Protein AF-0000000076994015 (afdb_homodimer)

Sequence (950 aa):
MAVFDRLADIFANQHTIPTTAERFLSSLGTPSVSIAVLDKGEIESRCFSTVGNNEETLFQAASISKPIAATAVMRLVSQAKLSLDDKVLKHLPDELFKNLGPPEILHQITLRHLLSHTAGFRTMGYTGYARNMPTALDTLLDRNGGHNLAEKLCAFPGQEHVYCGGNFAMTQLILEKLFDKPFTQLVTELVFEPLGMSNSNYNMPDHDDEGNYARSWWTGNEPHDTPWHHHPEFASGGVWTTPTDLLKLIRATQTSLRADTPEEERFLPREVAKEMLTEVKKGIAISWFVSRNKGNVFGHFGGNNPSFRCFVVGFANTTGNVDENELEEDCGVAVMTNGWEGTDVCCKVVHAVAHAKGWPYMGTLEQFRDVAIPIRDPTRSVDDGWEAWVGEWPSGWKIGKDESGAPVASFDDLAALKLDPVAMPAERGERGPSIDLLVGDLQLMLRLHTVEGNRQVELWNGLTWKTQALTAKQAMAVFDRLADIFANQHTIPTTAERFLSSLGTPSVSIAVLDKGEIESRCFSTVGNNEETLFQAASISKPIAATAVMRLVSQAKLSLDDKVLKHLPDELFKNLGPPEILHQITLRHLLSHTAGFRTMGYTGYARNMPTALDTLLDRNGGHNLAEKLCAFPGQEHVYCGGNFAMTQLILEKLFDKPFTQLVTELVFEPLGMSNSNYNMPDHDDEGNYARSWWTGNEPHDTPWHHHPEFASGGVWTTPTDLLKLIRATQTSLRADTPEEERFLPREVAKEMLTEVKKGIAISWFVSRNKGNVFGHFGGNNPSFRCFVVGFANTTGNVDENELEEDCGVAVMTNGWEGTDVCCKVVHAVAHAKGWPYMGTLEQFRDVAIPIRDPTRSVDDGWEAWVGEWPSGWKIGKDESGAPVASFDDLAALKLDPVAMPAERGERGPSIDLLVGDLQLMLRLHTVEGNRQVELWNGLTWKTQALTAKQA

Foldseek 3Di:
DVLVVLQQVQQQPQDPHGDTNQVSLLQLFFQKKKKWKWAPRDIDIFIRHPPDATQLFWEWQFQLLQVLLLLLVLLCVLVVNDDQQDQQLVLAPPVLSVAADDNVQSSRDGNQLLQQQQQQKDAQDAQFALDDDDALQCLLPVHPDHPDHHMYRHDGRLPDRDHHLNSQSSVQSRVCRSVVDHSQVSSCVLPCVVLVQVSKGQDDDHPPPPDRYAFAAAGSVGGDPRRDGADNSSSRTRMIGGFRSVLSRVLLLLLQCDPPRDPVSHSGHNVSSLQQLARSPDQTGRSWGAADPQQFKIWDWRFHPPTKTKIKMATDNNPVDHDPLQYHRRIIMIMITRGRSVNLVNQQVRQLSCLSVVHHFPADRVVVFRHHQHGFRPPDDFDPVCVVVAADWPQQKGWAADPVGFIWMDGHPDDIFGWGFGSGHFHADDVGTWGWTDGHPARKIWTWDDDPNFTWTWIQHNVVSDIDITGDDDD/DVLVVLQQVQLQPQDPHGDTNQVSLLQLFFQKKKKWKWAPRDIDIFIRHPPDATQLFWEWQFQLLQVLLLLLVLLCVLVVNDDQQDQQLVLAPPVLSVAADDPVQSSRDGNQLLQQQQQQKDAQDAQFALDDDDALQCLLPVHPDHPDHHMYRHDGRLPDRDHHLNSQSSVQSRVCRSVVDHSQVSSCVLPCVVLVQVSKGQDDDHPPPPDRYAFAAAGSVGGDPRRDGADNSSSRTRMIGGFRSVLSVVLLLLLQCDPPRDPVSHSGHNVSSLQQLARSPDQTGRSWGAADPQQFKIWDWRFHPPTKTKIKMATDNNPVDHDPLQYHRRIIMIMITRGNSVNLVNQQVRQLSCLSVVHHFPADRVVVFRHHQHGFRPVDDFDPVCVVVAADWPQAKGWDADPVRAIWMDGHPDDIFGWGFGSGHFHAADVGTWGWTDGHPARKIWTWDDDPNFTWTWIQHNVVSDIDITGDDDD

Organism: Colletotrichum orbiculare (strain 104-T / ATCC 96160 / CBS 514.97 / LARS 414 / MAFF 240422) (NCBI:txid1213857)

Nearest PDB structures (foldseek):
  4gdn-assembly4_D  TM=7.805E-01  e=4.263E-17  Staphylococcus aureus subsp. aureus N315
  7mdc-assembly1_A  TM=7.020E-01  e=4.119E-18  Escherichia coli
  7mde-assembly1_A-2  TM=7.328E-01  e=3.183E-17  Escherichia coli CFT073
  7mdf-assembly1_A-2  TM=7.054E-01  e=3.183E-17  Escherichia coli CFT073
  4gdn-assembly3_C  TM=7.738E-01  e=8.388E-16  Staphylococcus aureus subsp. aureus N315

Secondary structure (DSSP, 8-state):
-HHHHHHHHHHHTSSSS---HHHHHHHTT-SEEEEEEEETTEEEEEEEESSS--TT-BEE-GGGHHHHHHHHHHHHHHTTS--TT-B-GGGS-HHHHHHHS-HHHHTT-BHHHHHTT-S-BS------BSSSPPPHHHHHTT-SS-SSPPP-B-S-TTT-----HHHHHHHHHHHHHHHTS-HHHHHIIIIITTTT-TT-B-----SS--SSBPPPBSSSS-B-SS---B-S-HHHH--EE-HHHHHHHHHHHHHHH-TTS-GGG-SS-HHHHHHHTS--BTTB-SS-EE-SSS--EEEEEEEETTTEEEEEEEE--SSS---GGG--TTEEEEEEE-BTTHHHHHHHHHHHHHHHHTPPP----TTT-S--PPPB-TTPPPPGGGGGG-EEEGGGEEEEE-TTS-EEEEETTSPPEEEEEBSSPPPP-TTS--EEEEETTSSEEEEEEEETTEEEEEEEETTTTEEEEEE----/-HHHHHHHHHHHTSSSS---HHHHHHHTT-SEEEEEEEETTEEEEEEEESSS--TT-BEE-GGGHHHHHHHHHHHHHHTTS--TT-B-GGGS-HHHHHHHS-HHHHTT-BHHHHHTT-S-BS------BSSSPPPHHHHHTT-SS-SSPPP-B-S-TTS-----HHHHHHHHHHHHHHHTS-HHHHHIIIIITTTT-TT-B-----SS--SSBPPPBSSSS-B-SS---B-S-HHHH--EE-HHHHHHHHHHHHHHH-TTS-GGG-SS-HHHHHHHTS--BTTB-SS-EE-SSS--EEEEEEE-SS--EEEEEEE--SSS---GGG--TTEEEEEEE-BTTHHHHHHHHHHHHHHHHTPPP----TTT-S--PPPB-TTPPPPGGGGGG-EEEGGGEEEEE-TTS-EEEEETTSPPEEEEEBSSPPPP-TTS--EEEEETTSSEEEEEEEETTEEEEEEEETTTTEEEEEE----

pLDDT: mean 96.0, std 5.26, range [32.94, 98.94]

Structure (mmCIF, N/CA/C/O backbone):
data_AF-0000000076994015-model_v1
#
loop_
_entity.id
_entity.type
_entity.pdbx_description
1 polymer 'Beta-lactamase-related domain-containing protein'
#
loop_
_atom_site.group_PDB
_atom_site.id
_atom_site.type_symbol
_atom_site.label_atom_id
_atom_site.label_alt_id
_atom_site.label_comp_id
_atom_site.label_asym_id
_atom_site.label_entity_id
_atom_site.label_seq_id
_atom_site.pdbx_PDB_ins_code
_atom_site.Cartn_x
_atom_site.Cartn_y
_atom_site.Cartn_z
_atom_site.occupancy
_atom_site.B_iso_or_equiv
_atom_site.auth_seq_id
_atom_site.auth_comp_id
_atom_site.auth_asym_id
_atom_site.auth_atom_id
_atom_site.pdbx_PDB_model_num
ATOM 1 N N . MET A 1 1 ? 17.016 -31.297 -11.805 1 71.69 1 MET A N 1
ATOM 2 C CA . MET A 1 1 ? 18.172 -31.031 -10.953 1 71.69 1 MET A CA 1
ATOM 3 C C . MET A 1 1 ? 19.125 -30.031 -11.609 1 71.69 1 MET A C 1
ATOM 5 O O . MET A 1 1 ? 19.656 -29.156 -10.945 1 71.69 1 MET A O 1
ATOM 9 N N . ALA A 1 2 ? 18.984 -29.953 -12.898 1 88.25 2 ALA A N 1
ATOM 10 C CA . ALA A 1 2 ? 19.906 -29.094 -13.641 1 88.25 2 ALA A CA 1
ATOM 11 C C . ALA A 1 2 ? 19.531 -27.625 -13.477 1 88.25 2 ALA A C 1
ATOM 13 O O . ALA A 1 2 ? 20.406 -26.766 -13.305 1 88.25 2 ALA A O 1
ATOM 14 N N . VAL A 1 3 ? 18.266 -27.391 -13.305 1 94.56 3 VAL A N 1
ATOM 15 C CA . VAL A 1 3 ? 17.828 -26 -13.219 1 94.56 3 VAL A CA 1
ATOM 16 C C . VAL A 1 3 ? 18.25 -25.406 -11.867 1 94.56 3 VAL A C 1
ATOM 18 O O . VAL A 1 3 ? 18.672 -24.25 -11.797 1 94.56 3 VAL A O 1
ATOM 21 N N . PHE A 1 4 ? 18.219 -26.203 -10.805 1 97.44 4 PHE A N 1
ATOM 22 C CA . PHE A 1 4 ? 18.516 -25.688 -9.469 1 97.44 4 PHE A CA 1
ATOM 23 C C . PHE A 1 4 ? 20.016 -25.469 -9.305 1 97.44 4 PHE A C 1
ATOM 25 O O . PHE A 1 4 ? 20.438 -24.562 -8.586 1 97.44 4 PHE A O 1
ATOM 32 N N . ASP A 1 5 ? 20.797 -26.297 -10.008 1 96.38 5 ASP A N 1
ATOM 33 C CA . ASP A 1 5 ? 22.234 -26.047 -10.016 1 96.38 5 ASP A CA 1
ATOM 34 C C . ASP A 1 5 ? 22.562 -24.734 -10.711 1 96.38 5 ASP A C 1
ATOM 36 O O . ASP A 1 5 ? 23.406 -23.969 -10.227 1 96.38 5 ASP A O 1
ATOM 40 N N . ARG A 1 6 ? 21.938 -24.531 -11.805 1 96.19 6 ARG A N 1
ATOM 41 C CA . ARG A 1 6 ? 22.125 -23.281 -12.523 1 96.19 6 ARG A CA 1
ATOM 42 C C . ARG A 1 6 ? 21.688 -22.094 -11.68 1 96.19 6 ARG A C 1
ATOM 44 O O . ARG A 1 6 ? 22.375 -21.062 -11.617 1 96.19 6 ARG A O 1
ATOM 51 N N . LEU A 1 7 ? 20.547 -22.172 -11.031 1 97.75 7 LEU A N 1
ATOM 52 C CA . LEU A 1 7 ? 20.062 -21.109 -10.156 1 97.75 7 LEU A CA 1
ATOM 53 C C . LEU A 1 7 ? 21.047 -20.844 -9.016 1 97.75 7 LEU A C 1
ATOM 55 O O . LEU A 1 7 ? 21.344 -19.688 -8.703 1 97.75 7 LEU A O 1
ATOM 59 N N . ALA A 1 8 ? 21.484 -21.938 -8.414 1 97.38 8 ALA A N 1
ATOM 60 C CA . ALA A 1 8 ? 22.453 -21.797 -7.324 1 97.38 8 ALA A CA 1
ATOM 61 C C . ALA A 1 8 ? 23.688 -21.031 -7.777 1 97.38 8 ALA A C 1
ATOM 63 O O . ALA A 1 8 ? 24.219 -20.188 -7.039 1 97.38 8 ALA A O 1
ATOM 64 N N . ASP A 1 9 ? 24.141 -21.344 -8.969 1 96.06 9 ASP A N 1
ATOM 65 C CA . ASP A 1 9 ? 25.312 -20.672 -9.523 1 96.06 9 ASP A CA 1
ATOM 66 C C . ASP A 1 9 ? 25.031 -19.172 -9.727 1 96.06 9 ASP A C 1
ATOM 68 O O . ASP A 1 9 ? 25.859 -18.328 -9.391 1 96.06 9 ASP A O 1
ATOM 72 N N . ILE A 1 10 ? 23.875 -18.844 -10.258 1 96.94 10 ILE A N 1
ATOM 73 C CA . ILE A 1 10 ? 23.484 -17.469 -10.484 1 96.94 10 ILE A CA 1
ATOM 74 C C . ILE A 1 10 ? 23.406 -16.719 -9.148 1 96.94 10 ILE A C 1
ATOM 76 O O . ILE A 1 10 ? 23.969 -15.633 -9.008 1 96.94 10 ILE A O 1
ATOM 80 N N . PHE A 1 11 ? 22.781 -17.344 -8.133 1 97.5 11 PHE A N 1
ATOM 81 C CA . PHE A 1 11 ? 22.609 -16.719 -6.824 1 97.5 11 PHE A CA 1
ATOM 82 C C . PHE A 1 11 ? 23.953 -16.516 -6.141 1 97.5 11 PHE A C 1
ATOM 84 O O . PHE A 1 11 ? 24.203 -15.453 -5.555 1 97.5 11 PHE A O 1
ATOM 91 N N . ALA A 1 12 ? 24.828 -17.438 -6.273 1 96.62 12 ALA A N 1
ATOM 92 C CA . ALA A 1 12 ? 26.094 -17.406 -5.551 1 96.62 12 ALA A CA 1
ATOM 93 C C . ALA A 1 12 ? 27.047 -16.375 -6.141 1 96.62 12 ALA A C 1
ATOM 95 O O . ALA A 1 12 ? 27.969 -15.914 -5.469 1 96.62 12 ALA A O 1
ATOM 96 N N . ASN A 1 13 ? 26.812 -15.945 -7.375 1 95.69 13 ASN A N 1
ATOM 97 C CA . ASN A 1 13 ? 27.781 -15.117 -8.086 1 95.69 13 ASN A CA 1
ATOM 98 C C . ASN A 1 13 ? 27.234 -13.711 -8.352 1 95.69 13 ASN A C 1
ATOM 100 O O . ASN A 1 13 ? 27.516 -13.117 -9.391 1 95.69 13 ASN A O 1
ATOM 104 N N . GLN A 1 14 ? 26.422 -13.219 -7.48 1 94.75 14 GLN A N 1
ATOM 105 C CA . GLN A 1 14 ? 25.828 -11.891 -7.621 1 94.75 14 GLN A CA 1
ATOM 106 C C . GLN A 1 14 ? 26.828 -10.797 -7.242 1 94.75 14 GLN A C 1
ATOM 108 O O . GLN A 1 14 ? 26.672 -9.641 -7.641 1 94.75 14 GLN A O 1
ATOM 113 N N . HIS A 1 15 ? 27.781 -11.148 -6.445 1 87.75 15 HIS A N 1
ATOM 114 C CA . HIS A 1 15 ? 28.812 -10.211 -6.02 1 87.75 15 HIS A CA 1
ATOM 115 C C . HIS A 1 15 ? 30.188 -10.633 -6.523 1 87.75 15 HIS A C 1
ATOM 117 O O . HIS A 1 15 ? 30.359 -11.766 -6.984 1 87.75 15 HIS A O 1
ATOM 123 N N . THR A 1 16 ? 31.109 -9.648 -6.441 1 82.75 16 THR A N 1
ATOM 124 C CA . THR A 1 16 ? 32.469 -9.914 -6.902 1 82.75 16 THR A CA 1
ATOM 125 C C . THR A 1 16 ? 33.062 -11.109 -6.156 1 82.75 16 THR A C 1
ATOM 127 O O . THR A 1 16 ? 33.719 -11.969 -6.758 1 82.75 16 THR A O 1
ATOM 130 N N . ILE A 1 17 ? 32.812 -11.109 -4.859 1 86.44 17 ILE A N 1
ATOM 131 C CA . ILE A 1 17 ? 33.219 -12.273 -4.066 1 86.44 17 ILE A CA 1
ATOM 132 C C . ILE A 1 17 ? 32.031 -13.211 -3.893 1 86.44 17 ILE A C 1
ATOM 134 O O . ILE A 1 17 ? 31.062 -12.867 -3.213 1 86.44 17 ILE A O 1
ATOM 138 N N . PRO A 1 18 ? 32.219 -14.25 -4.566 1 86.62 18 PRO A N 1
ATOM 139 C CA . PRO A 1 18 ? 31.078 -15.18 -4.496 1 86.62 18 PRO A CA 1
ATOM 140 C C . PRO A 1 18 ? 30.766 -15.625 -3.068 1 86.62 18 PRO A C 1
ATOM 142 O O . PRO A 1 18 ? 31.656 -15.641 -2.215 1 86.62 18 PRO A O 1
ATOM 145 N N . THR A 1 19 ? 29.531 -15.875 -2.842 1 92.94 19 THR A N 1
ATOM 146 C CA . THR A 1 19 ? 29.031 -16.5 -1.613 1 92.94 19 THR A CA 1
ATOM 147 C C . THR A 1 19 ? 28.25 -17.766 -1.922 1 92.94 19 THR A C 1
ATOM 149 O O . THR A 1 19 ? 28.438 -18.375 -2.975 1 92.94 19 THR A O 1
ATOM 152 N N . THR A 1 20 ? 27.531 -18.234 -1.01 1 96.38 20 THR A N 1
ATOM 153 C CA . THR A 1 20 ? 26.609 -19.328 -1.309 1 96.38 20 THR A CA 1
ATOM 154 C C . THR A 1 20 ? 25.25 -18.797 -1.754 1 96.38 20 THR A C 1
ATOM 156 O O . THR A 1 20 ? 24.922 -17.641 -1.504 1 96.38 20 THR A O 1
ATOM 159 N N . ALA A 1 21 ? 24.516 -19.609 -2.463 1 97.69 21 ALA A N 1
ATOM 160 C CA . ALA A 1 21 ? 23.172 -19.25 -2.873 1 97.69 21 ALA A CA 1
ATOM 161 C C . ALA A 1 21 ? 22.312 -18.859 -1.668 1 97.69 21 ALA A C 1
ATOM 163 O O . ALA A 1 21 ? 21.594 -17.859 -1.7 1 97.69 21 ALA A O 1
ATOM 164 N N . GLU A 1 22 ? 22.422 -19.656 -0.572 1 98.12 22 GLU A N 1
ATOM 165 C CA . GLU A 1 22 ? 21.641 -19.438 0.645 1 98.12 22 GLU A CA 1
ATOM 166 C C . GLU A 1 22 ? 22 -18.094 1.285 1 98.12 22 GLU A C 1
ATOM 168 O O . GLU A 1 22 ? 21.109 -17.359 1.73 1 98.12 22 GLU A O 1
ATOM 173 N N . ARG A 1 23 ? 23.188 -17.734 1.313 1 97.31 23 ARG A N 1
ATOM 174 C CA . ARG A 1 23 ? 23.625 -16.5 1.938 1 97.31 23 ARG A CA 1
ATOM 175 C C . ARG A 1 23 ? 23.188 -15.289 1.113 1 97.31 23 ARG A C 1
ATOM 177 O O . ARG A 1 23 ? 22.797 -14.258 1.669 1 97.31 23 ARG A O 1
ATOM 184 N N . PHE A 1 24 ? 23.312 -15.438 -0.194 1 97.12 24 PHE A N 1
ATOM 185 C CA . PHE A 1 24 ? 22.828 -14.359 -1.054 1 97.12 24 PHE A CA 1
ATOM 186 C C . PHE A 1 24 ? 21.344 -14.094 -0.827 1 97.12 24 PHE A C 1
ATOM 188 O O . PHE A 1 24 ? 20.938 -12.953 -0.612 1 97.12 24 PHE A O 1
ATOM 195 N N . LEU A 1 25 ? 20.531 -15.133 -0.874 1 98.06 25 LEU A N 1
ATOM 196 C CA . LEU A 1 25 ? 19.094 -14.992 -0.694 1 98.06 25 LEU A CA 1
ATOM 197 C C . LEU A 1 25 ? 18.766 -14.453 0.693 1 98.06 25 LEU A C 1
ATOM 199 O O . LEU A 1 25 ? 17.875 -13.625 0.845 1 98.06 25 LEU A O 1
ATOM 203 N N . SER A 1 26 ? 19.484 -14.914 1.684 1 97.81 26 SER A N 1
ATOM 204 C CA . SER A 1 26 ? 19.312 -14.391 3.035 1 97.81 26 SER A CA 1
ATOM 205 C C . SER A 1 26 ? 19.609 -12.891 3.092 1 97.81 26 SER A C 1
ATOM 207 O O . SER A 1 26 ? 18.969 -12.148 3.834 1 97.81 26 SER A O 1
ATOM 209 N N . SER A 1 27 ? 20.609 -12.438 2.32 1 96.31 27 SER A N 1
ATOM 210 C CA . SER A 1 27 ? 20.969 -11.031 2.289 1 96.31 27 SER A CA 1
ATOM 211 C C . SER A 1 27 ? 19.859 -10.18 1.671 1 96.31 27 SER A C 1
ATOM 213 O O . SER A 1 27 ? 19.828 -8.961 1.846 1 96.31 27 SER A O 1
ATOM 215 N N . LEU A 1 28 ? 18.969 -10.859 0.982 1 96.88 28 LEU A N 1
ATOM 216 C CA . LEU A 1 28 ? 17.797 -10.172 0.431 1 96.88 28 LEU A CA 1
ATOM 217 C C . LEU A 1 28 ? 16.656 -10.148 1.437 1 96.88 28 LEU A C 1
ATOM 219 O O . LEU A 1 28 ? 15.539 -9.75 1.104 1 96.88 28 LEU A O 1
ATOM 223 N N . GLY A 1 29 ? 16.891 -10.625 2.609 1 97.06 29 GLY A N 1
ATOM 224 C CA . GLY A 1 29 ? 15.93 -10.508 3.693 1 97.06 29 GLY A CA 1
ATOM 225 C C . GLY A 1 29 ? 15.102 -11.766 3.898 1 97.06 29 GLY A C 1
ATOM 226 O O . GLY A 1 29 ? 14.109 -11.758 4.629 1 97.06 29 GLY A O 1
ATOM 227 N N . THR A 1 30 ? 15.43 -12.82 3.266 1 97.44 30 THR A N 1
ATOM 228 C CA . THR A 1 30 ? 14.664 -14.055 3.352 1 97.44 30 THR A CA 1
ATOM 229 C C . THR A 1 30 ? 15.578 -15.242 3.645 1 97.44 30 THR A C 1
ATOM 231 O O . THR A 1 30 ? 16.172 -15.812 2.729 1 97.44 30 THR A O 1
ATOM 234 N N . PRO A 1 31 ? 15.602 -15.734 4.863 1 98.19 31 PRO A N 1
ATOM 235 C CA . PRO A 1 31 ? 16.547 -16.797 5.203 1 98.19 31 PRO A CA 1
ATOM 236 C C . PRO A 1 31 ? 16.172 -18.141 4.586 1 98.19 31 PRO A C 1
ATOM 238 O O . PRO A 1 31 ? 17 -19.078 4.562 1 98.19 31 PRO A O 1
ATOM 241 N N . SER A 1 32 ? 14.875 -18.281 4.172 1 98.75 32 SER A N 1
ATOM 242 C CA . SER A 1 32 ? 14.477 -19.469 3.43 1 98.75 32 SER A CA 1
ATOM 243 C C . SER A 1 32 ? 13.695 -19.109 2.17 1 98.75 32 SER A C 1
ATOM 245 O O . SER A 1 32 ? 12.766 -18.297 2.223 1 98.75 32 SER A O 1
ATOM 247 N N . VAL A 1 33 ? 14.102 -19.688 1.076 1 98.88 33 VAL A N 1
ATOM 248 C CA . VAL A 1 33 ? 13.414 -19.594 -0.209 1 98.88 33 VAL A CA 1
ATOM 249 C C . VAL A 1 33 ? 13.172 -20.984 -0.762 1 98.88 33 VAL A C 1
ATOM 251 O O . VAL A 1 33 ? 14.102 -21.656 -1.212 1 98.88 33 VAL A O 1
ATOM 254 N N . SER A 1 34 ? 11.961 -21.453 -0.677 1 98.94 34 SER A N 1
ATOM 255 C CA . SER A 1 34 ? 11.562 -22.75 -1.211 1 98.94 34 SER A CA 1
ATOM 256 C C . SER A 1 34 ? 10.961 -22.609 -2.607 1 98.94 34 SER A C 1
ATOM 258 O O . SER A 1 34 ? 10.047 -21.812 -2.822 1 98.94 34 SER A O 1
ATOM 260 N N . ILE A 1 35 ? 11.547 -23.344 -3.545 1 98.94 35 ILE A N 1
ATOM 261 C CA . ILE A 1 35 ? 11.188 -23.203 -4.953 1 98.94 35 ILE A CA 1
ATOM 262 C C . ILE A 1 35 ? 10.742 -24.547 -5.516 1 98.94 35 ILE A C 1
ATOM 264 O O . ILE A 1 35 ? 11.359 -25.578 -5.23 1 98.94 35 ILE A O 1
ATOM 268 N N . ALA A 1 36 ? 9.703 -24.562 -6.207 1 98.94 36 ALA A N 1
ATOM 269 C CA . ALA A 1 36 ? 9.359 -25.688 -7.07 1 98.94 36 ALA A CA 1
ATOM 270 C C . ALA A 1 36 ? 9.172 -25.234 -8.516 1 98.94 36 ALA A C 1
ATOM 272 O O . ALA A 1 36 ? 8.703 -24.125 -8.773 1 98.94 36 ALA A O 1
ATOM 273 N N . VAL A 1 37 ? 9.555 -26.094 -9.43 1 98.81 37 VAL A N 1
ATOM 274 C CA . VAL A 1 37 ? 9.453 -25.828 -10.859 1 98.81 37 VAL A CA 1
ATOM 275 C C . VAL A 1 37 ? 8.68 -26.953 -11.539 1 98.81 37 VAL A C 1
ATOM 277 O O . VAL A 1 37 ? 9.008 -28.141 -11.375 1 98.81 37 VAL A O 1
ATOM 280 N N . LEU A 1 38 ? 7.602 -26.578 -12.148 1 98.81 38 LEU A N 1
ATOM 281 C CA . LEU A 1 38 ? 6.859 -27.469 -13.047 1 98.81 38 LEU A CA 1
ATOM 282 C C . LEU A 1 38 ? 7.336 -27.312 -14.484 1 98.81 38 LEU A C 1
ATOM 284 O O . LEU A 1 38 ? 7.219 -26.234 -15.07 1 98.81 38 LEU A O 1
ATOM 288 N N . ASP A 1 39 ? 7.906 -28.297 -15.039 1 98.06 39 ASP A N 1
ATOM 289 C CA . ASP A 1 39 ? 8.43 -28.281 -16.406 1 98.06 39 ASP A CA 1
ATOM 290 C C . ASP A 1 39 ? 7.93 -29.469 -17.203 1 98.06 39 ASP A C 1
ATOM 292 O O . ASP A 1 39 ? 8.375 -30.594 -17 1 98.06 39 ASP A O 1
ATOM 296 N N . LYS A 1 40 ? 7.062 -29.219 -18.172 1 96.06 40 LYS A N 1
ATOM 297 C CA . LYS A 1 40 ? 6.477 -30.234 -19.047 1 96.06 40 LYS A CA 1
ATOM 298 C C . LYS A 1 40 ? 5.875 -31.375 -18.219 1 96.06 40 LYS A C 1
ATOM 300 O O . LYS A 1 40 ? 6.148 -32.531 -18.484 1 96.06 40 LYS A O 1
ATOM 305 N N . GLY A 1 41 ? 5.273 -30.969 -17.156 1 95.94 41 GLY A N 1
ATOM 306 C CA . GLY A 1 41 ? 4.465 -31.906 -16.391 1 95.94 41 GLY A CA 1
ATOM 307 C C . GLY A 1 41 ? 5.199 -32.5 -15.195 1 95.94 41 GLY A C 1
ATOM 308 O O . GLY A 1 41 ? 4.59 -33.125 -14.328 1 95.94 41 GLY A O 1
ATOM 309 N N . GLU A 1 42 ? 6.453 -32.281 -15.125 1 97.5 42 GLU A N 1
ATOM 310 C CA . GLU A 1 42 ? 7.238 -32.812 -14.008 1 97.5 42 GLU A CA 1
ATOM 311 C C . GLU A 1 42 ? 7.57 -31.719 -13.008 1 97.5 42 GLU A C 1
ATOM 313 O O . GLU A 1 42 ? 7.875 -30.578 -13.391 1 97.5 42 GLU A O 1
ATOM 318 N N . ILE A 1 43 ? 7.5 -32.062 -11.672 1 98.38 43 ILE A N 1
ATOM 319 C CA . ILE A 1 43 ? 7.758 -31.062 -10.633 1 98.38 43 ILE A CA 1
ATOM 320 C C . ILE A 1 43 ? 9.047 -31.422 -9.891 1 98.38 43 ILE A C 1
ATOM 322 O O . ILE A 1 43 ? 9.227 -32.562 -9.453 1 98.38 43 ILE A O 1
ATOM 326 N N . GLU A 1 44 ? 9.945 -30.531 -9.812 1 98.31 44 GLU A N 1
ATOM 327 C CA . GLU A 1 44 ? 11.133 -30.609 -8.969 1 98.31 44 GLU A CA 1
ATOM 328 C C . GLU A 1 44 ? 11.188 -29.438 -7.992 1 98.31 44 GLU A C 1
ATOM 330 O O . GLU A 1 44 ? 10.617 -28.375 -8.258 1 98.31 44 GLU A O 1
ATOM 335 N N . SER A 1 45 ? 11.812 -29.656 -6.832 1 98.56 45 SER A N 1
ATOM 336 C CA . SER A 1 45 ? 11.844 -28.578 -5.844 1 98.56 45 SER A CA 1
ATOM 337 C C . SER A 1 45 ? 13.203 -28.516 -5.141 1 98.56 45 SER A C 1
ATOM 339 O O . SER A 1 45 ? 13.953 -29.5 -5.145 1 98.56 45 SER A O 1
ATOM 341 N N . ARG A 1 46 ? 13.531 -27.422 -4.637 1 98.69 46 ARG A N 1
ATOM 342 C CA . ARG A 1 46 ? 14.711 -27.156 -3.818 1 98.69 46 ARG A CA 1
ATOM 343 C C . ARG A 1 46 ? 14.453 -26.016 -2.848 1 98.69 46 ARG A C 1
ATOM 345 O O . ARG A 1 46 ? 13.82 -25.016 -3.211 1 98.69 46 ARG A O 1
ATOM 352 N N . CYS A 1 47 ? 14.867 -26.203 -1.621 1 98.75 47 CYS A N 1
ATOM 353 C CA . CYS A 1 47 ? 14.797 -25.141 -0.626 1 98.75 47 CYS A CA 1
ATOM 354 C C . CYS A 1 47 ? 16.188 -24.609 -0.281 1 98.75 47 CYS A C 1
ATOM 356 O O . CYS A 1 47 ? 17.031 -25.359 0.196 1 98.75 47 CYS A O 1
ATOM 358 N N . PHE A 1 48 ? 16.453 -23.359 -0.627 1 98.75 48 PHE A N 1
ATOM 359 C CA . PHE A 1 48 ? 17.672 -22.688 -0.175 1 98.75 48 PHE A CA 1
ATOM 360 C C . PHE A 1 48 ? 17.453 -22.031 1.183 1 98.75 48 PHE A C 1
ATOM 362 O O . PHE A 1 48 ? 16.594 -21.141 1.319 1 98.75 48 PHE A O 1
ATOM 369 N N . SER A 1 49 ? 18.203 -22.453 2.199 1 98.62 49 SER A N 1
ATOM 370 C CA . SER A 1 49 ? 17.906 -21.969 3.545 1 98.62 49 SER A CA 1
ATOM 371 C C . SER A 1 49 ? 19.188 -21.844 4.375 1 98.62 49 SER A C 1
ATOM 373 O O . SER A 1 49 ? 20.062 -22.703 4.293 1 98.62 49 SER A O 1
ATOM 375 N N . THR A 1 50 ? 19.297 -20.766 5.145 1 98.38 50 THR A N 1
ATOM 376 C CA . THR A 1 50 ? 20.375 -20.609 6.125 1 98.38 50 THR A CA 1
ATOM 377 C C . THR A 1 50 ? 19.906 -21.047 7.508 1 98.38 50 THR A C 1
ATOM 379 O O . THR A 1 50 ? 20.688 -21.047 8.461 1 98.38 50 THR A O 1
ATOM 382 N N . VAL A 1 51 ? 18.641 -21.484 7.648 1 97.38 51 VAL A N 1
ATOM 383 C CA . VAL A 1 51 ? 18.109 -21.75 8.984 1 97.38 51 VAL A CA 1
ATOM 384 C C . VAL A 1 51 ? 17.547 -23.172 9.039 1 97.38 51 VAL A C 1
ATOM 386 O O . VAL A 1 51 ? 16.703 -23.484 9.891 1 97.38 51 VAL A O 1
ATOM 389 N N . GLY A 1 52 ? 17.812 -23.969 8.094 1 97 52 GLY A N 1
ATOM 390 C CA . GLY A 1 52 ? 17.609 -25.406 8.211 1 97 52 GLY A CA 1
ATOM 391 C C . GLY A 1 52 ? 16.312 -25.875 7.574 1 97 52 GLY A C 1
ATOM 392 O O . GLY A 1 52 ? 15.992 -27.062 7.629 1 97 52 GLY A O 1
ATOM 393 N N . ASN A 1 53 ? 15.516 -25.062 6.902 1 98.25 53 ASN A N 1
ATOM 394 C CA . ASN A 1 53 ? 14.312 -25.5 6.199 1 98.25 53 ASN A CA 1
ATOM 395 C C . ASN A 1 53 ? 14.656 -26.344 4.973 1 98.25 53 ASN A C 1
ATOM 397 O O . ASN A 1 53 ? 15.742 -26.203 4.41 1 98.25 53 ASN A O 1
ATOM 401 N N . ASN A 1 54 ? 13.766 -27.156 4.602 1 98.56 54 ASN A N 1
ATOM 402 C CA . ASN A 1 54 ? 13.961 -28.047 3.459 1 98.56 54 ASN A CA 1
ATOM 403 C C . ASN A 1 54 ? 12.727 -28.062 2.555 1 98.56 54 ASN A C 1
ATOM 405 O O . ASN A 1 54 ? 11.797 -27.281 2.744 1 98.56 54 ASN A O 1
ATOM 409 N N . GLU A 1 55 ? 12.711 -28.938 1.544 1 98.44 55 GLU A N 1
ATOM 410 C CA . GLU A 1 55 ? 11.672 -28.953 0.523 1 98.44 55 GLU A CA 1
ATOM 411 C C . GLU A 1 55 ? 10.328 -29.375 1.112 1 98.44 55 GLU A C 1
ATOM 413 O O . GLU A 1 55 ? 9.273 -29.109 0.536 1 98.44 55 GLU A O 1
ATOM 418 N N . GLU A 1 56 ? 10.32 -30.016 2.252 1 98.25 56 GLU A N 1
ATOM 419 C CA . GLU A 1 56 ? 9.102 -30.516 2.873 1 98.25 56 GLU A CA 1
ATOM 420 C C . GLU A 1 56 ? 8.609 -29.562 3.963 1 98.25 56 GLU A C 1
ATOM 422 O O . GLU A 1 56 ? 7.531 -29.766 4.527 1 98.25 56 GLU A O 1
ATOM 427 N N . THR A 1 57 ? 9.43 -28.562 4.281 1 98.69 57 THR A N 1
ATOM 428 C CA . THR A 1 57 ? 9 -27.578 5.27 1 98.69 57 THR A CA 1
ATOM 429 C C . THR A 1 57 ? 7.734 -26.859 4.805 1 98.69 57 THR A C 1
ATOM 431 O O . THR A 1 57 ? 7.633 -26.469 3.643 1 98.69 57 THR A O 1
ATOM 434 N N . LEU A 1 58 ? 6.754 -26.75 5.727 1 98.75 58 LEU A N 1
ATOM 435 C CA . LEU A 1 58 ? 5.508 -26.062 5.398 1 98.75 58 LEU A CA 1
ATOM 436 C C . LEU A 1 58 ? 5.629 -24.562 5.641 1 98.75 58 LEU A C 1
ATOM 438 O O . LEU A 1 58 ? 6.18 -24.141 6.66 1 98.75 58 LEU A O 1
ATOM 442 N N . PHE A 1 59 ? 5.234 -23.797 4.703 1 98.75 59 PHE A N 1
ATOM 443 C CA . PHE A 1 59 ? 5.086 -22.359 4.781 1 98.75 59 PHE A CA 1
ATOM 444 C C . PHE A 1 59 ? 3.617 -21.953 4.73 1 98.75 59 PHE A C 1
ATOM 446 O O . PHE A 1 59 ? 2.781 -22.703 4.223 1 98.75 59 PHE A O 1
ATOM 453 N N . GLN A 1 60 ? 3.283 -20.781 5.254 1 98.56 60 GLN A N 1
ATOM 454 C CA . GLN A 1 60 ? 1.931 -20.266 5.07 1 98.56 60 GLN A CA 1
ATOM 455 C C . GLN A 1 60 ? 1.762 -19.641 3.688 1 98.56 60 GLN A C 1
ATOM 457 O O . GLN A 1 60 ? 2.551 -18.781 3.287 1 98.56 60 GLN A O 1
ATOM 462 N N . ALA A 1 61 ? 0.736 -20.031 3.039 1 98.69 61 ALA A N 1
ATOM 463 C CA . ALA A 1 61 ? 0.504 -19.594 1.667 1 98.69 61 ALA A CA 1
ATOM 464 C C . ALA A 1 61 ? -0.197 -18.234 1.64 1 98.69 61 ALA A C 1
ATOM 466 O O . ALA A 1 61 ? -0.285 -17.594 0.589 1 98.69 61 ALA A O 1
ATOM 467 N N . ALA A 1 62 ? -0.68 -17.812 2.814 1 98.25 62 ALA A N 1
ATOM 468 C CA . ALA A 1 62 ? -1.402 -16.547 2.895 1 98.25 62 ALA A CA 1
ATOM 469 C C . ALA A 1 62 ? -2.508 -16.484 1.845 1 98.25 62 ALA A C 1
ATOM 471 O O . ALA A 1 62 ? -3.346 -17.375 1.756 1 98.25 62 ALA A O 1
ATOM 472 N N . SER A 1 63 ? -2.568 -15.531 1.006 1 98.19 63 SER A N 1
ATOM 473 C CA . SER A 1 63 ? -3.693 -15.266 0.114 1 98.19 63 SER A CA 1
ATOM 474 C C . SER A 1 63 ? -3.787 -16.312 -0.986 1 98.19 63 SER A C 1
ATOM 476 O O . SER A 1 63 ? -4.801 -16.406 -1.684 1 98.19 63 SER A O 1
ATOM 478 N N . ILE A 1 64 ? -2.842 -17.109 -1.173 1 98.75 64 ILE A N 1
ATOM 479 C CA . ILE A 1 64 ? -2.994 -18.188 -2.143 1 98.75 64 ILE A CA 1
ATOM 480 C C . ILE A 1 64 ? -4.043 -19.172 -1.648 1 98.75 64 ILE A C 1
ATOM 482 O O . ILE A 1 64 ? -4.547 -20 -2.422 1 98.75 64 ILE A O 1
ATOM 486 N N . SER A 1 65 ? -4.406 -19.078 -0.409 1 98.81 65 SER A N 1
ATOM 487 C CA . SER A 1 65 ? -5.547 -19.828 0.128 1 98.81 65 SER A CA 1
ATOM 488 C C . SER A 1 65 ? -6.82 -19.516 -0.645 1 98.81 65 SER A C 1
ATOM 490 O O . SER A 1 65 ? -7.707 -20.359 -0.76 1 98.81 65 SER A O 1
ATOM 492 N N . LYS A 1 66 ? -6.926 -18.375 -1.191 1 98.75 66 LYS A N 1
ATOM 493 C CA . LYS A 1 66 ? -8.141 -17.906 -1.854 1 98.75 66 LYS A CA 1
ATOM 494 C C . LYS A 1 66 ? -8.383 -18.672 -3.152 1 98.75 66 LYS A C 1
ATOM 496 O O . LYS A 1 66 ? -9.445 -19.266 -3.338 1 98.75 66 LYS A O 1
ATOM 501 N N . PRO A 1 67 ? -7.391 -18.766 -4.035 1 98.75 67 PRO A N 1
ATOM 502 C CA . PRO A 1 67 ? -7.66 -19.578 -5.219 1 98.75 67 PRO A CA 1
ATOM 503 C C . PRO A 1 67 ? -7.828 -21.062 -4.879 1 98.75 67 PRO A C 1
ATOM 505 O O . PRO A 1 67 ? -8.508 -21.797 -5.605 1 98.75 67 PRO A O 1
ATOM 508 N N . ILE A 1 68 ? -7.219 -21.516 -3.803 1 98.94 68 ILE A N 1
ATOM 509 C CA . ILE A 1 68 ? -7.461 -22.891 -3.361 1 98.94 68 ILE A CA 1
ATOM 510 C C . ILE A 1 68 ? -8.93 -23.047 -2.957 1 98.94 68 ILE A C 1
ATOM 512 O O . ILE A 1 68 ? -9.594 -23.984 -3.379 1 98.94 68 ILE A O 1
ATOM 516 N N . ALA A 1 69 ? -9.438 -22.141 -2.178 1 98.94 69 ALA A N 1
ATOM 517 C CA . ALA A 1 69 ? -10.852 -22.141 -1.812 1 98.94 69 ALA A CA 1
ATOM 518 C C . ALA A 1 69 ? -11.734 -22.031 -3.051 1 98.94 69 ALA A C 1
ATOM 520 O O . ALA A 1 69 ? -12.734 -22.734 -3.168 1 98.94 69 ALA A O 1
ATOM 521 N N . ALA A 1 70 ? -11.391 -21.156 -3.941 1 98.88 70 ALA A N 1
ATOM 522 C CA . ALA A 1 70 ? -12.148 -20.984 -5.176 1 98.88 70 ALA A CA 1
ATOM 523 C C . ALA A 1 70 ? -12.164 -22.266 -6 1 98.88 70 ALA A C 1
ATOM 525 O O . ALA A 1 70 ? -13.164 -22.594 -6.641 1 98.88 70 ALA A O 1
ATOM 526 N N . THR A 1 71 ? -11.039 -22.938 -6 1 98.88 71 THR A N 1
ATOM 527 C CA . THR A 1 71 ? -10.977 -24.219 -6.703 1 98.88 71 THR A CA 1
ATOM 528 C C . THR A 1 71 ? -11.961 -25.219 -6.105 1 98.88 71 THR A C 1
ATOM 530 O O . THR A 1 71 ? -12.609 -25.969 -6.836 1 98.88 71 THR A O 1
ATOM 533 N N . ALA A 1 72 ? -12.031 -25.25 -4.805 1 98.88 72 ALA A N 1
ATOM 534 C CA . ALA A 1 72 ? -13.031 -26.109 -4.168 1 98.88 72 ALA A CA 1
ATOM 535 C C . ALA A 1 72 ? -14.438 -25.75 -4.652 1 98.88 72 ALA A C 1
ATOM 537 O O . ALA A 1 72 ? -15.234 -26.641 -4.961 1 98.88 72 ALA A O 1
ATOM 538 N N . VAL A 1 73 ? -14.742 -24.484 -4.742 1 98.88 73 VAL A N 1
ATOM 539 C CA . VAL A 1 73 ? -16.047 -24.047 -5.238 1 98.88 73 VAL A CA 1
ATOM 540 C C . VAL A 1 73 ? -16.234 -24.516 -6.68 1 98.88 73 VAL A C 1
ATOM 542 O O . VAL A 1 73 ? -17.297 -25.016 -7.043 1 98.88 73 VAL A O 1
ATOM 545 N N . MET A 1 74 ? -15.219 -24.406 -7.5 1 98.88 74 MET A N 1
ATOM 546 C CA . MET A 1 74 ? -15.32 -24.797 -8.906 1 98.88 74 MET A CA 1
ATOM 547 C C . MET A 1 74 ? -15.531 -26.297 -9.039 1 98.88 74 MET A C 1
ATOM 549 O O . MET A 1 74 ? -16.219 -26.75 -9.961 1 98.88 74 MET A O 1
ATOM 553 N N . ARG A 1 75 ? -14.906 -27.094 -8.102 1 98.75 75 ARG A N 1
ATOM 554 C CA . ARG A 1 75 ? -15.203 -28.531 -8.047 1 98.75 75 ARG A CA 1
ATOM 555 C C . ARG A 1 75 ? -16.688 -28.766 -7.809 1 98.75 75 ARG A C 1
ATOM 557 O O . ARG A 1 75 ? -17.297 -29.625 -8.453 1 98.75 75 ARG A O 1
ATOM 564 N N . LEU A 1 76 ? -17.266 -28.031 -6.922 1 98.75 76 LEU A N 1
ATOM 565 C CA . LEU A 1 76 ? -18.688 -28.141 -6.621 1 98.75 76 LEU A CA 1
ATOM 566 C C . LEU A 1 76 ? -19.531 -27.688 -7.801 1 98.75 76 LEU A C 1
ATOM 568 O O . LEU A 1 76 ? -20.594 -28.266 -8.078 1 98.75 76 LEU A O 1
ATOM 572 N N . VAL A 1 77 ? -19.109 -26.656 -8.516 1 98.62 77 VAL A N 1
ATOM 573 C CA . VAL A 1 77 ? -19.781 -26.203 -9.727 1 98.62 77 VAL A CA 1
ATOM 574 C C . VAL A 1 77 ? -19.75 -27.312 -10.773 1 98.62 77 VAL A C 1
ATOM 576 O O . VAL A 1 77 ? -20.766 -27.594 -11.414 1 98.62 77 VAL A O 1
ATOM 579 N N . SER A 1 78 ? -18.578 -27.953 -10.914 1 97.88 78 SER A N 1
ATOM 580 C CA . SER A 1 78 ? -18.438 -29.031 -11.891 1 97.88 78 SER A CA 1
ATOM 581 C C . SER A 1 78 ? -19.375 -30.188 -11.57 1 97.88 78 SER A C 1
ATOM 583 O O . SER A 1 78 ? -19.766 -30.953 -12.461 1 97.88 78 SER A O 1
ATOM 585 N N . GLN A 1 79 ? -19.734 -30.344 -10.367 1 97.5 79 GLN A N 1
ATOM 586 C CA . GLN A 1 79 ? -20.641 -31.391 -9.906 1 97.5 79 GLN A CA 1
ATOM 587 C C . GLN A 1 79 ? -22.094 -30.922 -9.898 1 97.5 79 GLN A C 1
ATOM 589 O O . GLN A 1 79 ? -22.969 -31.625 -9.422 1 97.5 79 GLN A O 1
ATOM 594 N N . ALA A 1 80 ? -22.328 -29.719 -10.336 1 97.81 80 ALA A N 1
ATOM 595 C CA . ALA A 1 80 ? -23.641 -29.094 -10.43 1 97.81 80 ALA A CA 1
ATOM 596 C C . ALA A 1 80 ? -24.266 -28.922 -9.039 1 97.81 80 ALA A C 1
ATOM 598 O O . ALA A 1 80 ? -25.484 -28.938 -8.898 1 97.81 80 ALA A O 1
ATOM 599 N N . LYS A 1 81 ? -23.469 -28.844 -8.047 1 98.19 81 LYS A N 1
ATOM 600 C CA . LYS A 1 81 ? -23.938 -28.594 -6.688 1 98.19 81 LYS A CA 1
ATOM 601 C C . LYS A 1 81 ? -24.031 -27.109 -6.395 1 98.19 81 LYS A C 1
ATOM 603 O O . LYS A 1 81 ? -24.766 -26.688 -5.5 1 98.19 81 LYS A O 1
ATOM 608 N N . LEU A 1 82 ? -23.25 -26.312 -7.078 1 98.44 82 LEU A N 1
ATOM 609 C CA . LEU A 1 82 ? -23.266 -24.859 -7.012 1 98.44 82 LEU A CA 1
ATOM 610 C C . LEU A 1 82 ? -23.188 -24.25 -8.406 1 98.44 82 LEU A C 1
ATOM 612 O O . LEU A 1 82 ? -22.875 -24.938 -9.375 1 98.44 82 LEU A O 1
ATOM 616 N N . SER A 1 83 ? -23.594 -23.047 -8.469 1 98.31 83 SER A N 1
ATOM 617 C CA . SER A 1 83 ? -23.359 -22.188 -9.625 1 98.31 83 SER A CA 1
ATOM 618 C C . SER A 1 83 ? -22.688 -20.891 -9.211 1 98.31 83 SER A C 1
ATOM 620 O O . SER A 1 83 ? -22.984 -20.328 -8.148 1 98.31 83 SER A O 1
ATOM 622 N N . LEU A 1 84 ? -21.797 -20.375 -10.07 1 98.38 84 LEU A N 1
ATOM 623 C CA . LEU A 1 84 ? -21.141 -19.109 -9.773 1 98.38 84 LEU A CA 1
ATOM 624 C C . LEU A 1 84 ? -22.156 -17.984 -9.688 1 98.38 84 LEU A C 1
ATOM 626 O O . LEU A 1 84 ? -21.891 -16.938 -9.078 1 98.38 84 LEU A O 1
ATOM 630 N N . ASP A 1 85 ? -23.312 -18.156 -10.25 1 97.94 85 ASP A N 1
ATOM 631 C CA . ASP A 1 85 ? -24.312 -17.109 -10.297 1 97.94 85 ASP A CA 1
ATOM 632 C C . ASP A 1 85 ? -25.359 -17.297 -9.203 1 97.94 85 ASP A C 1
ATOM 634 O O . ASP A 1 85 ? -26.344 -16.562 -9.148 1 97.94 85 ASP A O 1
ATOM 638 N N . ASP A 1 86 ? -25.109 -18.266 -8.352 1 98.12 86 ASP A N 1
ATOM 639 C CA . ASP A 1 86 ? -25.984 -18.453 -7.195 1 98.12 86 ASP A CA 1
ATOM 640 C C . ASP A 1 86 ? -25.938 -17.234 -6.273 1 98.12 86 ASP A C 1
ATOM 642 O O . ASP A 1 86 ? -24.859 -16.688 -6.012 1 98.12 86 ASP A O 1
ATOM 646 N N . LYS A 1 87 ? -27.062 -16.75 -5.82 1 97.5 87 LYS A N 1
ATOM 647 C CA . LYS A 1 87 ? -27.172 -15.742 -4.773 1 97.5 87 LYS A CA 1
ATOM 648 C C . LYS A 1 87 ? -27.016 -16.359 -3.389 1 97.5 87 LYS A C 1
ATOM 650 O O . LYS A 1 87 ? -27.969 -16.938 -2.85 1 97.5 87 LYS A O 1
ATOM 655 N N . VAL A 1 88 ? -25.922 -16.141 -2.721 1 93.88 88 VAL A N 1
ATOM 656 C CA . VAL A 1 88 ? -25.531 -17.094 -1.691 1 93.88 88 VAL A CA 1
ATOM 657 C C . VAL A 1 88 ? -25.547 -16.422 -0.323 1 93.88 88 VAL A C 1
ATOM 659 O O . VAL A 1 88 ? -25.469 -17.094 0.709 1 93.88 88 VAL A O 1
ATOM 662 N N . LEU A 1 89 ? -25.781 -15.117 -0.23 1 98 89 LEU A N 1
ATOM 663 C CA . LEU A 1 89 ? -25.609 -14.445 1.053 1 98 89 LEU A CA 1
ATOM 664 C C . LEU A 1 89 ? -26.734 -14.82 2.014 1 98 89 LEU A C 1
ATOM 666 O O . LEU A 1 89 ? -26.625 -14.594 3.221 1 98 89 LEU A O 1
ATOM 670 N N . LYS A 1 90 ? -27.828 -15.352 1.475 1 95.31 90 LYS A N 1
ATOM 671 C CA . LYS A 1 90 ? -28.938 -15.805 2.309 1 95.31 90 LYS A CA 1
ATOM 672 C C . LYS A 1 90 ? -28.5 -16.938 3.229 1 95.31 90 LYS A C 1
ATOM 674 O O . LYS A 1 90 ? -29.188 -17.25 4.211 1 95.31 90 LYS A O 1
ATOM 679 N N . HIS A 1 91 ? -27.422 -17.625 2.916 1 97.38 91 HIS A N 1
ATOM 680 C CA . HIS A 1 91 ? -26.953 -18.75 3.705 1 97.38 91 HIS A CA 1
ATOM 681 C C . HIS A 1 91 ? -26.078 -18.297 4.863 1 97.38 91 HIS A C 1
ATOM 683 O O . HIS A 1 91 ? -25.672 -19.094 5.707 1 97.38 91 HIS A O 1
ATOM 689 N N . LEU A 1 92 ? -25.734 -17.031 4.973 1 98.56 92 LEU A N 1
ATOM 690 C CA . LEU A 1 92 ? -24.969 -16.5 6.098 1 98.56 92 LEU A CA 1
ATOM 691 C C . LEU A 1 92 ? -25.812 -16.484 7.371 1 98.56 92 LEU A C 1
ATOM 693 O O . LEU A 1 92 ? -27.047 -16.406 7.305 1 98.56 92 LEU A O 1
ATOM 697 N N . PRO A 1 93 ? -25.094 -16.578 8.547 1 98.06 93 PRO A N 1
ATOM 698 C CA . PRO A 1 93 ? -25.859 -16.344 9.781 1 98.06 93 PRO A CA 1
ATOM 699 C C . PRO A 1 93 ? -26.625 -15.031 9.758 1 98.06 93 PRO A C 1
ATOM 701 O O . PRO A 1 93 ? -26.125 -14.023 9.242 1 98.06 93 PRO A O 1
ATOM 704 N N . ASP A 1 94 ? -27.766 -15.023 10.344 1 97.75 94 ASP A N 1
ATOM 705 C CA . ASP A 1 94 ? -28.688 -13.883 10.289 1 97.75 94 ASP A CA 1
ATOM 706 C C . ASP A 1 94 ? -28.031 -12.625 10.852 1 97.75 94 ASP A C 1
ATOM 708 O O . ASP A 1 94 ? -28.188 -11.539 10.289 1 97.75 94 ASP A O 1
ATOM 712 N N . GLU A 1 95 ? -27.422 -12.805 11.93 1 97.44 95 GLU A N 1
ATOM 713 C CA . GLU A 1 95 ? -26.797 -11.648 12.578 1 97.44 95 GLU A CA 1
ATOM 714 C C . GLU A 1 95 ? -25.781 -10.977 11.656 1 97.44 95 GLU A C 1
ATOM 716 O O . GLU A 1 95 ? -25.688 -9.75 11.617 1 97.44 95 GLU A O 1
ATOM 721 N N . LEU A 1 96 ? -24.969 -11.766 10.969 1 98.25 96 LEU A N 1
ATOM 722 C CA . LEU A 1 96 ? -23.984 -11.219 10.039 1 98.25 96 LEU A CA 1
ATOM 723 C C . LEU A 1 96 ? -24.672 -10.57 8.844 1 98.25 96 LEU A C 1
ATOM 725 O O . LEU A 1 96 ? -24.344 -9.438 8.477 1 98.25 96 LEU A O 1
ATOM 729 N N . PHE A 1 97 ? -25.609 -11.258 8.234 1 98.25 97 PHE A N 1
ATOM 730 C CA . PHE A 1 97 ? -26.344 -10.742 7.074 1 98.25 97 PHE A CA 1
ATOM 731 C C . PHE A 1 97 ? -26.938 -9.375 7.375 1 98.25 97 PHE A C 1
ATOM 733 O O . PHE A 1 97 ? -26.797 -8.445 6.574 1 98.25 97 PHE A O 1
ATOM 740 N N . LYS A 1 98 ? -27.516 -9.234 8.531 1 96.69 98 LYS A N 1
ATOM 741 C CA . LYS A 1 98 ? -28.172 -7.992 8.93 1 96.69 98 LYS A CA 1
ATOM 742 C C . LYS A 1 98 ? -27.156 -6.863 9.102 1 96.69 98 LYS A C 1
ATOM 744 O O . LYS A 1 98 ? -27.5 -5.691 8.906 1 96.69 98 LYS A O 1
ATOM 749 N N . ASN A 1 99 ? -26 -7.215 9.406 1 96.12 99 ASN A N 1
ATOM 750 C CA . ASN A 1 99 ? -24.969 -6.223 9.68 1 96.12 99 ASN A CA 1
ATOM 751 C C . ASN A 1 99 ? -24.297 -5.738 8.391 1 96.12 99 ASN A C 1
ATOM 753 O O . ASN A 1 99 ? -23.672 -4.676 8.375 1 96.12 99 ASN A O 1
ATOM 757 N N . LEU A 1 100 ? -24.406 -6.406 7.289 1 98.12 100 LEU A N 1
ATOM 758 C CA . LEU A 1 100 ? -23.594 -6.191 6.094 1 98.12 100 LEU A CA 1
ATOM 759 C C . LEU A 1 100 ? -24.078 -4.973 5.32 1 98.12 100 LEU A C 1
ATOM 761 O O . LEU A 1 100 ? -23.281 -4.27 4.691 1 98.12 100 LEU A O 1
ATOM 765 N N . GLY A 1 101 ? -25.391 -4.762 5.238 1 96.69 101 GLY A N 1
ATOM 766 C CA . GLY A 1 101 ? -25.906 -3.658 4.441 1 96.69 101 GLY A CA 1
ATOM 767 C C . GLY A 1 101 ? -27.344 -3.836 4.035 1 96.69 101 GLY A C 1
ATOM 768 O O . GLY A 1 101 ? -28.078 -4.605 4.656 1 96.69 101 GLY A O 1
ATOM 769 N N . PRO A 1 102 ? -27.812 -3.094 3.018 1 96.25 102 PRO A N 1
ATOM 770 C CA . PRO A 1 102 ? -29.203 -3.18 2.58 1 96.25 102 PRO A CA 1
ATOM 771 C C . PRO A 1 102 ? -29.547 -4.539 1.973 1 96.25 102 PRO A C 1
ATOM 773 O O . PRO A 1 102 ? -28.938 -4.949 0.984 1 96.25 102 PRO A O 1
ATOM 776 N N . PRO A 1 103 ? -30.562 -5.145 2.484 1 97.19 103 PRO A N 1
ATOM 777 C CA . PRO A 1 103 ? -30.891 -6.504 2.043 1 97.19 103 PRO A CA 1
ATOM 778 C C . PRO A 1 103 ? -31.188 -6.582 0.546 1 97.19 103 PRO A C 1
ATOM 780 O O . PRO A 1 103 ? -30.859 -7.582 -0.1 1 97.19 103 PRO A O 1
ATOM 783 N N . GLU A 1 104 ? -31.812 -5.578 -0.019 1 96.62 104 GLU A N 1
ATOM 784 C CA . GLU A 1 104 ? -32.188 -5.594 -1.428 1 96.62 104 GLU A CA 1
ATOM 785 C C . GLU A 1 104 ? -30.969 -5.699 -2.332 1 96.62 104 GLU A C 1
ATOM 787 O O . GLU A 1 104 ? -31.047 -6.262 -3.426 1 96.62 104 GLU A O 1
ATOM 792 N N . ILE A 1 105 ? -29.922 -5.141 -1.882 1 98.06 105 ILE A N 1
ATOM 793 C CA . ILE A 1 105 ? -28.672 -5.211 -2.643 1 98.06 105 ILE A CA 1
ATOM 794 C C . ILE A 1 105 ? -27.938 -6.504 -2.307 1 98.06 105 ILE A C 1
ATOM 796 O O . ILE A 1 105 ? -27.438 -7.191 -3.203 1 98.06 105 ILE A O 1
ATOM 800 N N . LEU A 1 106 ? -27.938 -6.906 -1.054 1 98.44 106 LEU A N 1
ATOM 801 C CA . LEU A 1 106 ? -27.219 -8.094 -0.589 1 98.44 106 LEU A CA 1
ATOM 802 C C . LEU A 1 106 ? -27.75 -9.352 -1.275 1 98.44 106 LEU A C 1
ATOM 804 O O . LEU A 1 106 ? -26.984 -10.25 -1.607 1 98.44 106 LEU A O 1
ATOM 808 N N . HIS A 1 107 ? -29.016 -9.391 -1.551 1 97.81 107 HIS A N 1
ATOM 809 C CA . HIS A 1 107 ? -29.656 -10.555 -2.154 1 97.81 107 HIS A CA 1
ATOM 810 C C . HIS A 1 107 ? -29.188 -10.75 -3.596 1 97.81 107 HIS A C 1
ATOM 812 O O . HIS A 1 107 ? -29.406 -11.812 -4.184 1 97.81 107 HIS A O 1
ATOM 818 N N . GLN A 1 108 ? -28.562 -9.758 -4.133 1 97.62 108 GLN A N 1
ATOM 819 C CA . GLN A 1 108 ? -28.156 -9.828 -5.531 1 97.62 108 GLN A CA 1
ATOM 820 C C . GLN A 1 108 ? -26.703 -10.273 -5.66 1 97.62 108 GLN A C 1
ATOM 822 O O . GLN A 1 108 ? -26.234 -10.539 -6.766 1 97.62 108 GLN A O 1
ATOM 827 N N . ILE A 1 109 ? -26 -10.391 -4.598 1 98.5 109 ILE A N 1
ATOM 828 C CA . ILE A 1 109 ? -24.594 -10.742 -4.637 1 98.5 109 ILE A CA 1
ATOM 829 C C . ILE A 1 109 ? -24.438 -12.234 -4.902 1 98.5 109 ILE A C 1
ATOM 831 O O . ILE A 1 109 ? -25.062 -13.062 -4.242 1 98.5 109 ILE A O 1
ATOM 835 N N . THR A 1 110 ? -23.641 -12.531 -5.867 1 98.5 110 THR A N 1
ATOM 836 C CA . THR A 1 110 ? -23.453 -13.906 -6.301 1 98.5 110 THR A CA 1
ATOM 837 C C . THR A 1 110 ? -22.109 -14.453 -5.801 1 98.5 110 THR A C 1
ATOM 839 O O . THR A 1 110 ? -21.281 -13.695 -5.281 1 98.5 110 THR A O 1
ATOM 842 N N . LEU A 1 111 ? -22 -15.789 -5.941 1 98.5 111 LEU A N 1
ATOM 843 C CA . LEU A 1 111 ? -20.719 -16.438 -5.648 1 98.5 111 LEU A CA 1
ATOM 844 C C . LEU A 1 111 ? -19.625 -15.867 -6.531 1 98.5 111 LEU A C 1
ATOM 846 O O . LEU A 1 111 ? -18.484 -15.695 -6.086 1 98.5 111 LEU A O 1
ATOM 850 N N . ARG A 1 112 ? -19.906 -15.555 -7.809 1 98.5 112 ARG A N 1
ATOM 851 C CA . ARG A 1 112 ? -18.953 -14.938 -8.734 1 98.5 112 ARG A CA 1
ATOM 852 C C . ARG A 1 112 ? -18.438 -13.609 -8.18 1 98.5 112 ARG A C 1
ATOM 854 O O . ARG A 1 112 ? -17.25 -13.32 -8.258 1 98.5 112 ARG A O 1
ATOM 861 N N . HIS A 1 113 ? -19.344 -12.797 -7.598 1 98.62 113 HIS A N 1
ATOM 862 C CA . HIS A 1 113 ? -18.938 -11.523 -7.008 1 98.62 113 HIS A CA 1
ATOM 863 C C . HIS A 1 113 ? -17.938 -11.734 -5.875 1 98.62 113 HIS A C 1
ATOM 865 O O . HIS A 1 113 ? -16.906 -11.047 -5.805 1 98.62 113 HIS A O 1
ATOM 871 N N . LEU A 1 114 ? -18.234 -12.688 -5.004 1 98.81 114 LEU A N 1
ATOM 872 C CA . LEU A 1 114 ? -17.359 -12.953 -3.865 1 98.81 114 LEU A CA 1
ATOM 873 C C . LEU A 1 114 ? -15.984 -13.438 -4.328 1 98.81 114 LEU A C 1
ATOM 875 O O . LEU A 1 114 ? -14.961 -12.914 -3.895 1 98.81 114 LEU A O 1
ATOM 879 N N . LEU A 1 115 ? -15.938 -14.336 -5.27 1 98.81 115 LEU A N 1
ATOM 880 C CA . LEU A 1 115 ? -14.703 -15.031 -5.637 1 98.81 115 LEU A CA 1
ATOM 881 C C . LEU A 1 115 ? -13.859 -14.172 -6.566 1 98.81 115 LEU A C 1
ATOM 883 O O . LEU A 1 115 ? -12.672 -14.445 -6.758 1 98.81 115 LEU A O 1
ATOM 887 N N . SER A 1 116 ? -14.445 -13.133 -7.184 1 98.5 116 SER A N 1
ATOM 888 C CA . SER A 1 116 ? -13.711 -12.242 -8.078 1 98.5 116 SER A CA 1
ATOM 889 C C . SER A 1 116 ? -13.453 -10.891 -7.426 1 98.5 116 SER A C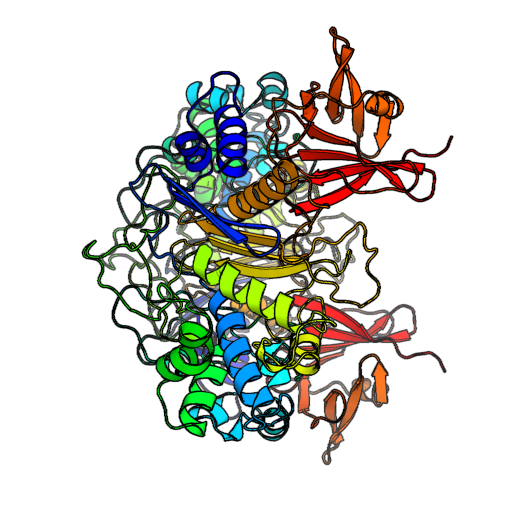 1
ATOM 891 O O . SER A 1 116 ? -13.047 -9.93 -8.094 1 98.5 116 SER A O 1
ATOM 893 N N . HIS A 1 117 ? -13.727 -10.789 -6.152 1 98.25 117 HIS A N 1
ATOM 894 C CA . HIS A 1 117 ? -13.484 -9.555 -5.414 1 98.25 117 HIS A CA 1
ATOM 895 C C . HIS A 1 117 ? -14.234 -8.383 -6.035 1 98.25 117 HIS A C 1
ATOM 897 O O . HIS A 1 117 ? -13.688 -7.285 -6.152 1 98.25 117 HIS A O 1
ATOM 903 N N . THR A 1 118 ? -15.414 -8.625 -6.465 1 98 118 THR A N 1
ATOM 904 C CA . THR A 1 118 ? -16.203 -7.551 -7.047 1 98 118 THR A CA 1
ATOM 905 C C . THR A 1 118 ? -17.5 -7.348 -6.266 1 98 118 THR A C 1
ATOM 907 O O . THR A 1 118 ? -18.438 -6.727 -6.762 1 98 118 THR A O 1
ATOM 910 N N . ALA A 1 119 ? -17.547 -7.863 -5.031 1 98.38 119 ALA A N 1
ATOM 911 C CA . ALA A 1 119 ? -18.781 -7.801 -4.246 1 98.38 119 ALA A CA 1
ATOM 912 C C . ALA A 1 119 ? -18.938 -6.43 -3.596 1 98.38 119 ALA A C 1
ATOM 914 O O . ALA A 1 119 ? -20.062 -6.027 -3.254 1 98.38 119 ALA A O 1
ATOM 915 N N . GLY A 1 120 ? -17.844 -5.719 -3.348 1 98.12 120 GLY A N 1
ATOM 916 C CA . GLY A 1 120 ? -17.938 -4.367 -2.826 1 98.12 120 GLY A CA 1
ATOM 917 C C . GLY A 1 120 ? -17.828 -4.301 -1.313 1 98.12 120 GLY A C 1
ATOM 918 O O . GLY A 1 120 ? -18.234 -3.311 -0.699 1 98.12 120 GLY A O 1
ATOM 919 N N . PHE A 1 121 ? -17.297 -5.348 -0.685 1 98.5 121 PHE A N 1
ATOM 920 C CA . PHE A 1 121 ? -17.172 -5.375 0.769 1 98.5 121 PHE A CA 1
ATOM 921 C C . PHE A 1 121 ? -15.875 -4.734 1.223 1 98.5 121 PHE A C 1
ATOM 923 O O . PHE A 1 121 ? -15.008 -4.426 0.401 1 98.5 121 PHE A O 1
ATOM 930 N N . ARG A 1 122 ? -15.664 -4.582 2.457 1 96.62 122 ARG A N 1
ATOM 931 C CA . ARG A 1 122 ? -14.742 -3.617 3.045 1 96.62 122 ARG A CA 1
ATOM 932 C C . ARG A 1 122 ? -13.359 -4.23 3.242 1 96.62 122 ARG A C 1
ATOM 934 O O . ARG A 1 122 ? -12.352 -3.646 2.836 1 96.62 122 ARG A O 1
ATOM 941 N N . THR A 1 123 ? -13.227 -5.383 3.826 1 96.75 123 THR A N 1
ATOM 942 C CA . THR A 1 123 ? -12.008 -5.824 4.5 1 96.75 123 THR A CA 1
ATOM 943 C C . THR A 1 123 ? -11.023 -6.422 3.498 1 96.75 123 THR A C 1
ATOM 945 O O . THR A 1 123 ? -11.266 -7.496 2.945 1 96.75 123 THR A O 1
ATOM 948 N N . MET A 1 124 ? -9.953 -5.805 3.342 1 93.81 124 MET A N 1
ATOM 949 C CA . MET A 1 124 ? -8.953 -6.242 2.373 1 93.81 124 MET A CA 1
ATOM 950 C C . MET A 1 124 ? -8.242 -7.5 2.855 1 93.81 124 MET A C 1
ATOM 952 O O . MET A 1 124 ? -7.957 -8.398 2.064 1 93.81 124 MET A O 1
ATOM 956 N N . GLY A 1 125 ? -7.918 -7.469 4.109 1 95.25 125 GLY A N 1
ATOM 957 C CA . GLY A 1 125 ? -7.176 -8.594 4.645 1 95.25 125 GLY A CA 1
ATOM 958 C C . GLY A 1 125 ? -7.219 -8.672 6.16 1 95.25 125 GLY A C 1
ATOM 959 O O . GLY A 1 125 ? -7.746 -7.773 6.816 1 95.25 125 GLY A O 1
ATOM 960 N N . TYR A 1 126 ? -6.633 -9.742 6.695 1 95.56 126 TYR A N 1
ATOM 961 C CA . TYR A 1 126 ? -6.633 -10.023 8.125 1 95.56 126 TYR A CA 1
ATOM 962 C C . TYR A 1 126 ? -5.211 -10.188 8.648 1 95.56 126 TYR A C 1
ATOM 964 O O . TYR A 1 126 ? -4.363 -10.789 7.984 1 95.56 126 TYR A O 1
ATOM 972 N N . THR A 1 127 ? -4.938 -9.711 9.836 1 93.19 127 THR A N 1
ATOM 973 C CA . THR A 1 127 ? -3.582 -9.703 10.375 1 93.19 127 THR A CA 1
ATOM 974 C C . THR A 1 127 ? -3.266 -11.039 11.055 1 93.19 127 THR A C 1
ATOM 976 O O . THR A 1 127 ? -2.1 -11.344 11.312 1 93.19 127 THR A O 1
ATOM 979 N N . GLY A 1 128 ? -4.289 -11.805 11.336 1 95.88 128 GLY A N 1
ATOM 980 C CA . GLY A 1 128 ? -4.094 -13.055 12.062 1 95.88 128 GLY A CA 1
ATOM 981 C C . GLY A 1 128 ? -3.898 -12.852 13.555 1 95.88 128 GLY A C 1
ATOM 982 O O . GLY A 1 128 ? -4.055 -11.742 14.062 1 95.88 128 GLY A O 1
ATOM 983 N N . TYR A 1 129 ? -3.697 -13.969 14.25 1 96.06 129 TYR A N 1
ATOM 984 C CA . TYR A 1 129 ? -3.637 -13.969 15.711 1 96.06 129 TYR A CA 1
ATOM 985 C C . TYR A 1 129 ? -2.488 -14.836 16.203 1 96.06 129 TYR A C 1
ATOM 987 O O . TYR A 1 129 ? -2.305 -15.961 15.734 1 96.06 129 TYR A O 1
ATOM 995 N N . ALA A 1 130 ? -1.752 -14.289 17.141 1 93 130 ALA A N 1
ATOM 996 C CA . ALA A 1 130 ? -0.688 -15.094 17.734 1 93 130 ALA A CA 1
ATOM 997 C C . ALA A 1 130 ? -1.265 -16.203 18.625 1 93 130 ALA A C 1
ATOM 999 O O . ALA A 1 130 ? -0.769 -17.328 18.609 1 93 130 ALA A O 1
ATOM 1000 N N . ARG A 1 131 ? -2.205 -15.773 19.422 1 86.81 131 ARG A N 1
ATOM 1001 C CA . ARG A 1 131 ? -2.893 -16.688 20.328 1 86.81 131 ARG A CA 1
ATOM 1002 C C . ARG A 1 131 ? -4.375 -16.344 20.422 1 86.81 131 ARG A C 1
ATOM 1004 O O . ARG A 1 131 ? -4.801 -15.266 20.016 1 86.81 131 ARG A O 1
ATOM 1011 N N . ASN A 1 132 ? -5.203 -17.25 20.906 1 77.69 132 ASN A N 1
ATOM 1012 C CA . ASN A 1 132 ? -6.613 -17 21.172 1 77.69 132 ASN A CA 1
ATOM 1013 C C . ASN A 1 132 ? -7.344 -16.484 19.938 1 77.69 132 ASN A C 1
ATOM 1015 O O . ASN A 1 132 ? -7.891 -15.375 19.953 1 77.69 132 ASN A O 1
ATOM 1019 N N . MET A 1 133 ? -7.625 -17.281 19.078 1 86.38 133 MET A N 1
ATOM 1020 C CA . MET A 1 133 ? -8.227 -16.844 17.812 1 86.38 133 MET A CA 1
ATOM 1021 C C . MET A 1 133 ? -9.742 -16.828 17.906 1 86.38 133 MET A C 1
ATOM 1023 O O . MET A 1 133 ? -10.352 -17.781 18.406 1 86.38 133 MET A O 1
ATOM 1027 N N . PRO A 1 134 ? -10.352 -15.695 17.609 1 95.38 134 PRO A N 1
ATOM 1028 C CA . PRO A 1 134 ? -11.797 -15.734 17.406 1 95.38 134 PRO A CA 1
ATOM 1029 C C . PRO A 1 134 ? -12.211 -16.609 16.234 1 95.38 134 PRO A C 1
ATOM 1031 O O . PRO A 1 134 ? -11.352 -17.141 15.531 1 95.38 134 PRO A O 1
ATOM 1034 N N . THR A 1 135 ? -13.516 -16.891 16.156 1 96.81 135 THR A N 1
ATOM 1035 C CA . THR A 1 135 ? -14.016 -17.562 14.961 1 96.81 135 THR A CA 1
ATOM 1036 C C . THR A 1 135 ? -14.039 -16.594 13.773 1 96.81 135 THR A C 1
ATOM 1038 O O . THR A 1 135 ? -13.914 -15.383 13.945 1 96.81 135 THR A O 1
ATOM 1041 N N . ALA A 1 136 ? -14.203 -17.172 12.586 1 97.25 136 ALA A N 1
ATOM 1042 C CA . ALA A 1 136 ? -14.352 -16.328 11.398 1 97.25 136 ALA A CA 1
ATOM 1043 C C . ALA A 1 136 ? -15.547 -15.391 11.531 1 97.25 136 ALA A C 1
ATOM 1045 O O . ALA A 1 136 ? -15.469 -14.219 11.148 1 97.25 136 ALA A O 1
ATOM 1046 N N . LEU A 1 137 ? -16.656 -15.906 12.055 1 98.19 137 LEU A N 1
ATOM 1047 C CA . LEU A 1 137 ? -17.828 -15.086 12.281 1 98.19 137 LEU A CA 1
ATOM 1048 C C . LEU A 1 137 ? -17.531 -13.922 13.219 1 98.19 137 LEU A C 1
ATOM 1050 O O . LEU A 1 137 ? -17.938 -12.789 12.969 1 98.19 137 LEU A O 1
ATOM 1054 N N . ASP A 1 138 ? -16.812 -14.211 14.305 1 97.62 138 ASP A N 1
ATOM 1055 C CA . ASP A 1 138 ? -16.453 -13.172 15.266 1 97.62 138 ASP A CA 1
ATOM 1056 C C . ASP A 1 138 ? -15.586 -12.102 14.609 1 97.62 138 ASP A C 1
ATOM 1058 O O . ASP A 1 138 ? -15.773 -10.906 14.852 1 97.62 138 ASP A O 1
ATOM 1062 N N . THR A 1 139 ? -14.625 -12.531 13.789 1 96.88 139 THR A N 1
ATOM 1063 C CA . THR A 1 139 ? -13.781 -11.578 13.07 1 96.88 139 THR A CA 1
ATOM 1064 C C . THR A 1 139 ? -14.625 -10.688 12.164 1 96.88 139 THR A C 1
ATOM 1066 O O . THR A 1 139 ? -14.43 -9.469 12.117 1 96.88 139 THR A O 1
ATOM 1069 N N . LEU A 1 140 ? -15.609 -11.266 11.445 1 98.12 140 LEU A N 1
ATOM 1070 C CA . LEU A 1 140 ? -16.453 -10.547 10.5 1 98.12 140 LEU A CA 1
ATOM 1071 C C . LEU A 1 140 ? -17.359 -9.562 11.227 1 98.12 140 LEU A C 1
ATOM 1073 O O . LEU A 1 140 ? -17.875 -8.609 10.625 1 98.12 140 LEU A O 1
ATOM 1077 N N . LEU A 1 141 ? -17.562 -9.766 12.547 1 97.88 141 LEU A N 1
ATOM 1078 C CA . LEU A 1 141 ? -18.5 -8.93 13.305 1 97.88 141 LEU A CA 1
ATOM 1079 C C . LEU A 1 141 ? -17.75 -8.039 14.289 1 97.88 141 LEU A C 1
ATOM 1081 O O . LEU A 1 141 ? -18.375 -7.316 15.07 1 97.88 141 LEU A O 1
ATOM 1085 N N . ASP A 1 142 ? -16.406 -8.062 14.273 1 96.44 142 ASP A N 1
ATOM 1086 C CA . ASP A 1 142 ? -15.57 -7.293 15.195 1 96.44 142 ASP A CA 1
ATOM 1087 C C . ASP A 1 142 ? -15.984 -7.539 16.641 1 96.44 142 ASP A C 1
ATOM 1089 O O . ASP A 1 142 ? -16.266 -6.598 17.375 1 96.44 142 ASP A O 1
ATOM 1093 N N . ARG A 1 143 ? -15.961 -8.75 17.047 1 95.31 143 ARG A N 1
ATOM 1094 C CA . ARG A 1 143 ? -16.266 -9.109 18.422 1 95.31 143 ARG A CA 1
ATOM 1095 C C . ARG A 1 143 ? -15.375 -10.242 18.906 1 95.31 143 ARG A C 1
ATOM 1097 O O . ARG A 1 143 ? -14.633 -10.836 18.125 1 95.31 143 ARG A O 1
ATOM 1104 N N . ASN A 1 144 ? -15.266 -10.477 20.156 1 95.5 144 ASN A N 1
ATOM 1105 C CA . ASN A 1 144 ? -14.484 -11.516 20.812 1 95.5 144 ASN A CA 1
ATOM 1106 C C . ASN A 1 144 ? -13.016 -11.445 20.438 1 95.5 144 ASN A C 1
ATOM 1108 O O . ASN A 1 144 ? -12.406 -12.469 20.094 1 95.5 144 ASN A O 1
ATOM 1112 N N . GLY A 1 145 ? -12.531 -10.195 20.328 1 94.31 145 GLY A N 1
ATOM 1113 C CA . GLY A 1 145 ? -11.117 -9.992 20.078 1 94.31 145 GLY A CA 1
ATOM 1114 C C . GLY A 1 145 ? -10.789 -9.797 18.609 1 94.31 145 GLY A C 1
ATOM 1115 O O . GLY A 1 145 ? -9.648 -9.984 18.188 1 94.31 145 GLY A O 1
ATOM 1116 N N . GLY A 1 146 ? -11.766 -9.5 17.766 1 95 146 GLY A N 1
ATOM 1117 C CA . GLY A 1 146 ? -11.523 -9.211 16.359 1 95 146 GLY A CA 1
ATOM 1118 C C . GLY A 1 146 ? -10.586 -8.039 16.141 1 95 146 GLY A C 1
ATOM 1119 O O . GLY A 1 146 ? -10.602 -7.07 16.906 1 95 146 GLY A O 1
ATOM 1120 N N . HIS A 1 147 ? -9.75 -8.156 15.109 1 95.69 147 HIS A N 1
ATOM 1121 C CA . HIS A 1 147 ? -8.742 -7.133 14.828 1 95.69 147 HIS A CA 1
ATOM 1122 C C . HIS A 1 147 ? -9.18 -6.23 13.68 1 95.69 147 HIS A C 1
ATOM 1124 O O . HIS A 1 147 ? -8.406 -5.383 13.227 1 95.69 147 HIS A O 1
ATOM 1130 N N . ASN A 1 148 ? -10.367 -6.383 13.141 1 95.62 148 ASN A N 1
ATOM 1131 C CA . ASN A 1 148 ? -10.898 -5.59 12.031 1 95.62 148 ASN A CA 1
ATOM 1132 C C . ASN A 1 148 ? -12.281 -5.027 12.367 1 95.62 148 ASN A C 1
ATOM 1134 O O . ASN A 1 148 ? -13.023 -5.613 13.156 1 95.62 148 ASN A O 1
ATOM 1138 N N . LEU A 1 149 ? -12.586 -3.93 11.695 1 96.81 149 LEU A N 1
ATOM 1139 C CA . LEU A 1 149 ? -13.961 -3.463 11.766 1 96.81 149 LEU A CA 1
ATOM 1140 C C . LEU A 1 149 ? -14.922 -4.52 11.227 1 96.81 149 LEU A C 1
ATOM 1142 O O . LEU A 1 149 ? -14.547 -5.32 10.367 1 96.81 149 LEU A O 1
ATOM 1146 N N . ALA A 1 150 ? -16.141 -4.484 11.758 1 97.62 150 ALA A N 1
ATOM 1147 C CA . ALA A 1 150 ? -17.156 -5.383 11.227 1 97.62 150 ALA A CA 1
ATOM 1148 C C . ALA A 1 150 ? -17.312 -5.219 9.711 1 97.62 150 ALA A C 1
ATOM 1150 O O . ALA A 1 150 ? -17.25 -4.098 9.195 1 97.62 150 ALA A O 1
ATOM 1151 N N . GLU A 1 151 ? -17.469 -6.336 9.031 1 98.12 151 GLU A N 1
ATOM 1152 C CA . GLU A 1 151 ? -17.609 -6.316 7.578 1 98.12 151 GLU A CA 1
ATOM 1153 C C . GLU A 1 151 ? -18.859 -5.547 7.156 1 98.12 151 GLU A C 1
ATOM 1155 O O . GLU A 1 151 ? -19.891 -5.613 7.832 1 98.12 151 GLU A O 1
ATOM 1160 N N . LYS A 1 152 ? -18.781 -4.855 6.086 1 98 152 LYS A N 1
ATOM 1161 C CA . LYS A 1 152 ? -19.891 -4.043 5.578 1 98 152 LYS A CA 1
ATOM 1162 C C . LYS A 1 152 ? -19.766 -3.838 4.07 1 98 152 LYS A C 1
ATOM 1164 O O . LYS A 1 152 ? -18.656 -3.777 3.529 1 98 152 LYS A O 1
ATOM 1169 N N . LEU A 1 153 ? -20.938 -3.758 3.43 1 98.38 153 LEU A N 1
ATOM 1170 C CA . LEU A 1 153 ? -20.969 -3.369 2.023 1 98.38 153 LEU A CA 1
ATOM 1171 C C . LEU A 1 153 ? -20.562 -1.913 1.852 1 98.38 153 LEU A C 1
ATOM 1173 O O . LEU A 1 153 ? -21.109 -1.024 2.51 1 98.38 153 LEU A O 1
ATOM 1177 N N . CYS A 1 154 ? -19.625 -1.624 0.953 1 98.25 154 CYS A N 1
ATOM 1178 C CA . CYS A 1 154 ? -19.094 -0.276 0.788 1 98.25 154 CYS A CA 1
ATOM 1179 C C . CYS A 1 154 ? -19.281 0.218 -0.64 1 98.25 154 CYS A C 1
ATOM 1181 O O . CYS A 1 154 ? -19.172 1.415 -0.909 1 98.25 154 CYS A O 1
ATOM 1183 N N . ALA A 1 155 ? -19.578 -0.602 -1.557 1 98.19 155 ALA A N 1
ATOM 1184 C CA . ALA A 1 155 ? -19.875 -0.289 -2.953 1 98.19 155 ALA A CA 1
ATOM 1185 C C . ALA A 1 155 ? -20.875 -1.289 -3.543 1 98.19 155 ALA A C 1
ATOM 1187 O O . ALA A 1 155 ? -21.125 -2.344 -2.955 1 98.19 155 ALA A O 1
ATOM 1188 N N . PHE A 1 156 ? -21.422 -0.948 -4.711 1 98.12 156 PHE A N 1
ATOM 1189 C CA . PHE A 1 156 ? -22.359 -1.855 -5.367 1 98.12 156 PHE A CA 1
ATOM 1190 C C . PHE A 1 156 ? -21.625 -3.068 -5.934 1 98.12 156 PHE A C 1
ATOM 1192 O O . PHE A 1 156 ? -20.516 -2.943 -6.461 1 98.12 156 PHE A O 1
ATOM 1199 N N . PRO A 1 157 ? -22.281 -4.27 -5.77 1 97.94 157 PRO A N 1
ATOM 1200 C CA . PRO A 1 157 ? -21.688 -5.449 -6.398 1 97.94 157 PRO A CA 1
ATOM 1201 C C . PRO A 1 157 ? -21.5 -5.285 -7.902 1 97.94 157 PRO A C 1
ATOM 1203 O O . PRO A 1 157 ? -22.391 -4.781 -8.586 1 97.94 157 PRO A O 1
ATOM 1206 N N . GLY A 1 158 ? -20.328 -5.664 -8.391 1 96.44 158 GLY A N 1
ATOM 1207 C CA . GLY A 1 158 ? -20.031 -5.613 -9.812 1 96.44 158 GLY A CA 1
ATOM 1208 C C . GLY A 1 158 ? -19.453 -4.281 -10.258 1 96.44 158 GLY A C 1
ATOM 1209 O O . GLY A 1 158 ? -18.953 -4.156 -11.375 1 96.44 158 GLY A O 1
ATOM 1210 N N . GLN A 1 159 ? -19.469 -3.281 -9.367 1 94.5 159 GLN A N 1
ATOM 1211 C CA . GLN A 1 159 ? -19.078 -1.926 -9.727 1 94.5 159 GLN A CA 1
ATOM 1212 C C . GLN A 1 159 ? -17.562 -1.838 -9.938 1 94.5 159 GLN A C 1
ATOM 1214 O O . GLN A 1 159 ? -17.109 -1.224 -10.906 1 94.5 159 GLN A O 1
ATOM 1219 N N . GLU A 1 160 ? -16.797 -2.395 -9.023 1 93.38 160 GLU A N 1
ATOM 1220 C CA . GLU A 1 160 ? -15.336 -2.285 -9 1 93.38 160 GLU A CA 1
ATOM 1221 C C . GLU A 1 160 ? -14.695 -3.572 -8.492 1 93.38 160 GLU A C 1
ATOM 1223 O O . GLU A 1 160 ? -15.344 -4.367 -7.809 1 93.38 160 GLU A O 1
ATOM 1228 N N . HIS A 1 161 ? -13.469 -3.773 -8.977 1 95.31 161 HIS A N 1
ATOM 1229 C CA . HIS A 1 161 ? -12.625 -4.77 -8.328 1 95.31 161 HIS A CA 1
ATOM 1230 C C . HIS A 1 161 ? -11.875 -4.164 -7.141 1 95.31 161 HIS A C 1
ATOM 1232 O O . HIS A 1 161 ? -11.094 -3.23 -7.309 1 95.31 161 HIS A O 1
ATOM 1238 N N . VAL A 1 162 ? -12.188 -4.672 -6.031 1 95.81 162 VAL A N 1
ATOM 1239 C CA . VAL A 1 162 ? -11.445 -4.328 -4.824 1 95.81 162 VAL A CA 1
ATOM 1240 C C . VAL A 1 162 ? -11.156 -5.594 -4.02 1 95.81 162 VAL A C 1
ATOM 1242 O O . VAL A 1 162 ? -12.078 -6.254 -3.533 1 95.81 162 VAL A O 1
ATOM 1245 N N . TYR A 1 163 ? -9.898 -5.863 -3.969 1 96.31 163 TYR A N 1
ATOM 1246 C CA . TYR A 1 163 ? -9.453 -7.062 -3.264 1 96.31 163 TYR A CA 1
ATOM 1247 C C . TYR A 1 163 ? -10.008 -7.094 -1.843 1 96.31 163 TYR A C 1
ATOM 1249 O O . TYR A 1 163 ? -9.898 -6.109 -1.107 1 96.31 163 TYR A O 1
ATOM 1257 N N . CYS A 1 164 ? -10.617 -8.258 -1.446 1 97.94 164 CYS A N 1
ATOM 1258 C CA . CYS A 1 164 ? -11.297 -8.305 -0.158 1 97.94 164 CYS A CA 1
ATOM 1259 C C . CYS A 1 164 ? -11.203 -9.703 0.451 1 97.94 164 CYS A C 1
ATOM 1261 O O . CYS A 1 164 ? -11.805 -10.648 -0.062 1 97.94 164 CYS A O 1
ATOM 1263 N N . GLY A 1 165 ? -10.516 -9.773 1.622 1 98.31 165 GLY A N 1
ATOM 1264 C CA . GLY A 1 165 ? -10.469 -11.031 2.35 1 98.31 165 GLY A CA 1
ATOM 1265 C C . GLY A 1 165 ? -11.805 -11.438 2.934 1 98.31 165 GLY A C 1
ATOM 1266 O O . GLY A 1 165 ? -12.094 -12.625 3.084 1 98.31 165 GLY A O 1
ATOM 1267 N N . GLY A 1 166 ? -12.672 -10.477 3.256 1 98.5 166 GLY A N 1
ATOM 1268 C CA . GLY A 1 166 ? -13.984 -10.734 3.812 1 98.5 166 GLY A CA 1
ATOM 1269 C C . GLY A 1 166 ? -14.867 -11.578 2.904 1 98.5 166 GLY A C 1
ATOM 1270 O O . GLY A 1 166 ? -15.688 -12.367 3.381 1 98.5 166 GLY A O 1
ATOM 1271 N N . ASN A 1 167 ? -14.688 -11.438 1.593 1 98.81 167 ASN A N 1
ATOM 1272 C CA . ASN A 1 167 ? -15.414 -12.266 0.639 1 98.81 167 ASN A CA 1
ATOM 1273 C C . ASN A 1 167 ? -15.188 -13.75 0.901 1 98.81 167 ASN A C 1
ATOM 1275 O O . ASN A 1 167 ? -16.125 -14.547 0.866 1 98.81 167 ASN A O 1
ATOM 1279 N N . PHE A 1 168 ? -14 -14.055 1.271 1 98.75 168 PHE A N 1
ATOM 1280 C CA . PHE A 1 168 ? -13.625 -15.453 1.413 1 98.75 168 PHE A CA 1
ATOM 1281 C C . PHE A 1 168 ? -13.961 -15.969 2.809 1 98.75 168 PHE A C 1
ATOM 1283 O O . PHE A 1 168 ? -14.312 -17.141 2.979 1 98.75 168 PHE A O 1
ATOM 1290 N N . ALA A 1 169 ? -13.828 -15.086 3.791 1 98.69 169 ALA A N 1
ATOM 1291 C CA . ALA A 1 169 ? -14.336 -15.477 5.102 1 98.69 169 ALA A CA 1
ATOM 1292 C C . ALA A 1 169 ? -15.82 -15.805 5.039 1 98.69 169 ALA A C 1
ATOM 1294 O O . ALA A 1 169 ? -16.266 -16.797 5.637 1 98.69 169 ALA A O 1
ATOM 1295 N N . MET A 1 170 ? -16.562 -15.047 4.305 1 98.81 170 MET A N 1
ATOM 1296 C CA . MET A 1 170 ? -18 -15.305 4.156 1 98.81 170 MET A CA 1
ATOM 1297 C C . MET A 1 170 ? -18.234 -16.562 3.326 1 98.81 170 MET A C 1
ATOM 1299 O O . MET A 1 170 ? -19.125 -17.359 3.641 1 98.81 170 MET A O 1
ATOM 1303 N N . THR A 1 171 ? -17.453 -16.719 2.238 1 98.81 171 THR A N 1
ATOM 1304 C CA . THR A 1 171 ? -17.578 -17.938 1.428 1 98.81 171 THR A CA 1
ATOM 1305 C C . THR A 1 171 ? -17.359 -19.172 2.283 1 98.81 171 THR A C 1
ATOM 1307 O O . THR A 1 171 ? -18.078 -20.172 2.131 1 98.81 171 THR A O 1
ATOM 1310 N N . GLN A 1 172 ? -16.391 -19.125 3.178 1 98.81 172 GLN A N 1
ATOM 1311 C CA . GLN A 1 172 ? -16.125 -20.219 4.113 1 98.81 172 GLN A CA 1
ATOM 1312 C C . GLN A 1 172 ? -17.375 -20.562 4.922 1 98.81 172 GLN A C 1
ATOM 1314 O O . GLN A 1 172 ? -17.766 -21.734 5 1 98.81 172 GLN A O 1
ATOM 1319 N N . LEU A 1 173 ? -18.047 -19.562 5.523 1 98.75 173 LEU A N 1
ATOM 1320 C CA . LEU A 1 173 ? -19.25 -19.766 6.328 1 98.75 173 LEU A CA 1
ATOM 1321 C C . LEU A 1 173 ? -20.375 -20.312 5.473 1 98.75 173 LEU A C 1
ATOM 1323 O O . LEU A 1 173 ? -21.125 -21.203 5.918 1 98.75 173 LEU A O 1
ATOM 1327 N N . ILE A 1 174 ? -20.516 -19.828 4.277 1 98.75 174 ILE A N 1
ATOM 1328 C CA . ILE A 1 174 ? -21.578 -20.234 3.367 1 98.75 174 ILE A CA 1
ATOM 1329 C C . ILE A 1 174 ? -21.422 -21.703 3.01 1 98.75 174 ILE A C 1
ATOM 1331 O O . ILE A 1 174 ? -22.391 -22.484 3.064 1 98.75 174 ILE A O 1
ATOM 1335 N N . LEU A 1 175 ? -20.203 -22.109 2.633 1 98.75 175 LEU A N 1
ATOM 1336 C CA . LEU A 1 175 ? -19.953 -23.5 2.248 1 98.75 175 LEU A CA 1
ATOM 1337 C C . LEU A 1 175 ? -20.203 -24.438 3.422 1 98.75 175 LEU A C 1
ATOM 1339 O O . LEU A 1 175 ? -20.781 -25.516 3.246 1 98.75 175 LEU A O 1
ATOM 1343 N N . GLU A 1 176 ? -19.75 -24.016 4.629 1 98.69 176 GLU A N 1
ATOM 1344 C CA . GLU A 1 176 ? -20 -24.828 5.816 1 98.69 176 GLU A CA 1
ATOM 1345 C C . GLU A 1 176 ? -21.484 -25.047 6.035 1 98.69 176 GLU A C 1
ATOM 1347 O O . GLU A 1 176 ? -21.922 -26.156 6.352 1 98.69 176 GLU A O 1
ATOM 1352 N N . LYS A 1 177 ? -22.266 -24.016 5.895 1 98.25 177 LYS A N 1
ATOM 1353 C CA . LYS A 1 177 ? -23.719 -24.094 6.082 1 98.25 177 LYS A CA 1
ATOM 1354 C C . LYS A 1 177 ? -24.359 -24.969 5.008 1 98.25 177 LYS A C 1
ATOM 1356 O O . LYS A 1 177 ? -25.172 -25.844 5.32 1 98.25 177 LYS A O 1
ATOM 1361 N N . LEU A 1 178 ? -24.016 -24.797 3.734 1 98.12 178 LEU A N 1
ATOM 1362 C CA . LEU A 1 178 ? -24.625 -25.469 2.6 1 98.12 178 LEU A CA 1
ATOM 1363 C C . LEU A 1 178 ? -24.359 -26.969 2.641 1 98.12 178 LEU A C 1
ATOM 1365 O O . LEU A 1 178 ? -25.219 -27.766 2.266 1 98.12 178 LEU A O 1
ATOM 1369 N N . PHE A 1 179 ? -23.188 -27.328 3.098 1 98.25 179 PHE A N 1
ATOM 1370 C CA . PHE A 1 179 ? -22.797 -28.719 2.953 1 98.25 179 PHE A CA 1
ATOM 1371 C C . PHE A 1 179 ? -22.672 -29.391 4.316 1 98.25 179 PHE A C 1
ATOM 1373 O O . PHE A 1 179 ? -22.344 -30.578 4.402 1 98.25 179 PHE A O 1
ATOM 1380 N N . ASP A 1 180 ? -22.938 -28.609 5.398 1 97.88 180 ASP A N 1
ATOM 1381 C CA . ASP A 1 180 ? -22.938 -29.094 6.773 1 97.88 180 ASP A CA 1
ATOM 1382 C C . ASP A 1 180 ? -21.641 -29.844 7.086 1 97.88 180 ASP A C 1
ATOM 1384 O O . ASP A 1 180 ? -21.672 -30.984 7.562 1 97.88 180 ASP A O 1
ATOM 1388 N N . LYS A 1 181 ? -20.531 -29.344 6.711 1 97.88 181 LYS A N 1
ATOM 1389 C CA . LYS A 1 181 ? -19.188 -29.844 6.914 1 97.88 181 LYS A CA 1
ATOM 1390 C C . LYS A 1 181 ? -18.203 -28.703 7.203 1 97.88 181 LYS A C 1
ATOM 1392 O O . LYS A 1 181 ? -18.359 -27.609 6.668 1 97.88 181 LYS A O 1
ATOM 1397 N N . PRO A 1 182 ? -17.203 -29.016 8.109 1 98.19 182 PRO A N 1
ATOM 1398 C CA . PRO A 1 182 ? -16.172 -27.984 8.273 1 98.19 182 PRO A CA 1
ATOM 1399 C C . PRO A 1 182 ? -15.508 -27.609 6.953 1 98.19 182 PRO A C 1
ATOM 1401 O O . PRO A 1 182 ? -15.258 -28.469 6.105 1 98.19 182 PRO A O 1
ATOM 1404 N N . PHE A 1 183 ? -15.281 -26.344 6.793 1 98.56 183 PHE A N 1
ATOM 1405 C CA . PHE A 1 183 ? -14.695 -25.828 5.562 1 98.56 183 PHE A CA 1
ATOM 1406 C C . PHE A 1 183 ? -13.383 -26.547 5.238 1 98.56 183 PHE A C 1
ATOM 1408 O O . PHE A 1 183 ? -13.133 -26.891 4.086 1 98.56 183 PHE A O 1
ATOM 1415 N N . THR A 1 184 ? -12.516 -26.75 6.23 1 98.69 184 THR A N 1
ATOM 1416 C CA . THR A 1 184 ? -11.203 -27.375 6.059 1 98.69 184 THR A CA 1
ATOM 1417 C C . THR A 1 184 ? -11.344 -28.797 5.52 1 98.69 184 THR A C 1
ATOM 1419 O O . THR A 1 184 ? -10.547 -29.234 4.691 1 98.69 184 THR A O 1
ATOM 1422 N N . GLN A 1 185 ? -12.375 -29.469 5.906 1 98.62 185 GLN A N 1
ATOM 1423 C CA . GLN A 1 185 ? -12.633 -30.812 5.402 1 98.62 185 GLN A CA 1
ATOM 1424 C C . GLN A 1 185 ? -13.102 -30.781 3.951 1 98.62 185 GLN A C 1
ATOM 1426 O O . GLN A 1 185 ? -12.711 -31.609 3.141 1 98.62 185 GLN A O 1
ATOM 1431 N N . LEU A 1 186 ? -13.969 -29.828 3.641 1 98.81 186 LEU A N 1
ATOM 1432 C CA . LEU A 1 186 ? -14.445 -29.672 2.271 1 98.81 186 LEU A CA 1
ATOM 1433 C C . LEU A 1 186 ? -13.281 -29.484 1.307 1 98.81 186 LEU A C 1
ATOM 1435 O O . LEU A 1 186 ? -13.203 -30.156 0.274 1 98.81 186 LEU A O 1
ATOM 1439 N N . VAL A 1 187 ? -12.352 -28.609 1.635 1 98.94 187 VAL A N 1
ATOM 1440 C CA . VAL A 1 187 ? -11.234 -28.312 0.752 1 98.94 187 VAL A CA 1
ATOM 1441 C C . VAL A 1 187 ? -10.32 -29.531 0.644 1 98.94 187 VAL A C 1
ATOM 1443 O O . VAL A 1 187 ? -9.828 -29.859 -0.441 1 98.94 187 VAL A O 1
ATOM 1446 N N . THR A 1 188 ? -10.102 -30.188 1.774 1 98.88 188 THR A N 1
ATOM 1447 C CA . THR A 1 188 ? -9.281 -31.391 1.761 1 98.88 188 THR A CA 1
ATOM 1448 C C . THR A 1 188 ? -9.859 -32.438 0.804 1 98.88 188 THR A C 1
ATOM 1450 O O . THR A 1 188 ? -9.141 -32.969 -0.041 1 98.88 188 THR A O 1
ATOM 1453 N N . GLU A 1 189 ? -11.125 -32.688 0.841 1 98.75 189 GLU A N 1
ATOM 1454 C CA . GLU A 1 189 ? -11.797 -33.688 0.044 1 98.75 189 GLU A CA 1
ATOM 1455 C C . GLU A 1 189 ? -11.891 -33.281 -1.421 1 98.75 189 GLU A C 1
ATOM 1457 O O . GLU A 1 189 ? -11.805 -34.125 -2.318 1 98.75 189 GLU A O 1
ATOM 1462 N N . LEU A 1 190 ? -12.086 -32 -1.621 1 98.81 190 LEU A N 1
ATOM 1463 C CA . LEU A 1 190 ? -12.383 -31.531 -2.969 1 98.81 190 LEU A CA 1
ATOM 1464 C C . LEU A 1 190 ? -11.109 -31.172 -3.719 1 98.81 190 LEU A C 1
ATOM 1466 O O . LEU A 1 190 ? -11.078 -31.188 -4.953 1 98.81 190 LEU A O 1
ATOM 1470 N N . VAL A 1 191 ? -10.023 -30.828 -2.988 1 98.88 191 VAL A N 1
ATOM 1471 C CA . VAL A 1 191 ? -8.852 -30.281 -3.666 1 98.88 191 VAL A CA 1
ATOM 1472 C C . VAL A 1 191 ? -7.598 -31.031 -3.221 1 98.88 191 VAL A C 1
ATOM 1474 O O . VAL A 1 191 ? -6.941 -31.688 -4.031 1 98.88 191 VAL A O 1
ATOM 1477 N N . PHE A 1 192 ? -7.273 -31.094 -1.901 1 98.94 192 PHE A N 1
ATOM 1478 C CA . PHE A 1 192 ? -5.988 -31.609 -1.442 1 98.94 192 PHE A CA 1
ATOM 1479 C C . PHE A 1 192 ? -5.848 -33.094 -1.766 1 98.94 192 PHE A C 1
ATOM 1481 O O . PHE A 1 192 ? -4.852 -33.5 -2.354 1 98.94 192 PHE A O 1
ATOM 1488 N N . GLU A 1 193 ? -6.828 -33.875 -1.448 1 98.81 193 GLU A N 1
ATOM 1489 C CA . GLU A 1 193 ? -6.73 -35.312 -1.615 1 98.81 193 GLU A CA 1
ATOM 1490 C C . GLU A 1 193 ? -6.727 -35.719 -3.092 1 98.81 193 GLU A C 1
ATOM 1492 O O . GLU A 1 193 ? -5.832 -36.438 -3.549 1 98.81 193 GLU A O 1
ATOM 1497 N N . PRO A 1 194 ? -7.633 -35.188 -3.844 1 98.56 194 PRO A N 1
ATOM 1498 C CA . PRO A 1 194 ? -7.641 -35.594 -5.254 1 98.56 194 PRO A CA 1
ATOM 1499 C C . PRO A 1 194 ? -6.359 -35.188 -5.984 1 98.56 194 PRO A C 1
ATOM 1501 O O . PRO A 1 194 ? -5.941 -35.875 -6.922 1 98.56 194 PRO A O 1
ATOM 1504 N N . LEU A 1 195 ? -5.734 -34.125 -5.594 1 98.69 195 LEU A N 1
ATOM 1505 C CA . LEU A 1 195 ? -4.555 -33.625 -6.301 1 98.69 195 LEU A CA 1
ATOM 1506 C C . LEU A 1 195 ? -3.277 -34.156 -5.656 1 98.69 195 LEU A C 1
ATOM 1508 O O . LEU A 1 195 ? -2.172 -33.812 -6.082 1 98.69 195 LEU A O 1
ATOM 1512 N N . GLY A 1 196 ? -3.438 -34.938 -4.621 1 98.69 196 GLY A N 1
ATOM 1513 C CA . GLY A 1 196 ? -2.273 -35.438 -3.916 1 98.69 196 GLY A CA 1
ATOM 1514 C C . GLY A 1 196 ? -1.472 -34.375 -3.223 1 98.69 196 GLY A C 1
ATOM 1515 O O . GLY A 1 196 ? -0.245 -34.469 -3.131 1 98.69 196 GLY A O 1
ATOM 1516 N N . MET A 1 197 ? -2.1 -33.312 -2.863 1 98.88 197 MET A N 1
ATOM 1517 C CA . MET A 1 197 ? -1.457 -32.25 -2.092 1 98.88 197 MET A CA 1
ATOM 1518 C C . MET A 1 197 ? -1.331 -32.656 -0.624 1 98.88 197 MET A C 1
ATOM 1520 O O . MET A 1 197 ? -1.918 -32 0.25 1 98.88 197 MET A O 1
ATOM 1524 N N . SER A 1 198 ? -0.469 -33.531 -0.373 1 98.44 198 SER A N 1
ATOM 1525 C CA . SER A 1 198 ? -0.4 -34.219 0.917 1 98.44 198 SER A CA 1
ATOM 1526 C C . SER A 1 198 ? 0.278 -33.344 1.967 1 98.44 198 SER A C 1
ATOM 1528 O O . SER A 1 198 ? 0.196 -33.625 3.164 1 98.44 198 SER A O 1
ATOM 1530 N N . ASN A 1 199 ? 0.959 -32.312 1.517 1 98.62 199 ASN A N 1
ATOM 1531 C CA . ASN A 1 199 ? 1.605 -31.391 2.447 1 98.62 199 ASN A CA 1
ATOM 1532 C C . ASN A 1 199 ? 0.81 -30.109 2.604 1 98.62 199 ASN A C 1
ATOM 1534 O O . ASN A 1 199 ? 1.358 -29.078 3.006 1 98.62 199 ASN A O 1
ATOM 1538 N N . SER A 1 200 ? -0.403 -30.094 2.234 1 98.88 200 SER A N 1
ATOM 1539 C CA . SER A 1 200 ? -1.271 -28.922 2.373 1 98.88 200 SER A CA 1
ATOM 1540 C C . SER A 1 200 ? -2.344 -29.156 3.432 1 98.88 200 SER A C 1
ATOM 1542 O O . SER A 1 200 ? -2.984 -30.219 3.453 1 98.88 200 SER A O 1
ATOM 1544 N N . ASN A 1 201 ? -2.496 -28.219 4.32 1 98.44 201 ASN A N 1
ATOM 1545 C CA . ASN A 1 201 ? -3.477 -28.375 5.391 1 98.44 201 ASN A CA 1
ATOM 1546 C C . ASN A 1 201 ? -3.811 -27.016 6.031 1 98.44 201 ASN A C 1
ATOM 1548 O O . ASN A 1 201 ? -3.287 -25.984 5.613 1 98.44 201 ASN A O 1
ATOM 1552 N N . TYR A 1 202 ? -4.738 -27.047 6.996 1 97.75 202 TYR A N 1
ATOM 1553 C CA . TYR A 1 202 ? -5.152 -25.859 7.738 1 97.75 202 TYR A CA 1
ATOM 1554 C C . TYR A 1 202 ? -4.77 -25.969 9.211 1 97.75 202 TYR A C 1
ATOM 1556 O O . TYR A 1 202 ? -5.484 -25.484 10.086 1 97.75 202 TYR A O 1
ATOM 1564 N N . ASN A 1 203 ? -3.693 -26.656 9.492 1 94.62 203 ASN A N 1
ATOM 1565 C CA . ASN A 1 203 ? -3.273 -26.844 10.875 1 94.62 203 ASN A CA 1
ATOM 1566 C C . ASN A 1 203 ? -2.967 -25.516 11.562 1 94.62 203 ASN A C 1
ATOM 1568 O O . ASN A 1 203 ? -2.705 -24.516 10.898 1 94.62 203 ASN A O 1
ATOM 1572 N N . MET A 1 204 ? -3.062 -25.531 12.828 1 93.38 204 MET A N 1
ATOM 1573 C CA . MET A 1 204 ? -2.703 -24.406 13.695 1 93.38 204 MET A CA 1
ATOM 1574 C C . MET A 1 204 ? -1.651 -24.828 14.719 1 93.38 204 MET A C 1
ATOM 1576 O O . MET A 1 204 ? -1.943 -24.906 15.914 1 93.38 204 MET A O 1
ATOM 1580 N N . PRO A 1 205 ? -0.477 -24.938 14.234 1 94.38 205 PRO A N 1
ATOM 1581 C CA . PRO A 1 205 ? 0.566 -25.453 15.117 1 94.38 205 PRO A CA 1
ATOM 1582 C C . PRO A 1 205 ? 0.89 -24.5 16.266 1 94.38 205 PRO A C 1
ATOM 1584 O O . PRO A 1 205 ? 0.783 -23.281 16.125 1 94.38 205 PRO A O 1
ATOM 1587 N N . ASP A 1 206 ? 1.372 -25.047 17.375 1 93.44 206 ASP A N 1
ATOM 1588 C CA . ASP A 1 206 ? 1.855 -24.25 18.484 1 93.44 206 ASP A CA 1
ATOM 1589 C C . ASP A 1 206 ? 3.186 -23.578 18.156 1 93.44 206 ASP A C 1
ATOM 1591 O O . ASP A 1 206 ? 3.848 -23.953 17.188 1 93.44 206 ASP A O 1
ATOM 1595 N N . HIS A 1 207 ? 3.516 -22.641 18.953 1 94 207 HIS A N 1
ATOM 1596 C CA . HIS A 1 207 ? 4.781 -21.953 18.75 1 94 207 HIS A CA 1
ATOM 1597 C C . HIS A 1 207 ? 5.914 -22.641 19.5 1 94 207 HIS A C 1
ATOM 1599 O O . HIS A 1 207 ? 6.695 -21.984 20.203 1 94 207 HIS A O 1
ATOM 1605 N N . ASP A 1 208 ? 6.051 -23.891 19.516 1 89.12 208 ASP A N 1
ATOM 1606 C CA . ASP A 1 208 ? 7.043 -24.625 20.281 1 89.12 208 ASP A CA 1
ATOM 1607 C C . ASP A 1 208 ? 8.109 -25.219 19.375 1 89.12 208 ASP A C 1
ATOM 1609 O O . ASP A 1 208 ? 8.914 -26.047 19.812 1 89.12 208 ASP A O 1
ATOM 1613 N N . ASP A 1 209 ? 8.156 -24.938 18.125 1 82.5 209 ASP A N 1
ATOM 1614 C CA . ASP A 1 209 ? 9.141 -25.344 17.125 1 82.5 209 ASP A CA 1
ATOM 1615 C C . ASP A 1 209 ? 9.039 -26.844 16.844 1 82.5 209 ASP A C 1
ATOM 1617 O O . ASP A 1 209 ? 9.977 -27.453 16.312 1 82.5 209 ASP A O 1
ATOM 1621 N N . GLU A 1 210 ? 7.973 -27.359 17.328 1 88.31 210 GLU A N 1
ATOM 1622 C CA . GLU A 1 210 ? 7.73 -28.75 16.953 1 88.31 210 GLU A CA 1
ATOM 1623 C C . GLU A 1 210 ? 7.109 -28.844 15.562 1 88.31 210 GLU A C 1
ATOM 1625 O O . GLU A 1 210 ? 6.34 -27.969 15.156 1 88.31 210 GLU A O 1
ATOM 1630 N N . GLY A 1 211 ? 7.48 -29.812 14.789 1 91.5 211 GLY A N 1
ATOM 1631 C CA . GLY A 1 211 ? 7.004 -29.984 13.422 1 91.5 211 GLY A CA 1
ATOM 1632 C C . GLY A 1 211 ? 7.883 -29.297 12.391 1 91.5 211 GLY A C 1
ATOM 1633 O O . GLY A 1 211 ? 8.883 -28.656 12.742 1 91.5 211 GLY A O 1
ATOM 1634 N N . ASN A 1 212 ? 7.555 -29.438 11.188 1 97.19 212 ASN A N 1
ATOM 1635 C CA . ASN A 1 212 ? 8.352 -28.891 10.094 1 97.19 212 ASN A CA 1
ATOM 1636 C C . ASN A 1 212 ? 7.684 -27.656 9.477 1 97.19 212 ASN A C 1
ATOM 1638 O O . ASN A 1 212 ? 7.297 -27.672 8.312 1 97.19 212 ASN A O 1
ATOM 1642 N N . TYR A 1 213 ? 7.527 -26.625 10.328 1 97.88 213 TYR A N 1
ATOM 1643 C CA . TYR A 1 213 ? 6.941 -25.344 9.922 1 97.88 213 TYR A CA 1
ATOM 1644 C C . TYR A 1 213 ? 7.996 -24.25 9.875 1 97.88 213 TYR A C 1
ATOM 1646 O O . TYR A 1 213 ? 8.828 -24.141 10.781 1 97.88 213 TYR A O 1
ATOM 1654 N N . ALA A 1 214 ? 7.977 -23.5 8.836 1 98 214 ALA A N 1
ATOM 1655 C CA . ALA A 1 214 ? 8.906 -22.359 8.758 1 98 214 ALA A CA 1
ATOM 1656 C C . ALA A 1 214 ? 8.531 -21.281 9.758 1 98 214 ALA A C 1
ATOM 1658 O O . ALA A 1 214 ? 7.348 -21.016 9.984 1 98 214 ALA A O 1
ATOM 1659 N N . ARG A 1 215 ? 9.57 -20.609 10.266 1 97.12 215 ARG A N 1
ATOM 1660 C CA . ARG A 1 215 ? 9.391 -19.438 11.102 1 97.12 215 ARG A CA 1
ATOM 1661 C C . ARG A 1 215 ? 9.516 -18.156 10.273 1 97.12 215 ARG A C 1
ATOM 1663 O O . ARG A 1 215 ? 10.305 -18.094 9.32 1 97.12 215 ARG A O 1
ATOM 1670 N N . SER A 1 216 ? 8.789 -17.125 10.758 1 97.44 216 SER A N 1
ATOM 1671 C CA . SER A 1 216 ? 8.859 -15.844 10.055 1 97.44 216 SER A CA 1
ATOM 1672 C C . SER A 1 216 ? 10.023 -15 10.539 1 97.44 216 SER A C 1
ATOM 1674 O O . SER A 1 216 ? 10.438 -15.102 11.695 1 97.44 216 SER A O 1
ATOM 1676 N N . TRP A 1 217 ? 10.531 -14.125 9.641 1 97.88 217 TRP A N 1
ATOM 1677 C CA . TRP A 1 217 ? 11.719 -13.32 9.922 1 97.88 217 TRP A CA 1
ATOM 1678 C C . TRP A 1 217 ? 11.523 -11.883 9.453 1 97.88 217 TRP A C 1
ATOM 1680 O O . TRP A 1 217 ? 10.875 -11.641 8.438 1 97.88 217 TRP A O 1
ATOM 1690 N N . TRP A 1 218 ? 12.125 -10.891 10.211 1 96.62 218 TRP A N 1
ATOM 1691 C CA . TRP A 1 218 ? 12.188 -9.508 9.773 1 96.62 218 TRP A CA 1
ATOM 1692 C C . TRP A 1 218 ? 13.156 -9.352 8.602 1 96.62 218 TRP A C 1
ATOM 1694 O O . TRP A 1 218 ? 12.828 -8.711 7.598 1 96.62 218 TRP A O 1
ATOM 1704 N N . THR A 1 219 ? 14.297 -9.805 8.781 1 96.62 219 THR A N 1
ATOM 1705 C CA . THR A 1 219 ? 15.391 -9.852 7.812 1 96.62 219 THR A CA 1
ATOM 1706 C C . THR A 1 219 ? 16.094 -11.203 7.848 1 96.62 219 THR A C 1
ATOM 1708 O O . THR A 1 219 ? 15.641 -12.125 8.531 1 96.62 219 THR A O 1
ATOM 1711 N N . GLY A 1 220 ? 17.172 -11.328 7.062 1 95.62 220 GLY A N 1
ATOM 1712 C CA . GLY A 1 220 ? 17.938 -12.562 7.109 1 95.62 220 GLY A CA 1
ATOM 1713 C C . GLY A 1 220 ? 18.656 -12.766 8.43 1 95.62 220 GLY A C 1
ATOM 1714 O O . GLY A 1 220 ? 19.141 -13.859 8.719 1 95.62 220 GLY A O 1
ATOM 1715 N N . ASN A 1 221 ? 18.625 -11.734 9.336 1 93 221 ASN A N 1
ATOM 1716 C CA . ASN A 1 221 ? 19.422 -11.75 10.562 1 93 221 ASN A CA 1
ATOM 1717 C C . ASN A 1 221 ? 18.547 -11.727 11.805 1 93 221 ASN A C 1
ATOM 1719 O O . ASN A 1 221 ? 19.031 -11.938 12.922 1 93 221 ASN A O 1
ATOM 1723 N N . GLU A 1 222 ? 17.266 -11.477 11.648 1 95.69 222 GLU A N 1
ATOM 1724 C CA . GLU A 1 222 ? 16.438 -11.211 12.812 1 95.69 222 GLU A CA 1
ATOM 1725 C C . GLU A 1 222 ? 15.078 -11.906 12.688 1 95.69 222 GLU A C 1
ATOM 1727 O O . GLU A 1 222 ? 14.242 -11.5 11.875 1 95.69 222 GLU A O 1
ATOM 1732 N N . PRO A 1 223 ? 14.828 -12.945 13.5 1 95.75 223 PRO A N 1
ATOM 1733 C CA . PRO A 1 223 ? 13.508 -13.586 13.469 1 95.75 223 PRO A CA 1
ATOM 1734 C C . PRO A 1 223 ? 12.43 -12.75 14.148 1 95.75 223 PRO A C 1
ATOM 1736 O O . PRO A 1 223 ? 12.734 -11.906 14.992 1 95.75 223 PRO A O 1
ATOM 1739 N N . HIS A 1 224 ? 11.227 -12.938 13.789 1 95.44 224 HIS A N 1
ATOM 1740 C CA . HIS A 1 224 ? 10.117 -12.367 14.547 1 95.44 224 HIS A CA 1
ATOM 1741 C C . HIS A 1 224 ? 9.969 -13.047 15.898 1 95.44 224 HIS A C 1
ATOM 1743 O O . HIS A 1 224 ? 10.258 -14.234 16.031 1 95.44 224 HIS A O 1
ATOM 1749 N N . ASP A 1 225 ? 9.477 -12.297 16.859 1 91.31 225 ASP A N 1
ATOM 1750 C CA . ASP A 1 225 ? 9.188 -12.883 18.156 1 91.31 225 ASP A CA 1
ATOM 1751 C C . ASP A 1 225 ? 8.094 -13.938 18.047 1 91.31 225 ASP A C 1
ATOM 1753 O O . ASP A 1 225 ? 8.195 -15.016 18.656 1 91.31 225 ASP A O 1
ATOM 1757 N N . THR A 1 226 ? 7.027 -13.586 17.375 1 93.94 226 THR A N 1
ATOM 1758 C CA . THR A 1 226 ? 5.98 -14.539 17.047 1 93.94 226 THR A CA 1
ATOM 1759 C C . THR A 1 226 ? 6.277 -15.234 15.719 1 93.94 226 THR A C 1
ATOM 1761 O O . THR A 1 226 ? 6.32 -14.586 14.672 1 93.94 226 THR A O 1
ATOM 1764 N N . PRO A 1 227 ? 6.438 -16.562 15.719 1 96.25 227 PRO A N 1
ATOM 1765 C CA . PRO A 1 227 ? 6.914 -17.234 14.516 1 96.25 227 PRO A CA 1
ATOM 1766 C C . PRO A 1 227 ? 5.887 -17.219 13.383 1 96.25 227 PRO A C 1
ATOM 1768 O O . PRO A 1 227 ? 6.258 -17.219 12.203 1 96.25 227 PRO A O 1
ATOM 1771 N N . TRP A 1 228 ? 4.637 -17.312 13.672 1 96.75 228 TRP A N 1
ATOM 1772 C CA . TRP A 1 228 ? 3.537 -17.234 12.719 1 96.75 228 TRP A CA 1
ATOM 1773 C C . TRP A 1 228 ? 2.24 -16.828 13.406 1 96.75 228 TRP A C 1
ATOM 1775 O O . TRP A 1 228 ? 2.15 -16.875 14.641 1 96.75 228 TRP A O 1
ATOM 1785 N N . HIS A 1 229 ? 1.336 -16.359 12.648 1 96.81 229 HIS A N 1
ATOM 1786 C CA . HIS A 1 229 ? -0.017 -16.109 13.133 1 96.81 229 HIS A CA 1
ATOM 1787 C C . HIS A 1 229 ? -0.98 -17.203 12.664 1 96.81 229 HIS A C 1
ATOM 1789 O O . HIS A 1 229 ? -0.702 -17.906 11.688 1 96.81 229 HIS A O 1
ATOM 1795 N N . HIS A 1 230 ? -2.014 -17.281 13.414 1 96.62 230 HIS A N 1
ATOM 1796 C CA . HIS A 1 230 ? -3.123 -18.141 13.023 1 96.62 230 HIS A CA 1
ATOM 1797 C C . HIS A 1 230 ? -4.254 -17.344 12.391 1 96.62 230 HIS A C 1
ATOM 1799 O O . HIS A 1 230 ? -4.48 -16.188 12.758 1 96.62 230 HIS A O 1
ATOM 1805 N N . HIS A 1 231 ? -4.961 -17.953 11.422 1 95.75 231 HIS A N 1
ATOM 1806 C CA . HIS A 1 231 ? -6.02 -17.266 10.688 1 95.75 231 HIS A CA 1
ATOM 1807 C C . HIS A 1 231 ? -7.324 -18.062 10.727 1 95.75 231 HIS A C 1
ATOM 1809 O O . HIS A 1 231 ? -7.453 -19.094 10.055 1 95.75 231 HIS A O 1
ATOM 1815 N N . PRO A 1 232 ? -8.266 -17.578 11.5 1 95.94 232 PRO A N 1
ATOM 1816 C CA . PRO A 1 232 ? -9.555 -18.281 11.531 1 95.94 232 PRO A CA 1
ATOM 1817 C C . PRO A 1 232 ? -10.32 -18.172 10.211 1 95.94 232 PRO A C 1
ATOM 1819 O O . PRO A 1 232 ? -11.25 -18.953 9.969 1 95.94 232 PRO A O 1
ATOM 1822 N N . GLU A 1 233 ? -10.062 -17.172 9.461 1 97.5 233 GLU A N 1
ATOM 1823 C CA . GLU A 1 233 ? -10.578 -17.047 8.102 1 97.5 233 GLU A CA 1
ATOM 1824 C C . GLU A 1 233 ? -9.797 -17.938 7.137 1 97.5 233 GLU A C 1
ATOM 1826 O O . GLU A 1 233 ? -9.102 -17.438 6.25 1 97.5 233 GLU A O 1
ATOM 1831 N N . PHE A 1 234 ? -10.031 -19.219 7.211 1 98.19 234 PHE A N 1
ATOM 1832 C CA . PHE A 1 234 ? -9.266 -20.266 6.535 1 98.19 234 PHE A CA 1
ATOM 1833 C C . PHE A 1 234 ? -9.242 -20.016 5.027 1 98.19 234 PHE A C 1
ATOM 1835 O O . PHE A 1 234 ? -8.188 -20.109 4.395 1 98.19 234 PHE A O 1
ATOM 1842 N N . ALA A 1 235 ? -10.383 -19.672 4.426 1 98.69 235 ALA A N 1
ATOM 1843 C CA . ALA A 1 235 ? -10.484 -19.5 2.979 1 98.69 235 ALA A CA 1
ATOM 1844 C C . ALA A 1 235 ? -9.641 -18.297 2.518 1 98.69 235 ALA A C 1
ATOM 1846 O O . ALA A 1 235 ? -9.156 -18.281 1.385 1 98.69 235 ALA A O 1
ATOM 1847 N N . SER A 1 236 ? -9.5 -17.359 3.418 1 98.31 236 SER A N 1
ATOM 1848 C CA . SER A 1 236 ? -8.797 -16.125 3.072 1 98.31 236 SER A CA 1
ATOM 1849 C C . SER A 1 236 ? -7.285 -16.297 3.205 1 98.31 236 SER A C 1
ATOM 1851 O O . SER A 1 236 ? -6.52 -15.703 2.447 1 98.31 236 SER A O 1
ATOM 1853 N N . GLY A 1 237 ? -6.812 -17.125 4.211 1 97.81 237 GLY A N 1
ATOM 1854 C CA . GLY A 1 237 ? -5.371 -17.109 4.402 1 97.81 237 GLY A CA 1
ATOM 1855 C C . GLY A 1 237 ? -4.875 -18.25 5.266 1 97.81 237 GLY A C 1
ATOM 1856 O O . GLY A 1 237 ? -3.793 -18.172 5.852 1 97.81 237 GLY A O 1
ATOM 1857 N N . GLY A 1 238 ? -5.516 -19.406 5.367 1 97.25 238 GLY A N 1
ATOM 1858 C CA . GLY A 1 238 ? -5.219 -20.344 6.441 1 97.25 238 GLY A CA 1
ATOM 1859 C C . GLY A 1 238 ? -4.359 -21.5 5.988 1 97.25 238 GLY A C 1
ATOM 1860 O O . GLY A 1 238 ? -4.008 -22.375 6.797 1 97.25 238 GLY A O 1
ATOM 1861 N N . VAL A 1 239 ? -3.91 -21.547 4.781 1 98.75 239 VAL A N 1
ATOM 1862 C CA . VAL A 1 239 ? -3.307 -22.766 4.246 1 98.75 239 VAL A CA 1
ATOM 1863 C C . VAL A 1 239 ? -1.817 -22.797 4.582 1 98.75 239 VAL A C 1
ATOM 1865 O O . VAL A 1 239 ? -1.103 -21.812 4.34 1 98.75 239 VAL A O 1
ATOM 1868 N N . TRP A 1 240 ? -1.37 -23.875 5.133 1 98.69 240 TRP A N 1
ATOM 1869 C CA . TRP A 1 240 ? 0.029 -24.297 5.133 1 98.69 240 TRP A CA 1
ATOM 1870 C C . TRP A 1 240 ? 0.322 -25.219 3.963 1 98.69 240 TRP A C 1
ATOM 1872 O O . TRP A 1 240 ? -0.469 -26.125 3.664 1 98.69 240 TRP A O 1
ATOM 1882 N N . THR A 1 241 ? 1.434 -25.031 3.305 1 98.94 241 THR A N 1
ATOM 1883 C CA . THR A 1 241 ? 1.698 -25.859 2.139 1 98.94 241 THR A CA 1
ATOM 1884 C C . THR A 1 241 ? 3.162 -25.766 1.723 1 98.94 241 THR A C 1
ATOM 1886 O O . THR A 1 241 ? 4 -25.281 2.488 1 98.94 241 THR A O 1
ATOM 1889 N N . THR A 1 242 ? 3.486 -26.422 0.626 1 98.94 242 THR A N 1
ATOM 1890 C CA . THR A 1 242 ? 4.789 -26.375 -0.023 1 98.94 242 THR A CA 1
ATOM 1891 C C . THR A 1 242 ? 4.656 -25.891 -1.466 1 98.94 242 THR A C 1
ATOM 1893 O O . THR A 1 242 ? 3.574 -25.969 -2.053 1 98.94 242 THR A O 1
ATOM 1896 N N . PRO A 1 243 ? 5.754 -25.391 -2 1 98.94 243 PRO A N 1
ATOM 1897 C CA . PRO A 1 243 ? 5.707 -25.016 -3.418 1 98.94 243 PRO A CA 1
ATOM 1898 C C . PRO A 1 243 ? 5.305 -26.188 -4.316 1 98.94 243 PRO A C 1
ATOM 1900 O O . PRO A 1 243 ? 4.57 -26 -5.289 1 98.94 243 PRO A O 1
ATOM 1903 N N . THR A 1 244 ? 5.746 -27.375 -3.984 1 98.94 244 THR A N 1
ATOM 1904 C CA . THR A 1 244 ? 5.418 -28.562 -4.766 1 98.94 244 THR A CA 1
ATOM 1905 C C . THR A 1 244 ? 3.906 -28.766 -4.828 1 98.94 244 THR A C 1
ATOM 1907 O O . THR A 1 244 ? 3.346 -28.969 -5.906 1 98.94 244 THR A O 1
ATOM 1910 N N . ASP A 1 245 ? 3.285 -28.734 -3.709 1 98.94 245 ASP A N 1
ATOM 1911 C CA . ASP A 1 245 ? 1.839 -28.938 -3.672 1 98.94 245 ASP A CA 1
ATOM 1912 C C . ASP A 1 245 ? 1.12 -27.844 -4.457 1 98.94 245 ASP A C 1
ATOM 1914 O O . ASP A 1 245 ? 0.127 -28.109 -5.137 1 98.94 245 ASP A O 1
ATOM 1918 N N . LEU A 1 246 ? 1.56 -26.594 -4.328 1 98.94 246 LEU A N 1
ATOM 1919 C CA . LEU A 1 246 ? 0.946 -25.5 -5.078 1 98.94 246 LEU A CA 1
ATOM 1920 C C . LEU A 1 246 ? 1.018 -25.766 -6.578 1 98.94 246 LEU A C 1
ATOM 1922 O O . LEU A 1 246 ? 0.07 -25.484 -7.312 1 98.94 246 LEU A O 1
ATOM 1926 N N . LEU A 1 247 ? 2.131 -26.359 -7.035 1 98.94 247 LEU A N 1
ATOM 1927 C CA . LEU A 1 247 ? 2.281 -26.594 -8.469 1 98.94 247 LEU A CA 1
ATOM 1928 C C . LEU A 1 247 ? 1.411 -27.75 -8.922 1 98.94 247 LEU A C 1
ATOM 1930 O O . LEU A 1 247 ? 1.063 -27.859 -10.102 1 98.94 247 LEU A O 1
ATOM 1934 N N . LYS A 1 248 ? 1.085 -28.688 -8.031 1 98.88 248 LYS A N 1
ATOM 1935 C CA . LYS A 1 248 ? 0.11 -29.719 -8.398 1 98.88 248 LYS A CA 1
ATOM 1936 C C . LYS A 1 248 ? -1.226 -29.094 -8.789 1 98.88 248 LYS A C 1
ATOM 1938 O O . LYS A 1 248 ? -1.892 -29.562 -9.711 1 98.88 248 LYS A O 1
ATOM 1943 N N . LEU A 1 249 ? -1.608 -28.047 -8.062 1 98.88 249 LEU A N 1
ATOM 1944 C CA . LEU A 1 249 ? -2.83 -27.328 -8.398 1 98.88 249 LEU A CA 1
ATOM 1945 C C . LEU A 1 249 ? -2.699 -26.625 -9.75 1 98.88 249 LEU A C 1
ATOM 1947 O O . LEU A 1 249 ? -3.625 -26.672 -10.562 1 98.88 249 LEU A O 1
ATOM 1951 N N . ILE A 1 250 ? -1.55 -25.984 -10.016 1 98.81 250 ILE A N 1
ATOM 1952 C CA . ILE A 1 250 ? -1.289 -25.344 -11.297 1 98.81 250 ILE A CA 1
ATOM 1953 C C . ILE A 1 250 ? -1.383 -26.375 -12.414 1 98.81 250 ILE A C 1
ATOM 1955 O O . ILE A 1 250 ? -2.08 -26.156 -13.414 1 98.81 250 ILE A O 1
ATOM 1959 N N . ARG A 1 251 ? -0.739 -27.516 -12.25 1 98.56 251 ARG A N 1
ATOM 1960 C CA . ARG A 1 251 ? -0.72 -28.578 -13.25 1 98.56 251 ARG A CA 1
ATOM 1961 C C . ARG A 1 251 ? -2.129 -29.094 -13.531 1 98.56 251 ARG A C 1
ATOM 1963 O O . ARG A 1 251 ? -2.494 -29.312 -14.688 1 98.56 251 ARG A O 1
ATOM 1970 N N . ALA A 1 252 ? -2.865 -29.25 -12.508 1 98.5 252 ALA A N 1
ATOM 1971 C CA . ALA A 1 252 ? -4.234 -29.734 -12.656 1 98.5 252 ALA A CA 1
ATOM 1972 C C . ALA A 1 252 ? -5.07 -28.766 -13.484 1 98.5 252 ALA A C 1
ATOM 1974 O O . ALA A 1 252 ? -5.855 -29.188 -14.336 1 98.5 252 ALA A O 1
ATOM 1975 N N . THR A 1 253 ? -4.93 -27.484 -13.234 1 98.38 253 THR A N 1
ATOM 1976 C CA . THR A 1 253 ? -5.652 -26.453 -13.977 1 98.38 253 THR A CA 1
ATOM 1977 C C . THR A 1 253 ? -5.227 -26.453 -15.445 1 98.38 253 THR A C 1
ATOM 1979 O O . THR A 1 253 ? -6.07 -26.422 -16.344 1 98.38 253 THR A O 1
ATOM 1982 N N . GLN A 1 254 ? -3.922 -26.562 -15.648 1 97.94 254 GLN A N 1
ATOM 1983 C CA . GLN A 1 254 ? -3.383 -26.594 -17 1 97.94 254 GLN A CA 1
ATOM 1984 C C . GLN A 1 254 ? -3.877 -27.812 -17.766 1 97.94 254 GLN A C 1
ATOM 1986 O O . GLN A 1 254 ? -4.316 -27.703 -18.922 1 97.94 254 GLN A O 1
ATOM 1991 N N . THR A 1 255 ? -3.83 -28.969 -17.125 1 97.31 255 THR A N 1
ATOM 1992 C CA . THR A 1 255 ? -4.309 -30.203 -17.734 1 97.31 255 THR A CA 1
ATOM 1993 C C . THR A 1 255 ? -5.789 -30.094 -18.078 1 97.31 255 THR A C 1
ATOM 1995 O O . THR A 1 255 ? -6.211 -30.547 -19.156 1 97.31 255 THR A O 1
ATOM 1998 N N . SER A 1 256 ? -6.527 -29.484 -17.234 1 97.81 256 SER A N 1
ATOM 1999 C CA . SER A 1 256 ? -7.961 -29.312 -17.438 1 97.81 256 SER A CA 1
ATOM 2000 C C . SER A 1 256 ? -8.258 -28.438 -18.641 1 97.81 256 SER A C 1
ATOM 2002 O O . SER A 1 256 ? -9.281 -28.594 -19.312 1 97.81 256 SER A O 1
ATOM 2004 N N . LEU A 1 257 ? -7.383 -27.562 -18.984 1 96.12 257 LEU A N 1
ATOM 2005 C CA . LEU A 1 257 ? -7.586 -26.594 -20.062 1 96.12 257 LEU A CA 1
ATOM 2006 C C . LEU A 1 257 ? -7.203 -27.188 -21.406 1 96.12 257 LEU A C 1
ATOM 2008 O O . LEU A 1 257 ? -7.668 -26.719 -22.453 1 96.12 257 LEU A O 1
ATOM 2012 N N . ARG A 1 258 ? -6.387 -28.172 -21.422 1 93.38 258 ARG A N 1
ATOM 2013 C CA . ARG A 1 258 ? -5.844 -28.734 -22.672 1 93.38 258 ARG A CA 1
ATOM 2014 C C . ARG A 1 258 ? -6.934 -29.406 -23.484 1 93.38 258 ARG A C 1
ATOM 2016 O O . ARG A 1 258 ? -7.715 -30.203 -22.953 1 93.38 258 ARG A O 1
ATOM 2023 N N . ALA A 1 259 ? -6.902 -29.188 -24.719 1 90.06 259 ALA A N 1
ATOM 2024 C CA . ALA A 1 259 ? -7.961 -29.688 -25.594 1 90.06 259 ALA A CA 1
ATOM 2025 C C . ALA A 1 259 ? -7.883 -31.203 -25.734 1 90.06 259 ALA A C 1
ATOM 2027 O O . ALA A 1 259 ? -8.914 -31.875 -25.828 1 90.06 259 ALA A O 1
ATOM 2028 N N . ASP A 1 260 ? -6.723 -31.75 -25.719 1 91.81 260 ASP A N 1
ATOM 2029 C CA . ASP A 1 260 ? -6.539 -33.156 -26.062 1 91.81 260 ASP A CA 1
ATOM 2030 C C . ASP A 1 260 ? -6.566 -34.031 -24.797 1 91.81 260 ASP A C 1
ATOM 2032 O O . ASP A 1 260 ? -6.418 -35.25 -24.891 1 91.81 260 ASP A O 1
ATOM 2036 N N . THR A 1 261 ? -6.73 -33.406 -23.688 1 93.19 261 THR A N 1
ATOM 2037 C CA . THR A 1 261 ? -6.809 -34.188 -22.453 1 93.19 261 THR A CA 1
ATOM 2038 C C . THR A 1 261 ? -8.125 -34.969 -22.375 1 93.19 261 THR A C 1
ATOM 2040 O O . THR A 1 261 ? -9.203 -34.375 -22.516 1 93.19 261 THR A O 1
ATOM 2043 N N . PRO A 1 262 ? -8.039 -36.25 -22.125 1 94.19 262 PRO A N 1
ATOM 2044 C CA . PRO A 1 262 ? -9.273 -37 -21.922 1 94.19 262 PRO A CA 1
ATOM 2045 C C . PRO A 1 262 ? -10.055 -36.531 -20.688 1 94.19 262 PRO A C 1
ATOM 2047 O O . PRO A 1 262 ? -9.445 -36.156 -19.688 1 94.19 262 PRO A O 1
ATOM 2050 N N . GLU A 1 263 ? -11.305 -36.594 -20.797 1 90.5 263 GLU A N 1
ATOM 2051 C CA . GLU A 1 263 ? -12.172 -36.062 -19.75 1 90.5 263 GLU A CA 1
ATOM 2052 C C . GLU A 1 263 ? -11.891 -36.719 -18.422 1 90.5 263 GLU A C 1
ATOM 2054 O O . GLU A 1 263 ? -11.906 -36.062 -17.375 1 90.5 263 GLU A O 1
ATOM 2059 N N . GLU A 1 264 ? -11.547 -38.031 -18.469 1 90.81 264 GLU A N 1
ATOM 2060 C CA . GLU A 1 264 ? -11.328 -38.781 -17.234 1 90.81 264 GLU A CA 1
ATOM 2061 C C . GLU A 1 264 ? -10.062 -38.312 -16.516 1 90.81 264 GLU A C 1
ATOM 2063 O O . GLU A 1 264 ? -9.883 -38.594 -15.336 1 90.81 264 GLU A O 1
ATOM 2068 N N . GLU A 1 265 ? -9.273 -37.625 -17.266 1 92.69 265 GLU A N 1
ATOM 2069 C CA . GLU A 1 265 ? -8 -37.188 -16.703 1 92.69 265 GLU A CA 1
ATOM 2070 C C . GLU A 1 265 ? -8.078 -35.719 -16.234 1 92.69 265 GLU A C 1
ATOM 2072 O O . GLU A 1 265 ? -7.156 -35.219 -15.594 1 92.69 265 GLU A O 1
ATOM 2077 N N . ARG A 1 266 ? -9.195 -35.125 -16.484 1 96.19 266 ARG A N 1
ATOM 2078 C CA . ARG A 1 266 ? -9.367 -33.75 -16.109 1 96.19 266 ARG A CA 1
ATOM 2079 C C . ARG A 1 266 ? -9.789 -33.625 -14.648 1 96.19 266 ARG A C 1
ATOM 2081 O O . ARG A 1 266 ? -10.633 -34.375 -14.172 1 96.19 266 ARG A O 1
ATOM 2088 N N . PHE A 1 267 ? -9.086 -32.719 -13.984 1 97.94 267 PHE A N 1
ATOM 2089 C CA . PHE A 1 267 ? -9.484 -32.375 -12.617 1 97.94 267 PHE A CA 1
ATOM 2090 C C . PHE A 1 267 ? -10.781 -31.578 -12.617 1 97.94 267 PHE A C 1
ATOM 2092 O O . PHE A 1 267 ? -11.656 -31.812 -11.789 1 97.94 267 PHE A O 1
ATOM 2099 N N . LEU A 1 268 ? -10.875 -30.609 -13.516 1 98.44 268 LEU A N 1
ATOM 2100 C CA . LEU A 1 268 ? -12.07 -29.828 -13.852 1 98.44 268 LEU A CA 1
ATOM 2101 C C . LEU A 1 268 ? -12.453 -30.031 -15.312 1 98.44 268 LEU A C 1
ATOM 2103 O O . LEU A 1 268 ? -11.578 -30.125 -16.172 1 98.44 268 LEU A O 1
ATOM 2107 N N . PRO A 1 269 ? -13.773 -30.172 -15.578 1 97.94 269 PRO A N 1
ATOM 2108 C CA . PRO A 1 269 ? -14.133 -30.078 -17 1 97.94 269 PRO A CA 1
ATOM 2109 C C . PRO A 1 269 ? -13.539 -28.844 -17.672 1 97.94 269 PRO A C 1
ATOM 2111 O O . PRO A 1 269 ? -13.414 -27.781 -17.047 1 97.94 269 PRO A O 1
ATOM 2114 N N . ARG A 1 270 ? -13.25 -28.984 -18.922 1 97.12 270 ARG A N 1
ATOM 2115 C CA . ARG A 1 270 ? -12.516 -27.953 -19.656 1 97.12 270 ARG A CA 1
ATOM 2116 C C . ARG A 1 270 ? -13.25 -26.609 -19.578 1 97.12 270 ARG A C 1
ATOM 2118 O O . ARG A 1 270 ? -12.641 -25.578 -19.359 1 97.12 270 ARG A O 1
ATOM 2125 N N . GLU A 1 271 ? -14.531 -26.594 -19.734 1 96.38 271 GLU A N 1
ATOM 2126 C CA . GLU A 1 271 ? -15.305 -25.359 -19.75 1 96.38 271 GLU A CA 1
ATOM 2127 C C . GLU A 1 271 ? -15.289 -24.672 -18.375 1 96.38 271 GLU A C 1
ATOM 2129 O O . GLU A 1 271 ? -15.289 -23.438 -18.281 1 96.38 271 GLU A O 1
ATOM 2134 N N . VAL A 1 272 ? -15.289 -25.469 -17.312 1 98 272 VAL A N 1
ATOM 2135 C CA . VAL A 1 272 ? -15.234 -24.938 -15.953 1 98 272 VAL A CA 1
ATOM 2136 C C . VAL A 1 272 ? -13.867 -24.328 -15.688 1 98 272 VAL A C 1
ATOM 2138 O O . VAL A 1 272 ? -13.766 -23.25 -15.109 1 98 272 VAL A O 1
ATOM 2141 N N . ALA A 1 273 ? -12.828 -25.031 -16.156 1 98.06 273 ALA A N 1
ATOM 2142 C CA . ALA A 1 273 ? -11.477 -24.5 -16.016 1 98.06 273 ALA A CA 1
ATOM 2143 C C . ALA A 1 273 ? -11.32 -23.203 -16.781 1 98.06 273 ALA A C 1
ATOM 2145 O O . ALA A 1 273 ? -10.688 -22.25 -16.312 1 98.06 273 ALA A O 1
ATOM 2146 N N . LYS A 1 274 ? -11.875 -23.172 -17.984 1 97.19 274 LYS A N 1
ATOM 2147 C CA . LYS A 1 274 ? -11.844 -21.938 -18.781 1 97.19 274 LYS A CA 1
ATOM 2148 C C . LYS A 1 274 ? -12.547 -20.797 -18.062 1 97.19 274 LYS A C 1
ATOM 2150 O O . LYS A 1 274 ? -12.031 -19.672 -18.016 1 97.19 274 LYS A O 1
ATOM 2155 N N . GLU A 1 275 ? -13.672 -21.062 -17.531 1 97.81 275 GLU A N 1
ATOM 2156 C CA . GLU A 1 275 ? -14.422 -20.047 -16.797 1 97.81 275 GLU A CA 1
ATOM 2157 C C . GLU A 1 275 ? -13.641 -19.547 -15.586 1 97.81 275 GLU A C 1
ATOM 2159 O O . GLU A 1 275 ? -13.656 -18.344 -15.281 1 97.81 275 GLU A O 1
ATOM 2164 N N . MET A 1 276 ? -12.984 -20.422 -14.891 1 98.31 276 MET A N 1
ATOM 2165 C CA . MET A 1 276 ? -12.203 -20.094 -13.695 1 98.31 276 MET A CA 1
ATOM 2166 C C . MET A 1 276 ? -11.117 -19.078 -14.016 1 98.31 276 MET A C 1
ATOM 2168 O O . MET A 1 276 ? -10.773 -18.234 -13.18 1 98.31 276 MET A O 1
ATOM 2172 N N . LEU A 1 277 ? -10.602 -19.094 -15.289 1 98.06 277 LEU A N 1
ATOM 2173 C CA . LEU A 1 277 ? -9.477 -18.234 -15.633 1 98.06 277 LEU A CA 1
ATOM 2174 C C . LEU A 1 277 ? -9.914 -17.094 -16.531 1 98.06 277 LEU A C 1
ATOM 2176 O O . LEU A 1 277 ? -9.086 -16.328 -17.031 1 98.06 277 LEU A O 1
ATOM 2180 N N . THR A 1 278 ? -11.195 -16.984 -16.75 1 96.94 278 THR A N 1
ATOM 2181 C CA . THR A 1 278 ? -11.695 -15.852 -17.531 1 96.94 278 THR A CA 1
ATOM 2182 C C . THR A 1 278 ? -11.727 -14.578 -16.688 1 96.94 278 THR A C 1
ATOM 2184 O O . THR A 1 278 ? -12.328 -14.555 -15.609 1 96.94 278 THR A O 1
ATOM 2187 N N . GLU A 1 279 ? -11.086 -13.578 -17.156 1 96.44 279 GLU A N 1
ATOM 2188 C CA . GLU A 1 279 ? -11.016 -12.305 -16.453 1 96.44 279 GLU A CA 1
ATOM 2189 C C . GLU A 1 279 ? -12.414 -11.742 -16.188 1 96.44 279 GLU A C 1
ATOM 2191 O O . GLU A 1 279 ? -13.242 -11.688 -17.094 1 96.44 279 GLU A O 1
ATOM 2196 N N . VAL A 1 280 ? -12.641 -11.375 -14.969 1 96.38 280 VAL A N 1
ATOM 2197 C CA . VAL A 1 280 ? -13.891 -10.727 -14.602 1 96.38 280 VAL A CA 1
ATOM 2198 C C . VAL A 1 280 ? -13.727 -9.211 -14.664 1 96.38 280 VAL A C 1
ATOM 2200 O O . VAL A 1 280 ? -14.531 -8.516 -15.289 1 96.38 280 VAL A O 1
ATOM 2203 N N . LYS A 1 281 ? -12.742 -8.766 -13.992 1 92.31 281 LYS A N 1
ATOM 2204 C CA . LYS A 1 281 ? -12.492 -7.324 -13.953 1 92.31 281 LYS A CA 1
ATOM 2205 C C . LYS A 1 281 ? -11.055 -7.027 -13.531 1 92.31 281 LYS A C 1
ATOM 2207 O O . LYS A 1 281 ? -10.594 -7.523 -12.5 1 92.31 281 LYS A O 1
ATOM 2212 N N . LYS A 1 282 ? -10.344 -6.227 -14.305 1 91.56 282 LYS A N 1
ATOM 2213 C CA . LYS A 1 282 ? -9.023 -5.68 -13.984 1 91.56 282 LYS A CA 1
ATOM 2214 C C . LYS A 1 282 ? -8.047 -6.789 -13.617 1 91.56 282 LYS A C 1
ATOM 2216 O O . LYS A 1 282 ? -7.371 -6.719 -12.586 1 91.56 282 LYS A O 1
ATOM 2221 N N . GLY A 1 283 ? -8.031 -7.844 -14.352 1 93.5 283 GLY A N 1
ATOM 2222 C CA . GLY A 1 283 ? -7 -8.867 -14.242 1 93.5 283 GLY A CA 1
ATOM 2223 C C . GLY A 1 283 ? -7.355 -9.977 -13.273 1 93.5 283 GLY A C 1
ATOM 2224 O O . GLY A 1 283 ? -6.613 -10.953 -13.141 1 93.5 283 GLY A O 1
ATOM 2225 N N . ILE A 1 284 ? -8.516 -9.828 -12.586 1 96.69 284 ILE A N 1
ATOM 2226 C CA . ILE A 1 284 ? -8.938 -10.891 -11.68 1 96.69 284 ILE A CA 1
ATOM 2227 C C . ILE A 1 284 ? -9.922 -11.812 -12.391 1 96.69 284 ILE A C 1
ATOM 2229 O O . ILE A 1 284 ? -10.773 -11.352 -13.156 1 96.69 284 ILE A O 1
ATOM 2233 N N . ALA A 1 285 ? -9.781 -13.039 -12.266 1 97.94 285 ALA A N 1
ATOM 2234 C CA . ALA A 1 285 ? -10.742 -14.062 -12.664 1 97.94 285 ALA A CA 1
ATOM 2235 C C . ALA A 1 285 ? -11.469 -14.633 -11.453 1 97.94 285 ALA A C 1
ATOM 2237 O O . ALA A 1 285 ? -12.016 -13.883 -10.633 1 97.94 285 ALA A O 1
ATOM 2238 N N . ILE A 1 286 ? -11.594 -15.953 -11.406 1 98.44 286 ILE A N 1
ATOM 2239 C CA . ILE A 1 286 ? -12.133 -16.547 -10.188 1 98.44 286 ILE A CA 1
ATOM 2240 C C . ILE A 1 286 ? -11 -16.859 -9.211 1 98.44 286 ILE A C 1
ATOM 2242 O O . ILE A 1 286 ? -10.516 -17.984 -9.156 1 98.44 286 ILE A O 1
ATOM 2246 N N . SER A 1 287 ? -10.594 -15.836 -8.5 1 96.5 287 SER A N 1
ATOM 2247 C CA . SER A 1 287 ? -9.617 -15.727 -7.422 1 96.5 287 SER A CA 1
ATOM 2248 C C . SER A 1 287 ? -8.195 -15.938 -7.934 1 96.5 287 SER A C 1
ATOM 2250 O O . SER A 1 287 ? -7.234 -15.844 -7.172 1 96.5 287 SER A O 1
ATOM 2252 N N . TRP A 1 288 ? -8.016 -16.266 -9.242 1 98.12 288 TRP A N 1
ATOM 2253 C CA . TRP A 1 288 ? -6.719 -16.203 -9.914 1 98.12 288 TRP A CA 1
ATOM 2254 C C . TRP A 1 288 ? -6.527 -14.867 -10.602 1 98.12 288 TRP A C 1
ATOM 2256 O O . TRP A 1 288 ? -7.465 -14.32 -11.195 1 98.12 288 TRP A O 1
ATOM 2266 N N . PHE A 1 289 ? -5.336 -14.422 -10.547 1 97.88 289 PHE A N 1
ATOM 2267 C CA . PHE A 1 289 ? -4.977 -13.289 -11.398 1 97.88 289 PHE A CA 1
ATOM 2268 C C . PHE A 1 289 ? -4.492 -13.773 -12.758 1 97.88 289 PHE A C 1
ATOM 2270 O O . PHE A 1 289 ? -3.816 -14.805 -12.859 1 97.88 289 PHE A O 1
ATOM 2277 N N . VAL A 1 290 ? -4.828 -13.031 -13.773 1 97 290 VAL A N 1
ATOM 2278 C CA . VAL A 1 290 ? -4.379 -13.32 -15.125 1 97 290 VAL A CA 1
ATOM 2279 C C . VAL A 1 290 ? -3.633 -12.117 -15.695 1 97 290 VAL A C 1
ATOM 2281 O O . VAL A 1 290 ? -3.988 -10.969 -15.414 1 97 290 VAL A O 1
ATOM 2284 N N . SER A 1 291 ? -2.562 -12.406 -16.391 1 94.38 291 SER A N 1
ATOM 2285 C CA . SER A 1 291 ? -1.82 -11.305 -17.016 1 94.38 291 SER A CA 1
ATOM 2286 C C . SER A 1 291 ? -2.658 -10.594 -18.062 1 94.38 291 SER A C 1
ATOM 2288 O O . SER A 1 291 ? -3.176 -11.227 -18.984 1 94.38 291 SER A O 1
ATOM 2290 N N . ARG A 1 292 ? -2.709 -9.32 -17.922 1 91.12 292 ARG A N 1
ATOM 2291 C CA . ARG A 1 292 ? -3.557 -8.555 -18.828 1 91.12 292 ARG A CA 1
ATOM 2292 C C . ARG A 1 292 ? -2.789 -8.148 -20.094 1 91.12 292 ARG A C 1
ATOM 2294 O O . ARG A 1 292 ? -3.346 -8.148 -21.188 1 91.12 292 ARG A O 1
ATOM 2301 N N . ASN A 1 293 ? -1.563 -7.883 -19.922 1 88.12 293 ASN A N 1
ATOM 2302 C CA . ASN A 1 293 ? -0.771 -7.379 -21.031 1 88.12 293 ASN A CA 1
ATOM 2303 C C . ASN A 1 293 ? -0.385 -8.5 -22 1 88.12 293 ASN A C 1
ATOM 2305 O O . ASN A 1 293 ? -0.5 -8.344 -23.219 1 88.12 293 ASN A O 1
ATOM 2309 N N . LYS A 1 294 ? -0.036 -9.617 -21.469 1 90.88 294 LYS A N 1
ATOM 2310 C CA . LYS A 1 294 ? 0.465 -10.695 -22.328 1 90.88 294 LYS A CA 1
ATOM 2311 C C . LYS A 1 294 ? -0.552 -11.828 -22.438 1 90.88 294 LYS A C 1
ATOM 2313 O O . LYS A 1 294 ? -0.552 -12.57 -23.422 1 90.88 294 LYS A O 1
ATOM 2318 N N . GLY A 1 295 ? -1.336 -12.008 -21.391 1 94.12 295 GLY A N 1
ATOM 2319 C CA . GLY A 1 295 ? -2.377 -13.023 -21.391 1 94.12 295 GLY A CA 1
ATOM 2320 C C . GLY A 1 295 ? -1.832 -14.438 -21.328 1 94.12 295 GLY A C 1
ATOM 2321 O O . GLY A 1 295 ? -2.555 -15.398 -21.594 1 94.12 295 GLY A O 1
ATOM 2322 N N . ASN A 1 296 ? -0.576 -14.633 -20.953 1 95.88 296 ASN A N 1
ATOM 2323 C CA . ASN A 1 296 ? 0.058 -15.938 -21.125 1 95.88 296 ASN A CA 1
ATOM 2324 C C . ASN A 1 296 ? 0.22 -16.672 -19.797 1 95.88 296 ASN A C 1
ATOM 2326 O O . ASN A 1 296 ? 0.655 -17.828 -19.781 1 95.88 296 ASN A O 1
ATOM 2330 N N . VAL A 1 297 ? -0.096 -16.016 -18.688 1 97.31 297 VAL A N 1
ATOM 2331 C CA . VAL A 1 297 ? 0.092 -16.672 -17.406 1 97.31 297 VAL A CA 1
ATOM 2332 C C . VAL A 1 297 ? -1.093 -16.375 -16.484 1 97.31 297 VAL A C 1
ATOM 2334 O O . VAL A 1 297 ? -1.821 -15.406 -16.703 1 97.31 297 VAL A O 1
ATOM 2337 N N . PHE A 1 298 ? -1.306 -17.219 -15.516 1 98 298 PHE A N 1
ATOM 2338 C CA . PHE A 1 298 ? -2.18 -17.016 -14.375 1 98 298 PHE A CA 1
ATOM 2339 C C . PHE A 1 298 ? -1.467 -17.375 -13.078 1 98 298 PHE A C 1
ATOM 2341 O O . PHE A 1 298 ? -0.521 -18.156 -13.078 1 98 298 PHE A O 1
ATOM 2348 N N . GLY A 1 299 ? -1.819 -16.797 -12.031 1 98.25 299 GLY A N 1
ATOM 2349 C CA . GLY A 1 299 ? -1.177 -17.062 -10.758 1 98.25 299 GLY A CA 1
ATOM 2350 C C . GLY A 1 299 ? -1.798 -16.281 -9.609 1 98.25 299 GLY A C 1
ATOM 2351 O O . GLY A 1 299 ? -2.928 -15.805 -9.719 1 98.25 299 GLY A O 1
ATOM 2352 N N . HIS A 1 300 ? -1.187 -16.312 -8.531 1 98.5 300 HIS A N 1
ATOM 2353 C CA . HIS A 1 300 ? -1.578 -15.586 -7.332 1 98.5 300 HIS A CA 1
ATOM 2354 C C . HIS A 1 300 ? -0.38 -15.336 -6.426 1 98.5 300 HIS A C 1
ATOM 2356 O O . HIS A 1 300 ? 0.663 -15.977 -6.574 1 98.5 300 HIS A O 1
ATOM 2362 N N . PHE A 1 301 ? -0.478 -14.383 -5.605 1 97.19 301 PHE A N 1
ATOM 2363 C CA . PHE A 1 301 ? 0.542 -14.055 -4.617 1 97.19 301 PHE A CA 1
ATOM 2364 C C . PHE A 1 301 ? -0.057 -14.008 -3.217 1 97.19 301 PHE A C 1
ATOM 2366 O O . PHE A 1 301 ? -1.269 -13.844 -3.059 1 97.19 301 PHE A O 1
ATOM 2373 N N . GLY A 1 302 ? 0.777 -14.289 -2.285 1 96.94 302 GLY A N 1
ATOM 2374 C CA . GLY A 1 302 ? 0.352 -14.281 -0.894 1 96.94 302 GLY A CA 1
ATOM 2375 C C . GLY A 1 302 ? 1.32 -13.555 0.022 1 96.94 302 GLY A C 1
ATOM 2376 O O . GLY A 1 302 ? 2.535 -13.609 -0.185 1 96.94 302 GLY A O 1
ATOM 2377 N N . GLY A 1 303 ? 0.859 -12.891 0.973 1 97.38 303 GLY A N 1
ATOM 2378 C CA . GLY A 1 303 ? 1.603 -12.266 2.051 1 97.38 303 GLY A CA 1
ATOM 2379 C C . GLY A 1 303 ? 0.792 -12.109 3.324 1 97.38 303 GLY A C 1
ATOM 2380 O O . GLY A 1 303 ? -0.417 -11.875 3.271 1 97.38 303 GLY A O 1
ATOM 2381 N N . ASN A 1 304 ? 1.452 -12.281 4.457 1 97.38 304 ASN A N 1
ATOM 2382 C CA . ASN A 1 304 ? 0.732 -12.109 5.715 1 97.38 304 ASN A CA 1
ATOM 2383 C C . ASN A 1 304 ? 1.644 -11.57 6.812 1 97.38 304 ASN A C 1
ATOM 2385 O O . ASN A 1 304 ? 2.807 -11.25 6.562 1 97.38 304 ASN A O 1
ATOM 2389 N N . ASN A 1 305 ? 1.017 -11.164 7.957 1 93.5 305 ASN A N 1
ATOM 2390 C CA . ASN A 1 305 ? 1.748 -10.938 9.203 1 93.5 305 ASN A CA 1
ATOM 2391 C C . ASN A 1 305 ? 1.947 -12.242 9.977 1 93.5 305 ASN A C 1
ATOM 2393 O O . ASN A 1 305 ? 1.076 -13.109 9.969 1 93.5 305 ASN A O 1
ATOM 2397 N N . PRO A 1 306 ? 3.1 -12.523 10.523 1 93.12 306 PRO A N 1
ATOM 2398 C CA . PRO A 1 306 ? 4.172 -11.531 10.617 1 93.12 306 PRO A CA 1
ATOM 2399 C C . PRO A 1 306 ? 5.012 -11.445 9.352 1 93.12 306 PRO A C 1
ATOM 2401 O O . PRO A 1 306 ? 5.641 -10.414 9.086 1 93.12 306 PRO A O 1
ATOM 2404 N N . SER A 1 307 ? 5.246 -12.625 8.617 1 94.94 307 SER A N 1
ATOM 2405 C CA . SER A 1 307 ? 5.988 -12.367 7.395 1 94.94 307 SER A CA 1
ATOM 2406 C C . SER A 1 307 ? 6.133 -13.633 6.555 1 94.94 307 SER A C 1
ATOM 2408 O O . SER A 1 307 ? 7.219 -14.219 6.484 1 94.94 307 SER A O 1
ATOM 2410 N N . PHE A 1 308 ? 5.281 -14.148 5.867 1 98.31 308 PHE A N 1
ATOM 2411 C CA . PHE A 1 308 ? 5.352 -15.078 4.746 1 98.31 308 PHE A CA 1
ATOM 2412 C C . PHE A 1 308 ? 4.992 -14.383 3.439 1 98.31 308 PHE A C 1
ATOM 2414 O O . PHE A 1 308 ? 4.078 -13.555 3.4 1 98.31 308 PHE A O 1
ATOM 2421 N N . ARG A 1 309 ? 5.793 -14.625 2.447 1 98.44 309 ARG A N 1
ATOM 2422 C CA . ARG A 1 309 ? 5.562 -14.117 1.1 1 98.44 309 ARG A CA 1
ATOM 2423 C C . ARG A 1 309 ? 5.699 -15.227 0.063 1 98.44 309 ARG A C 1
ATOM 2425 O O . ARG A 1 309 ? 6.676 -15.984 0.077 1 98.44 309 ARG A O 1
ATOM 2432 N N . CYS A 1 310 ? 4.672 -15.352 -0.773 1 98.5 310 CYS A N 1
ATOM 2433 C CA . CYS A 1 310 ? 4.598 -16.469 -1.713 1 98.5 310 CYS A CA 1
ATOM 2434 C C . CYS A 1 310 ? 4.129 -15.992 -3.082 1 98.5 310 CYS A C 1
ATOM 2436 O O . CYS A 1 310 ? 3.492 -14.945 -3.197 1 98.5 310 CYS A O 1
ATOM 2438 N N . PHE A 1 311 ? 4.5 -16.719 -4.07 1 98.5 311 PHE A N 1
ATOM 2439 C CA . PHE A 1 311 ? 4.086 -16.469 -5.445 1 98.5 311 PHE A CA 1
ATOM 2440 C C . PHE A 1 311 ? 4.008 -17.766 -6.234 1 98.5 311 PHE A C 1
ATOM 2442 O O . PHE A 1 311 ? 4.926 -18.578 -6.184 1 98.5 311 PHE A O 1
ATOM 2449 N N . VAL A 1 312 ? 2.916 -18.016 -6.871 1 98.81 312 VAL A N 1
ATOM 2450 C CA . VAL A 1 312 ? 2.752 -19.172 -7.758 1 98.81 312 VAL A CA 1
ATOM 2451 C C . VAL A 1 312 ? 2.195 -18.703 -9.102 1 98.81 312 VAL A C 1
ATOM 2453 O O . VAL A 1 312 ? 1.299 -17.859 -9.156 1 98.81 312 VAL A O 1
ATOM 2456 N N . VAL A 1 313 ? 2.801 -19.219 -10.18 1 98.56 313 VAL A N 1
ATOM 2457 C CA . VAL A 1 313 ? 2.42 -18.766 -11.516 1 98.56 313 VAL A CA 1
ATOM 2458 C C . VAL A 1 313 ? 2.621 -19.891 -12.516 1 98.56 313 VAL A C 1
ATOM 2460 O O . VAL A 1 313 ? 3.547 -20.703 -12.375 1 98.56 313 VAL A O 1
ATOM 2463 N N . GLY A 1 314 ? 1.765 -20.062 -13.453 1 98.62 314 GLY A N 1
ATOM 2464 C CA . GLY A 1 314 ? 1.845 -21.016 -14.547 1 98.62 314 GLY A CA 1
ATOM 2465 C C . GLY A 1 314 ? 1.404 -20.438 -15.875 1 98.62 314 GLY A C 1
ATOM 2466 O O . GLY A 1 314 ? 0.652 -19.469 -15.922 1 98.62 314 GLY A O 1
ATOM 2467 N N . PHE A 1 315 ? 1.876 -21.031 -16.938 1 98.25 315 PHE A N 1
ATOM 2468 C CA . PHE A 1 315 ? 1.49 -20.609 -18.281 1 98.25 315 PHE A CA 1
ATOM 2469 C C . PHE A 1 315 ? 0.066 -21.047 -18.594 1 98.25 315 PHE A C 1
ATOM 2471 O O . PHE A 1 315 ? -0.347 -22.141 -18.219 1 98.25 315 PHE A O 1
ATOM 2478 N N . ALA A 1 316 ? -0.651 -20.25 -19.188 1 97.19 316 ALA A N 1
ATOM 2479 C CA . ALA A 1 316 ? -1.945 -20.547 -19.797 1 97.19 316 ALA A CA 1
ATOM 2480 C C . ALA A 1 316 ? -2.369 -19.453 -20.766 1 97.19 316 ALA A C 1
ATOM 2482 O O . ALA A 1 316 ? -2.088 -18.266 -20.531 1 97.19 316 ALA A O 1
ATOM 2483 N N . ASN A 1 317 ? -2.971 -19.859 -21.828 1 96.25 317 ASN A N 1
ATOM 2484 C CA . ASN A 1 317 ? -3.604 -18.891 -22.703 1 96.25 317 ASN A CA 1
ATOM 2485 C C . ASN A 1 317 ? -4.922 -18.375 -22.141 1 96.25 317 ASN A C 1
ATOM 2487 O O . ASN A 1 317 ? -5.984 -18.938 -22.422 1 96.25 317 ASN A O 1
ATOM 2491 N N . THR A 1 318 ? -4.906 -17.312 -21.406 1 93.88 318 THR A N 1
ATOM 2492 C CA . THR A 1 318 ? -6.055 -16.875 -20.609 1 93.88 318 THR A CA 1
ATOM 2493 C C . THR A 1 318 ? -7.02 -16.047 -21.453 1 93.88 318 THR A C 1
ATOM 2495 O O . THR A 1 318 ? -8.141 -15.766 -21.031 1 93.88 318 THR A O 1
ATOM 2498 N N . THR A 1 319 ? -6.617 -15.727 -22.688 1 91.88 319 THR A N 1
ATOM 2499 C CA . THR A 1 319 ? -7.457 -14.891 -23.547 1 91.88 319 THR A CA 1
ATOM 2500 C C . THR A 1 319 ? -7.887 -15.656 -24.781 1 91.88 319 THR A C 1
ATOM 2502 O O . THR A 1 319 ? -8.812 -15.242 -25.484 1 91.88 319 THR A O 1
ATOM 2505 N N . GLY A 1 320 ? -7.188 -16.688 -25.141 1 90.81 320 GLY A N 1
ATOM 2506 C CA . GLY A 1 320 ? -7.434 -17.438 -26.359 1 90.81 320 GLY A CA 1
ATOM 2507 C C . GLY A 1 320 ? -6.668 -16.906 -27.562 1 90.81 320 GLY A C 1
ATOM 2508 O O . GLY A 1 320 ? -6.707 -17.5 -28.641 1 90.81 320 GLY A O 1
ATOM 2509 N N . ASN A 1 321 ? -5.887 -15.836 -27.359 1 91.75 321 ASN A N 1
ATOM 2510 C CA . ASN A 1 321 ? -5.25 -15.164 -28.484 1 91.75 321 ASN A CA 1
ATOM 2511 C C . ASN A 1 321 ? -3.752 -14.984 -28.25 1 91.75 321 ASN A C 1
ATOM 2513 O O . ASN A 1 321 ? -3.131 -14.094 -28.844 1 91.75 321 ASN A O 1
ATOM 2517 N N . VAL A 1 322 ? -3.201 -15.812 -27.438 1 94.62 322 VAL A N 1
ATOM 2518 C CA . VAL A 1 322 ? -1.781 -15.68 -27.125 1 94.62 322 VAL A CA 1
ATOM 2519 C C . VAL A 1 322 ? -0.953 -16.406 -28.188 1 94.62 322 VAL A C 1
ATOM 2521 O O . VAL A 1 322 ? -1.295 -17.531 -28.594 1 94.62 322 VAL A O 1
ATOM 2524 N N . ASP A 1 323 ? 0.093 -15.719 -28.625 1 93.81 323 ASP A N 1
ATOM 2525 C CA . ASP A 1 323 ? 1.04 -16.359 -29.531 1 93.81 323 ASP A CA 1
ATOM 2526 C C . ASP A 1 323 ? 1.649 -17.609 -28.891 1 93.81 323 ASP A C 1
ATOM 2528 O O . ASP A 1 323 ? 2.076 -17.578 -27.734 1 93.81 323 ASP A O 1
ATOM 2532 N N . GLU A 1 324 ? 1.706 -18.672 -29.641 1 92.62 324 GLU A N 1
ATOM 2533 C CA . GLU A 1 324 ? 2.207 -19.938 -29.141 1 92.62 324 GLU A CA 1
ATOM 2534 C C . GLU A 1 324 ? 3.646 -19.812 -28.656 1 92.62 324 GLU A C 1
ATOM 2536 O O . GLU A 1 324 ? 4.055 -20.516 -27.719 1 92.62 324 GLU A O 1
ATOM 2541 N N . ASN A 1 325 ? 4.352 -18.922 -29.219 1 93.06 325 ASN A N 1
ATOM 2542 C CA . ASN A 1 325 ? 5.742 -18.719 -28.844 1 93.06 325 ASN A CA 1
ATOM 2543 C C . ASN A 1 325 ? 5.859 -18.078 -27.469 1 93.06 325 ASN A C 1
ATOM 2545 O O . ASN A 1 325 ? 6.941 -18.047 -26.875 1 93.06 325 ASN A O 1
ATOM 2549 N N . GLU A 1 326 ? 4.715 -17.609 -26.938 1 95.12 326 GLU A N 1
ATOM 2550 C CA . GLU A 1 326 ? 4.688 -16.953 -25.625 1 95.12 326 GLU A CA 1
ATOM 2551 C C . GLU A 1 326 ? 4.168 -17.891 -24.547 1 95.12 326 GLU A C 1
ATOM 2553 O O . GLU A 1 326 ? 3.926 -17.469 -23.406 1 95.12 326 GLU A O 1
ATOM 2558 N N . LEU A 1 327 ? 4.031 -19.156 -24.906 1 95.25 327 LEU A N 1
ATOM 2559 C CA . LEU A 1 327 ? 3.457 -20.141 -24 1 95.25 327 LEU A CA 1
ATOM 2560 C C . LEU A 1 327 ? 4.387 -21.328 -23.844 1 95.25 327 LEU A C 1
ATOM 2562 O O . LEU A 1 327 ? 5.168 -21.641 -24.734 1 95.25 327 LEU A O 1
ATOM 2566 N N . GLU A 1 328 ? 4.344 -21.906 -22.703 1 95.19 328 GLU A N 1
ATOM 2567 C CA . GLU A 1 328 ? 4.926 -23.219 -22.438 1 95.19 328 GLU A CA 1
ATOM 2568 C C . GLU A 1 328 ? 3.908 -24.141 -21.781 1 95.19 328 GLU A C 1
ATOM 2570 O O . GLU A 1 328 ? 3.281 -23.797 -20.781 1 95.19 328 GLU A O 1
ATOM 2575 N N . GLU A 1 329 ? 3.764 -25.281 -22.375 1 91.94 329 GLU A N 1
ATOM 2576 C CA . GLU A 1 329 ? 2.771 -26.234 -21.875 1 91.94 329 GLU A CA 1
ATOM 2577 C C . GLU A 1 329 ? 3.225 -26.859 -20.562 1 91.94 329 GLU A C 1
ATOM 2579 O O . GLU A 1 329 ? 4.367 -27.312 -20.453 1 91.94 329 GLU A O 1
ATOM 2584 N N . ASP A 1 330 ? 2.373 -26.922 -19.609 1 95.75 330 ASP A N 1
ATOM 2585 C CA . ASP A 1 330 ? 2.564 -27.594 -18.328 1 95.75 330 ASP A CA 1
ATOM 2586 C C . ASP A 1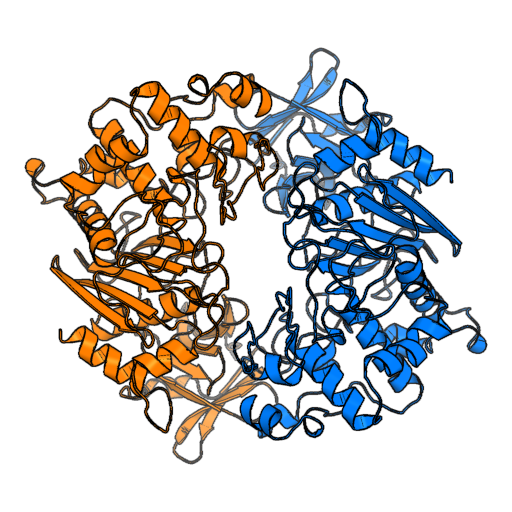 330 ? 3.838 -27.109 -17.641 1 95.75 330 ASP A C 1
ATOM 2588 O O . ASP A 1 330 ? 4.672 -27.922 -17.219 1 95.75 330 ASP A O 1
ATOM 2592 N N . CYS A 1 331 ? 4.004 -25.828 -17.656 1 98.5 331 CYS A N 1
ATOM 2593 C CA . CYS A 1 331 ? 5.137 -25.188 -17 1 98.5 331 CYS A CA 1
ATOM 2594 C C . CYS A 1 331 ? 4.668 -24.141 -15.992 1 98.5 331 CYS A C 1
ATOM 2596 O O . CYS A 1 331 ? 3.623 -23.516 -16.188 1 98.5 331 CYS A O 1
ATOM 2598 N N . GLY A 1 332 ? 5.336 -23.984 -14.914 1 98.62 332 GLY A N 1
ATOM 2599 C CA . GLY A 1 332 ? 5.039 -23.016 -13.867 1 98.62 332 GLY A CA 1
ATOM 2600 C C . GLY A 1 332 ? 6.074 -23 -12.766 1 98.62 332 GLY A C 1
ATOM 2601 O O . GLY A 1 332 ? 7.004 -23.812 -12.766 1 98.62 332 GLY A O 1
ATOM 2602 N N . VAL A 1 333 ? 5.988 -22.031 -11.867 1 98.81 333 VAL A N 1
ATOM 2603 C CA . VAL A 1 333 ? 6.922 -21.859 -10.758 1 98.81 333 VAL A CA 1
ATOM 2604 C C . VAL A 1 333 ? 6.152 -21.484 -9.492 1 98.81 333 VAL A C 1
ATOM 2606 O O . VAL A 1 333 ? 5.18 -20.734 -9.547 1 98.81 333 VAL A O 1
ATOM 2609 N N . ALA A 1 334 ? 6.477 -22.062 -8.383 1 98.94 334 ALA A N 1
ATOM 2610 C CA . ALA A 1 334 ? 6.016 -21.625 -7.066 1 98.94 334 ALA A CA 1
ATOM 2611 C C . ALA A 1 334 ? 7.195 -21.312 -6.152 1 98.94 334 ALA A C 1
ATOM 2613 O O . ALA A 1 334 ? 8.172 -22.062 -6.102 1 98.94 334 ALA A O 1
ATOM 2614 N N . VAL A 1 335 ? 7.16 -20.172 -5.531 1 98.94 335 VAL A N 1
ATOM 2615 C CA . VAL A 1 335 ? 8.188 -19.734 -4.59 1 98.94 335 VAL A CA 1
ATOM 2616 C C . VAL A 1 335 ? 7.535 -19.328 -3.271 1 98.94 335 VAL A C 1
ATOM 2618 O O . VAL A 1 335 ? 6.582 -18.547 -3.26 1 98.94 335 VAL A O 1
ATOM 2621 N N . MET A 1 336 ? 7.949 -19.859 -2.156 1 98.94 336 MET A N 1
ATOM 2622 C CA . MET A 1 336 ? 7.484 -19.5 -0.824 1 98.94 336 MET A CA 1
ATOM 2623 C C . MET A 1 336 ? 8.648 -19.078 0.062 1 98.94 336 MET A C 1
ATOM 2625 O O . MET A 1 336 ? 9.68 -19.75 0.098 1 98.94 336 MET A O 1
ATOM 2629 N N . THR A 1 337 ? 8.523 -17.906 0.72 1 98.88 337 THR A N 1
ATOM 2630 C CA . THR A 1 337 ? 9.578 -17.344 1.562 1 98.88 337 THR A CA 1
ATOM 2631 C C . THR A 1 337 ? 9.039 -17 2.945 1 98.88 337 THR A C 1
ATOM 2633 O O . THR A 1 337 ? 7.82 -17.016 3.162 1 98.88 337 THR A O 1
ATOM 2636 N N . ASN A 1 338 ? 9.898 -16.766 3.881 1 98.62 338 ASN A N 1
ATOM 2637 C CA . ASN A 1 338 ? 9.5 -16.5 5.258 1 98.62 338 ASN A CA 1
ATOM 2638 C C . ASN A 1 338 ? 10.102 -15.188 5.773 1 98.62 338 ASN A C 1
ATOM 2640 O O . ASN A 1 338 ? 10.359 -15.047 6.969 1 98.62 338 ASN A O 1
ATOM 2644 N N . GLY A 1 339 ? 10.43 -14.258 4.852 1 97.81 339 GLY A N 1
ATOM 2645 C CA . GLY A 1 339 ? 10.945 -12.945 5.215 1 97.81 339 GLY A CA 1
ATOM 2646 C C . GLY A 1 339 ? 10.047 -11.805 4.762 1 97.81 339 GLY A C 1
ATOM 2647 O O . GLY A 1 339 ? 9.336 -11.93 3.758 1 97.81 339 GLY A O 1
ATOM 2648 N N . TRP A 1 340 ? 10.172 -10.641 5.43 1 95.44 340 TRP A N 1
ATOM 2649 C CA . TRP A 1 340 ? 9.344 -9.469 5.172 1 95.44 340 TRP A CA 1
ATOM 2650 C C . TRP A 1 340 ? 9.523 -8.977 3.738 1 95.44 340 TRP A C 1
ATOM 2652 O O . TRP A 1 340 ? 8.57 -8.5 3.115 1 95.44 340 TRP A O 1
ATOM 2662 N N . GLU A 1 341 ? 10.664 -9.117 3.182 1 95.94 341 GLU A N 1
ATOM 2663 C CA . GLU A 1 341 ? 10.992 -8.641 1.841 1 95.94 341 GLU A CA 1
ATOM 2664 C C . GLU A 1 341 ? 10.797 -9.742 0.802 1 95.94 341 GLU A C 1
ATOM 2666 O O . GLU A 1 341 ? 11.336 -9.656 -0.306 1 95.94 341 GLU A O 1
ATOM 2671 N N . GLY A 1 342 ? 10.125 -10.758 1.128 1 97.75 342 GLY A N 1
ATOM 2672 C CA . GLY A 1 342 ? 10.07 -11.969 0.334 1 97.75 342 GLY A CA 1
ATOM 2673 C C . GLY A 1 342 ? 9.391 -11.781 -1.007 1 97.75 342 GLY A C 1
ATOM 2674 O O . GLY A 1 342 ? 9.633 -12.539 -1.948 1 97.75 342 GLY A O 1
ATOM 2675 N N . THR A 1 343 ? 8.461 -10.812 -1.143 1 97.19 343 THR A N 1
ATOM 2676 C CA . THR A 1 343 ? 7.754 -10.617 -2.402 1 97.19 343 THR A CA 1
ATOM 2677 C C . THR A 1 343 ? 8.734 -10.305 -3.531 1 97.19 343 THR A C 1
ATOM 2679 O O . THR A 1 343 ? 8.648 -10.891 -4.613 1 97.19 343 THR A O 1
ATOM 2682 N N . ASP A 1 344 ? 9.641 -9.398 -3.256 1 96.5 344 ASP A N 1
ATOM 2683 C CA . ASP A 1 344 ? 10.656 -9.055 -4.25 1 96.5 344 ASP A CA 1
ATOM 2684 C C . ASP A 1 344 ? 11.492 -10.273 -4.629 1 96.5 344 ASP A C 1
ATOM 2686 O O . ASP A 1 344 ? 11.797 -10.484 -5.805 1 96.5 344 ASP A O 1
ATOM 2690 N N . VAL A 1 345 ? 11.836 -11.078 -3.664 1 98 345 VAL A N 1
ATOM 2691 C CA . VAL A 1 345 ? 12.641 -12.273 -3.879 1 98 345 VAL A CA 1
ATOM 2692 C C . VAL A 1 345 ? 11.859 -13.273 -4.738 1 98 345 VAL A C 1
ATOM 2694 O O . VAL A 1 345 ? 12.422 -13.875 -5.66 1 98 345 VAL A O 1
ATOM 2697 N N . CYS A 1 346 ? 10.594 -13.43 -4.426 1 98.38 346 CYS A N 1
ATOM 2698 C CA . CYS A 1 346 ? 9.766 -14.32 -5.223 1 98.38 346 CYS A CA 1
ATOM 2699 C C . CYS A 1 346 ? 9.812 -13.938 -6.695 1 98.38 346 CYS A C 1
ATOM 2701 O O . CYS A 1 346 ? 10.008 -14.789 -7.562 1 98.38 346 CYS A O 1
ATOM 2703 N N . CYS A 1 347 ? 9.672 -12.688 -7 1 97.56 347 CYS A N 1
ATOM 2704 C CA . CYS A 1 347 ? 9.664 -12.219 -8.383 1 97.56 347 CYS A CA 1
ATOM 2705 C C . CYS A 1 347 ? 11.008 -12.461 -9.047 1 97.56 347 CYS A C 1
ATOM 2707 O O . CYS A 1 347 ? 11.07 -12.914 -10.195 1 97.56 347 CYS A O 1
ATOM 2709 N N . LYS A 1 348 ? 12.086 -12.164 -8.336 1 97.94 348 LYS A N 1
ATOM 2710 C CA . LYS A 1 348 ? 13.43 -12.383 -8.859 1 97.94 348 LYS A CA 1
ATOM 2711 C C . LYS A 1 348 ? 13.648 -13.852 -9.211 1 97.94 348 LYS A C 1
ATOM 2713 O O . LYS A 1 348 ? 14.234 -14.164 -10.25 1 97.94 348 LYS A O 1
ATOM 2718 N N . VAL A 1 349 ? 13.148 -14.672 -8.359 1 98.5 349 VAL A N 1
ATOM 2719 C CA . VAL A 1 349 ? 13.336 -16.109 -8.547 1 98.5 349 VAL A CA 1
ATOM 2720 C C . VAL A 1 349 ? 12.539 -16.578 -9.766 1 98.5 349 VAL A C 1
ATOM 2722 O O . VAL A 1 349 ? 13.047 -17.359 -10.578 1 98.5 349 VAL A O 1
ATOM 2725 N N . VAL A 1 350 ? 11.336 -16.125 -9.906 1 98.25 350 VAL A N 1
ATOM 2726 C CA . VAL A 1 350 ? 10.508 -16.531 -11.047 1 98.25 350 VAL A CA 1
ATOM 2727 C C . VAL A 1 350 ? 11.188 -16.094 -12.344 1 98.25 350 VAL A C 1
ATOM 2729 O O . VAL A 1 350 ? 11.25 -16.875 -13.305 1 98.25 350 VAL A O 1
ATOM 2732 N N . HIS A 1 351 ? 11.727 -14.867 -12.406 1 98.19 351 HIS A N 1
ATOM 2733 C CA . HIS A 1 351 ? 12.484 -14.422 -13.562 1 98.19 351 HIS A CA 1
ATOM 2734 C C . HIS A 1 351 ? 13.664 -15.344 -13.844 1 98.19 351 HIS A C 1
ATOM 2736 O O . HIS A 1 351 ? 13.875 -15.766 -14.984 1 98.19 351 HIS A O 1
ATOM 2742 N N . ALA A 1 352 ? 14.398 -15.648 -12.836 1 98.44 352 ALA A N 1
ATOM 2743 C CA . ALA A 1 352 ? 15.609 -16.453 -12.977 1 98.44 352 ALA A CA 1
ATOM 2744 C C . ALA A 1 352 ? 15.281 -17.859 -13.438 1 98.44 352 ALA A C 1
ATOM 2746 O O . ALA A 1 352 ? 16 -18.438 -14.25 1 98.44 352 ALA A O 1
ATOM 2747 N N . VAL A 1 353 ? 14.211 -18.438 -12.906 1 98.56 353 VAL A N 1
ATOM 2748 C CA . VAL A 1 353 ? 13.797 -19.781 -13.297 1 98.56 353 VAL A CA 1
ATOM 2749 C C . VAL A 1 353 ? 13.422 -19.797 -14.773 1 98.56 353 VAL A C 1
ATOM 2751 O O . VAL A 1 353 ? 13.883 -20.656 -15.531 1 98.56 353 VAL A O 1
ATOM 2754 N N . ALA A 1 354 ? 12.57 -18.859 -15.148 1 98.06 354 ALA A N 1
ATOM 2755 C CA . ALA A 1 354 ? 12.164 -18.797 -16.547 1 98.06 354 ALA A CA 1
ATOM 2756 C C . ALA A 1 354 ? 13.383 -18.641 -17.469 1 98.06 354 ALA A C 1
ATOM 2758 O O . ALA A 1 354 ? 13.461 -19.281 -18.516 1 98.06 354 ALA A O 1
ATOM 2759 N N . HIS A 1 355 ? 14.289 -17.828 -17.047 1 97.5 355 HIS A N 1
ATOM 2760 C CA . HIS A 1 355 ? 15.531 -17.609 -17.781 1 97.5 355 HIS A CA 1
ATOM 2761 C C . HIS A 1 355 ? 16.344 -18.891 -17.875 1 97.5 355 HIS A C 1
ATOM 2763 O O . HIS A 1 355 ? 16.797 -19.281 -18.953 1 97.5 355 HIS A O 1
ATOM 2769 N N . ALA A 1 356 ? 16.516 -19.547 -16.781 1 96.94 356 ALA A N 1
ATOM 2770 C CA . ALA A 1 356 ? 17.328 -20.766 -16.719 1 96.94 356 ALA A CA 1
ATOM 2771 C C . ALA A 1 356 ? 16.703 -21.875 -17.547 1 96.94 356 ALA A C 1
ATOM 2773 O O . ALA A 1 356 ? 17.406 -22.719 -18.109 1 96.94 356 ALA A O 1
ATOM 2774 N N . LYS A 1 357 ? 15.391 -21.906 -17.672 1 97.12 357 LYS A N 1
ATOM 2775 C CA . LYS A 1 357 ? 14.672 -22.953 -18.391 1 97.12 357 LYS A CA 1
ATOM 2776 C C . LYS A 1 357 ? 14.5 -22.609 -19.859 1 97.12 357 LYS A C 1
ATOM 2778 O O . LYS A 1 357 ? 14.078 -23.453 -20.656 1 97.12 357 LYS A O 1
ATOM 2783 N N . GLY A 1 358 ? 14.789 -21.359 -20.203 1 95.88 358 GLY A N 1
ATOM 2784 C CA . GLY A 1 358 ? 14.578 -20.906 -21.562 1 95.88 358 GLY A CA 1
ATOM 2785 C C . GLY A 1 358 ? 13.109 -20.688 -21.891 1 95.88 358 GLY A C 1
ATOM 2786 O O . GLY A 1 358 ? 12.695 -20.891 -23.047 1 95.88 358 GLY A O 1
ATOM 2787 N N . TRP A 1 359 ? 12.273 -20.422 -20.906 1 97.62 359 TRP A N 1
ATOM 2788 C CA . TRP A 1 359 ? 10.867 -20.125 -21.125 1 97.62 359 TRP A CA 1
ATOM 2789 C C . TRP A 1 359 ? 10.68 -18.703 -21.641 1 97.62 359 TRP A C 1
ATOM 2791 O O . TRP A 1 359 ? 11.586 -17.875 -21.531 1 97.62 359 TRP A O 1
ATOM 2801 N N . PRO A 1 360 ? 9.5 -18.438 -22.234 1 96.31 360 PRO A N 1
ATOM 2802 C CA . PRO A 1 360 ? 9.18 -17.031 -22.547 1 96.31 360 PRO A CA 1
ATOM 2803 C C . PRO A 1 360 ? 9.062 -16.172 -21.297 1 96.31 360 PRO A C 1
ATOM 2805 O O . PRO A 1 360 ? 8.875 -16.688 -20.188 1 96.31 360 PRO A O 1
ATOM 2808 N N . TYR A 1 361 ? 9.211 -14.875 -21.562 1 95.56 361 TYR A N 1
ATOM 2809 C CA . TYR A 1 361 ? 9.039 -13.906 -20.484 1 95.56 361 TYR A CA 1
ATOM 2810 C C . TYR A 1 361 ? 7.641 -14 -19.891 1 95.56 361 TYR A C 1
ATOM 2812 O O . TYR A 1 361 ? 6.645 -13.797 -20.578 1 95.56 361 TYR A O 1
ATOM 2820 N N . MET A 1 362 ? 7.551 -14.273 -18.594 1 93.94 362 MET A N 1
ATOM 2821 C CA . MET A 1 362 ? 6.273 -14.43 -17.906 1 93.94 362 MET A CA 1
ATOM 2822 C C . MET A 1 362 ? 5.75 -13.094 -17.406 1 93.94 362 MET A C 1
ATOM 2824 O O . MET A 1 362 ? 4.543 -12.922 -17.203 1 93.94 362 MET A O 1
ATOM 2828 N N . GLY A 1 363 ? 6.707 -12.109 -17.234 1 89.31 363 GLY A N 1
ATOM 2829 C CA . GLY A 1 363 ? 6.316 -10.859 -16.594 1 89.31 363 GLY A CA 1
ATOM 2830 C C . GLY A 1 363 ? 5.953 -11.016 -15.133 1 89.31 363 GLY A C 1
ATOM 2831 O O . GLY A 1 363 ? 6.406 -11.961 -14.477 1 89.31 363 GLY A O 1
ATOM 2832 N N . THR A 1 364 ? 5.398 -10 -14.562 1 89.12 364 THR A N 1
ATOM 2833 C CA . THR A 1 364 ? 4.758 -10.016 -13.258 1 89.12 364 THR A CA 1
ATOM 2834 C C . THR A 1 364 ? 3.244 -9.875 -13.398 1 89.12 364 THR A C 1
ATOM 2836 O O . THR A 1 364 ? 2.746 -9.492 -14.461 1 89.12 364 THR A O 1
ATOM 2839 N N . LEU A 1 365 ? 2.428 -10.383 -12.438 1 90.5 365 LEU A N 1
ATOM 2840 C CA . LEU A 1 365 ? 0.994 -10.117 -12.43 1 90.5 365 LEU A CA 1
ATOM 2841 C C . LEU A 1 365 ? 0.712 -8.656 -12.109 1 90.5 365 LEU A C 1
ATOM 2843 O O . LEU A 1 365 ? 1.087 -8.164 -11.039 1 90.5 365 LEU A O 1
ATOM 2847 N N . GLU A 1 366 ? 0.174 -7.938 -13.039 1 87.5 366 GLU A N 1
ATOM 2848 C CA . GLU A 1 366 ? 0.053 -6.48 -13.023 1 87.5 366 GLU A CA 1
ATOM 2849 C C . GLU A 1 366 ? -0.756 -6.004 -11.828 1 87.5 366 GLU A C 1
ATOM 2851 O O . GLU A 1 366 ? -0.635 -4.852 -11.406 1 87.5 366 GLU A O 1
ATOM 2856 N N . GLN A 1 367 ? -1.597 -6.762 -11.281 1 81 367 GLN A N 1
ATOM 2857 C CA . GLN A 1 367 ? -2.391 -6.363 -10.125 1 81 367 GLN A CA 1
ATOM 2858 C C . GLN A 1 367 ? -1.504 -6.137 -8.906 1 81 367 GLN A C 1
ATOM 2860 O O . GLN A 1 367 ? -1.882 -5.406 -7.98 1 81 367 GLN A O 1
ATOM 2865 N N . PHE A 1 368 ? -0.428 -6.66 -8.945 1 77.12 368 PHE A N 1
ATOM 2866 C CA . PHE A 1 368 ? 0.495 -6.578 -7.82 1 77.12 368 PHE A CA 1
ATOM 2867 C C . PHE A 1 368 ? 1.573 -5.531 -8.078 1 77.12 368 PHE A C 1
ATOM 2869 O O . PHE A 1 368 ? 1.67 -4.539 -7.352 1 77.12 368 PHE A O 1
ATOM 2876 N N . ARG A 1 369 ? 2.275 -5.734 -9.039 1 85.69 369 ARG A N 1
ATOM 2877 C CA . ARG A 1 369 ? 3.299 -4.809 -9.516 1 85.69 369 ARG A CA 1
ATOM 2878 C C . ARG A 1 369 ? 3.523 -4.965 -11.016 1 85.69 369 ARG A C 1
ATOM 2880 O O . ARG A 1 369 ? 3.477 -6.078 -11.547 1 85.69 369 ARG A O 1
ATOM 2887 N N . ASP A 1 370 ? 3.895 -3.795 -11.609 1 87.56 370 ASP A N 1
ATOM 2888 C CA . ASP A 1 370 ? 4.102 -3.848 -13.055 1 87.56 370 ASP A CA 1
ATOM 2889 C C . ASP A 1 370 ? 5.406 -4.559 -13.398 1 87.56 370 ASP A C 1
ATOM 2891 O O . ASP A 1 370 ? 5.473 -5.312 -14.367 1 87.56 370 ASP A O 1
ATOM 2895 N N . VAL A 1 371 ? 6.371 -4.211 -12.469 1 92.56 371 VAL A N 1
ATOM 2896 C CA . VAL A 1 371 ? 7.672 -4.809 -12.758 1 92.56 371 VAL A CA 1
ATOM 2897 C C . VAL A 1 371 ? 8.398 -5.125 -11.453 1 92.56 371 VAL A C 1
ATOM 2899 O O . VAL A 1 371 ? 8.078 -4.551 -10.406 1 92.56 371 VAL A O 1
ATOM 2902 N N . ALA A 1 372 ? 9.281 -6.039 -11.523 1 95 372 ALA A N 1
ATOM 2903 C CA . ALA A 1 372 ? 10.289 -6.348 -10.516 1 95 372 ALA A CA 1
ATOM 2904 C C . ALA A 1 372 ? 11.68 -6.395 -11.133 1 95 372 ALA A C 1
ATOM 2906 O O . ALA A 1 372 ? 11.859 -6.91 -12.234 1 95 372 ALA A O 1
ATOM 2907 N N . ILE A 1 373 ? 12.641 -5.844 -10.43 1 97.88 373 ILE A N 1
ATOM 2908 C CA . ILE A 1 373 ? 13.992 -5.797 -10.969 1 97.88 373 ILE A CA 1
ATOM 2909 C C . ILE A 1 373 ? 14.648 -7.172 -10.852 1 97.88 373 ILE A C 1
ATOM 2911 O O . ILE A 1 373 ? 14.742 -7.723 -9.75 1 97.88 373 ILE A O 1
ATOM 2915 N N . PRO A 1 374 ? 15.062 -7.746 -11.945 1 98.19 374 PRO A N 1
ATOM 2916 C CA . PRO A 1 374 ? 15.727 -9.047 -11.891 1 98.19 374 PRO A CA 1
ATOM 2917 C C . PRO A 1 374 ? 17.125 -8.977 -11.273 1 98.19 374 PRO A C 1
ATOM 2919 O O . PRO A 1 374 ? 17.594 -7.891 -10.93 1 98.19 374 PRO A O 1
ATOM 2922 N N . ILE A 1 375 ? 17.703 -10.164 -11.07 1 98.06 375 ILE A N 1
ATOM 2923 C CA . ILE A 1 375 ? 19.078 -10.219 -10.625 1 98.06 375 ILE A CA 1
ATOM 2924 C C . ILE A 1 375 ? 20.016 -10.328 -11.828 1 98.06 375 ILE A C 1
ATOM 2926 O O . ILE A 1 375 ? 19.562 -10.57 -12.945 1 98.06 375 ILE A O 1
ATOM 2930 N N . ARG A 1 376 ? 21.266 -10.148 -11.539 1 97.19 376 ARG A N 1
ATOM 2931 C CA . ARG A 1 376 ? 22.312 -10.227 -12.562 1 97.19 376 ARG A CA 1
ATOM 2932 C C . ARG A 1 376 ? 22.547 -11.664 -13 1 97.19 376 ARG A C 1
ATOM 2934 O O . ARG A 1 376 ? 22.469 -12.586 -12.188 1 97.19 376 ARG A O 1
ATOM 2941 N N . ASP A 1 377 ? 22.719 -11.836 -14.242 1 96.5 377 ASP A N 1
ATOM 2942 C CA . ASP A 1 377 ? 23.297 -13.086 -14.719 1 96.5 377 ASP A CA 1
ATOM 2943 C C . ASP A 1 377 ? 24.797 -12.914 -15.016 1 96.5 377 ASP A C 1
ATOM 2945 O O . ASP A 1 377 ? 25.172 -12.461 -16.094 1 96.5 377 ASP A O 1
ATOM 2949 N N . PRO A 1 378 ? 25.594 -13.391 -14.164 1 89.69 378 PRO A N 1
ATOM 2950 C CA . PRO A 1 378 ? 27.031 -13.164 -14.32 1 89.69 378 PRO A CA 1
ATOM 2951 C C . PRO A 1 378 ? 27.625 -13.93 -15.5 1 89.69 378 PRO A C 1
ATOM 2953 O O . PRO A 1 378 ? 28.75 -13.617 -15.945 1 89.69 378 PRO A O 1
ATOM 2956 N N . THR A 1 379 ? 27 -14.859 -16.047 1 88.88 379 THR A N 1
ATOM 2957 C CA . THR A 1 379 ? 27.547 -15.695 -17.109 1 88.88 379 THR A CA 1
ATOM 2958 C C . THR A 1 379 ? 27.062 -15.211 -18.484 1 88.88 379 THR A C 1
ATOM 2960 O O . THR A 1 379 ? 27.547 -15.68 -19.516 1 88.88 379 THR A O 1
ATOM 2963 N N . ARG A 1 380 ? 26.172 -14.367 -18.438 1 90.62 380 ARG A N 1
ATOM 2964 C CA . ARG A 1 380 ? 25.625 -13.867 -19.703 1 90.62 380 ARG A CA 1
ATOM 2965 C C . ARG A 1 380 ? 26.422 -12.68 -20.219 1 90.62 380 ARG A C 1
ATOM 2967 O O . ARG A 1 380 ? 26.734 -11.75 -19.469 1 90.62 380 ARG A O 1
ATOM 2974 N N . SER A 1 381 ? 26.766 -12.758 -21.516 1 92.19 381 SER A N 1
ATOM 2975 C CA . SER A 1 381 ? 27.422 -11.625 -22.156 1 92.19 381 SER A CA 1
ATOM 2976 C C . SER A 1 381 ? 26.406 -10.578 -22.625 1 92.19 381 SER A C 1
ATOM 2978 O O . SER A 1 381 ? 25.266 -10.914 -22.953 1 92.19 381 SER A O 1
ATOM 2980 N N . VAL A 1 382 ? 26.859 -9.414 -22.641 1 93.62 382 VAL A N 1
ATOM 2981 C CA . VAL A 1 382 ? 26 -8.344 -23.156 1 93.62 382 VAL A CA 1
ATOM 2982 C C . VAL A 1 382 ? 25.812 -8.508 -24.656 1 93.62 382 VAL A C 1
ATOM 2984 O O . VAL A 1 382 ? 26.781 -8.742 -25.391 1 93.62 382 VAL A O 1
ATOM 2987 N N . ASP A 1 383 ? 24.609 -8.445 -25.062 1 92.88 383 ASP A N 1
ATOM 2988 C CA . ASP A 1 383 ? 24.312 -8.438 -26.5 1 92.88 383 ASP A CA 1
ATOM 2989 C C . ASP A 1 383 ? 24.922 -7.211 -27.172 1 92.88 383 ASP A C 1
ATOM 2991 O O . ASP A 1 383 ? 24.688 -6.078 -26.75 1 92.88 383 ASP A O 1
ATOM 2995 N N . ASP A 1 384 ? 25.562 -7.387 -28.281 1 94.31 384 ASP A N 1
ATOM 2996 C CA . ASP A 1 384 ? 26.266 -6.301 -28.969 1 94.31 384 ASP A CA 1
ATOM 2997 C C . ASP A 1 384 ? 25.281 -5.289 -29.547 1 94.31 384 ASP A C 1
ATOM 2999 O O . ASP A 1 384 ? 25.641 -4.148 -29.844 1 94.31 384 ASP A O 1
ATOM 3003 N N . GLY A 1 385 ? 24.094 -5.691 -29.703 1 95.06 385 GLY A N 1
ATOM 3004 C CA . GLY A 1 385 ? 23.078 -4.812 -30.25 1 95.06 385 GLY A CA 1
ATOM 3005 C C . GLY A 1 385 ? 22.828 -3.578 -29.391 1 95.06 385 GLY A C 1
ATOM 3006 O O . GLY A 1 385 ? 22.266 -2.594 -29.875 1 95.06 385 GLY A O 1
ATOM 3007 N N . TRP A 1 386 ? 23.344 -3.592 -28.141 1 97.06 386 TRP A N 1
ATOM 3008 C CA . TRP A 1 386 ? 23.109 -2.471 -27.234 1 97.06 386 TRP A CA 1
ATOM 3009 C C . TRP A 1 386 ? 23.734 -1.193 -27.781 1 97.06 386 TRP A C 1
ATOM 3011 O O . TRP A 1 386 ? 23.312 -0.088 -27.438 1 97.06 386 TRP A O 1
ATOM 3021 N N . GLU A 1 387 ? 24.703 -1.292 -28.641 1 97.31 387 GLU A N 1
ATOM 3022 C CA . GLU A 1 387 ? 25.453 -0.146 -29.141 1 97.31 387 GLU A CA 1
ATOM 3023 C C . GLU A 1 387 ? 24.562 0.805 -29.922 1 97.31 387 GLU A C 1
ATOM 3025 O O . GLU A 1 387 ? 24.844 2.004 -30.016 1 97.31 387 GLU A O 1
ATOM 3030 N N . ALA A 1 388 ? 23.562 0.264 -30.484 1 95.56 388 ALA A N 1
ATOM 3031 C CA . ALA A 1 388 ? 22.625 1.082 -31.25 1 95.56 388 ALA A CA 1
ATOM 3032 C C . ALA A 1 388 ? 21.938 2.098 -30.344 1 95.56 388 ALA A C 1
ATOM 3034 O O . ALA A 1 388 ? 21.328 3.059 -30.812 1 95.56 388 ALA A O 1
ATOM 3035 N N . TRP A 1 389 ? 22.016 1.957 -29.016 1 97.25 389 TRP A N 1
ATOM 3036 C CA . TRP A 1 389 ? 21.297 2.812 -28.062 1 97.25 389 TRP A CA 1
ATOM 3037 C C . TRP A 1 389 ? 22.266 3.785 -27.391 1 97.25 389 TRP A C 1
ATOM 3039 O O . TRP A 1 389 ? 21.875 4.527 -26.484 1 97.25 389 TRP A O 1
ATOM 3049 N N . VAL A 1 390 ? 23.5 3.814 -27.797 1 97.69 390 VAL A N 1
ATOM 3050 C CA . VAL A 1 390 ? 24.453 4.773 -27.234 1 97.69 390 VAL A CA 1
ATOM 3051 C C . VAL A 1 390 ? 24 6.195 -27.562 1 97.69 390 VAL A C 1
ATOM 3053 O O . VAL A 1 390 ? 23.641 6.5 -28.703 1 97.69 390 VAL A O 1
ATOM 3056 N N . GLY A 1 391 ? 23.938 7.066 -26.531 1 96.88 391 GLY A N 1
ATOM 3057 C CA . GLY A 1 391 ? 23.531 8.453 -26.719 1 96.88 391 GLY A CA 1
ATOM 3058 C C . GLY A 1 391 ? 22.766 9.008 -25.531 1 96.88 391 GLY A C 1
ATOM 3059 O O . GLY A 1 391 ? 22.781 8.438 -24.438 1 96.88 391 GLY A O 1
ATOM 3060 N N . GLU A 1 392 ? 22.188 10.188 -25.781 1 96.69 392 GLU A N 1
ATOM 3061 C CA . GLU A 1 392 ? 21.391 10.859 -24.766 1 96.69 392 GLU A CA 1
ATOM 3062 C C . GLU A 1 392 ? 19.922 10.5 -24.906 1 96.69 392 GLU A C 1
ATOM 3064 O O . GLU A 1 392 ? 19.406 10.383 -26.016 1 96.69 392 GLU A O 1
ATOM 3069 N N . TRP A 1 393 ? 19.359 10.359 -23.859 1 97.31 393 TRP A N 1
ATOM 3070 C CA . TRP A 1 393 ? 17.938 10.023 -23.797 1 97.31 393 TRP A CA 1
ATOM 3071 C C . TRP A 1 393 ? 17.188 11.023 -22.922 1 97.31 393 TRP A C 1
ATOM 3073 O O . TRP A 1 393 ? 17.797 11.758 -22.141 1 97.31 393 TRP A O 1
ATOM 3083 N N . PRO A 1 394 ? 15.875 11.141 -23.094 1 95.12 394 PRO A N 1
ATOM 3084 C CA . PRO A 1 394 ? 15.086 12.055 -22.266 1 95.12 394 PRO A CA 1
ATOM 3085 C C . PRO A 1 394 ? 15.266 11.812 -20.766 1 95.12 394 PRO A C 1
ATOM 3087 O O . PRO A 1 394 ? 15.758 10.75 -20.375 1 95.12 394 PRO A O 1
ATOM 3090 N N . SER A 1 395 ? 14.938 12.812 -19.984 1 93.5 395 SER A N 1
ATOM 3091 C CA . SER A 1 395 ? 14.906 12.766 -18.531 1 93.5 395 SER A CA 1
ATOM 3092 C C . SER A 1 395 ? 16.312 12.641 -17.953 1 93.5 395 SER A C 1
ATOM 3094 O O . SER A 1 395 ? 16.5 12.109 -16.859 1 93.5 395 SER A O 1
ATOM 3096 N N . GLY A 1 396 ? 17.312 12.969 -18.797 1 95.62 396 GLY A N 1
ATOM 3097 C CA . GLY A 1 396 ? 18.656 13.141 -18.281 1 95.62 396 GLY A CA 1
ATOM 3098 C C . GLY A 1 396 ? 19.5 11.883 -18.391 1 95.62 396 GLY A C 1
ATOM 3099 O O . GLY A 1 396 ? 20.594 11.812 -17.828 1 95.62 396 GLY A O 1
ATOM 3100 N N . TRP A 1 397 ? 19.047 10.891 -19.062 1 97.75 397 TRP A N 1
ATOM 3101 C CA . TRP A 1 397 ? 19.734 9.609 -19.125 1 97.75 397 TRP A CA 1
ATOM 3102 C C . TRP A 1 397 ? 20.734 9.602 -20.281 1 97.75 397 TRP A C 1
ATOM 3104 O O . TRP A 1 397 ? 20.484 10.211 -21.328 1 97.75 397 TRP A O 1
ATOM 3114 N N . LYS A 1 398 ? 21.859 8.938 -20.109 1 97.81 398 LYS A N 1
ATOM 3115 C CA . LYS A 1 398 ? 22.875 8.727 -21.125 1 97.81 398 LYS A CA 1
ATOM 3116 C C . LYS A 1 398 ? 23.391 7.285 -21.109 1 97.81 398 LYS A C 1
ATOM 3118 O O . LYS A 1 398 ? 23.609 6.715 -20.047 1 97.81 398 LYS A O 1
ATOM 3123 N N . ILE A 1 399 ? 23.469 6.68 -22.219 1 98.38 399 ILE A N 1
ATOM 3124 C CA . ILE A 1 399 ? 24.094 5.375 -22.391 1 98.38 399 ILE A CA 1
ATOM 3125 C C . ILE A 1 399 ? 25.391 5.531 -23.188 1 98.38 399 ILE A C 1
ATOM 3127 O O . ILE A 1 399 ? 25.422 6.234 -24.203 1 98.38 399 ILE A O 1
ATOM 3131 N N . GLY A 1 400 ? 26.422 4.914 -22.703 1 98.25 400 GLY A N 1
ATOM 3132 C CA . GLY A 1 400 ? 27.703 5.023 -23.375 1 98.25 400 GLY A CA 1
ATOM 3133 C C . GLY A 1 400 ? 28.609 3.834 -23.141 1 98.25 400 GLY A C 1
ATOM 3134 O O . GLY A 1 400 ? 28.125 2.734 -22.844 1 98.25 400 GLY A O 1
ATOM 3135 N N . LYS A 1 401 ? 29.891 4.047 -23.438 1 98 401 LYS A N 1
ATOM 3136 C CA . LYS A 1 401 ? 30.922 3.029 -23.266 1 98 401 LYS A CA 1
ATOM 3137 C C . LYS A 1 401 ? 31.969 3.469 -22.25 1 98 401 LYS A C 1
ATOM 3139 O O . LYS A 1 401 ? 32.344 4.645 -22.188 1 98 401 LYS A O 1
ATOM 3144 N N . ASP A 1 402 ? 32.312 2.551 -21.422 1 96.88 402 ASP A N 1
ATOM 3145 C CA . ASP A 1 402 ? 33.469 2.859 -20.562 1 96.88 402 ASP A CA 1
ATOM 3146 C C . ASP A 1 402 ? 34.781 2.646 -21.297 1 96.88 402 ASP A C 1
ATOM 3148 O O . ASP A 1 402 ? 34.781 2.473 -22.516 1 96.88 402 ASP A O 1
ATOM 3152 N N . GLU A 1 403 ? 35.938 2.727 -20.562 1 96.62 403 GLU A N 1
ATOM 3153 C CA . GLU A 1 403 ? 37.25 2.645 -21.172 1 96.62 403 GLU A CA 1
ATOM 3154 C C . GLU A 1 403 ? 37.469 1.292 -21.844 1 96.62 403 GLU A C 1
ATOM 3156 O O . GLU A 1 403 ? 38.219 1.192 -22.828 1 96.62 403 GLU A O 1
ATOM 3161 N N . SER A 1 404 ? 36.844 0.279 -21.375 1 95.5 404 SER A N 1
ATOM 3162 C CA . SER A 1 404 ? 36.969 -1.069 -21.922 1 95.5 404 SER A CA 1
ATOM 3163 C C . SER A 1 404 ? 35.969 -1.326 -23.047 1 95.5 404 SER A C 1
ATOM 3165 O O . SER A 1 404 ? 36 -2.393 -23.656 1 95.5 404 SER A O 1
ATOM 3167 N N . GLY A 1 405 ? 35.125 -0.412 -23.25 1 95.94 405 GLY A N 1
ATOM 3168 C CA . GLY A 1 405 ? 34.094 -0.571 -24.281 1 95.94 405 GLY A CA 1
ATOM 3169 C C . GLY A 1 405 ? 32.812 -1.174 -23.766 1 95.94 405 GLY A C 1
ATOM 3170 O O . GLY A 1 405 ? 31.875 -1.397 -24.531 1 95.94 405 GLY A O 1
ATOM 3171 N N . ALA A 1 406 ? 32.781 -1.461 -22.516 1 96.38 406 ALA A N 1
ATOM 3172 C CA . ALA A 1 406 ? 31.578 -2.047 -21.891 1 96.38 406 ALA A CA 1
ATOM 3173 C C . ALA A 1 406 ? 30.484 -1.003 -21.719 1 96.38 406 ALA A C 1
ATOM 3175 O O . ALA A 1 406 ? 30.766 0.191 -21.594 1 96.38 406 ALA A O 1
ATOM 3176 N N . PRO A 1 407 ? 29.25 -1.387 -21.734 1 98.25 407 PRO A N 1
ATOM 3177 C CA . PRO A 1 407 ? 28.141 -0.431 -21.609 1 98.25 407 PRO A CA 1
ATOM 3178 C C . PRO A 1 407 ? 28.047 0.178 -20.219 1 98.25 407 PRO A C 1
ATOM 3180 O O . PRO A 1 407 ? 28.234 -0.521 -19.219 1 98.25 407 PRO A O 1
ATOM 3183 N N . VAL A 1 408 ? 27.75 1.461 -20.125 1 98.56 408 VAL A N 1
ATOM 3184 C CA . VAL A 1 408 ? 27.5 2.203 -18.891 1 98.56 408 VAL A CA 1
ATOM 3185 C C . VAL A 1 408 ? 26.297 3.137 -19.094 1 98.56 408 VAL A C 1
ATOM 3187 O O . VAL A 1 408 ? 25.938 3.443 -20.234 1 98.56 408 VAL A O 1
ATOM 3190 N N . ALA A 1 409 ? 25.719 3.506 -18.062 1 98.5 409 ALA A N 1
ATOM 3191 C CA . ALA A 1 409 ? 24.641 4.504 -18.078 1 98.5 409 ALA A CA 1
ATOM 3192 C C . ALA A 1 409 ? 24.828 5.516 -16.953 1 98.5 409 ALA A C 1
ATOM 3194 O O . ALA A 1 409 ? 25.359 5.188 -15.898 1 98.5 409 ALA A O 1
ATOM 3195 N N . SER A 1 410 ? 24.422 6.688 -17.203 1 97.94 410 SER A N 1
ATOM 3196 C CA . SER A 1 410 ? 24.453 7.746 -16.203 1 97.94 410 SER A CA 1
ATOM 3197 C C . SER A 1 410 ? 23.156 8.57 -16.234 1 97.94 410 SER A C 1
ATOM 3199 O O . SER A 1 410 ? 22.375 8.461 -17.172 1 97.94 410 SER A O 1
ATOM 3201 N N . PHE A 1 411 ? 22.938 9.258 -15.188 1 97.88 411 PHE A N 1
ATOM 3202 C CA . PHE A 1 411 ? 21.828 10.18 -15 1 97.88 411 PHE A CA 1
ATOM 3203 C C . PHE A 1 411 ? 22.312 11.586 -14.695 1 97.88 411 PHE A C 1
ATOM 3205 O O . PHE A 1 411 ? 23.109 11.781 -13.758 1 97.88 411 PHE A O 1
ATOM 3212 N N . ASP A 1 412 ? 21.812 12.5 -15.555 1 96 412 ASP A N 1
ATOM 3213 C CA . ASP A 1 412 ? 22.266 13.891 -15.461 1 96 412 ASP A CA 1
ATOM 3214 C C . ASP A 1 412 ? 23.797 13.969 -15.469 1 96 412 ASP A C 1
ATOM 3216 O O . ASP A 1 412 ? 24.453 13.391 -16.344 1 96 412 ASP A O 1
ATOM 3220 N N . ASP A 1 413 ? 24.406 14.742 -14.516 1 95.81 413 ASP A N 1
ATOM 3221 C CA . ASP A 1 413 ? 25.844 14.93 -14.508 1 95.81 413 ASP A CA 1
ATOM 3222 C C . ASP A 1 413 ? 26.516 13.992 -13.5 1 95.81 413 ASP A C 1
ATOM 3224 O O . ASP A 1 413 ? 27.656 14.234 -13.078 1 95.81 413 ASP A O 1
ATOM 3228 N N . LEU A 1 414 ? 25.844 12.93 -13.141 1 97.75 414 LEU A N 1
ATOM 3229 C CA . LEU A 1 414 ? 26.391 11.992 -12.164 1 97.75 414 LEU A CA 1
ATOM 3230 C C . LEU A 1 414 ? 27.281 10.953 -12.844 1 97.75 414 LEU A C 1
ATOM 3232 O O . LEU A 1 414 ? 27.234 10.797 -14.07 1 97.75 414 LEU A O 1
ATOM 3236 N N . ALA A 1 415 ? 28.031 10.305 -12.023 1 97.5 415 ALA A N 1
ATOM 3237 C CA . ALA A 1 415 ? 28.938 9.281 -12.523 1 97.5 415 ALA A CA 1
ATOM 3238 C C . ALA A 1 415 ? 28.172 8.141 -13.18 1 97.5 415 ALA A C 1
ATOM 3240 O O . ALA A 1 415 ? 27.109 7.75 -12.711 1 97.5 415 ALA A O 1
ATOM 3241 N N . ALA A 1 416 ? 28.766 7.613 -14.203 1 98.12 416 ALA A N 1
ATOM 3242 C CA . ALA A 1 416 ? 28.172 6.48 -14.906 1 98.12 416 ALA A CA 1
ATOM 3243 C C . ALA A 1 416 ? 28.359 5.188 -14.117 1 98.12 416 ALA A C 1
ATOM 3245 O O . ALA A 1 416 ? 29.344 5.027 -13.398 1 98.12 416 ALA A O 1
ATOM 3246 N N . LEU A 1 417 ? 27.422 4.32 -14.297 1 98.25 417 LEU A N 1
ATOM 3247 C CA . LEU A 1 417 ? 27.484 2.994 -13.695 1 98.25 417 LEU A CA 1
ATOM 3248 C C . LEU A 1 417 ? 27.484 1.908 -14.766 1 98.25 417 LEU A C 1
ATOM 3250 O O . LEU A 1 417 ? 26.891 2.076 -15.828 1 98.25 417 LEU A O 1
ATOM 3254 N N . LYS A 1 418 ? 28.172 0.839 -14.453 1 96.94 418 LYS A N 1
ATOM 3255 C CA . LYS A 1 418 ? 28.234 -0.292 -15.375 1 96.94 418 LYS A CA 1
ATOM 3256 C C . LYS A 1 418 ? 26.859 -0.891 -15.617 1 96.94 418 LYS A C 1
ATOM 3258 O O . LYS A 1 418 ? 26 -0.891 -14.727 1 96.94 418 LYS A O 1
ATOM 3263 N N . LEU A 1 419 ? 26.609 -1.389 -16.812 1 98.25 419 LEU A N 1
ATOM 3264 C CA . LEU A 1 419 ? 25.391 -2.104 -17.172 1 98.25 419 LEU A CA 1
ATOM 3265 C C . LEU A 1 419 ? 25.656 -3.6 -17.312 1 98.25 419 LEU A C 1
ATOM 3267 O O . LEU A 1 419 ? 26.609 -4.008 -17.984 1 98.25 419 LEU A O 1
ATOM 3271 N N . ASP A 1 420 ? 24.875 -4.41 -16.625 1 97.12 420 ASP A N 1
ATOM 3272 C CA . ASP A 1 420 ? 25.078 -5.855 -16.625 1 97.12 420 ASP A CA 1
ATOM 3273 C C . ASP A 1 420 ? 23.828 -6.59 -17.109 1 97.12 420 ASP A C 1
ATOM 3275 O O . ASP A 1 420 ? 22.703 -6.188 -16.797 1 97.12 420 ASP A O 1
ATOM 3279 N N . PRO A 1 421 ? 24.016 -7.645 -17.844 1 97.75 421 PRO A N 1
ATOM 3280 C CA . PRO A 1 421 ? 22.859 -8.438 -18.266 1 97.75 421 PRO A CA 1
ATOM 3281 C C . PRO A 1 421 ? 22.109 -9.062 -17.078 1 97.75 421 PRO A C 1
ATOM 3283 O O . PRO A 1 421 ? 22.703 -9.266 -16.016 1 97.75 421 PRO A O 1
ATOM 3286 N N . VAL A 1 422 ? 20.875 -9.438 -17.328 1 98.25 422 VAL A N 1
ATOM 3287 C CA . VAL A 1 422 ? 20.031 -9.906 -16.234 1 98.25 422 VAL A CA 1
ATOM 3288 C C . VAL A 1 422 ? 19.672 -11.375 -16.438 1 98.25 422 VAL A C 1
ATOM 3290 O O . VAL A 1 422 ? 19.781 -11.891 -17.562 1 98.25 422 VAL A O 1
ATOM 3293 N N . ALA A 1 423 ? 19.297 -12.031 -15.352 1 98.12 423 ALA A N 1
ATOM 3294 C CA . ALA A 1 423 ? 18.75 -13.383 -15.391 1 98.12 423 ALA A CA 1
ATOM 3295 C C . ALA A 1 423 ? 17.234 -13.352 -15.578 1 98.12 423 ALA A C 1
ATOM 3297 O O . ALA A 1 423 ? 16.484 -13.773 -14.703 1 98.12 423 ALA A O 1
ATOM 3298 N N . MET A 1 424 ? 16.75 -12.953 -16.672 1 97.88 424 MET A N 1
ATOM 3299 C CA . MET A 1 424 ? 15.352 -12.844 -17.094 1 97.88 424 MET A CA 1
ATOM 3300 C C . MET A 1 424 ? 15.211 -13.055 -18.594 1 97.88 424 MET A C 1
ATOM 3302 O O . MET A 1 424 ? 16.062 -12.602 -19.359 1 97.88 424 MET A O 1
ATOM 3306 N N . PRO A 1 425 ? 14.172 -13.75 -19.031 1 97.19 425 PRO A N 1
ATOM 3307 C CA . PRO A 1 425 ? 13.984 -13.875 -20.484 1 97.19 425 PRO A CA 1
ATOM 3308 C C . PRO A 1 425 ? 13.773 -12.531 -21.172 1 97.19 425 PRO A C 1
ATOM 3310 O O . PRO A 1 425 ? 13.094 -11.656 -20.625 1 97.19 425 PRO A O 1
ATOM 3313 N N . ALA A 1 426 ? 14.367 -12.438 -22.328 1 96 426 ALA A N 1
ATOM 3314 C CA . ALA A 1 426 ? 14.125 -11.242 -23.125 1 96 426 ALA A CA 1
ATOM 3315 C C . ALA A 1 426 ? 12.68 -11.188 -23.625 1 96 426 ALA A C 1
ATOM 3317 O O . ALA A 1 426 ? 12.055 -12.227 -23.828 1 96 426 ALA A O 1
ATOM 3318 N N . GLU A 1 427 ? 12.219 -10.031 -23.688 1 94.38 427 GLU A N 1
ATOM 3319 C CA . GLU A 1 427 ? 10.922 -9.852 -24.328 1 94.38 427 GLU A CA 1
ATOM 3320 C C . GLU A 1 427 ? 11.039 -9.922 -25.844 1 94.38 427 GLU A C 1
ATOM 3322 O O . GLU A 1 427 ? 11.984 -9.375 -26.422 1 94.38 427 GLU A O 1
ATOM 3327 N N . ARG A 1 428 ? 10.117 -10.602 -26.422 1 91.75 428 ARG A N 1
ATOM 3328 C CA . ARG A 1 428 ? 10.086 -10.641 -27.875 1 91.75 428 ARG A CA 1
ATOM 3329 C C . ARG A 1 428 ? 9.594 -9.32 -28.453 1 91.75 428 ARG A C 1
ATOM 3331 O O . ARG A 1 428 ? 8.664 -8.711 -27.922 1 91.75 428 ARG A O 1
ATOM 3338 N N . GLY A 1 429 ? 10.328 -8.875 -29.484 1 87.62 429 GLY A N 1
ATOM 3339 C CA . GLY A 1 429 ? 9.945 -7.594 -30.062 1 87.62 429 GLY A C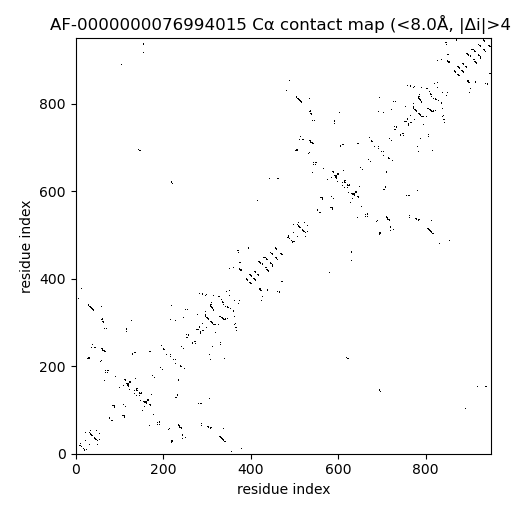A 1
ATOM 3340 C C . GLY A 1 429 ? 9.914 -7.613 -31.578 1 87.62 429 GLY A C 1
ATOM 3341 O O . GLY A 1 429 ? 10.172 -8.641 -32.188 1 87.62 429 GLY A O 1
ATOM 3342 N N . GLU A 1 430 ? 9.547 -6.488 -32.156 1 85.81 430 GLU A N 1
ATOM 3343 C CA . GLU A 1 430 ? 9.367 -6.285 -33.594 1 85.81 430 GLU A CA 1
ATOM 3344 C C . GLU A 1 430 ? 10.664 -6.508 -34.344 1 85.81 430 GLU A C 1
ATOM 3346 O O . GLU A 1 430 ? 10.664 -7.07 -35.438 1 85.81 430 GLU A O 1
ATOM 3351 N N . ARG A 1 431 ? 11.75 -6.09 -33.781 1 88.75 431 ARG A N 1
ATOM 3352 C CA . ARG A 1 431 ? 13.039 -6.16 -34.469 1 88.75 431 ARG A CA 1
ATOM 3353 C C . ARG A 1 431 ? 14.023 -7.012 -33.688 1 88.75 431 ARG A C 1
ATOM 3355 O O . ARG A 1 431 ? 15.211 -6.684 -33.625 1 88.75 431 ARG A O 1
ATOM 3362 N N . GLY A 1 432 ? 13.445 -8.008 -33 1 90.94 432 GLY A N 1
ATOM 3363 C CA . GLY A 1 432 ? 14.297 -8.875 -32.219 1 90.94 432 GLY A CA 1
ATOM 3364 C C . GLY A 1 432 ? 14.016 -8.781 -30.719 1 90.94 432 GLY A C 1
ATOM 3365 O O . GLY A 1 432 ? 13.156 -8.008 -30.297 1 90.94 432 GLY A O 1
ATOM 3366 N N . PRO A 1 433 ? 14.695 -9.547 -29.969 1 94.94 433 PRO A N 1
ATOM 3367 C CA . PRO A 1 433 ? 14.461 -9.57 -28.531 1 94.94 433 PRO A CA 1
ATOM 3368 C C . PRO A 1 433 ? 14.992 -8.32 -27.812 1 94.94 433 PRO A C 1
ATOM 3370 O O . PRO A 1 433 ? 15.906 -7.668 -28.328 1 94.94 433 PRO A O 1
ATOM 3373 N N . SER A 1 434 ? 14.43 -8.023 -26.75 1 97 434 SER A N 1
ATOM 3374 C CA . SER A 1 434 ? 14.898 -6.906 -25.922 1 97 434 SER A CA 1
ATOM 3375 C C . SER A 1 434 ? 16.281 -7.188 -25.359 1 97 434 SER A C 1
ATOM 3377 O O . SER A 1 434 ? 16.703 -8.344 -25.281 1 97 434 SER A O 1
ATOM 3379 N N . ILE A 1 435 ? 17.016 -6.152 -25.094 1 97.88 435 ILE A N 1
ATOM 3380 C CA . ILE A 1 435 ? 18.25 -6.199 -24.328 1 97.88 435 ILE A CA 1
ATOM 3381 C C . ILE A 1 435 ? 18.031 -5.586 -22.953 1 97.88 435 ILE A C 1
ATOM 3383 O O . ILE A 1 435 ? 17.75 -4.391 -22.828 1 97.88 435 ILE A O 1
ATOM 3387 N N . ASP A 1 436 ? 18.156 -6.375 -21.922 1 98.44 436 ASP A N 1
ATOM 3388 C CA . ASP A 1 436 ? 17.828 -5.965 -20.562 1 98.44 436 ASP A CA 1
ATOM 3389 C C . ASP A 1 436 ? 19.094 -5.844 -19.719 1 98.44 436 ASP A C 1
ATOM 3391 O O . ASP A 1 436 ? 19.828 -6.82 -19.531 1 98.44 436 ASP A O 1
ATOM 3395 N N . LEU A 1 437 ? 19.328 -4.613 -19.172 1 98.62 437 LEU A N 1
ATOM 3396 C CA . LEU A 1 437 ? 20.594 -4.336 -18.5 1 98.62 437 LEU A CA 1
ATOM 3397 C C . LEU A 1 437 ? 20.344 -3.684 -17.141 1 98.62 437 LEU A C 1
ATOM 3399 O O . LEU A 1 437 ? 19.656 -2.668 -17.047 1 98.62 437 LEU A O 1
ATOM 3403 N N . LEU A 1 438 ? 20.906 -4.23 -16.062 1 98.12 438 LEU A N 1
ATOM 3404 C CA . LEU A 1 438 ? 20.875 -3.652 -14.727 1 98.12 438 LEU A CA 1
ATOM 3405 C C . LEU A 1 438 ? 21.812 -2.451 -14.625 1 98.12 438 LEU A C 1
ATOM 3407 O O . LEU A 1 438 ? 22.922 -2.48 -15.156 1 98.12 438 LEU A O 1
ATOM 3411 N N . VAL A 1 439 ? 21.453 -1.492 -13.914 1 98.19 439 VAL A N 1
ATOM 3412 C CA . VAL A 1 439 ? 22.281 -0.299 -13.727 1 98.19 439 VAL A CA 1
ATOM 3413 C C . VAL A 1 439 ? 23.062 -0.411 -12.422 1 98.19 439 VAL A C 1
ATOM 3415 O O . VAL A 1 439 ? 22.562 -0.062 -11.352 1 98.19 439 VAL A O 1
ATOM 3418 N N . GLY A 1 440 ? 24.328 -0.815 -12.547 1 95.94 440 GLY A N 1
ATOM 3419 C CA . GLY A 1 440 ? 25.141 -0.989 -11.359 1 95.94 440 GLY A CA 1
ATOM 3420 C C . GLY A 1 440 ? 24.5 -1.887 -10.312 1 95.94 440 GLY A C 1
ATOM 3421 O O . GLY A 1 440 ? 24.031 -2.982 -10.641 1 95.94 440 GLY A O 1
ATOM 3422 N N . ASP A 1 441 ? 24.562 -1.484 -9.062 1 94.69 441 ASP A N 1
ATOM 3423 C CA . ASP A 1 441 ? 23.938 -2.209 -7.961 1 94.69 441 ASP A CA 1
ATOM 3424 C C . ASP A 1 441 ? 22.641 -1.534 -7.523 1 94.69 441 ASP A C 1
ATOM 3426 O O . ASP A 1 441 ? 22.156 -1.777 -6.418 1 94.69 441 ASP A O 1
ATOM 3430 N N . LEU A 1 442 ? 22.125 -0.644 -8.367 1 97.31 442 LEU A N 1
ATOM 3431 C CA . LEU A 1 442 ? 20.859 0.015 -8.07 1 97.31 442 LEU A CA 1
ATOM 3432 C C . LEU A 1 442 ? 19.688 -0.911 -8.367 1 97.31 442 LEU A C 1
ATOM 3434 O O . LEU A 1 442 ? 19.875 -2.051 -8.797 1 97.31 442 LEU A O 1
ATOM 3438 N N . GLN A 1 443 ? 18.516 -0.508 -8.016 1 97.62 443 GLN A N 1
ATOM 3439 C CA . GLN A 1 443 ? 17.281 -1.197 -8.367 1 97.62 443 GLN A CA 1
ATOM 3440 C C . GLN A 1 443 ? 16.641 -0.574 -9.602 1 97.62 443 GLN A C 1
ATOM 3442 O O . GLN A 1 443 ? 15.469 -0.197 -9.578 1 97.62 443 GLN A O 1
ATOM 3447 N N . LEU A 1 444 ? 17.469 -0.502 -10.656 1 98.25 444 LEU A N 1
ATOM 3448 C CA . LEU A 1 444 ? 17.078 0.032 -11.953 1 98.25 444 LEU A CA 1
ATOM 3449 C C . LEU A 1 444 ? 17.5 -0.909 -13.078 1 98.25 444 LEU A C 1
ATOM 3451 O O . LEU A 1 444 ? 18.594 -1.495 -13.023 1 98.25 444 LEU A O 1
ATOM 3455 N N . MET A 1 445 ? 16.641 -0.992 -14.016 1 98.56 445 MET A N 1
ATOM 3456 C CA . MET A 1 445 ? 16.953 -1.743 -15.227 1 98.56 445 MET A CA 1
ATOM 3457 C C . MET A 1 445 ? 16.547 -0.969 -16.469 1 98.56 445 MET A C 1
ATOM 3459 O O . MET A 1 445 ? 15.492 -0.329 -16.484 1 98.56 445 MET A O 1
ATOM 3463 N N . LEU A 1 446 ? 17.391 -1.03 -17.484 1 98.56 446 LEU A N 1
ATOM 3464 C CA . LEU A 1 446 ? 17.062 -0.51 -18.797 1 98.56 446 LEU A CA 1
ATOM 3465 C C . LEU A 1 446 ? 16.719 -1.644 -19.766 1 98.56 446 LEU A C 1
ATOM 3467 O O . LEU A 1 446 ? 17.531 -2.541 -20 1 98.56 446 LEU A O 1
ATOM 3471 N N . ARG A 1 447 ? 15.57 -1.625 -20.266 1 98.19 447 ARG A N 1
ATOM 3472 C CA . ARG A 1 447 ? 15.203 -2.498 -21.375 1 98.19 447 ARG A CA 1
ATOM 3473 C C . ARG A 1 447 ? 15.312 -1.763 -22.703 1 98.19 447 ARG A C 1
ATOM 3475 O O . ARG A 1 447 ? 14.594 -0.785 -22.938 1 98.19 447 ARG A O 1
ATOM 3482 N N . LEU A 1 448 ? 16.234 -2.205 -23.531 1 97.88 448 LEU A N 1
ATOM 3483 C CA . LEU A 1 448 ? 16.422 -1.66 -24.859 1 97.88 448 LEU A CA 1
ATOM 3484 C C . LEU A 1 448 ? 15.633 -2.457 -25.906 1 97.88 448 LEU A C 1
ATOM 3486 O O . LEU A 1 448 ? 15.859 -3.658 -26.062 1 97.88 448 LEU A O 1
ATOM 3490 N N . HIS A 1 449 ? 14.727 -1.812 -26.516 1 96.62 449 HIS A N 1
ATOM 3491 C CA . HIS A 1 449 ? 13.922 -2.506 -27.516 1 96.62 449 HIS A CA 1
ATOM 3492 C C . HIS A 1 449 ? 13.289 -1.522 -28.5 1 96.62 449 HIS A C 1
ATOM 3494 O O . HIS A 1 449 ? 13.445 -0.308 -28.359 1 96.62 449 HIS A O 1
ATOM 3500 N N . THR A 1 450 ? 12.727 -2.078 -29.562 1 94.12 450 THR A N 1
ATOM 3501 C CA . THR A 1 450 ? 12.047 -1.274 -30.578 1 94.12 450 THR A CA 1
ATOM 3502 C C . THR A 1 450 ? 10.539 -1.33 -30.391 1 94.12 450 THR A C 1
ATOM 3504 O O . THR A 1 450 ? 9.961 -2.412 -30.25 1 94.12 450 THR A O 1
ATOM 3507 N N . VAL A 1 451 ? 9.938 -0.181 -30.281 1 93.12 451 VAL A N 1
ATOM 3508 C CA . VAL A 1 451 ? 8.492 -0.059 -30.156 1 93.12 451 VAL A CA 1
ATOM 3509 C C . VAL A 1 451 ? 7.945 0.812 -31.281 1 93.12 451 VAL A C 1
ATOM 3511 O O . VAL A 1 451 ? 8.352 1.968 -31.438 1 93.12 451 VAL A O 1
ATOM 3514 N N . GLU A 1 452 ? 7.074 0.275 -32.062 1 91.12 452 GLU A N 1
ATOM 3515 C CA . GLU A 1 452 ? 6.48 0.975 -33.188 1 91.12 452 GLU A CA 1
ATOM 3516 C C . GLU A 1 452 ? 7.555 1.563 -34.094 1 91.12 452 GLU A C 1
ATOM 3518 O O . GLU A 1 452 ? 7.5 2.744 -34.438 1 91.12 452 GLU A O 1
ATOM 3523 N N . GLY A 1 453 ? 8.578 0.867 -34.312 1 89.44 453 GLY A N 1
ATOM 3524 C CA . GLY A 1 453 ? 9.625 1.209 -35.25 1 89.44 453 GLY A CA 1
ATOM 3525 C C . GLY A 1 453 ? 10.695 2.111 -34.688 1 89.44 453 GLY A C 1
ATOM 3526 O O . GLY A 1 453 ? 11.695 2.398 -35.344 1 89.44 453 GLY A O 1
ATOM 3527 N N . ASN A 1 454 ? 10.484 2.541 -33.438 1 92.75 454 ASN A N 1
ATOM 3528 C CA . ASN A 1 454 ? 11.438 3.465 -32.812 1 92.75 454 ASN A CA 1
ATOM 3529 C C . ASN A 1 454 ? 12.227 2.797 -31.703 1 92.75 454 ASN A C 1
ATOM 3531 O O . ASN A 1 454 ? 11.695 1.966 -30.953 1 92.75 454 ASN A O 1
ATOM 3535 N N . ARG A 1 455 ? 13.508 3.205 -31.625 1 93.94 455 ARG A N 1
ATOM 3536 C CA . ARG A 1 455 ? 14.297 2.768 -30.484 1 93.94 455 ARG A CA 1
ATO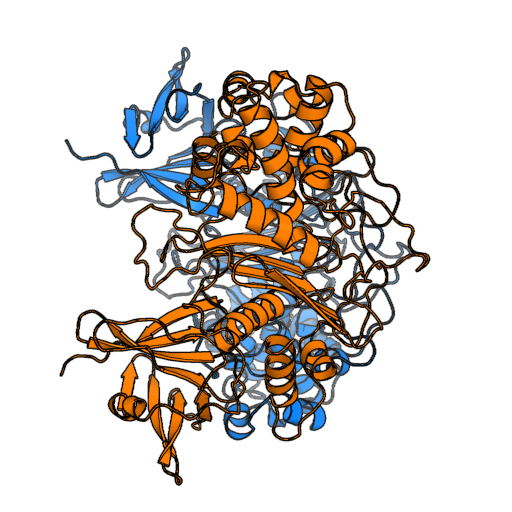M 3537 C C . ARG A 1 455 ? 13.805 3.41 -29.203 1 93.94 455 ARG A C 1
ATOM 3539 O O . ARG A 1 455 ? 13.586 4.621 -29.141 1 93.94 455 ARG A O 1
ATOM 3546 N N . GLN A 1 456 ? 13.617 2.57 -28.234 1 96.56 456 GLN A N 1
ATOM 3547 C CA . GLN A 1 456 ? 13.109 3.025 -26.938 1 96.56 456 GLN A CA 1
ATOM 3548 C C . GLN A 1 456 ? 13.906 2.412 -25.797 1 96.56 456 GLN A C 1
ATOM 3550 O O . GLN A 1 456 ? 14.359 1.271 -25.891 1 96.56 456 GLN A O 1
ATOM 3555 N N . VAL A 1 457 ? 14.18 3.24 -24.812 1 98.19 457 VAL A N 1
ATOM 3556 C CA . VAL A 1 457 ? 14.672 2.736 -23.547 1 98.19 457 VAL A CA 1
ATOM 3557 C C . VAL A 1 457 ? 13.523 2.707 -22.531 1 98.19 457 VAL A C 1
ATOM 3559 O O . VAL A 1 457 ? 12.945 3.746 -22.203 1 98.19 457 VAL A O 1
ATOM 3562 N N . GLU A 1 458 ? 13.148 1.555 -22.141 1 97.5 458 GLU A N 1
ATOM 3563 C CA . GLU A 1 458 ? 12.188 1.432 -21.047 1 97.5 458 GLU A CA 1
ATOM 3564 C C . GLU A 1 458 ? 12.898 1.314 -19.703 1 97.5 458 GLU A C 1
ATOM 3566 O O . GLU A 1 458 ? 13.609 0.341 -19.453 1 97.5 458 GLU A O 1
ATOM 3571 N N . LEU A 1 459 ? 12.742 2.277 -18.891 1 98 459 LEU A N 1
ATOM 3572 C CA . LEU A 1 459 ? 13.359 2.311 -17.562 1 98 459 LEU A CA 1
ATOM 3573 C C . LEU A 1 459 ? 12.469 1.627 -16.531 1 98 459 LEU A C 1
ATOM 3575 O O . LEU A 1 459 ? 11.328 2.045 -16.312 1 98 459 LEU A O 1
ATOM 3579 N N . TRP A 1 460 ? 12.961 0.525 -15.945 1 97.69 460 TRP A N 1
ATOM 3580 C CA . TRP A 1 460 ? 12.297 -0.14 -14.828 1 97.69 460 TRP A CA 1
ATOM 3581 C C . TRP A 1 460 ? 12.812 0.39 -13.5 1 97.69 460 TRP A C 1
ATOM 3583 O O . TRP A 1 460 ? 14.023 0.489 -13.289 1 97.69 460 TRP A O 1
ATOM 3593 N N . ASN A 1 461 ? 11.953 0.739 -12.625 1 97.12 461 ASN A N 1
ATOM 3594 C CA . ASN A 1 461 ? 12.328 1.262 -11.312 1 97.12 461 ASN A CA 1
ATOM 3595 C C . ASN A 1 461 ? 11.812 0.367 -10.188 1 97.12 461 ASN A C 1
ATOM 3597 O O . ASN A 1 461 ? 10.609 0.207 -10.016 1 97.12 461 ASN A O 1
ATOM 3601 N N . GLY A 1 462 ? 12.742 -0.163 -9.398 1 96.19 462 GLY A N 1
ATOM 3602 C CA . GLY A 1 462 ? 12.406 -1.116 -8.359 1 96.19 462 GLY A CA 1
ATOM 3603 C C . GLY A 1 462 ? 11.852 -0.46 -7.105 1 96.19 462 GLY A C 1
ATOM 3604 O O . GLY A 1 462 ? 11.375 -1.145 -6.199 1 96.19 462 GLY A O 1
ATOM 3605 N N . LEU A 1 463 ? 11.891 0.837 -7.023 1 95.12 463 LEU A N 1
ATOM 3606 C CA . LEU A 1 463 ? 11.328 1.553 -5.883 1 95.12 463 LEU A CA 1
ATOM 3607 C C . LEU A 1 463 ? 9.867 1.911 -6.137 1 95.12 463 LEU A C 1
ATOM 3609 O O . LEU A 1 463 ? 9.055 1.939 -5.203 1 95.12 463 LEU A O 1
ATOM 3613 N N . THR A 1 464 ? 9.531 2.189 -7.398 1 93.69 464 THR A N 1
ATOM 3614 C CA . THR A 1 464 ? 8.172 2.582 -7.73 1 93.69 464 THR A CA 1
ATOM 3615 C C . THR A 1 464 ? 7.406 1.417 -8.352 1 93.69 464 THR A C 1
ATOM 3617 O O . THR A 1 464 ? 6.18 1.464 -8.469 1 93.69 464 THR A O 1
ATOM 3620 N N . TRP A 1 465 ? 8.117 0.382 -8.789 1 95.12 465 TRP A N 1
ATOM 3621 C CA . TRP A 1 465 ? 7.582 -0.789 -9.477 1 95.12 465 TRP A CA 1
ATOM 3622 C C . TRP A 1 465 ? 6.879 -0.39 -10.766 1 95.12 465 TRP A C 1
ATOM 3624 O O . TRP A 1 465 ? 5.895 -1.02 -11.164 1 95.12 465 TRP A O 1
ATOM 3634 N N . LYS A 1 466 ? 7.316 0.714 -11.352 1 94.44 466 LYS A N 1
ATOM 3635 C CA . LYS A 1 466 ? 6.758 1.226 -12.602 1 94.44 466 LYS A CA 1
ATOM 3636 C C . LYS A 1 466 ? 7.836 1.338 -13.672 1 94.44 466 LYS A C 1
ATOM 3638 O O . LYS A 1 466 ? 9.031 1.253 -13.383 1 94.44 466 LYS A O 1
ATOM 3643 N N . THR A 1 467 ? 7.379 1.473 -14.883 1 95.44 467 THR A N 1
ATOM 3644 C CA . THR A 1 467 ? 8.281 1.703 -16 1 95.44 467 THR A CA 1
ATOM 3645 C C . THR A 1 467 ? 8.078 3.102 -16.578 1 95.44 467 THR A C 1
ATOM 3647 O O . THR A 1 467 ? 7.031 3.723 -16.375 1 95.44 467 THR A O 1
ATOM 3650 N N . GLN A 1 468 ? 9.055 3.576 -17.141 1 96 468 GLN A N 1
ATOM 3651 C CA . GLN A 1 468 ? 9.023 4.824 -17.906 1 96 468 GLN A CA 1
ATOM 3652 C C . GLN A 1 468 ? 9.664 4.652 -19.281 1 96 468 GLN A C 1
ATOM 3654 O O . GLN A 1 468 ? 10.789 4.168 -19.391 1 96 468 GLN A O 1
ATOM 3659 N N . ALA A 1 469 ? 8.961 5.027 -20.266 1 96.69 469 ALA A N 1
ATOM 3660 C CA . ALA A 1 469 ? 9.492 4.953 -21.625 1 96.69 469 ALA A CA 1
ATOM 3661 C C . ALA A 1 469 ? 10.273 6.215 -21.969 1 96.69 469 ALA A C 1
ATOM 3663 O O . ALA A 1 469 ? 9.75 7.328 -21.859 1 96.69 469 ALA A O 1
ATOM 3664 N N . LEU A 1 470 ? 11.516 6 -22.328 1 96.56 470 LEU A N 1
ATOM 3665 C CA . LEU A 1 470 ? 12.352 7.066 -22.859 1 96.56 470 LEU A CA 1
ATOM 3666 C C . LEU A 1 470 ? 12.477 6.941 -24.375 1 96.56 470 LEU A C 1
ATOM 3668 O O . LEU A 1 470 ? 13.141 6.031 -24.875 1 96.56 470 LEU A O 1
ATOM 3672 N N . THR A 1 471 ? 11.766 7.793 -25.062 1 91.19 471 THR A N 1
ATOM 3673 C CA . THR A 1 471 ? 11.781 7.734 -26.531 1 91.19 471 THR A CA 1
ATOM 3674 C C . THR A 1 471 ? 12.609 8.883 -27.094 1 91.19 471 THR A C 1
ATOM 3676 O O . THR A 1 471 ? 12.422 10.039 -26.719 1 91.19 471 THR A O 1
ATOM 3679 N N . ALA A 1 472 ? 13.594 8.531 -27.906 1 77.69 472 ALA A N 1
ATOM 3680 C CA . ALA A 1 472 ? 14.43 9.555 -28.516 1 77.69 472 ALA A CA 1
ATOM 3681 C C . ALA A 1 472 ? 13.609 10.469 -29.422 1 77.69 472 ALA A C 1
ATOM 3683 O O . ALA A 1 472 ? 12.648 10.031 -30.062 1 77.69 472 ALA A O 1
ATOM 3684 N N . LYS A 1 473 ? 13.734 11.781 -29.109 1 59.72 473 LYS A N 1
ATOM 3685 C CA . LYS A 1 473 ? 13.125 12.734 -30.016 1 59.72 473 LYS A CA 1
ATOM 3686 C C . LYS A 1 473 ? 13.594 12.5 -31.453 1 59.72 473 LYS A C 1
ATOM 3688 O O . LYS A 1 473 ? 14.773 12.234 -31.688 1 59.72 473 LYS A O 1
ATOM 3693 N N . GLN A 1 474 ? 12.805 12.07 -32.406 1 48.47 474 GLN A N 1
ATOM 3694 C CA . GLN A 1 474 ? 13.211 12.062 -33.812 1 48.47 474 GLN A CA 1
ATOM 3695 C C . GLN A 1 474 ? 13.922 13.359 -34.188 1 48.47 474 GLN A C 1
ATOM 3697 O O . GLN A 1 474 ? 13.43 14.453 -33.875 1 48.47 474 GLN A O 1
ATOM 3702 N N . ALA A 1 475 ? 15.125 13.383 -34.469 1 32.94 475 ALA A N 1
ATOM 3703 C CA . ALA A 1 475 ? 15.586 14.547 -35.25 1 32.94 475 ALA A CA 1
ATOM 3704 C C . ALA A 1 475 ? 14.719 14.766 -36.469 1 32.94 475 ALA A C 1
ATOM 3706 O O . ALA A 1 475 ? 14.25 13.812 -37.094 1 32.94 475 ALA A O 1
ATOM 3707 N N . MET B 1 1 ? -14.992 27.031 20.891 1 71.75 1 MET B N 1
ATOM 3708 C CA . MET B 1 1 ? -15.867 26.078 21.562 1 71.75 1 MET B CA 1
ATOM 3709 C C . MET B 1 1 ? -17.094 25.766 20.703 1 71.75 1 MET B C 1
ATOM 3711 O O . MET B 1 1 ? -17.516 24.609 20.609 1 71.75 1 MET B O 1
ATOM 3715 N N . ALA B 1 2 ? -17.359 26.688 19.812 1 88 2 ALA B N 1
ATOM 3716 C CA . ALA B 1 2 ? -18.562 26.531 19 1 88 2 ALA B CA 1
ATOM 3717 C C . ALA B 1 2 ? -18.375 25.484 17.906 1 88 2 ALA B C 1
ATOM 3719 O O . ALA B 1 2 ? -19.25 24.672 17.656 1 88 2 ALA B O 1
ATOM 3720 N N . VAL B 1 3 ? -17.156 25.375 17.453 1 94.31 3 VAL B N 1
ATOM 3721 C CA . VAL B 1 3 ? -16.922 24.453 16.359 1 94.31 3 VAL B CA 1
ATOM 3722 C C . VAL B 1 3 ? -16.984 23.016 16.875 1 94.31 3 VAL B C 1
ATOM 3724 O O . VAL B 1 3 ? -17.516 22.125 16.188 1 94.31 3 VAL B O 1
ATOM 3727 N N . PHE B 1 4 ? -16.531 22.75 18.078 1 97.31 4 PHE B N 1
ATOM 3728 C CA . PHE B 1 4 ? -16.484 21.391 18.609 1 97.31 4 PHE B CA 1
ATOM 3729 C C . PHE B 1 4 ? -17.875 20.922 19 1 97.31 4 PHE B C 1
ATOM 3731 O O . PHE B 1 4 ? -18.188 19.734 18.906 1 97.31 4 PHE B O 1
ATOM 3738 N N . ASP B 1 5 ? -18.719 21.891 19.422 1 96.38 5 ASP B N 1
ATOM 3739 C CA . ASP B 1 5 ? -20.109 21.531 19.672 1 96.38 5 ASP B CA 1
ATOM 3740 C C . ASP B 1 5 ? -20.812 21.109 18.375 1 96.38 5 ASP B C 1
ATOM 3742 O O . ASP B 1 5 ? -21.562 20.125 18.359 1 96.38 5 ASP B O 1
ATOM 3746 N N . ARG B 1 6 ? -20.562 21.859 17.375 1 96.19 6 ARG B N 1
ATOM 3747 C CA . ARG B 1 6 ? -21.141 21.531 16.062 1 96.19 6 ARG B CA 1
ATOM 3748 C C . ARG B 1 6 ? -20.625 20.188 15.578 1 96.19 6 ARG B C 1
ATOM 3750 O O . ARG B 1 6 ? -21.406 19.359 15.07 1 96.19 6 ARG B O 1
ATOM 3757 N N . LEU B 1 7 ? -19.344 19.922 15.688 1 97.75 7 LEU B N 1
ATOM 3758 C CA . LEU B 1 7 ? -18.766 18.641 15.297 1 97.75 7 LEU B CA 1
ATOM 3759 C C . LEU B 1 7 ? -19.391 17.5 16.094 1 97.75 7 LEU B C 1
ATOM 3761 O O . LEU B 1 7 ? -19.734 16.453 15.516 1 97.75 7 LEU B O 1
ATOM 3765 N N . ALA B 1 8 ? -19.5 17.719 17.391 1 97.38 8 ALA B N 1
ATOM 3766 C CA . ALA B 1 8 ? -20.094 16.688 18.234 1 97.38 8 ALA B CA 1
ATOM 3767 C C . ALA B 1 8 ? -21.5 16.344 17.766 1 97.38 8 ALA B C 1
ATOM 3769 O O . ALA B 1 8 ? -21.891 15.164 17.766 1 97.38 8 ALA B O 1
ATOM 3770 N N . ASP B 1 9 ? -22.25 17.359 17.422 1 96 9 ASP B N 1
ATOM 3771 C CA . ASP B 1 9 ? -23.609 17.156 16.938 1 96 9 ASP B CA 1
ATOM 3772 C C . ASP B 1 9 ? -23.609 16.359 15.633 1 96 9 ASP B C 1
ATOM 3774 O O . ASP B 1 9 ? -24.406 15.43 15.461 1 96 9 ASP B O 1
ATOM 3778 N N . ILE B 1 10 ? -22.719 16.688 14.719 1 96.94 10 ILE B N 1
ATOM 3779 C CA . ILE B 1 10 ? -22.609 15.984 13.445 1 96.94 10 ILE B CA 1
ATOM 3780 C C . ILE B 1 10 ? -22.25 14.523 13.688 1 96.94 10 ILE B C 1
ATOM 3782 O O . ILE B 1 10 ? -22.875 13.617 13.133 1 96.94 10 ILE B O 1
ATOM 3786 N N . PHE B 1 11 ? -21.25 14.273 14.578 1 97.5 11 PHE B N 1
ATOM 3787 C CA . PHE B 1 11 ? -20.781 12.922 14.859 1 97.5 11 PHE B CA 1
ATOM 3788 C C . PHE B 1 11 ? -21.875 12.094 15.523 1 97.5 11 PHE B C 1
ATOM 3790 O O . PHE B 1 11 ? -22.078 10.93 15.18 1 97.5 11 PHE B O 1
ATOM 3797 N N . ALA B 1 12 ? -22.609 12.688 16.375 1 96.62 12 ALA B N 1
ATOM 3798 C CA . ALA B 1 12 ? -23.594 11.969 17.188 1 96.62 12 ALA B CA 1
ATOM 3799 C C . ALA B 1 12 ? -24.812 11.578 16.344 1 96.62 12 ALA B C 1
ATOM 3801 O O . ALA B 1 12 ? -25.547 10.656 16.703 1 96.62 12 ALA B O 1
ATOM 3802 N N . ASN B 1 13 ? -25.016 12.234 15.219 1 95.69 13 ASN B N 1
ATOM 3803 C CA . ASN B 1 13 ? -26.266 12.07 14.469 1 95.69 13 ASN B CA 1
ATOM 3804 C C . ASN B 1 13 ? -26.016 11.414 13.109 1 95.69 13 ASN B C 1
ATOM 3806 O O . ASN B 1 13 ? -26.672 11.75 12.125 1 95.69 13 ASN B O 1
ATOM 3810 N N . GLN B 1 14 ? -25.062 10.555 13.031 1 94.75 14 GLN B N 1
ATOM 3811 C CA . GLN B 1 14 ? -24.734 9.859 11.789 1 94.75 14 GLN B CA 1
ATOM 3812 C C . GLN B 1 14 ? -25.719 8.727 11.516 1 94.75 14 GLN B C 1
ATOM 3814 O O . GLN B 1 14 ? -25.844 8.266 10.375 1 94.75 14 GLN B O 1
ATOM 3819 N N . HIS B 1 15 ? -26.328 8.234 12.539 1 87.69 15 HIS B N 1
ATOM 3820 C CA . HIS B 1 15 ? -27.312 7.164 12.414 1 87.69 15 HIS B CA 1
ATOM 3821 C C . HIS B 1 15 ? -28.703 7.629 12.844 1 87.69 15 HIS B C 1
ATOM 3823 O O . HIS B 1 15 ? -28.844 8.695 13.461 1 87.69 15 HIS B O 1
ATOM 3829 N N . THR B 1 16 ? -29.672 6.789 12.445 1 82.62 16 THR B N 1
ATOM 3830 C CA . THR B 1 16 ? -31.062 7.125 12.781 1 82.62 16 THR B CA 1
ATOM 3831 C C . THR B 1 16 ? -31.219 7.277 14.289 1 82.62 16 THR B C 1
ATOM 3833 O O . THR B 1 16 ? -31.891 8.203 14.758 1 82.62 16 THR B O 1
ATOM 3836 N N . ILE B 1 17 ? -30.625 6.363 15.008 1 86.38 17 ILE B N 1
ATOM 3837 C CA . ILE B 1 17 ? -30.594 6.484 16.453 1 86.38 17 ILE B CA 1
ATOM 3838 C C . ILE B 1 17 ? -29.281 7.141 16.891 1 86.38 17 ILE B C 1
ATOM 3840 O O . ILE B 1 17 ? -28.203 6.551 16.75 1 86.38 17 ILE B O 1
ATOM 3844 N N . PRO B 1 18 ? -29.5 8.305 17.312 1 86.5 18 PRO B N 1
ATOM 3845 C CA . PRO B 1 18 ? -28.297 9.023 17.688 1 86.5 18 PRO B CA 1
ATOM 3846 C C . PRO B 1 18 ? -27.5 8.312 18.781 1 86.5 18 PRO B C 1
ATOM 3848 O O . PRO B 1 18 ? -28.078 7.574 19.594 1 86.5 18 PRO B O 1
ATOM 3851 N N . THR B 1 19 ? -26.219 8.477 18.734 1 92.94 19 THR B N 1
ATOM 3852 C CA . THR B 1 19 ? -25.312 8.055 19.781 1 92.94 19 THR B CA 1
ATOM 3853 C C . THR B 1 19 ? -24.484 9.234 20.281 1 92.94 19 THR B C 1
ATOM 3855 O O . THR B 1 19 ? -24.875 10.391 20.125 1 92.94 19 THR B O 1
ATOM 3858 N N . THR B 1 20 ? -23.469 8.984 20.984 1 96.38 20 THR B N 1
ATOM 3859 C CA . THR B 1 20 ? -22.531 10.062 21.344 1 96.38 20 THR B CA 1
ATOM 3860 C C . THR B 1 20 ? -21.469 10.219 20.266 1 96.38 20 THR B C 1
ATOM 3862 O O . THR B 1 20 ? -21.234 9.305 19.469 1 96.38 20 THR B O 1
ATOM 3865 N N . ALA B 1 21 ? -20.875 11.375 20.219 1 97.69 21 ALA B N 1
ATOM 3866 C CA . ALA B 1 21 ? -19.781 11.617 19.281 1 97.69 21 ALA B CA 1
ATOM 3867 C C . ALA B 1 21 ? -18.656 10.602 19.484 1 97.69 21 ALA B C 1
ATOM 3869 O O . ALA B 1 21 ? -18.125 10.055 18.5 1 97.69 21 ALA B O 1
ATOM 3870 N N . GLU B 1 22 ? -18.328 10.305 20.75 1 98.12 22 GLU B N 1
ATOM 3871 C CA . GLU B 1 22 ? -17.25 9.375 21.094 1 98.12 22 GLU B CA 1
ATOM 3872 C C . GLU B 1 22 ? -17.562 7.965 20.609 1 98.12 22 GLU B C 1
ATOM 3874 O O . GLU B 1 22 ? -16.688 7.273 20.062 1 98.12 22 GLU B O 1
ATOM 3879 N N . ARG B 1 23 ? -18.734 7.539 20.734 1 97.31 23 ARG B N 1
ATOM 3880 C CA . ARG B 1 23 ? -19.125 6.191 20.328 1 97.31 23 ARG B CA 1
ATOM 3881 C C . ARG B 1 23 ? -19.125 6.055 18.812 1 97.31 23 ARG B C 1
ATOM 3883 O O . ARG B 1 23 ? -18.734 5.02 18.266 1 97.31 23 ARG B O 1
ATOM 3890 N N . PHE B 1 24 ? -19.625 7.098 18.156 1 97.12 24 PHE B N 1
ATOM 3891 C CA . PHE B 1 24 ? -19.578 7.074 16.703 1 97.12 24 PHE B CA 1
ATOM 3892 C C . PHE B 1 24 ? -18.156 6.941 16.203 1 97.12 24 PHE B C 1
ATOM 3894 O O . PHE B 1 24 ? -17.859 6.082 15.367 1 97.12 24 PHE B O 1
ATOM 3901 N N . LEU B 1 25 ? -17.25 7.777 16.688 1 98.12 25 LEU B N 1
ATOM 3902 C CA . LEU B 1 25 ? -15.859 7.75 16.25 1 98.12 25 LEU B CA 1
ATOM 3903 C C . LEU B 1 25 ? -15.203 6.418 16.609 1 98.12 25 LEU B C 1
ATOM 3905 O O . LEU B 1 25 ? -14.422 5.879 15.812 1 98.12 25 LEU B O 1
ATOM 3909 N N . SER B 1 26 ? -15.516 5.898 17.766 1 97.81 26 SER B N 1
ATOM 3910 C CA . SER B 1 26 ? -15.016 4.582 18.141 1 97.81 26 SER B CA 1
ATOM 3911 C C . SER B 1 26 ? -15.492 3.504 17.172 1 97.81 26 SER B C 1
ATOM 3913 O O . SER B 1 26 ? -14.758 2.557 16.891 1 97.81 26 SER B O 1
ATOM 3915 N N . SER B 1 27 ? -16.719 3.631 16.672 1 96.38 27 SER B N 1
ATOM 3916 C CA . SER B 1 27 ? -17.266 2.662 15.734 1 96.38 27 SER B CA 1
ATOM 3917 C C . SER B 1 27 ? -16.516 2.709 14.398 1 96.38 27 SER B C 1
ATOM 3919 O O . SER B 1 27 ? -16.609 1.772 13.602 1 96.38 27 SER B O 1
ATOM 3921 N N . LEU B 1 28 ? -15.797 3.781 14.203 1 96.94 28 LEU B N 1
ATOM 3922 C CA . LEU B 1 28 ? -14.953 3.889 13.008 1 96.94 28 LEU B CA 1
ATOM 3923 C C . LEU B 1 28 ? -13.57 3.301 13.266 1 96.94 28 LEU B C 1
ATOM 3925 O O . LEU B 1 28 ? -12.672 3.436 12.43 1 96.94 28 LEU B O 1
ATOM 3929 N N . GLY B 1 29 ? -13.383 2.717 14.398 1 97.12 29 GLY B N 1
ATOM 3930 C CA . GLY B 1 29 ? -12.156 1.979 14.688 1 97.12 29 GLY B CA 1
ATOM 3931 C C . GLY B 1 29 ? -11.148 2.785 15.477 1 97.12 29 GLY B C 1
ATOM 3932 O O . GLY B 1 29 ? -9.992 2.379 15.617 1 97.12 29 GLY B O 1
ATOM 3933 N N . THR B 1 30 ? -11.5 3.904 15.961 1 97.5 30 THR B N 1
ATOM 3934 C CA . THR B 1 30 ? -10.586 4.777 16.688 1 97.5 30 THR B CA 1
ATOM 3935 C C . THR B 1 30 ? -11.195 5.223 18.016 1 97.5 30 THR B C 1
ATOM 3937 O O . THR B 1 30 ? -11.953 6.195 18.062 1 97.5 30 THR B O 1
ATOM 3940 N N . PRO B 1 31 ? -10.781 4.656 19.125 1 98.19 31 PRO B N 1
ATOM 3941 C CA . PRO B 1 31 ? -11.43 4.984 20.391 1 98.19 31 PRO B CA 1
ATOM 3942 C C . PRO B 1 31 ? -11.07 6.383 20.891 1 98.19 31 PRO B C 1
ATOM 3944 O O . PRO B 1 31 ? -11.719 6.898 21.812 1 98.19 31 PRO B O 1
ATOM 3947 N N . SER B 1 32 ? -9.961 6.953 20.359 1 98.75 32 SER B N 1
ATOM 3948 C CA . SER B 1 32 ? -9.641 8.344 20.656 1 98.75 32 SER B CA 1
ATOM 3949 C C . SER B 1 32 ? -9.336 9.133 19.391 1 98.75 32 SER B C 1
ATOM 3951 O O . SER B 1 32 ? -8.555 8.68 18.547 1 98.75 32 SER B O 1
ATOM 3953 N N . VAL B 1 33 ? -9.969 10.25 19.266 1 98.88 33 VAL B N 1
ATOM 3954 C CA . VAL B 1 33 ? -9.727 11.227 18.203 1 98.88 33 VAL B CA 1
ATOM 3955 C C . VAL B 1 33 ? -9.461 12.602 18.828 1 98.88 33 VAL B C 1
ATOM 3957 O O . VAL B 1 33 ? -10.391 13.25 19.328 1 98.88 33 VAL B O 1
ATOM 3960 N N . SER B 1 34 ? -8.234 13.016 18.859 1 98.94 34 SER B N 1
ATOM 3961 C CA . SER B 1 34 ? -7.836 14.32 19.359 1 98.94 34 SER B CA 1
ATOM 3962 C C . SER B 1 34 ? -7.711 15.344 18.234 1 98.94 34 SER B C 1
ATOM 3964 O O . SER B 1 34 ? -7.012 15.102 17.25 1 98.94 34 SER B O 1
ATOM 3966 N N . ILE B 1 35 ? -8.438 16.438 18.375 1 98.94 35 ILE B N 1
ATOM 3967 C CA . ILE B 1 35 ? -8.547 17.438 17.312 1 98.94 35 ILE B CA 1
ATOM 3968 C C . ILE B 1 35 ? -8.109 18.797 17.828 1 98.94 35 ILE B C 1
ATOM 3970 O O . ILE B 1 35 ? -8.461 19.188 18.938 1 98.94 35 ILE B O 1
ATOM 3974 N N . ALA B 1 36 ? -7.328 19.453 17.109 1 98.88 36 ALA B N 1
ATOM 3975 C CA . ALA B 1 36 ? -7.102 20.891 17.297 1 98.88 36 ALA B CA 1
ATOM 3976 C C . ALA B 1 36 ? -7.43 21.672 16.031 1 98.88 36 ALA B C 1
ATOM 3978 O O . ALA B 1 36 ? -7.211 21.188 14.922 1 98.88 36 ALA B O 1
ATOM 3979 N N . VAL B 1 37 ? -7.953 22.859 16.219 1 98.81 37 VAL B N 1
ATOM 3980 C CA . VAL B 1 37 ? -8.328 23.75 15.125 1 98.81 37 VAL B CA 1
ATOM 3981 C C . VAL B 1 37 ? -7.645 25.094 15.312 1 98.81 37 VAL B C 1
ATOM 3983 O O . VAL B 1 37 ? -7.75 25.719 16.375 1 98.81 37 VAL B O 1
ATOM 3986 N N . LEU B 1 38 ? -6.863 25.453 14.336 1 98.81 38 LEU B N 1
ATOM 3987 C CA . LEU B 1 38 ? -6.312 26.797 14.219 1 98.81 38 LEU B CA 1
ATOM 3988 C C . LEU B 1 38 ? -7.219 27.688 13.375 1 98.81 38 LEU B C 1
ATOM 3990 O O . LEU B 1 38 ? -7.438 27.422 12.195 1 98.81 38 LEU B O 1
ATOM 3994 N N . ASP B 1 39 ? -7.785 28.672 13.938 1 98 39 ASP B N 1
ATOM 3995 C CA . ASP B 1 39 ? -8.695 29.594 13.25 1 98 39 ASP B CA 1
ATOM 3996 C C . ASP B 1 39 ? -8.289 31.047 13.492 1 98 39 ASP B C 1
ATOM 3998 O O . ASP B 1 39 ? -8.492 31.578 14.586 1 98 39 ASP B O 1
ATOM 4002 N N . LYS B 1 40 ? -7.797 31.688 12.453 1 96.12 40 LYS B N 1
ATOM 4003 C CA . LYS B 1 40 ? -7.371 33.094 12.492 1 96.12 40 LYS B CA 1
ATOM 4004 C C . LYS B 1 40 ? -6.398 33.344 13.648 1 96.12 40 LYS B C 1
ATOM 4006 O O . LYS B 1 40 ? -6.578 34.25 14.43 1 96.12 40 LYS B O 1
ATOM 4011 N N . GLY B 1 41 ? -5.566 32.375 13.82 1 95.94 41 GLY B N 1
ATOM 4012 C CA . GLY B 1 41 ? -4.449 32.531 14.734 1 95.94 41 GLY B CA 1
ATOM 4013 C C . GLY B 1 41 ? -4.703 31.938 16.109 1 95.94 41 GLY B C 1
ATOM 4014 O O . GLY B 1 41 ? -3.779 31.797 16.906 1 95.94 41 GLY B O 1
ATOM 4015 N N . GLU B 1 42 ? -5.887 31.594 16.391 1 97.5 42 GLU B N 1
ATOM 4016 C CA . GLU B 1 42 ? -6.223 31.016 17.688 1 97.5 42 GLU B CA 1
ATOM 4017 C C . GLU B 1 42 ? -6.379 29.5 17.578 1 97.5 42 GLU B C 1
ATOM 4019 O O . GLU B 1 42 ? -6.938 28.984 16.609 1 97.5 42 GLU B O 1
ATOM 4024 N N . ILE B 1 43 ? -5.867 28.75 18.625 1 98.38 43 ILE B N 1
ATOM 4025 C CA . ILE B 1 43 ? -5.93 27.297 18.609 1 98.38 43 ILE B CA 1
ATOM 4026 C C . ILE B 1 43 ? -6.875 26.812 19.703 1 98.38 43 ILE B C 1
ATOM 4028 O O . ILE B 1 43 ? -6.758 27.219 20.859 1 98.38 43 ILE B O 1
ATOM 4032 N N . GLU B 1 44 ? -7.812 26.031 19.375 1 98.31 44 GLU B N 1
ATOM 4033 C CA . GLU B 1 44 ? -8.672 25.297 20.297 1 98.31 44 GLU B CA 1
ATOM 4034 C C . GLU B 1 44 ? -8.594 23.797 20.047 1 98.31 44 GLU B C 1
ATOM 4036 O O . GLU B 1 44 ? -8.281 23.359 18.938 1 98.31 44 GLU B O 1
ATOM 4041 N N . SER B 1 45 ? -8.812 23 21.109 1 98.56 45 SER B N 1
ATOM 4042 C CA . SER B 1 45 ? -8.695 21.562 20.922 1 98.56 45 SER B CA 1
ATOM 4043 C C . SER B 1 45 ? -9.773 20.812 21.719 1 98.56 45 SER B C 1
ATOM 4045 O O . SER B 1 45 ? -10.344 21.359 22.656 1 98.56 45 SER B O 1
ATOM 4047 N N . ARG B 1 46 ? -10.07 19.688 21.328 1 98.69 46 ARG B N 1
ATOM 4048 C CA . ARG B 1 46 ? -10.969 18.75 21.984 1 98.69 46 ARG B CA 1
ATOM 4049 C C . ARG B 1 46 ? -10.594 17.297 21.641 1 98.69 46 ARG B C 1
ATOM 4051 O O . ARG B 1 46 ? -10.242 17 20.5 1 98.69 46 ARG B O 1
ATOM 4058 N N . CYS B 1 47 ? -10.602 16.453 22.656 1 98.75 47 CYS B N 1
ATOM 4059 C CA . CYS B 1 47 ? -10.375 15.031 22.453 1 98.75 47 CYS B CA 1
ATOM 4060 C C . CYS B 1 47 ? -11.656 14.242 22.703 1 98.75 47 CYS B C 1
ATOM 4062 O O . CYS B 1 47 ? -12.203 14.266 23.797 1 98.75 47 CYS B O 1
ATOM 4064 N N . PHE B 1 48 ? -12.188 13.633 21.656 1 98.69 48 PHE B N 1
ATOM 4065 C CA . PHE B 1 48 ? -13.289 12.688 21.797 1 98.69 48 PHE B CA 1
ATOM 4066 C C . PHE B 1 48 ? -12.758 11.281 22.078 1 98.69 48 PHE B C 1
ATOM 4068 O O . PHE B 1 48 ? -12.039 10.711 21.25 1 98.69 48 PHE B O 1
ATOM 4075 N N . SER B 1 49 ? -13.102 10.711 23.219 1 98.62 49 SER B N 1
ATOM 4076 C CA . SER B 1 49 ? -12.484 9.445 23.594 1 98.62 49 SER B CA 1
ATOM 4077 C C . SER B 1 49 ? -13.453 8.578 24.406 1 98.62 49 SER B C 1
ATOM 4079 O O . SER B 1 49 ? -14.195 9.078 25.25 1 98.62 49 SER B O 1
ATOM 4081 N N . THR B 1 50 ? -13.484 7.27 24.109 1 98.38 50 THR B N 1
ATOM 4082 C CA . THR B 1 50 ? -14.219 6.301 24.906 1 98.38 50 THR B CA 1
ATOM 4083 C C . THR B 1 50 ? -13.297 5.641 25.938 1 98.38 50 THR B C 1
ATOM 4085 O O . THR B 1 50 ? -13.742 4.828 26.75 1 98.38 50 THR B O 1
ATOM 4088 N N . VAL B 1 51 ? -12.008 6 25.953 1 97.38 51 VAL B N 1
ATOM 4089 C CA . VAL B 1 51 ? -11.07 5.27 26.812 1 97.38 51 VAL B CA 1
ATOM 4090 C C . VAL B 1 51 ? -10.328 6.246 27.719 1 97.38 51 VAL B C 1
ATOM 4092 O O . VAL B 1 51 ? -9.242 5.941 28.203 1 97.38 51 VAL B O 1
ATOM 4095 N N . GLY B 1 52 ? -10.742 7.441 27.797 1 97 52 GLY B N 1
ATOM 4096 C CA . GLY B 1 52 ? -10.32 8.328 28.875 1 97 52 GLY B CA 1
ATOM 4097 C C . GLY B 1 52 ? -9.227 9.289 28.438 1 97 52 GLY B C 1
ATOM 4098 O O . GLY B 1 52 ? -8.742 10.086 29.25 1 97 52 GLY B O 1
ATOM 4099 N N . ASN B 1 53 ? -8.789 9.352 27.188 1 98.25 53 ASN B N 1
ATOM 4100 C CA . ASN B 1 53 ? -7.809 10.32 26.719 1 98.25 53 ASN B CA 1
ATOM 4101 C C . ASN B 1 53 ? -8.391 11.734 26.688 1 98.25 53 ASN B C 1
ATOM 4103 O O . ASN B 1 53 ? -9.602 11.906 26.594 1 98.25 53 ASN B O 1
ATOM 4107 N N . ASN B 1 54 ? -7.551 12.672 26.812 1 98.56 54 ASN B N 1
ATOM 4108 C CA . ASN B 1 54 ? -7.953 14.078 26.828 1 98.56 54 ASN B CA 1
ATOM 4109 C C . ASN B 1 54 ? -7.066 14.93 25.922 1 98.56 54 ASN B C 1
ATOM 4111 O O . ASN B 1 54 ? -6.25 14.398 25.172 1 98.56 54 ASN B O 1
ATOM 4115 N N . GLU B 1 55 ? -7.238 16.25 25.938 1 98.44 55 GLU B N 1
ATOM 4116 C CA . GLU B 1 55 ? -6.562 17.156 25.016 1 98.44 55 GLU B CA 1
ATOM 4117 C C . GLU B 1 55 ? -5.059 17.203 25.297 1 98.44 55 GLU B C 1
ATOM 4119 O O . GLU B 1 55 ? -4.277 17.594 24.422 1 98.44 55 GLU B O 1
ATOM 4124 N N . GLU B 1 56 ? -4.621 16.766 26.438 1 98.19 56 GLU B N 1
ATOM 4125 C CA . GLU B 1 56 ? -3.211 16.812 26.812 1 98.19 56 GLU B CA 1
ATOM 4126 C C . GLU B 1 56 ? -2.547 15.453 26.625 1 98.19 56 GLU B C 1
ATOM 4128 O O . GLU B 1 56 ? -1.332 15.32 26.797 1 98.19 56 GLU B O 1
ATOM 4133 N N . THR B 1 57 ? -3.365 14.43 26.344 1 98.62 57 THR B N 1
ATOM 4134 C CA . THR B 1 57 ? -2.795 13.117 26.078 1 98.62 57 THR B CA 1
ATOM 4135 C C . THR B 1 57 ? -1.843 13.156 24.891 1 98.62 57 THR B C 1
ATOM 4137 O O . THR B 1 57 ? -2.152 13.758 23.859 1 98.62 57 THR B O 1
ATOM 4140 N N . LEU B 1 58 ? -0.659 12.539 25.062 1 98.81 58 LEU B N 1
ATOM 4141 C CA . LEU B 1 58 ? 0.324 12.5 24 1 98.81 58 LEU B CA 1
ATOM 4142 C C . LEU B 1 58 ? 0.073 11.312 23.078 1 98.81 58 LEU B C 1
ATOM 4144 O O . LEU B 1 58 ? -0.193 10.203 23.547 1 98.81 58 LEU B O 1
ATOM 4148 N N . PHE B 1 59 ? 0.06 11.547 21.812 1 98.75 59 PHE B N 1
ATOM 4149 C CA . PHE B 1 59 ? 0.024 10.547 20.766 1 98.75 59 PHE B CA 1
ATOM 4150 C C . PHE B 1 59 ? 1.34 10.523 19.984 1 98.75 59 PHE B C 1
ATOM 4152 O O . PHE B 1 59 ? 2.08 11.516 19.984 1 98.75 59 PHE B O 1
ATOM 4159 N N . GLN B 1 60 ? 1.649 9.406 19.344 1 98.62 60 GLN B N 1
ATOM 4160 C CA . GLN B 1 60 ? 2.801 9.383 18.438 1 98.62 60 GLN B CA 1
ATOM 4161 C C . GLN B 1 60 ? 2.459 10.008 17.094 1 98.62 60 GLN B C 1
ATOM 4163 O O . GLN B 1 60 ? 1.477 9.625 16.453 1 98.62 60 GLN B O 1
ATOM 4168 N N . ALA B 1 61 ? 3.283 10.891 16.672 1 98.69 61 ALA B N 1
ATOM 4169 C CA . ALA B 1 61 ? 3.027 11.641 15.445 1 98.69 61 ALA B CA 1
ATOM 4170 C C . ALA B 1 61 ? 3.496 10.859 14.219 1 98.69 61 ALA B C 1
ATOM 4172 O O . ALA B 1 61 ? 3.178 11.227 13.086 1 98.69 61 ALA B O 1
ATOM 4173 N N . ALA B 1 62 ? 4.25 9.789 14.492 1 98.25 62 ALA B N 1
ATOM 4174 C CA . ALA B 1 62 ? 4.781 8.984 13.391 1 98.25 62 ALA B CA 1
ATOM 4175 C C . ALA B 1 62 ? 5.496 9.859 12.367 1 98.25 62 ALA B C 1
ATOM 4177 O O . ALA B 1 62 ? 6.383 10.641 12.719 1 98.25 62 ALA B O 1
ATOM 4178 N N . SER B 1 63 ? 5.168 9.852 11.141 1 98.19 63 SER B N 1
ATOM 4179 C CA . SER B 1 63 ? 5.922 10.484 10.062 1 98.19 63 SER B CA 1
ATOM 4180 C C . SER B 1 63 ? 5.824 12.008 10.133 1 98.19 63 SER B C 1
ATOM 4182 O O . SER B 1 63 ? 6.582 12.711 9.469 1 98.19 63 SER B O 1
ATOM 4184 N N . ILE B 1 64 ? 4.988 12.539 10.891 1 98.75 64 ILE B N 1
ATOM 4185 C CA . ILE B 1 64 ? 4.988 13.984 11.047 1 98.75 64 ILE B CA 1
ATOM 4186 C C . ILE B 1 64 ? 6.262 14.43 11.758 1 98.75 64 ILE B C 1
ATOM 4188 O O . ILE B 1 64 ? 6.617 15.609 11.734 1 98.75 64 ILE B O 1
ATOM 4192 N N . SER B 1 65 ? 6.965 13.508 12.336 1 98.88 65 SER B N 1
ATOM 4193 C CA . SER B 1 65 ? 8.305 13.758 12.859 1 98.88 65 SER B CA 1
ATOM 4194 C C . SER B 1 65 ? 9.227 14.297 11.773 1 98.88 65 SER B C 1
ATOM 4196 O O . SER B 1 65 ? 10.148 15.07 12.062 1 98.88 65 SER B O 1
ATOM 4198 N N . LYS B 1 66 ? 9.008 13.961 10.578 1 98.75 66 LYS B N 1
ATOM 4199 C CA . LYS B 1 66 ? 9.891 14.305 9.469 1 98.75 66 LYS B CA 1
ATOM 4200 C C . LYS B 1 66 ? 9.836 15.805 9.172 1 98.75 66 LYS B C 1
ATOM 4202 O O . LYS B 1 66 ? 10.867 16.484 9.18 1 98.75 66 LYS B O 1
ATOM 4207 N N . PRO B 1 67 ? 8.641 16.375 9 1 98.81 67 PRO B N 1
ATOM 4208 C CA . PRO B 1 67 ? 8.656 17.828 8.805 1 98.81 67 PRO B CA 1
ATOM 4209 C C . PRO B 1 67 ? 9.117 18.594 10.055 1 98.81 67 PRO B C 1
ATOM 4211 O O . PRO B 1 67 ? 9.641 19.703 9.945 1 98.81 67 PRO B O 1
ATOM 4214 N N . ILE B 1 68 ? 8.938 18 11.219 1 98.94 68 ILE B N 1
ATOM 4215 C CA . ILE B 1 68 ? 9.484 18.625 12.414 1 98.94 68 ILE B CA 1
ATOM 4216 C C . ILE B 1 68 ? 11.008 18.641 12.336 1 98.94 68 ILE B C 1
ATOM 4218 O O . ILE B 1 68 ? 11.641 19.672 12.578 1 98.94 68 ILE B O 1
ATOM 4222 N N . ALA B 1 69 ? 11.602 17.531 11.992 1 98.94 69 ALA B N 1
ATOM 4223 C CA . ALA B 1 69 ? 13.039 17.453 11.789 1 98.94 69 ALA B CA 1
ATOM 4224 C C . ALA B 1 69 ? 13.492 18.422 10.688 1 98.94 69 ALA B C 1
ATOM 4226 O O . ALA B 1 69 ? 14.5 19.109 10.836 1 98.94 69 ALA B O 1
ATOM 4227 N N . ALA B 1 70 ? 12.781 18.453 9.617 1 98.88 70 ALA B N 1
ATOM 4228 C CA . ALA B 1 70 ? 13.109 19.344 8.508 1 98.88 70 ALA B CA 1
ATOM 4229 C C . ALA B 1 70 ? 13.047 20.812 8.945 1 98.88 70 ALA B C 1
ATOM 4231 O O . ALA B 1 70 ? 13.852 21.625 8.492 1 98.88 70 ALA B O 1
ATOM 4232 N N . THR B 1 71 ? 12.086 21.094 9.773 1 98.88 71 THR B N 1
ATOM 4233 C CA . THR B 1 71 ? 11.984 22.453 10.305 1 98.88 71 THR B CA 1
ATOM 4234 C C . THR B 1 71 ? 13.234 22.812 11.109 1 98.88 71 THR B C 1
ATOM 4236 O O . THR B 1 71 ? 13.734 23.938 11.023 1 98.88 71 THR B O 1
ATOM 4239 N N . ALA B 1 72 ? 13.703 21.891 11.898 1 98.88 72 ALA B N 1
ATOM 4240 C CA . ALA B 1 72 ? 14.953 22.125 12.609 1 98.88 72 ALA B CA 1
ATOM 4241 C C . ALA B 1 72 ? 16.094 22.438 11.633 1 98.88 72 ALA B C 1
ATOM 4243 O O . ALA B 1 72 ? 16.875 23.359 11.859 1 98.88 72 ALA B O 1
ATOM 4244 N N . VAL B 1 73 ? 16.172 21.703 10.555 1 98.88 73 VAL B N 1
ATOM 4245 C CA . VAL B 1 73 ? 17.188 21.953 9.539 1 98.88 73 VAL B CA 1
ATOM 4246 C C . VAL B 1 73 ? 17 23.344 8.945 1 98.88 73 VAL B C 1
ATOM 4248 O O . VAL B 1 73 ? 17.969 24.094 8.773 1 98.88 73 VAL B O 1
ATOM 4251 N N . MET B 1 74 ? 15.773 23.734 8.68 1 98.88 74 MET B N 1
ATOM 4252 C CA . MET B 1 74 ? 15.508 25.031 8.078 1 98.88 74 MET B CA 1
ATOM 4253 C C . MET B 1 74 ? 15.867 26.172 9.039 1 98.88 74 MET B C 1
ATOM 4255 O O . MET B 1 74 ? 16.297 27.234 8.602 1 98.88 74 MET B O 1
ATOM 4259 N N . ARG B 1 75 ? 15.68 25.922 10.391 1 98.75 75 ARG B N 1
ATOM 4260 C CA . ARG B 1 75 ? 16.172 26.875 11.383 1 98.75 75 ARG B CA 1
ATOM 4261 C C . ARG B 1 75 ? 17.688 27.062 11.25 1 98.75 75 ARG B C 1
ATOM 4263 O O . ARG B 1 75 ? 18.188 28.188 11.312 1 98.75 75 ARG B O 1
ATOM 4270 N N . LEU B 1 76 ? 18.391 26 11.07 1 98.75 76 LEU B N 1
ATOM 4271 C CA . LEU B 1 76 ? 19.828 26.047 10.914 1 98.75 76 LEU B CA 1
ATOM 4272 C C . LEU B 1 76 ? 20.219 26.734 9.602 1 98.75 76 LEU B C 1
ATOM 4274 O O . LEU B 1 76 ? 21.203 27.453 9.539 1 98.75 76 LEU B O 1
ATOM 4278 N N . VAL B 1 77 ? 19.453 26.516 8.547 1 98.62 77 VAL B N 1
ATOM 4279 C CA . VAL B 1 77 ? 19.656 27.188 7.27 1 98.62 77 VAL B CA 1
ATOM 4280 C C . VAL B 1 77 ? 19.484 28.703 7.453 1 98.62 77 VAL B C 1
ATOM 4282 O O . VAL B 1 77 ? 20.281 29.484 6.965 1 98.62 77 VAL B O 1
ATOM 4285 N N . SER B 1 78 ? 18.422 29.062 8.188 1 97.88 78 SER B N 1
ATOM 4286 C CA . SER B 1 78 ? 18.156 30.469 8.43 1 97.88 78 SER B CA 1
ATOM 4287 C C . SER B 1 78 ? 19.297 31.141 9.195 1 97.88 78 SER B C 1
ATOM 4289 O O . SER B 1 78 ? 19.484 32.344 9.094 1 97.88 78 SER B O 1
ATOM 4291 N N . GLN B 1 79 ? 20.016 30.406 9.93 1 97.56 79 GLN B N 1
ATOM 4292 C CA . GLN B 1 79 ? 21.141 30.891 10.711 1 97.56 79 GLN B CA 1
ATOM 4293 C C . GLN B 1 79 ? 22.453 30.766 9.93 1 97.56 79 GLN B C 1
ATOM 4295 O O . GLN B 1 79 ? 23.531 31 10.469 1 97.56 79 GLN B O 1
ATOM 4300 N N . ALA B 1 80 ? 22.375 30.312 8.703 1 97.81 80 ALA B N 1
ATOM 4301 C CA . ALA B 1 80 ? 23.5 30.156 7.793 1 97.81 80 ALA B CA 1
ATOM 4302 C C . ALA B 1 80 ? 24.484 29.094 8.312 1 97.81 80 ALA B C 1
ATOM 4304 O O . ALA B 1 80 ? 25.672 29.156 8.031 1 97.81 80 ALA B O 1
ATOM 4305 N N . LYS B 1 81 ? 24.016 28.219 9.109 1 98.19 81 LYS B N 1
ATOM 4306 C CA . LYS B 1 81 ? 24.844 27.125 9.617 1 98.19 81 LYS B CA 1
ATOM 4307 C C . LYS B 1 81 ? 24.812 25.922 8.672 1 98.19 81 LYS B C 1
ATOM 4309 O O . LYS B 1 81 ? 25.703 25.094 8.68 1 98.19 81 LYS B O 1
ATOM 4314 N N . LEU B 1 82 ? 23.75 25.781 7.91 1 98.44 82 LEU B N 1
ATOM 4315 C CA . LEU B 1 82 ? 23.578 24.766 6.875 1 98.44 82 LEU B CA 1
ATOM 4316 C C . LEU B 1 82 ? 23.016 25.391 5.598 1 98.44 82 LEU B C 1
ATOM 4318 O O . LEU B 1 82 ? 22.516 26.516 5.613 1 98.44 82 LEU B O 1
ATOM 4322 N N . SER B 1 83 ? 23.203 24.688 4.574 1 98.31 83 SER B N 1
ATOM 4323 C CA . SER B 1 83 ? 22.516 24.922 3.307 1 98.31 83 SER B CA 1
ATOM 4324 C C . SER B 1 83 ? 21.828 23.672 2.803 1 98.31 83 SER B C 1
ATOM 4326 O O . SER B 1 83 ? 22.359 22.562 2.957 1 98.31 83 SER B O 1
ATOM 4328 N N . LEU B 1 84 ? 20.656 23.844 2.176 1 98.38 84 LEU B N 1
ATOM 4329 C CA . LEU B 1 84 ? 19.953 22.703 1.623 1 98.38 84 LEU B CA 1
ATOM 4330 C C . LEU B 1 84 ? 20.797 22.031 0.535 1 98.38 84 LEU B C 1
ATOM 4332 O O . LEU B 1 84 ? 20.578 20.859 0.213 1 98.38 84 LEU B O 1
ATOM 4336 N N . ASP B 1 85 ? 21.734 22.703 -0.016 1 97.94 85 ASP B N 1
ATOM 4337 C CA . ASP B 1 85 ? 22.516 22.172 -1.125 1 97.94 85 ASP B CA 1
ATOM 4338 C C . ASP B 1 85 ? 23.859 21.641 -0.637 1 97.94 85 ASP B C 1
ATOM 4340 O O . ASP B 1 85 ? 24.703 21.25 -1.442 1 97.94 85 ASP B O 1
ATOM 4344 N N . ASP B 1 86 ? 24.016 21.625 0.675 1 98.19 86 ASP B N 1
ATOM 4345 C CA . ASP B 1 86 ? 25.203 21.016 1.247 1 98.19 86 ASP B CA 1
ATOM 4346 C C . ASP B 1 86 ? 25.281 19.531 0.925 1 98.19 86 ASP B C 1
ATOM 4348 O O . ASP B 1 86 ? 24.266 18.828 1.004 1 98.19 86 ASP B O 1
ATOM 4352 N N . LYS B 1 87 ? 26.406 19.031 0.519 1 97.56 87 LYS B N 1
ATOM 4353 C CA . LYS B 1 87 ? 26.688 17.594 0.375 1 97.56 87 LYS B CA 1
ATOM 4354 C C . LYS B 1 87 ? 27.047 16.969 1.72 1 97.56 87 LYS B C 1
ATOM 4356 O O . LYS B 1 87 ? 28.188 17.062 2.18 1 97.56 87 LYS B O 1
ATOM 4361 N N . VAL B 1 88 ? 26.188 16.188 2.291 1 94 88 VAL B N 1
ATOM 4362 C CA . VAL B 1 88 ? 26.25 16.016 3.738 1 94 88 VAL B CA 1
ATOM 4363 C C . VAL B 1 88 ? 26.594 14.57 4.07 1 94 88 VAL B C 1
ATOM 4365 O O . VAL B 1 88 ? 26.922 14.242 5.211 1 94 88 VAL B O 1
ATOM 4368 N N . LEU B 1 89 ? 26.641 13.664 3.105 1 98.06 89 LEU B N 1
ATOM 4369 C CA . LEU B 1 89 ? 26.781 12.25 3.443 1 98.06 89 LEU B CA 1
ATOM 4370 C C . LEU B 1 89 ? 28.188 11.953 3.959 1 98.06 89 LEU B C 1
ATOM 4372 O O . LEU B 1 89 ? 28.422 10.898 4.566 1 98.06 89 LEU B O 1
ATOM 4376 N N . LYS B 1 90 ? 29.125 12.844 3.686 1 95.38 90 LYS B N 1
ATOM 4377 C CA . LYS B 1 90 ? 30.484 12.688 4.191 1 95.38 90 LYS B CA 1
ATOM 4378 C C . LYS B 1 90 ? 30.516 12.711 5.715 1 95.38 90 LYS B C 1
ATOM 4380 O O . LYS B 1 90 ? 31.5 12.281 6.332 1 95.38 90 LYS B O 1
ATOM 4385 N N . HIS B 1 91 ? 29.484 13.242 6.355 1 97.38 91 HIS B N 1
ATOM 4386 C CA . HIS B 1 91 ? 29.438 13.352 7.809 1 97.38 91 HIS B CA 1
ATOM 4387 C C . HIS B 1 91 ? 28.891 12.07 8.438 1 97.38 91 HIS B C 1
ATOM 4389 O O . HIS B 1 91 ? 28.891 11.93 9.664 1 97.38 91 HIS B O 1
ATOM 4395 N N . LEU B 1 92 ? 28.438 11.102 7.688 1 98.56 92 LEU B N 1
ATOM 4396 C CA . LEU B 1 92 ? 27.984 9.82 8.211 1 98.56 92 LEU B CA 1
ATOM 4397 C C . LEU B 1 92 ? 29.156 8.992 8.727 1 98.56 92 LEU B C 1
ATOM 4399 O O . LEU B 1 92 ? 30.297 9.156 8.258 1 98.56 92 LEU B O 1
ATOM 4403 N N . PRO B 1 93 ? 28.859 8.094 9.711 1 98.06 93 PRO B N 1
ATOM 4404 C CA . PRO B 1 93 ? 29.906 7.137 10.055 1 98.06 93 PRO B CA 1
ATOM 4405 C C . PRO B 1 93 ? 30.453 6.391 8.844 1 98.06 93 PRO B C 1
ATOM 4407 O O . PRO B 1 93 ? 29.688 6.035 7.941 1 98.06 93 PRO B O 1
ATOM 4410 N N . ASP B 1 94 ? 31.703 6.109 8.852 1 97.81 94 ASP B N 1
ATOM 4411 C CA . ASP B 1 94 ? 32.375 5.516 7.707 1 97.81 94 ASP B CA 1
ATOM 4412 C C . ASP B 1 94 ? 31.766 4.176 7.32 1 97.81 94 ASP B C 1
ATOM 4414 O O . ASP B 1 94 ? 31.594 3.887 6.137 1 97.81 94 ASP B O 1
ATOM 4418 N N . GLU B 1 95 ? 31.531 3.412 8.297 1 97.44 95 GLU B N 1
ATOM 4419 C CA . GLU B 1 95 ? 30.984 2.086 8.031 1 97.44 95 GLU B CA 1
ATOM 4420 C C . GLU B 1 95 ? 29.641 2.18 7.289 1 97.44 95 GLU B C 1
ATOM 4422 O O . GLU B 1 95 ? 29.375 1.38 6.391 1 97.44 95 GLU B O 1
ATOM 4427 N N . LEU B 1 96 ? 28.781 3.1 7.688 1 98.31 96 LEU B N 1
ATOM 4428 C CA . LEU B 1 96 ? 27.5 3.291 7.016 1 98.31 96 LEU B CA 1
ATOM 4429 C C . LEU B 1 96 ? 27.703 3.83 5.605 1 98.31 96 LEU B C 1
ATOM 4431 O O . LEU B 1 96 ? 27.125 3.309 4.648 1 98.31 96 LEU B O 1
ATOM 4435 N N . PHE B 1 97 ? 28.516 4.867 5.457 1 98.25 97 PHE B N 1
ATOM 4436 C CA . PHE B 1 97 ? 28.766 5.469 4.156 1 98.25 97 PHE B CA 1
ATOM 4437 C C . PHE B 1 97 ? 29.234 4.418 3.152 1 98.25 97 PHE B C 1
ATOM 4439 O O . PHE B 1 97 ? 28.734 4.371 2.025 1 98.25 97 PHE B O 1
ATOM 4446 N N . LYS B 1 98 ? 30.109 3.551 3.578 1 96.69 98 LYS B N 1
ATOM 4447 C CA . LYS B 1 98 ? 30.672 2.523 2.707 1 96.69 98 LYS B CA 1
ATOM 4448 C C . LYS B 1 98 ? 29.609 1.511 2.289 1 96.69 98 LYS B C 1
ATOM 4450 O O . LYS B 1 98 ? 29.688 0.919 1.212 1 96.69 98 LYS B O 1
ATOM 4455 N N . ASN B 1 99 ? 28.656 1.357 3.086 1 96.19 99 ASN B N 1
ATOM 4456 C CA . ASN B 1 99 ? 27.625 0.358 2.84 1 96.19 99 ASN B CA 1
ATOM 4457 C C . ASN B 1 99 ? 26.547 0.889 1.898 1 96.19 99 ASN B C 1
ATOM 4459 O O . ASN B 1 99 ? 25.797 0.111 1.296 1 96.19 99 ASN B O 1
ATOM 4463 N N . LEU B 1 100 ? 26.406 2.154 1.687 1 98.12 100 LEU B N 1
ATOM 4464 C CA . LEU B 1 100 ? 25.25 2.781 1.043 1 98.12 100 LEU B CA 1
ATOM 4465 C C . LEU B 1 100 ? 25.312 2.604 -0.47 1 98.12 100 LEU B C 1
ATOM 4467 O O . LEU B 1 100 ? 24.281 2.49 -1.129 1 98.12 100 LEU B O 1
ATOM 4471 N N . GLY B 1 101 ? 26.484 2.705 -1.066 1 96.69 101 GLY B N 1
ATOM 4472 C CA . GLY B 1 101 ? 26.578 2.627 -2.516 1 96.69 101 GLY B CA 1
ATOM 4473 C C . GLY B 1 101 ? 27.844 3.242 -3.072 1 96.69 101 GLY B C 1
ATOM 4474 O O . GLY B 1 101 ? 28.828 3.4 -2.35 1 96.69 101 GLY B O 1
ATOM 4475 N N . PRO B 1 102 ? 27.875 3.572 -4.371 1 96.38 102 PRO B N 1
ATOM 4476 C CA . PRO B 1 102 ? 29.062 4.145 -4.996 1 96.38 102 PRO B CA 1
ATOM 4477 C C . PRO B 1 102 ? 29.391 5.539 -4.469 1 96.38 102 PRO B C 1
ATOM 4479 O O . PRO B 1 102 ? 28.578 6.457 -4.582 1 96.38 102 PRO B O 1
ATOM 4482 N N . PRO B 1 103 ? 30.594 5.707 -4.02 1 97.25 103 PRO B N 1
ATOM 4483 C CA . PRO B 1 103 ? 30.953 6.977 -3.387 1 97.25 103 PRO B CA 1
ATOM 4484 C C . PRO B 1 103 ? 30.797 8.172 -4.324 1 97.25 103 PRO B C 1
ATOM 4486 O O . PRO B 1 103 ? 30.438 9.258 -3.885 1 97.25 103 PRO B O 1
ATOM 4489 N N . GLU B 1 104 ? 31.078 8 -5.594 1 96.69 104 GLU B N 1
ATOM 4490 C CA . GLU B 1 104 ? 31.016 9.102 -6.551 1 96.69 104 GLU B CA 1
ATOM 4491 C C . GLU B 1 104 ? 29.609 9.664 -6.656 1 96.69 104 GLU B C 1
ATOM 4493 O O . GLU B 1 104 ? 29.438 10.859 -6.922 1 96.69 104 GLU B O 1
ATOM 4498 N N . ILE B 1 105 ? 28.688 8.812 -6.473 1 98.06 105 ILE B N 1
ATOM 4499 C CA . ILE B 1 105 ? 27.281 9.242 -6.512 1 98.06 105 ILE B CA 1
ATOM 4500 C C . ILE B 1 105 ? 26.859 9.758 -5.137 1 98.06 105 ILE B C 1
ATOM 4502 O O . ILE B 1 105 ? 26.219 10.805 -5.027 1 98.06 105 ILE B O 1
ATOM 4506 N N . LEU B 1 106 ? 27.297 9.109 -4.078 1 98.44 106 LEU B N 1
ATOM 4507 C CA . LEU B 1 106 ? 26.922 9.461 -2.711 1 98.44 106 LEU B CA 1
ATOM 4508 C C . LEU B 1 106 ? 27.391 10.875 -2.367 1 98.44 106 LEU B C 1
ATOM 4510 O O . LEU B 1 106 ? 26.688 11.609 -1.67 1 98.44 106 LEU B O 1
ATOM 4514 N N . HIS B 1 107 ? 28.516 11.273 -2.881 1 97.81 107 HIS B N 1
ATOM 4515 C CA . HIS B 1 107 ? 29.094 12.578 -2.588 1 97.81 107 HIS B CA 1
ATOM 4516 C C . HIS B 1 107 ? 28.25 13.703 -3.18 1 97.81 107 HIS B C 1
ATOM 4518 O O . HIS B 1 107 ? 28.422 14.875 -2.82 1 97.81 107 HIS B O 1
ATOM 4524 N N . GLN B 1 108 ? 27.359 13.352 -4.055 1 97.69 108 GLN B N 1
ATOM 4525 C CA . GLN B 1 108 ? 26.562 14.375 -4.727 1 97.69 108 GLN B CA 1
ATOM 4526 C C . GLN B 1 108 ? 25.219 14.562 -4.039 1 97.69 108 GLN B C 1
ATOM 4528 O O . GLN B 1 108 ? 24.469 15.484 -4.375 1 97.69 108 GLN B O 1
ATOM 4533 N N . ILE B 1 109 ? 24.891 13.766 -3.094 1 98.5 109 ILE B N 1
ATOM 4534 C CA . ILE B 1 109 ? 23.578 13.836 -2.434 1 98.5 109 ILE B CA 1
ATOM 4535 C C . ILE B 1 109 ? 23.562 15 -1.45 1 98.5 109 ILE B C 1
ATOM 4537 O O . ILE B 1 109 ? 24.484 15.148 -0.635 1 98.5 109 ILE B O 1
ATOM 4541 N N . THR B 1 110 ? 22.562 15.789 -1.578 1 98.5 110 THR B N 1
ATOM 4542 C CA . THR B 1 110 ? 22.438 17 -0.772 1 98.5 110 THR B CA 1
ATOM 4543 C C . THR B 1 110 ? 21.406 16.812 0.333 1 98.5 110 THR B C 1
ATOM 4545 O O . THR B 1 110 ? 20.688 15.812 0.345 1 98.5 110 THR B O 1
ATOM 4548 N N . LEU B 1 111 ? 21.453 17.781 1.256 1 98.5 111 LEU B N 1
ATOM 4549 C CA . LEU B 1 111 ? 20.422 17.812 2.287 1 98.5 111 LEU B CA 1
ATOM 4550 C C . LEU B 1 111 ? 19.031 17.953 1.667 1 98.5 111 LEU B C 1
ATOM 4552 O O . LEU B 1 111 ? 18.062 17.359 2.16 1 98.5 111 LEU B O 1
ATOM 4556 N N . ARG B 1 112 ? 18.875 18.719 0.577 1 98.5 112 ARG B N 1
ATOM 4557 C CA . ARG B 1 112 ? 17.609 18.859 -0.152 1 98.5 112 ARG B CA 1
ATOM 4558 C C . ARG B 1 112 ? 17.109 17.5 -0.638 1 98.5 112 ARG B C 1
ATOM 4560 O O . ARG B 1 112 ? 15.922 17.203 -0.535 1 98.5 112 ARG B O 1
ATOM 4567 N N . HIS B 1 113 ? 18.016 16.656 -1.148 1 98.62 113 HIS B N 1
ATOM 4568 C CA . HIS B 1 113 ? 17.641 15.32 -1.6 1 98.62 113 HIS B CA 1
ATOM 4569 C C . HIS B 1 113 ? 17.062 14.5 -0.455 1 98.62 113 HIS B C 1
ATOM 4571 O O . HIS B 1 113 ? 16.031 13.844 -0.614 1 98.62 113 HIS B O 1
ATOM 4577 N N . LEU B 1 114 ? 17.734 14.523 0.675 1 98.81 114 LEU B N 1
ATOM 4578 C CA . LEU B 1 114 ? 17.297 13.742 1.823 1 98.81 114 LEU B CA 1
ATOM 4579 C C . LEU B 1 114 ? 15.93 14.219 2.314 1 98.81 114 LEU B C 1
ATOM 4581 O O . LEU B 1 114 ? 15.016 13.414 2.502 1 98.81 114 LEU B O 1
ATOM 4585 N N . LEU B 1 115 ? 15.727 15.5 2.42 1 98.81 115 LEU B N 1
ATOM 4586 C CA . LEU B 1 115 ? 14.547 16.062 3.078 1 98.81 115 LEU B CA 1
ATOM 4587 C C . LEU B 1 115 ? 13.352 16.062 2.139 1 98.81 115 LEU B C 1
ATOM 4589 O O . LEU B 1 115 ? 12.211 16.219 2.582 1 98.81 115 LEU B O 1
ATOM 4593 N N . SER B 1 116 ? 13.57 15.898 0.825 1 98.5 116 SER B N 1
ATOM 4594 C CA . SER B 1 116 ? 12.492 15.867 -0.153 1 98.5 116 SER B CA 1
ATOM 4595 C C . SER B 1 116 ? 12.258 14.453 -0.67 1 98.5 116 SER B C 1
ATOM 4597 O O . SER B 1 116 ? 11.539 14.25 -1.654 1 98.5 116 SER B O 1
ATOM 4599 N N . HIS B 1 117 ? 12.883 13.484 -0.05 1 98.25 117 HIS B N 1
ATOM 4600 C CA . HIS B 1 117 ? 12.703 12.094 -0.433 1 98.25 117 HIS B CA 1
ATOM 4601 C C . HIS B 1 117 ? 13.062 11.875 -1.898 1 98.25 117 HIS B C 1
ATOM 4603 O O . HIS B 1 117 ? 12.367 11.148 -2.613 1 98.25 117 HIS B O 1
ATOM 4609 N N . THR B 1 118 ? 14.078 12.516 -2.336 1 98 118 THR B N 1
ATOM 4610 C CA . THR B 1 118 ? 14.508 12.336 -3.721 1 98 118 THR B CA 1
ATOM 4611 C C . THR B 1 118 ? 15.938 11.805 -3.781 1 98 118 THR B C 1
ATOM 4613 O O . THR B 1 118 ? 16.594 11.883 -4.824 1 98 118 THR B O 1
ATOM 4616 N N . ALA B 1 119 ? 16.422 11.25 -2.668 1 98.38 119 ALA B N 1
ATOM 4617 C CA . ALA B 1 119 ? 17.812 10.805 -2.604 1 98.38 119 ALA B CA 1
ATOM 4618 C C . ALA B 1 119 ? 17.969 9.438 -3.266 1 98.38 119 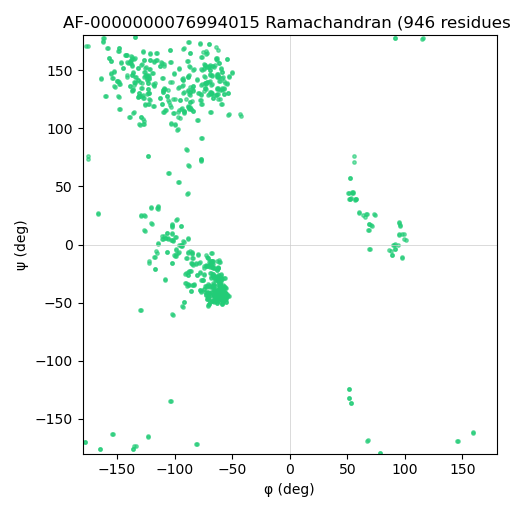ALA B C 1
ATOM 4620 O O . ALA B 1 119 ? 19.078 9.07 -3.688 1 98.38 119 ALA B O 1
ATOM 4621 N N . GLY B 1 120 ? 16.922 8.625 -3.307 1 98.06 120 GLY B N 1
ATOM 4622 C CA . GLY B 1 120 ? 16.984 7.355 -4.012 1 98.06 120 GLY B CA 1
ATOM 4623 C C . GLY B 1 120 ? 17.328 6.188 -3.104 1 98.06 120 GLY B C 1
ATOM 4624 O O . GLY B 1 120 ? 17.75 5.133 -3.578 1 98.06 120 GLY B O 1
ATOM 4625 N N . PHE B 1 121 ? 17.141 6.348 -1.797 1 98.5 121 PHE B N 1
ATOM 4626 C CA . PHE B 1 121 ? 17.469 5.285 -0.856 1 98.5 121 PHE B CA 1
ATOM 4627 C C . PHE B 1 121 ? 16.281 4.348 -0.658 1 98.5 121 PHE B C 1
ATOM 4629 O O . PHE B 1 121 ? 15.18 4.625 -1.128 1 98.5 121 PHE B O 1
ATOM 4636 N N . ARG B 1 122 ? 16.438 3.318 0.038 1 96.56 122 ARG B N 1
ATOM 4637 C CA . ARG B 1 122 ? 15.617 2.117 -0.042 1 96.56 122 ARG B CA 1
ATOM 4638 C C . ARG B 1 122 ? 14.453 2.189 0.943 1 96.56 122 ARG B C 1
ATOM 4640 O O . ARG B 1 122 ? 13.297 1.964 0.568 1 96.56 122 ARG B O 1
ATOM 4647 N N . THR B 1 123 ? 14.656 2.5 2.188 1 96.62 123 THR B N 1
ATOM 4648 C CA . THR B 1 123 ? 13.773 2.131 3.287 1 96.62 123 THR B CA 1
ATOM 4649 C C . THR B 1 123 ? 12.625 3.129 3.414 1 96.62 123 THR B C 1
ATOM 4651 O O . THR B 1 123 ? 12.836 4.281 3.799 1 96.62 123 THR B O 1
ATOM 4654 N N . MET B 1 124 ? 11.484 2.689 3.184 1 93.62 124 MET B N 1
ATOM 4655 C CA . MET B 1 124 ? 10.305 3.557 3.219 1 93.62 124 MET B CA 1
ATOM 4656 C C . MET B 1 124 ? 9.953 3.936 4.652 1 93.62 124 MET B C 1
ATOM 4658 O O . MET B 1 124 ? 9.578 5.078 4.922 1 93.62 124 MET B O 1
ATOM 4662 N N . GLY B 1 125 ? 10.023 2.947 5.488 1 95.19 125 GLY B N 1
ATOM 4663 C CA . GLY B 1 125 ? 9.633 3.197 6.867 1 95.19 125 GLY B CA 1
ATOM 4664 C C . GLY B 1 125 ? 10.148 2.145 7.832 1 95.19 125 GLY B C 1
ATOM 4665 O O . GLY B 1 125 ? 10.727 1.14 7.41 1 95.19 125 GLY B O 1
ATOM 4666 N N . TYR B 1 126 ? 9.922 2.385 9.117 1 95.75 126 TYR B N 1
ATOM 4667 C CA . TYR B 1 126 ? 10.383 1.522 10.195 1 95.75 126 TYR B CA 1
ATOM 4668 C C . TYR B 1 126 ? 9.227 1.059 11.07 1 95.75 126 TYR B C 1
ATOM 4670 O O . TYR B 1 126 ? 8.312 1.835 11.367 1 95.75 126 TYR B O 1
ATOM 4678 N N . THR B 1 127 ? 9.242 -0.172 11.516 1 93.44 127 THR B N 1
ATOM 4679 C CA . THR B 1 127 ? 8.133 -0.755 12.25 1 93.44 127 THR B CA 1
ATOM 4680 C C . THR B 1 127 ? 8.227 -0.415 13.734 1 93.44 127 THR B C 1
ATOM 4682 O O . THR B 1 127 ? 7.25 -0.555 14.477 1 93.44 127 THR B O 1
ATOM 4685 N N . GLY B 1 128 ? 9.383 0.023 14.164 1 96.06 128 GLY B N 1
ATOM 4686 C CA . GLY B 1 128 ? 9.594 0.289 15.578 1 96.06 128 GLY B CA 1
ATOM 4687 C C . GLY B 1 128 ? 9.828 -0.969 16.391 1 96.06 128 GLY B C 1
ATOM 4688 O O . GLY B 1 128 ? 9.969 -2.061 15.836 1 96.06 128 GLY B O 1
ATOM 4689 N N . TYR B 1 129 ? 10.008 -0.779 17.703 1 96.25 129 TYR B N 1
ATOM 4690 C CA . TYR B 1 129 ? 10.383 -1.862 18.594 1 96.25 129 TYR B CA 1
ATOM 4691 C C . TYR B 1 129 ? 9.57 -1.812 19.891 1 96.25 129 TYR B C 1
ATOM 4693 O O . TYR B 1 129 ? 9.422 -0.747 20.484 1 96.25 129 TYR B O 1
ATOM 4701 N N . ALA B 1 130 ? 9.07 -2.947 20.266 1 93.25 130 ALA B N 1
ATOM 4702 C CA . ALA B 1 130 ? 8.359 -3.012 21.531 1 93.25 130 ALA B CA 1
ATOM 4703 C C . ALA B 1 130 ? 9.328 -2.867 22.703 1 93.25 130 ALA B C 1
ATOM 4705 O O . ALA B 1 130 ? 9.023 -2.201 23.703 1 93.25 130 ALA B O 1
ATOM 4706 N N . ARG B 1 131 ? 10.422 -3.6 22.594 1 87 131 ARG B N 1
ATOM 4707 C CA . ARG B 1 131 ? 11.477 -3.592 23.594 1 87 131 ARG B CA 1
ATOM 4708 C C . ARG B 1 131 ? 12.852 -3.697 22.953 1 87 131 ARG B C 1
ATOM 4710 O O . ARG B 1 131 ? 12.961 -4.047 21.781 1 87 131 ARG B O 1
ATOM 4717 N N . ASN B 1 132 ? 13.898 -3.381 23.625 1 80 132 ASN B N 1
ATOM 4718 C CA . ASN B 1 132 ? 15.273 -3.566 23.188 1 80 132 ASN B CA 1
ATOM 4719 C C . ASN B 1 132 ? 15.531 -2.869 21.844 1 80 132 ASN B C 1
ATOM 4721 O O . ASN B 1 132 ? 15.961 -3.506 20.891 1 80 132 ASN B O 1
ATOM 4725 N N . MET B 1 133 ? 15.562 -1.646 21.875 1 87.75 133 MET B N 1
ATOM 4726 C CA . MET B 1 133 ? 15.688 -0.87 20.641 1 87.75 133 MET B CA 1
ATOM 4727 C C . MET B 1 133 ? 17.156 -0.739 20.234 1 87.75 133 MET B C 1
ATOM 4729 O O . MET B 1 133 ? 18 -0.402 21.062 1 87.75 133 MET B O 1
ATOM 4733 N N . PRO B 1 134 ? 17.5 -1.158 19.047 1 95.75 134 PRO B N 1
ATOM 4734 C CA . PRO B 1 134 ? 18.812 -0.796 18.531 1 95.75 134 PRO B CA 1
ATOM 4735 C C . PRO B 1 134 ? 18.984 0.709 18.328 1 95.75 134 PRO B C 1
ATOM 4737 O O . PRO B 1 134 ? 18.047 1.472 18.547 1 95.75 134 PRO B O 1
ATOM 4740 N N . THR B 1 135 ? 20.234 1.121 18.047 1 97 135 THR B N 1
ATOM 4741 C CA . THR B 1 135 ? 20.453 2.512 17.672 1 97 135 THR B CA 1
ATOM 4742 C C . THR B 1 135 ? 19.984 2.752 16.234 1 97 135 THR B C 1
ATOM 4744 O O . THR B 1 135 ? 19.75 1.802 15.484 1 97 135 THR B O 1
ATOM 4747 N N . ALA B 1 136 ? 19.859 4.023 15.883 1 97.44 136 ALA B N 1
ATOM 4748 C CA . ALA B 1 136 ? 19.531 4.355 14.5 1 97.44 136 ALA B CA 1
ATOM 4749 C C . ALA B 1 136 ? 20.562 3.795 13.531 1 97.44 136 ALA B C 1
ATOM 4751 O O . ALA B 1 136 ? 20.219 3.287 12.461 1 97.44 136 ALA B O 1
ATOM 4752 N N . LEU B 1 137 ? 21.828 3.902 13.898 1 98.19 137 LEU B N 1
ATOM 4753 C CA . LEU B 1 137 ? 22.906 3.355 13.07 1 98.19 137 LEU B CA 1
ATOM 4754 C C . LEU B 1 137 ? 22.734 1.851 12.883 1 98.19 137 LEU B C 1
ATOM 4756 O O . LEU B 1 137 ? 22.891 1.335 11.773 1 98.19 137 LEU B O 1
ATOM 4760 N N . ASP B 1 138 ? 22.422 1.155 13.977 1 97.69 138 ASP B N 1
ATOM 4761 C CA . ASP B 1 138 ? 22.219 -0.289 13.906 1 97.69 138 ASP B CA 1
ATOM 4762 C C . ASP B 1 138 ? 21.062 -0.638 12.977 1 97.69 138 ASP B C 1
ATOM 4764 O O . ASP B 1 138 ? 21.141 -1.587 12.195 1 97.69 138 ASP B O 1
ATOM 4768 N N . THR B 1 139 ? 19.969 0.116 13.078 1 97 139 THR B N 1
ATOM 4769 C CA . THR B 1 139 ? 18.828 -0.1 12.195 1 97 139 THR B CA 1
ATOM 4770 C C . THR B 1 139 ? 19.234 0.088 10.734 1 97 139 THR B C 1
ATOM 4772 O O . THR B 1 139 ? 18.875 -0.714 9.875 1 97 139 THR B O 1
ATOM 4775 N N . LEU B 1 140 ? 20.016 1.135 10.43 1 98.19 140 LEU B N 1
ATOM 4776 C CA . LEU B 1 140 ? 20.438 1.462 9.07 1 98.19 140 LEU B CA 1
ATOM 4777 C C . LEU B 1 140 ? 21.375 0.397 8.516 1 98.19 140 LEU B C 1
ATOM 4779 O O . LEU B 1 140 ? 21.547 0.276 7.305 1 98.19 140 LEU B O 1
ATOM 4783 N N . LEU B 1 141 ? 22 -0.406 9.414 1 97.94 141 LEU B N 1
ATOM 4784 C CA . LEU B 1 141 ? 22.984 -1.39 8.984 1 97.94 141 LEU B CA 1
ATOM 4785 C C . LEU B 1 141 ? 22.453 -2.809 9.156 1 97.94 141 LEU B C 1
ATOM 4787 O O . LEU B 1 141 ? 23.172 -3.781 8.914 1 97.94 141 LEU B O 1
ATOM 4791 N N . ASP B 1 142 ? 21.188 -2.969 9.562 1 96.62 142 ASP B N 1
ATOM 4792 C CA . ASP B 1 142 ? 20.562 -4.266 9.805 1 96.62 142 ASP B CA 1
ATOM 4793 C C . ASP B 1 142 ? 21.422 -5.109 10.75 1 96.62 142 ASP B C 1
ATOM 4795 O O . ASP B 1 142 ? 21.781 -6.242 10.422 1 96.62 142 ASP B O 1
ATOM 4799 N N . ARG B 1 143 ? 21.688 -4.602 11.883 1 95.56 143 ARG B N 1
ATOM 4800 C CA . ARG B 1 143 ? 22.438 -5.34 12.891 1 95.56 143 ARG B CA 1
ATOM 4801 C C . ARG B 1 143 ? 21.891 -5.066 14.289 1 95.56 143 ARG B C 1
ATOM 4803 O O . ARG B 1 143 ? 21.031 -4.195 14.469 1 95.56 143 ARG B O 1
ATOM 4810 N N . ASN B 1 144 ? 22.188 -5.848 15.258 1 95.75 144 ASN B N 1
ATOM 4811 C CA . ASN B 1 144 ? 21.797 -5.754 16.656 1 95.75 144 ASN B CA 1
ATOM 4812 C C . ASN B 1 144 ? 20.281 -5.711 16.812 1 95.75 144 ASN B C 1
ATOM 4814 O O . ASN B 1 144 ? 19.75 -4.867 17.531 1 95.75 144 ASN B O 1
ATOM 4818 N N . GLY B 1 145 ? 19.625 -6.527 15.977 1 94.5 145 GLY B N 1
ATOM 4819 C CA . GLY B 1 145 ? 18.188 -6.668 16.094 1 94.5 145 GLY B CA 1
ATOM 4820 C C . GLY B 1 145 ? 17.406 -5.77 15.148 1 94.5 145 GLY B C 1
ATOM 4821 O O . GLY B 1 145 ? 16.234 -5.504 15.359 1 94.5 145 GLY B O 1
ATOM 4822 N N . GLY B 1 146 ? 18.047 -5.219 14.125 1 95.19 146 GLY B N 1
ATOM 4823 C CA . GLY B 1 146 ? 17.359 -4.414 13.133 1 95.19 146 GLY B CA 1
ATOM 4824 C C . GLY B 1 146 ? 16.234 -5.16 12.43 1 95.19 146 GLY B C 1
ATOM 4825 O O . GLY B 1 146 ? 16.359 -6.359 12.172 1 95.19 146 GLY B O 1
ATOM 4826 N N . HIS B 1 147 ? 15.164 -4.434 12.125 1 95.75 147 HIS B N 1
ATOM 4827 C CA . HIS B 1 147 ? 13.984 -5.039 11.516 1 95.75 147 HIS B CA 1
ATOM 4828 C C . HIS B 1 147 ? 13.922 -4.734 10.023 1 95.75 147 HIS B C 1
ATOM 4830 O O . HIS B 1 147 ? 12.938 -5.066 9.359 1 95.75 147 HIS B O 1
ATOM 4836 N N . ASN B 1 148 ? 14.906 -4.078 9.445 1 95.75 148 ASN B N 1
ATOM 4837 C CA . ASN B 1 148 ? 14.969 -3.723 8.031 1 95.75 148 ASN B CA 1
ATOM 4838 C C . ASN B 1 148 ? 16.297 -4.145 7.402 1 95.75 148 ASN B C 1
ATOM 4840 O O . ASN B 1 148 ? 17.312 -4.23 8.094 1 95.75 148 ASN B O 1
ATOM 4844 N N . LEU B 1 149 ? 16.234 -4.344 6.105 1 96.88 149 LEU B N 1
ATOM 4845 C CA . LEU B 1 149 ? 17.484 -4.516 5.387 1 96.88 149 LEU B CA 1
ATOM 4846 C C . LEU B 1 149 ? 18.375 -3.289 5.551 1 96.88 149 LEU B C 1
ATOM 4848 O O . LEU B 1 149 ? 17.875 -2.174 5.727 1 96.88 149 LEU B O 1
ATOM 4852 N N . ALA B 1 150 ? 19.688 -3.531 5.48 1 97.62 150 ALA B N 1
ATOM 4853 C CA . ALA B 1 150 ? 20.609 -2.404 5.512 1 97.62 150 ALA B CA 1
ATOM 4854 C C . ALA B 1 150 ? 20.281 -1.385 4.43 1 97.62 150 ALA B C 1
ATOM 4856 O O . ALA B 1 150 ? 19.922 -1.756 3.309 1 97.62 150 ALA B O 1
ATOM 4857 N N . GLU B 1 151 ? 20.359 -0.125 4.789 1 98.12 151 GLU B N 1
ATOM 4858 C CA . GLU B 1 151 ? 20.062 0.95 3.848 1 98.12 151 GLU B CA 1
ATOM 4859 C C . GLU B 1 151 ? 21.016 0.921 2.65 1 98.12 151 GLU B C 1
ATOM 4861 O O . GLU B 1 151 ? 22.188 0.611 2.797 1 98.12 151 GLU B O 1
ATOM 4866 N N . LYS B 1 152 ? 20.516 1.248 1.51 1 98 152 LYS B N 1
ATOM 4867 C CA . LYS B 1 152 ? 21.297 1.23 0.272 1 98 152 LYS B CA 1
ATOM 4868 C C . LYS B 1 152 ? 20.703 2.189 -0.758 1 98 152 LYS B C 1
ATOM 4870 O O . LYS B 1 152 ? 19.484 2.396 -0.799 1 98 152 LYS B O 1
ATOM 4875 N N . LEU B 1 153 ? 21.609 2.766 -1.557 1 98.38 153 LEU B N 1
ATOM 4876 C CA . LEU B 1 153 ? 21.172 3.545 -2.707 1 98.38 153 LEU B CA 1
ATOM 4877 C C . LEU B 1 153 ? 20.516 2.646 -3.756 1 98.38 153 LEU B C 1
ATOM 4879 O O . LEU B 1 153 ? 21.109 1.647 -4.172 1 98.38 153 LEU B O 1
ATOM 4883 N N . CYS B 1 154 ? 19.328 2.984 -4.238 1 98.19 154 CYS B N 1
ATOM 4884 C CA . CYS B 1 154 ? 18.578 2.137 -5.164 1 98.19 154 CYS B CA 1
ATOM 4885 C C . CYS B 1 154 ? 18.281 2.883 -6.457 1 98.19 154 CYS B C 1
ATOM 4887 O O . CYS B 1 154 ? 17.922 2.268 -7.465 1 98.19 154 CYS B O 1
ATOM 4889 N N . ALA B 1 155 ? 18.391 4.141 -6.508 1 98.19 155 ALA B N 1
ATOM 4890 C CA . ALA B 1 155 ? 18.203 5 -7.676 1 98.19 155 ALA B CA 1
ATOM 4891 C C . ALA B 1 155 ? 19.109 6.23 -7.598 1 98.19 155 ALA B C 1
ATOM 4893 O O . ALA B 1 155 ? 19.672 6.535 -6.543 1 98.19 155 ALA B O 1
ATOM 4894 N N . PHE B 1 156 ? 19.234 6.941 -8.719 1 98.12 156 PHE B N 1
ATOM 4895 C CA . PHE B 1 156 ? 20.047 8.148 -8.734 1 98.12 156 PHE B CA 1
ATOM 4896 C C . PHE B 1 156 ? 19.344 9.273 -7.969 1 98.12 156 PHE B C 1
ATOM 4898 O O . PHE B 1 156 ? 18.125 9.422 -8.047 1 98.12 156 PHE B O 1
ATOM 4905 N N . PRO B 1 157 ? 20.172 10.039 -7.184 1 97.94 157 PRO B N 1
ATOM 4906 C CA . PRO B 1 157 ? 19.578 11.203 -6.52 1 97.94 157 PRO B CA 1
ATOM 4907 C C . PRO B 1 157 ? 18.922 12.172 -7.5 1 97.94 157 PRO B C 1
ATOM 4909 O O . PRO B 1 157 ? 19.5 12.469 -8.555 1 97.94 157 PRO B O 1
ATOM 4912 N N . GLY B 1 158 ? 17.734 12.625 -7.164 1 96.5 158 GLY B N 1
ATOM 4913 C CA . GLY B 1 158 ? 17.031 13.602 -7.98 1 96.5 158 GLY B CA 1
ATOM 4914 C C . GLY B 1 158 ? 16.172 12.961 -9.055 1 96.5 158 GLY B C 1
ATOM 4915 O O . GLY B 1 158 ? 15.344 13.641 -9.68 1 96.5 158 GLY B O 1
ATOM 4916 N N . GLN B 1 159 ? 16.312 11.641 -9.242 1 94.56 159 GLN B N 1
ATOM 4917 C CA . GLN B 1 159 ? 15.633 10.953 -10.336 1 94.56 159 GLN B CA 1
ATOM 4918 C C . GLN B 1 159 ? 14.133 10.852 -10.078 1 94.56 159 GLN B C 1
ATOM 4920 O O . GLN B 1 159 ? 13.32 11.086 -10.977 1 94.56 159 GLN B O 1
ATOM 4925 N N . GLU B 1 160 ? 13.75 10.438 -8.875 1 93.38 160 GLU B N 1
ATOM 4926 C CA . GLU B 1 160 ? 12.367 10.148 -8.508 1 93.38 160 GLU B CA 1
ATOM 4927 C C . GLU B 1 160 ? 12.094 10.547 -7.059 1 93.38 160 GLU B C 1
ATOM 4929 O O . GLU B 1 160 ? 13.016 10.664 -6.254 1 93.38 160 GLU B O 1
ATOM 4934 N N . HIS B 1 161 ? 10.82 10.867 -6.84 1 95.31 161 HIS B N 1
ATOM 4935 C CA . HIS B 1 161 ? 10.359 10.938 -5.461 1 95.31 161 HIS B CA 1
ATOM 4936 C C . HIS B 1 161 ? 9.93 9.562 -4.961 1 95.31 161 HIS B C 1
ATOM 4938 O O . HIS B 1 161 ? 9.008 8.953 -5.512 1 95.31 161 HIS B O 1
ATOM 4944 N N . VAL B 1 162 ? 10.609 9.117 -4.004 1 95.75 162 VAL B N 1
ATOM 4945 C CA . VAL B 1 162 ? 10.234 7.902 -3.295 1 95.75 162 VAL B CA 1
ATOM 4946 C C . VAL B 1 162 ? 10.375 8.109 -1.789 1 95.75 162 VAL B C 1
ATOM 4948 O O . VAL B 1 162 ? 11.484 8.312 -1.288 1 95.75 162 VAL B O 1
ATOM 4951 N N . TYR B 1 163 ? 9.242 8.086 -1.181 1 96.31 163 TYR B N 1
ATOM 4952 C CA . TYR B 1 163 ? 9.203 8.305 0.261 1 96.31 163 TYR B CA 1
ATOM 4953 C C . TYR B 1 163 ? 10.148 7.355 0.984 1 96.31 163 TYR B C 1
ATOM 4955 O O . TYR B 1 163 ? 10.141 6.148 0.738 1 96.31 163 TYR B O 1
ATOM 4963 N N . CYS B 1 164 ? 11.008 7.926 1.893 1 97.94 164 CYS B N 1
ATOM 4964 C CA . CYS B 1 164 ? 12.047 7.105 2.504 1 97.94 164 CYS B CA 1
ATOM 4965 C C . CYS B 1 164 ? 12.344 7.57 3.928 1 97.94 164 CYS B C 1
ATOM 4967 O O . CYS B 1 164 ? 12.883 8.656 4.133 1 97.94 164 CYS B O 1
ATOM 4969 N N . GLY B 1 165 ? 12.062 6.664 4.902 1 98.31 165 GLY B N 1
ATOM 4970 C CA . GLY B 1 165 ? 12.406 6.953 6.281 1 98.31 165 GLY B CA 1
ATOM 4971 C C . GLY B 1 165 ? 13.906 6.973 6.527 1 98.31 165 GLY B C 1
ATOM 4972 O O . GLY B 1 165 ? 14.383 7.691 7.406 1 98.31 165 GLY B O 1
ATOM 4973 N N . GLY B 1 166 ? 14.688 6.223 5.75 1 98.5 166 GLY B N 1
ATOM 4974 C CA . GLY B 1 166 ? 16.125 6.168 5.883 1 98.5 166 GLY B CA 1
ATOM 4975 C C . GLY B 1 166 ? 16.797 7.512 5.684 1 98.5 166 GLY B C 1
ATOM 4976 O O . GLY B 1 166 ? 17.828 7.797 6.305 1 98.5 166 GLY B O 1
ATOM 4977 N N . ASN B 1 167 ? 16.219 8.359 4.836 1 98.81 167 ASN B N 1
ATOM 4978 C CA . ASN B 1 167 ? 16.719 9.711 4.648 1 98.81 167 ASN B CA 1
ATOM 4979 C C . ASN B 1 167 ? 16.797 10.477 5.969 1 98.81 167 ASN B C 1
ATOM 4981 O O . ASN B 1 167 ? 17.781 11.156 6.242 1 98.81 167 ASN B O 1
ATOM 4985 N N . PHE B 1 168 ? 15.836 10.227 6.777 1 98.81 168 PHE B N 1
ATOM 4986 C CA . PHE B 1 168 ? 15.719 11.008 8.008 1 98.81 168 PHE B CA 1
ATOM 4987 C C . PHE B 1 168 ? 16.531 10.367 9.133 1 98.81 168 PHE B C 1
ATOM 4989 O O . PHE B 1 168 ? 17.062 11.062 9.984 1 98.81 168 PHE B O 1
ATOM 4996 N N . ALA B 1 169 ? 16.578 9.047 9.117 1 98.69 169 ALA B N 1
ATOM 4997 C CA . ALA B 1 169 ? 17.5 8.406 10.047 1 98.69 169 ALA B CA 1
ATOM 4998 C C . ALA B 1 169 ? 18.938 8.883 9.805 1 98.69 169 ALA B C 1
ATOM 5000 O O . ALA B 1 169 ? 19.672 9.156 10.75 1 98.69 169 ALA B O 1
ATOM 5001 N N . MET B 1 170 ? 19.297 9.023 8.57 1 98.81 170 MET B N 1
ATOM 5002 C CA . MET B 1 170 ? 20.641 9.5 8.242 1 98.81 170 MET B CA 1
ATOM 5003 C C . MET B 1 170 ? 20.797 10.977 8.594 1 98.81 170 MET B C 1
ATOM 5005 O O . MET B 1 170 ? 21.828 11.398 9.102 1 98.81 170 MET B O 1
ATOM 5009 N N . THR B 1 171 ? 19.766 11.773 8.289 1 98.81 171 THR B N 1
ATOM 5010 C CA . THR B 1 171 ? 19.781 13.188 8.648 1 98.81 171 THR B CA 1
ATOM 5011 C C . THR B 1 171 ? 20.016 13.359 10.148 1 98.81 171 THR B C 1
ATOM 5013 O O . THR B 1 171 ? 20.781 14.234 10.562 1 98.81 171 THR B O 1
ATOM 5016 N N . GLN B 1 172 ? 19.359 12.539 10.945 1 98.81 172 GLN B N 1
ATOM 5017 C CA . GLN B 1 172 ? 19.547 12.539 12.391 1 98.81 172 GLN B CA 1
ATOM 5018 C C . GLN B 1 172 ? 21.016 12.344 12.758 1 98.81 172 GLN B C 1
ATOM 5020 O O . GLN B 1 172 ? 21.578 13.109 13.547 1 98.81 172 GLN B O 1
ATOM 5025 N N . LEU B 1 173 ? 21.688 11.328 12.18 1 98.75 173 LEU B N 1
ATOM 5026 C CA . LEU B 1 173 ? 23.094 11.039 12.461 1 98.75 173 LEU B CA 1
ATOM 5027 C C . LEU B 1 173 ? 23.984 12.195 12.008 1 98.75 173 LEU B C 1
ATOM 5029 O O . LEU B 1 173 ? 24.938 12.547 12.703 1 98.75 173 LEU B O 1
ATOM 5033 N N . ILE B 1 174 ? 23.672 12.766 10.883 1 98.75 174 ILE B N 1
ATOM 5034 C CA . ILE B 1 174 ? 24.469 13.852 10.305 1 98.75 174 ILE B CA 1
ATOM 5035 C C . ILE B 1 174 ? 24.406 15.07 11.227 1 98.75 174 ILE B C 1
ATOM 5037 O O . ILE B 1 174 ? 25.438 15.672 11.531 1 98.75 174 ILE B O 1
ATOM 5041 N N . LEU B 1 175 ? 23.203 15.445 11.656 1 98.75 175 LEU B N 1
ATOM 5042 C CA . LEU B 1 175 ? 23.047 16.609 12.516 1 98.75 175 LEU B CA 1
ATOM 5043 C C . LEU B 1 175 ? 23.766 16.406 13.844 1 98.75 175 LEU B C 1
ATOM 5045 O O . LEU B 1 175 ? 24.391 17.328 14.359 1 98.75 175 LEU B O 1
ATOM 5049 N N . GLU B 1 176 ? 23.641 15.188 14.406 1 98.69 176 GLU B N 1
ATOM 5050 C CA . GLU B 1 176 ? 24.344 14.891 15.648 1 98.69 176 GLU B CA 1
ATOM 5051 C C . GLU B 1 176 ? 25.859 15.078 15.492 1 98.69 176 GLU B C 1
ATOM 5053 O O . GLU B 1 176 ? 26.516 15.641 16.375 1 98.69 176 GLU B O 1
ATOM 5058 N N . LYS B 1 177 ? 26.406 14.602 14.414 1 98.25 177 LYS B N 1
ATOM 5059 C CA . LYS B 1 177 ? 27.828 14.711 14.148 1 98.25 177 LYS B CA 1
ATOM 5060 C C . LYS B 1 177 ? 28.25 16.156 13.945 1 98.25 177 LYS B C 1
ATOM 5062 O O . LYS B 1 177 ? 29.234 16.625 14.523 1 98.25 177 LYS B O 1
ATOM 5067 N N . LEU B 1 178 ? 27.5 16.938 13.148 1 98.12 178 LEU B N 1
ATOM 5068 C CA . LEU B 1 178 ? 27.844 18.297 12.766 1 98.12 178 LEU B CA 1
ATOM 5069 C C . LEU B 1 178 ? 27.812 19.234 13.977 1 98.12 178 LEU B C 1
ATOM 5071 O O . LEU B 1 178 ? 28.609 20.156 14.078 1 98.12 178 LEU B O 1
ATOM 5075 N N . PHE B 1 179 ? 26.891 18.984 14.875 1 98.25 179 PHE B N 1
ATOM 5076 C CA . PHE B 1 179 ? 26.672 19.969 15.93 1 98.25 179 PHE B CA 1
ATOM 5077 C C . PHE B 1 179 ? 27.047 19.391 17.281 1 98.25 179 PHE B C 1
ATOM 5079 O O . PHE B 1 179 ? 26.938 20.062 18.312 1 98.25 179 PHE B O 1
ATOM 5086 N N . ASP B 1 180 ? 27.531 18.109 17.281 1 97.88 180 ASP B N 1
ATOM 5087 C CA . ASP B 1 180 ? 28 17.422 18.484 1 97.88 180 ASP B CA 1
ATOM 5088 C C . ASP B 1 180 ? 26.984 17.5 19.609 1 97.88 180 ASP B C 1
ATOM 5090 O O . ASP B 1 180 ? 27.297 17.906 20.734 1 97.88 180 ASP B O 1
ATOM 5094 N N . LYS B 1 181 ? 25.75 17.297 19.344 1 97.88 181 LYS B N 1
ATOM 5095 C CA . LYS B 1 181 ? 24.609 17.297 20.25 1 97.88 181 LYS B CA 1
ATOM 5096 C C . LYS B 1 181 ? 23.625 16.188 19.875 1 97.88 181 LYS B C 1
ATOM 5098 O O . LYS B 1 181 ? 23.453 15.875 18.703 1 97.88 181 LYS B O 1
ATOM 5103 N N . PRO B 1 182 ? 22.969 15.594 20.969 1 98.25 182 PRO B N 1
ATOM 5104 C CA . PRO B 1 182 ? 21.922 14.648 20.609 1 98.25 182 PRO B CA 1
ATOM 5105 C C . PRO B 1 182 ? 20.844 15.273 19.719 1 98.25 182 PRO B C 1
ATOM 5107 O O . PRO B 1 182 ? 20.469 16.438 19.922 1 98.25 182 PRO B O 1
ATOM 5110 N N . PHE B 1 183 ? 20.391 14.523 18.766 1 98.56 183 PHE B N 1
ATOM 5111 C CA . PHE B 1 183 ? 19.406 15 17.812 1 98.56 183 PHE B CA 1
ATOM 5112 C C . PHE B 1 183 ? 18.172 15.539 18.547 1 98.56 183 PHE B C 1
ATOM 5114 O O . PHE B 1 183 ? 17.641 16.578 18.172 1 98.56 183 PHE B O 1
ATOM 5121 N N . THR B 1 184 ? 17.672 14.828 19.562 1 98.69 184 THR B N 1
ATOM 5122 C CA . THR B 1 184 ? 16.469 15.188 20.312 1 98.69 184 THR B CA 1
ATOM 5123 C C . THR B 1 184 ? 16.641 16.547 20.984 1 98.69 184 THR B C 1
ATOM 5125 O O . THR B 1 184 ? 15.695 17.328 21.047 1 98.69 184 THR B O 1
ATOM 5128 N N . GLN B 1 185 ? 17.828 16.859 21.406 1 98.62 185 GLN B N 1
ATOM 5129 C CA . GLN B 1 185 ? 18.094 18.156 22.016 1 98.62 185 GLN B CA 1
ATOM 5130 C C . GLN B 1 185 ? 18.109 19.266 20.953 1 98.62 185 GLN B C 1
ATOM 5132 O O . GLN B 1 185 ? 17.609 20.359 21.203 1 98.62 185 GLN B O 1
ATOM 5137 N N . LEU B 1 186 ? 18.703 18.969 19.812 1 98.81 186 LEU B N 1
ATOM 5138 C CA . LEU B 1 186 ? 18.719 19.938 18.719 1 98.81 186 LEU B CA 1
ATOM 5139 C C . LEU B 1 186 ? 17.297 20.359 18.344 1 98.81 186 LEU B C 1
ATOM 5141 O O . LEU B 1 186 ? 17.016 21.562 18.234 1 98.81 186 LEU B O 1
ATOM 5145 N N . VAL B 1 187 ? 16.406 19.422 18.188 1 98.94 187 VAL B N 1
ATOM 5146 C CA . VAL B 1 187 ? 15.039 19.719 17.766 1 98.94 187 VAL B CA 1
ATOM 5147 C C . VAL B 1 187 ? 14.312 20.484 18.875 1 98.94 187 VAL B C 1
ATOM 5149 O O . VAL B 1 187 ? 13.57 21.438 18.594 1 98.94 187 VAL B O 1
ATOM 5152 N N . THR B 1 188 ? 14.539 20.062 20.094 1 98.88 188 THR B N 1
ATOM 5153 C CA . THR B 1 188 ? 13.922 20.75 21.219 1 98.88 188 THR B CA 1
ATOM 5154 C C . THR B 1 188 ? 14.328 22.234 21.234 1 98.88 188 THR B C 1
ATOM 5156 O O . THR B 1 188 ? 13.469 23.109 21.328 1 98.88 188 THR B O 1
ATOM 5159 N N . GLU B 1 189 ? 15.57 22.531 21.062 1 98.75 189 GLU B N 1
ATOM 5160 C CA . GLU B 1 189 ? 16.109 23.891 21.125 1 98.75 189 GLU B CA 1
ATOM 5161 C C . GLU B 1 189 ? 15.695 24.703 19.906 1 98.75 189 GLU B C 1
ATOM 5163 O O . GLU B 1 189 ? 15.453 25.906 20 1 98.75 189 GLU B O 1
ATOM 5168 N N . LEU B 1 190 ? 15.633 24.031 18.781 1 98.81 190 LEU B N 1
ATOM 5169 C CA . LEU B 1 190 ? 15.453 24.75 17.516 1 98.81 190 LEU B CA 1
ATOM 5170 C C . LEU B 1 190 ? 13.969 24.891 17.188 1 98.81 190 LEU B C 1
ATOM 5172 O O . LEU B 1 190 ? 13.578 25.797 16.453 1 98.81 190 LEU B O 1
ATOM 5176 N N . VAL B 1 191 ? 13.117 23.969 17.703 1 98.88 191 VAL B N 1
ATOM 5177 C CA . VAL B 1 191 ? 11.734 23.953 17.25 1 98.88 191 VAL B CA 1
ATOM 5178 C C . VAL B 1 191 ? 10.789 23.953 18.453 1 98.88 191 VAL B C 1
ATOM 5180 O O . VAL B 1 191 ? 10.023 24.891 18.641 1 98.88 191 VAL B O 1
ATOM 5183 N N . PHE B 1 192 ? 10.891 22.984 19.406 1 98.94 192 PHE B N 1
ATOM 5184 C CA . PHE B 1 192 ? 9.883 22.812 20.453 1 98.94 192 PHE B CA 1
ATOM 5185 C C . PHE B 1 192 ? 9.859 24.016 21.375 1 98.94 192 PHE B C 1
ATOM 5187 O O . PHE B 1 192 ? 8.797 24.578 21.641 1 98.94 192 PHE B O 1
ATOM 5194 N N . GLU B 1 193 ? 10.992 24.438 21.859 1 98.81 193 GLU B N 1
ATOM 5195 C CA . GLU B 1 193 ? 11.047 25.5 22.844 1 98.81 193 GLU B CA 1
ATOM 5196 C C . GLU B 1 193 ? 10.648 26.844 22.234 1 98.81 193 GLU B C 1
ATOM 5198 O O . GLU B 1 193 ? 9.773 27.531 22.75 1 98.81 193 GLU B O 1
ATOM 5203 N N . PRO B 1 194 ? 11.211 27.188 21.125 1 98.56 194 PRO B N 1
ATOM 5204 C CA . PRO B 1 194 ? 10.844 28.484 20.547 1 98.56 194 PRO B CA 1
ATOM 5205 C C . PRO B 1 194 ? 9.359 28.578 20.203 1 98.56 194 PRO B C 1
ATOM 5207 O O . PRO B 1 194 ? 8.773 29.656 20.266 1 98.56 194 PRO B O 1
ATOM 5210 N N . LEU B 1 195 ? 8.742 27.484 19.844 1 98.69 195 LEU B N 1
ATOM 5211 C CA . LEU B 1 195 ? 7.348 27.516 19.422 1 98.69 195 LEU B CA 1
ATOM 5212 C C . LEU B 1 195 ? 6.41 27.219 20.578 1 98.69 195 LEU B C 1
ATOM 5214 O O . LEU B 1 195 ? 5.191 27.156 20.391 1 98.69 195 LEU B O 1
ATOM 5218 N N . GLY B 1 196 ? 6.977 26.984 21.719 1 98.69 196 GLY B N 1
ATOM 5219 C CA . GLY B 1 196 ? 6.16 26.656 22.875 1 98.69 196 GLY B CA 1
ATOM 5220 C C . GLY B 1 196 ? 5.465 25.312 22.75 1 98.69 196 GLY B C 1
ATOM 5221 O O . GLY B 1 196 ? 4.348 25.141 23.25 1 98.69 196 GLY B O 1
ATOM 5222 N N . MET B 1 197 ? 6.02 24.438 22 1 98.88 197 MET B N 1
ATOM 5223 C CA . MET B 1 197 ? 5.5 23.078 21.891 1 98.88 197 MET B CA 1
ATOM 5224 C C . MET B 1 197 ? 5.879 22.234 23.109 1 98.88 197 MET B C 1
ATOM 5226 O O . MET B 1 197 ? 6.613 21.25 23 1 98.88 197 MET B O 1
ATOM 5230 N N . SER B 1 198 ? 5.262 22.547 24.172 1 98.44 198 SER B N 1
ATOM 5231 C CA . SER B 1 198 ? 5.68 22.031 25.484 1 98.44 198 SER B CA 1
ATOM 5232 C C . SER B 1 198 ? 5.234 20.594 25.688 1 98.44 198 SER B C 1
ATOM 5234 O O . SER B 1 198 ? 5.715 19.906 26.594 1 98.44 198 SER B O 1
ATOM 5236 N N . ASN B 1 199 ? 4.316 20.141 24.859 1 98.56 199 ASN B N 1
ATOM 5237 C CA . ASN B 1 199 ? 3.863 18.75 24.938 1 98.56 199 ASN B CA 1
ATOM 5238 C C . ASN B 1 199 ? 4.484 17.891 23.859 1 98.56 199 ASN B C 1
ATOM 5240 O O . ASN B 1 199 ? 3.955 16.828 23.516 1 98.56 199 ASN B O 1
ATOM 5244 N N . SER B 1 200 ? 5.504 18.312 23.25 1 98.81 200 SER B N 1
ATOM 5245 C CA . SER B 1 200 ? 6.207 17.562 22.219 1 98.81 200 SER B CA 1
ATOM 5246 C C . SER B 1 200 ? 7.57 17.094 22.703 1 98.81 200 SER B C 1
ATOM 5248 O O . SER B 1 200 ? 8.32 17.859 23.297 1 98.81 200 SER B O 1
ATOM 5250 N N . ASN B 1 201 ? 7.852 15.836 22.5 1 98.5 201 ASN B N 1
ATOM 5251 C CA . ASN B 1 201 ? 9.117 15.281 22.969 1 98.5 201 ASN B CA 1
ATOM 5252 C C . ASN B 1 201 ? 9.438 13.961 22.266 1 98.5 201 ASN B C 1
ATOM 5254 O O . ASN B 1 201 ? 8.68 13.508 21.406 1 98.5 201 ASN B O 1
ATOM 5258 N N . TYR B 1 202 ? 10.617 13.391 22.594 1 97.88 202 TYR B N 1
ATOM 5259 C CA . TYR B 1 202 ? 11.062 12.117 22.047 1 97.88 202 TYR B CA 1
ATOM 5260 C C . TYR B 1 202 ? 11.164 11.055 23.141 1 97.88 202 TYR B C 1
ATOM 5262 O O . TYR B 1 202 ? 12.031 10.188 23.094 1 97.88 202 TYR B O 1
ATOM 5270 N N . ASN B 1 203 ? 10.336 11.148 24.141 1 94.69 203 ASN B N 1
ATOM 5271 C CA . ASN B 1 203 ? 10.383 10.203 25.25 1 94.69 203 ASN B CA 1
ATOM 5272 C C . ASN B 1 203 ? 10.117 8.781 24.781 1 94.69 203 ASN B C 1
ATOM 5274 O O . ASN B 1 203 ? 9.539 8.57 23.703 1 94.69 203 ASN B O 1
ATOM 5278 N N . MET B 1 204 ? 10.578 7.863 25.516 1 93.38 204 MET B N 1
ATOM 5279 C CA . MET B 1 204 ? 10.336 6.434 25.328 1 93.38 204 MET B CA 1
ATOM 5280 C C . MET B 1 204 ? 9.711 5.816 26.578 1 93.38 204 MET B C 1
ATOM 5282 O O . MET B 1 204 ? 10.359 5.035 27.281 1 93.38 204 MET B O 1
ATOM 5286 N N . PRO B 1 205 ? 8.477 6.078 26.719 1 94.56 205 PRO B N 1
ATOM 5287 C CA . PRO B 1 205 ? 7.832 5.629 27.953 1 94.56 205 PRO B CA 1
ATOM 5288 C C . PRO B 1 205 ? 7.742 4.109 28.047 1 94.56 205 PRO B C 1
ATOM 5290 O O . PRO B 1 205 ? 7.629 3.426 27.031 1 94.56 205 PRO B O 1
ATOM 5293 N N . ASP B 1 206 ? 7.703 3.596 29.266 1 93.56 206 ASP B N 1
ATOM 5294 C CA . ASP B 1 206 ? 7.477 2.174 29.5 1 93.56 206 ASP B CA 1
ATOM 5295 C C . ASP B 1 206 ? 6.027 1.791 29.219 1 93.56 206 ASP B C 1
ATOM 5297 O O . ASP B 1 206 ? 5.16 2.66 29.094 1 93.56 206 ASP B O 1
ATOM 5301 N N . HIS B 1 207 ? 5.828 0.534 29.094 1 94.06 207 HIS B N 1
ATOM 5302 C CA . HIS B 1 207 ? 4.477 0.037 28.844 1 94.06 207 HIS B CA 1
ATOM 5303 C C . HIS B 1 207 ? 3.738 -0.212 30.156 1 94.06 207 HIS B C 1
ATOM 5305 O O . HIS B 1 207 ? 3.15 -1.278 30.344 1 94.06 207 HIS B O 1
ATOM 5311 N N . ASP B 1 208 ? 3.764 0.6 31.109 1 89.12 208 ASP B N 1
ATOM 5312 C CA . ASP B 1 208 ? 3.172 0.39 32.438 1 89.12 208 ASP B CA 1
ATOM 5313 C C . ASP B 1 208 ? 1.972 1.31 32.656 1 89.12 208 ASP B C 1
ATOM 5315 O O . ASP B 1 208 ? 1.467 1.428 33.781 1 89.12 208 ASP B O 1
ATOM 5319 N N . ASP B 1 209 ? 1.501 2.035 31.688 1 82.56 209 ASP B N 1
ATOM 5320 C CA . ASP B 1 209 ? 0.33 2.908 31.688 1 82.56 209 ASP B CA 1
ATOM 5321 C C . ASP B 1 209 ? 0.561 4.129 32.594 1 82.56 209 ASP B C 1
ATOM 5323 O O . ASP B 1 209 ? -0.393 4.797 33 1 82.56 209 ASP B O 1
ATOM 5327 N N . GLU B 1 210 ? 1.781 4.25 32.938 1 88.5 210 GLU B N 1
ATOM 5328 C CA . GLU B 1 210 ? 2.092 5.484 33.656 1 88.5 210 GLU B CA 1
ATOM 5329 C C . GLU B 1 210 ? 2.266 6.652 32.688 1 88.5 210 GLU B C 1
ATOM 5331 O O . GLU B 1 210 ? 2.744 6.473 31.562 1 88.5 210 GLU B O 1
ATOM 5336 N N . GLY B 1 211 ? 1.816 7.809 33.031 1 91.44 211 GLY B N 1
ATOM 5337 C CA . GLY B 1 211 ? 1.874 8.992 32.188 1 91.44 211 GLY B CA 1
ATOM 5338 C C . GLY B 1 211 ? 0.637 9.172 31.328 1 91.44 211 GLY B C 1
ATOM 5339 O O . GLY B 1 211 ? -0.288 8.352 31.391 1 91.44 211 GLY B O 1
ATOM 5340 N N . ASN B 1 212 ? 0.601 10.211 30.609 1 97.19 212 ASN B N 1
ATOM 5341 C CA . ASN B 1 212 ? -0.557 10.539 29.781 1 97.19 212 ASN B CA 1
ATOM 5342 C C . ASN B 1 212 ? -0.285 10.266 28.297 1 97.19 212 ASN B C 1
ATOM 5344 O O . ASN B 1 212 ? -0.272 11.188 27.484 1 97.19 212 ASN B O 1
ATOM 5348 N N . TYR B 1 213 ? -0.024 8.977 28 1 97.88 213 TYR B N 1
ATOM 5349 C CA . TYR B 1 213 ? 0.234 8.508 26.641 1 97.88 213 TYR B CA 1
ATOM 5350 C C . TYR B 1 213 ? -0.926 7.672 26.125 1 97.88 213 TYR B C 1
ATOM 5352 O O . TYR B 1 213 ? -1.453 6.816 26.844 1 97.88 213 TYR B O 1
ATOM 5360 N N . ALA B 1 214 ? -1.32 7.926 24.938 1 98 214 ALA B N 1
ATOM 5361 C CA . ALA B 1 214 ? -2.373 7.113 24.328 1 98 214 ALA B CA 1
ATOM 5362 C C . ALA B 1 214 ? -1.871 5.703 24.031 1 98 214 ALA B C 1
ATOM 5364 O O . ALA B 1 214 ? -0.722 5.523 23.609 1 98 214 ALA B O 1
ATOM 5365 N N . ARG B 1 215 ? -2.795 4.75 24.172 1 97.19 215 ARG B N 1
ATOM 5366 C CA . ARG B 1 215 ? -2.533 3.379 23.75 1 97.19 215 ARG B CA 1
ATOM 5367 C C . ARG B 1 215 ? -3.084 3.123 22.344 1 97.19 215 ARG B C 1
ATOM 5369 O O . ARG B 1 215 ? -4.117 3.676 21.969 1 97.19 215 ARG B O 1
ATOM 5376 N N . SER B 1 216 ? -2.398 2.166 21.656 1 97.5 216 SER B N 1
ATOM 5377 C CA . SER B 1 216 ? -2.852 1.836 20.312 1 97.5 216 SER B CA 1
ATOM 5378 C C . SER B 1 216 ? -3.928 0.755 20.344 1 97.5 216 SER B C 1
ATOM 5380 O O . SER B 1 216 ? -3.947 -0.085 21.234 1 97.5 216 SER B O 1
ATOM 5382 N N . TRP B 1 217 ? -4.785 0.764 19.297 1 97.94 217 TRP B N 1
ATOM 5383 C CA . TRP B 1 217 ? -5.93 -0.137 19.234 1 97.94 217 TRP B CA 1
ATOM 5384 C C . TRP B 1 217 ? -6.09 -0.722 17.844 1 97.94 217 TRP B C 1
ATOM 5386 O O . TRP B 1 217 ? -5.816 -0.048 16.844 1 97.94 217 TRP B O 1
ATOM 5396 N N . TRP B 1 218 ? -6.562 -2.02 17.766 1 96.75 218 TRP B N 1
ATOM 5397 C CA . TRP B 1 218 ? -6.953 -2.627 16.484 1 96.75 218 TRP B CA 1
ATOM 5398 C C . TRP B 1 218 ? -8.242 -2.01 15.961 1 96.75 218 TRP B C 1
ATOM 5400 O O . TRP B 1 218 ? -8.336 -1.655 14.789 1 96.75 218 TRP B O 1
ATOM 5410 N N . THR B 1 219 ? -9.195 -1.995 16.75 1 96.69 219 THR B N 1
ATOM 5411 C CA . THR B 1 219 ? -10.516 -1.406 16.531 1 96.69 219 THR B CA 1
ATOM 5412 C C . THR B 1 219 ? -10.977 -0.625 17.75 1 96.69 219 THR B C 1
ATOM 5414 O O . THR B 1 219 ? -10.211 -0.452 18.703 1 96.69 219 THR B O 1
ATOM 5417 N N . GLY B 1 220 ? -12.211 -0.119 17.688 1 95.69 220 GLY B N 1
ATOM 5418 C CA . GLY B 1 220 ? -12.742 0.565 18.859 1 95.69 220 GLY B CA 1
ATOM 5419 C C . GLY B 1 220 ? -13 -0.364 20.031 1 95.69 220 GLY B C 1
ATOM 5420 O O . GLY B 1 220 ? -13.211 0.092 21.156 1 95.69 220 GLY B O 1
ATOM 5421 N N . ASN B 1 221 ? -12.852 -1.714 19.812 1 93 221 ASN B N 1
ATOM 5422 C CA . ASN B 1 221 ? -13.234 -2.709 20.812 1 93 221 ASN B CA 1
ATOM 5423 C C . ASN B 1 221 ? -12.031 -3.518 21.281 1 93 221 ASN B C 1
ATOM 5425 O O . ASN B 1 221 ? -12.125 -4.27 22.25 1 93 221 ASN B O 1
ATOM 5429 N N . GLU B 1 222 ? -10.906 -3.395 20.625 1 95.69 222 GLU B N 1
ATOM 5430 C CA . GLU B 1 222 ? -9.797 -4.309 20.891 1 95.69 222 GLU B CA 1
ATOM 5431 C C . GLU B 1 222 ? -8.461 -3.564 20.906 1 95.69 222 GLU B C 1
ATOM 5433 O O . GLU B 1 222 ? -7.969 -3.133 19.859 1 95.69 222 GLU B O 1
ATOM 5438 N N . PRO B 1 223 ? -7.848 -3.432 22.078 1 95.75 223 PRO B N 1
ATOM 5439 C CA . PRO B 1 223 ? -6.523 -2.805 22.141 1 95.75 223 PRO B CA 1
ATOM 5440 C C . PRO B 1 223 ? -5.418 -3.713 21.609 1 95.75 223 PRO B C 1
ATOM 5442 O O . PRO B 1 223 ? -5.57 -4.938 21.594 1 95.75 223 PRO B O 1
ATOM 5445 N N . HIS B 1 224 ? -4.371 -3.156 21.156 1 95.5 224 HIS B N 1
ATOM 5446 C CA . HIS B 1 224 ? -3.176 -3.941 20.859 1 95.5 224 HIS B CA 1
ATOM 5447 C C . HIS B 1 224 ? -2.533 -4.469 22.141 1 95.5 224 HIS B C 1
ATOM 5449 O O . HIS B 1 224 ? -2.609 -3.826 23.188 1 95.5 224 HIS B O 1
ATOM 5455 N N . ASP B 1 225 ? -1.889 -5.605 22.016 1 91.31 225 ASP B N 1
ATOM 5456 C CA . ASP B 1 225 ? -1.145 -6.133 23.156 1 91.31 225 ASP B CA 1
ATOM 5457 C C . ASP B 1 225 ? 0.006 -5.207 23.531 1 91.31 225 ASP B C 1
ATOM 5459 O O . ASP B 1 225 ? 0.232 -4.945 24.719 1 91.31 225 ASP B O 1
ATOM 5463 N N . THR B 1 226 ? 0.763 -4.801 22.531 1 94 226 THR B N 1
ATOM 5464 C CA . THR B 1 226 ? 1.785 -3.777 22.719 1 94 226 THR B CA 1
ATOM 5465 C C . THR B 1 226 ? 1.198 -2.383 22.516 1 94 226 THR B C 1
ATOM 5467 O O . THR B 1 226 ? 0.753 -2.047 21.422 1 94 226 THR B O 1
ATOM 5470 N N . PRO B 1 227 ? 1.24 -1.536 23.547 1 96.31 227 PRO B N 1
ATOM 5471 C CA . PRO B 1 227 ? 0.52 -0.264 23.453 1 96.31 227 PRO B CA 1
ATOM 5472 C C . PRO B 1 227 ? 1.146 0.695 22.438 1 96.31 227 PRO B C 1
ATOM 5474 O O . PRO B 1 227 ? 0.441 1.505 21.828 1 96.31 227 PRO B O 1
ATOM 5477 N N . TRP B 1 228 ? 2.43 0.722 22.312 1 96.81 228 TRP B N 1
ATOM 5478 C CA . TRP B 1 228 ? 3.172 1.526 21.344 1 96.81 228 TRP B CA 1
ATOM 5479 C C . TRP B 1 228 ? 4.551 0.926 21.078 1 96.81 228 TRP B C 1
ATOM 5481 O O . TRP B 1 228 ? 5.008 0.057 21.828 1 96.81 228 TRP B O 1
ATOM 5491 N N . HIS B 1 229 ? 5.109 1.305 20 1 96.94 229 HIS B N 1
ATOM 5492 C CA . HIS B 1 229 ? 6.496 0.969 19.703 1 96.94 229 HIS B CA 1
ATOM 5493 C C . HIS B 1 229 ? 7.414 2.168 19.922 1 96.94 229 HIS B C 1
ATOM 5495 O O . HIS B 1 229 ? 6.953 3.312 19.938 1 96.94 229 HIS B O 1
ATOM 5501 N N . HIS B 1 230 ? 8.625 1.813 20.125 1 96.75 230 HIS B N 1
ATOM 5502 C CA . HIS B 1 230 ? 9.672 2.826 20.188 1 96.75 230 HIS B CA 1
ATOM 5503 C C . HIS B 1 230 ? 10.438 2.912 18.875 1 96.75 230 HIS B C 1
ATOM 5505 O O . HIS B 1 230 ? 10.602 1.905 18.188 1 96.75 230 HIS B O 1
ATOM 5511 N N . HIS B 1 231 ? 10.914 4.117 18.531 1 95.94 231 HIS B N 1
ATOM 5512 C CA . HIS B 1 231 ? 11.602 4.348 17.266 1 95.94 231 HIS B CA 1
ATOM 5513 C C . HIS B 1 231 ? 12.953 5.016 17.484 1 95.94 231 HIS B C 1
ATOM 5515 O O . HIS B 1 231 ? 13.016 6.203 17.812 1 95.94 231 HIS B O 1
ATOM 5521 N N . PRO B 1 232 ? 14.008 4.281 17.297 1 96.19 232 PRO B N 1
ATOM 5522 C CA . PRO B 1 232 ? 15.328 4.902 17.438 1 96.19 232 PRO B CA 1
ATOM 5523 C C . PRO B 1 232 ? 15.641 5.906 16.328 1 96.19 232 PRO B C 1
ATOM 5525 O O . PRO B 1 232 ? 16.547 6.727 16.469 1 96.19 232 PRO B O 1
ATOM 5528 N N . GLU B 1 233 ? 15.016 5.75 15.219 1 97.69 233 GLU B N 1
ATOM 5529 C CA . GLU B 1 233 ? 15.07 6.746 14.148 1 97.69 233 GLU B CA 1
ATOM 5530 C C . GLU B 1 233 ? 14.164 7.934 14.453 1 97.69 233 GLU B C 1
ATOM 5532 O O . GLU B 1 233 ? 13.172 8.164 13.758 1 97.69 233 GLU B O 1
ATOM 5537 N N . PHE B 1 234 ? 14.586 8.766 15.375 1 98.25 234 PHE B N 1
ATOM 5538 C CA . PHE B 1 234 ? 13.797 9.844 15.953 1 98.25 234 PHE B CA 1
ATOM 5539 C C . PHE B 1 234 ? 13.281 10.781 14.867 1 98.25 234 PHE B C 1
ATOM 5541 O O . PHE B 1 234 ? 12.109 11.164 14.867 1 98.25 234 PHE B O 1
ATOM 5548 N N . ALA B 1 235 ? 14.125 11.164 13.898 1 98.69 235 ALA B N 1
ATOM 5549 C CA . ALA B 1 235 ? 13.758 12.117 12.859 1 98.69 235 ALA B CA 1
ATOM 5550 C C . ALA B 1 235 ? 12.664 11.555 11.953 1 98.69 235 ALA B C 1
ATOM 5552 O O . ALA B 1 235 ? 11.859 12.305 11.398 1 98.69 235 ALA B O 1
ATOM 5553 N N . SER B 1 236 ? 12.672 10.242 11.859 1 98.31 236 SER B N 1
ATOM 5554 C CA . SER B 1 236 ? 11.734 9.578 10.953 1 98.31 236 SER B CA 1
ATOM 5555 C C . SER B 1 236 ? 10.367 9.391 11.617 1 98.31 236 SER B C 1
ATOM 5557 O O . SER B 1 236 ? 9.336 9.445 10.945 1 98.31 236 SER B O 1
ATOM 5559 N N . GLY B 1 237 ? 10.336 9.141 12.969 1 97.94 237 GLY B N 1
ATOM 5560 C CA . GLY B 1 237 ? 9.031 8.797 13.508 1 97.94 237 GLY B CA 1
ATOM 5561 C C . GLY B 1 237 ? 8.984 8.852 15.023 1 97.94 237 GLY B C 1
ATOM 5562 O O . GLY B 1 237 ? 8.125 8.219 15.648 1 97.94 237 GLY B O 1
ATOM 5563 N N . GLY B 1 238 ? 9.789 9.625 15.742 1 97.38 238 GLY B N 1
ATOM 5564 C CA . GLY B 1 238 ? 9.961 9.414 17.172 1 97.38 238 GLY B CA 1
ATOM 5565 C C . GLY B 1 238 ? 9.172 10.398 18.016 1 97.38 238 GLY B C 1
ATOM 5566 O O . GLY B 1 238 ? 9.195 10.328 19.25 1 97.38 238 GLY B O 1
ATOM 5567 N N . VAL B 1 239 ? 8.406 11.258 17.453 1 98.75 239 VAL B N 1
ATOM 5568 C CA . VAL B 1 239 ? 7.84 12.375 18.203 1 98.75 239 VAL B CA 1
ATOM 5569 C C . VAL B 1 239 ? 6.539 11.945 18.875 1 98.75 239 VAL B C 1
ATOM 5571 O O . VAL B 1 239 ? 5.66 11.375 18.234 1 98.75 239 VAL B O 1
ATOM 5574 N N . TRP B 1 240 ? 6.43 12.195 20.141 1 98.69 240 TRP B N 1
ATOM 5575 C CA . TRP B 1 240 ? 5.164 12.273 20.875 1 98.69 240 TRP B CA 1
ATOM 5576 C C . TRP B 1 240 ? 4.664 13.711 20.938 1 98.69 240 TRP B C 1
ATOM 5578 O O . TRP B 1 240 ? 5.445 14.641 21.172 1 98.69 240 TRP B O 1
ATOM 5588 N N . THR B 1 241 ? 3.4 13.914 20.719 1 98.94 241 THR B N 1
ATOM 5589 C CA . THR B 1 241 ? 2.916 15.297 20.719 1 98.94 241 THR B CA 1
ATOM 5590 C C . THR B 1 241 ? 1.396 15.336 20.828 1 98.94 241 THR B C 1
ATOM 5592 O O . THR B 1 241 ? 0.77 14.336 21.188 1 98.94 241 THR B O 1
ATOM 5595 N N . THR B 1 242 ? 0.85 16.531 20.75 1 98.94 242 THR B N 1
ATOM 5596 C CA . THR B 1 242 ? -0.585 16.797 20.703 1 98.94 242 THR B CA 1
ATOM 5597 C C . THR B 1 242 ? -0.958 17.562 19.438 1 98.94 242 THR B C 1
ATOM 5599 O O . THR B 1 242 ? -0.104 18.188 18.812 1 98.94 242 THR B O 1
ATOM 5602 N N . PRO B 1 243 ? -2.23 17.469 19.078 1 98.94 243 PRO B N 1
ATOM 5603 C CA . PRO B 1 243 ? -2.664 18.266 17.938 1 98.94 243 PRO B CA 1
ATOM 5604 C C . PRO B 1 243 ? -2.389 19.766 18.125 1 98.94 243 PRO B C 1
ATOM 5606 O O . PRO B 1 243 ? -2.018 20.453 17.172 1 98.94 243 PRO B O 1
ATOM 5609 N N . THR B 1 244 ? -2.541 20.25 19.328 1 98.94 244 THR B N 1
ATOM 5610 C CA . THR B 1 244 ? -2.303 21.656 19.625 1 98.94 244 THR B CA 1
ATOM 5611 C C . THR B 1 244 ? -0.867 22.047 19.281 1 98.94 244 THR B C 1
ATOM 5613 O O . THR B 1 244 ? -0.635 23.047 18.609 1 98.94 244 THR B O 1
ATOM 5616 N N . ASP B 1 245 ? 0.052 21.281 19.766 1 98.94 245 ASP B N 1
ATOM 5617 C CA . ASP B 1 245 ? 1.454 21.594 19.484 1 98.94 245 ASP B CA 1
ATOM 5618 C C . ASP B 1 245 ? 1.745 21.531 17.984 1 98.94 245 ASP B C 1
ATOM 5620 O O . ASP B 1 245 ? 2.514 22.344 17.469 1 98.94 245 ASP B O 1
ATOM 5624 N N . LEU B 1 246 ? 1.195 20.547 17.281 1 98.94 246 LEU B N 1
ATOM 5625 C CA . LEU B 1 246 ? 1.396 20.469 15.836 1 98.94 246 LEU B CA 1
ATOM 5626 C C . LEU B 1 246 ? 0.915 21.734 15.141 1 98.94 246 LEU B C 1
ATOM 5628 O O . LEU B 1 246 ? 1.547 22.203 14.195 1 98.94 246 LEU B O 1
ATOM 5632 N N . LEU B 1 247 ? -0.19 22.297 15.633 1 98.94 247 LEU B N 1
ATOM 5633 C CA . LEU B 1 247 ? -0.731 23.484 14.977 1 98.94 247 LEU B CA 1
ATOM 5634 C C . LEU B 1 247 ? 0.114 24.719 15.297 1 98.94 247 LEU B C 1
ATOM 5636 O O . LEU B 1 247 ? 0.102 25.688 14.547 1 98.94 247 LEU B O 1
ATOM 5640 N N . LYS B 1 248 ? 0.817 24.734 16.422 1 98.88 248 LYS B N 1
ATOM 5641 C CA . LYS B 1 248 ? 1.768 25.812 16.656 1 98.88 248 LYS B CA 1
ATOM 5642 C C . LYS B 1 248 ? 2.824 25.875 15.555 1 98.88 248 LYS B C 1
ATOM 5644 O O . LYS B 1 248 ? 3.238 26.953 15.141 1 98.88 248 LYS B O 1
ATOM 5649 N N . LEU B 1 249 ? 3.262 24.703 15.117 1 98.88 249 LEU B N 1
ATOM 5650 C CA . LEU B 1 249 ? 4.215 24.625 14.016 1 98.88 249 LEU B CA 1
ATOM 5651 C C . LEU B 1 249 ? 3.588 25.141 12.719 1 98.88 249 LEU B C 1
ATOM 5653 O O . LEU B 1 249 ? 4.223 25.891 11.969 1 98.88 249 LEU B O 1
ATOM 5657 N N . ILE B 1 250 ? 2.336 24.75 12.43 1 98.81 250 ILE B N 1
ATOM 5658 C CA . ILE B 1 250 ? 1.614 25.234 11.258 1 98.81 250 ILE B CA 1
ATOM 5659 C C . ILE B 1 250 ? 1.508 26.766 11.305 1 98.81 250 ILE B C 1
ATOM 5661 O O . ILE B 1 250 ? 1.836 27.438 10.328 1 98.81 250 ILE B O 1
ATOM 5665 N N . ARG B 1 251 ? 1.11 27.297 12.43 1 98.56 251 ARG B N 1
ATOM 5666 C CA . ARG B 1 251 ? 0.938 28.734 12.609 1 98.56 251 ARG B CA 1
ATOM 5667 C C . ARG B 1 251 ? 2.254 29.484 12.391 1 98.56 251 ARG B C 1
ATOM 5669 O O . ARG B 1 251 ? 2.283 30.516 11.742 1 98.56 251 ARG B O 1
ATOM 5676 N N . ALA B 1 252 ? 3.281 28.938 12.922 1 98.5 252 ALA B N 1
ATOM 5677 C CA . ALA B 1 252 ? 4.594 29.562 12.766 1 98.5 252 ALA B CA 1
ATOM 5678 C C . ALA B 1 252 ? 5 29.641 11.297 1 98.5 252 ALA B C 1
ATOM 5680 O O . ALA B 1 252 ? 5.543 30.656 10.852 1 98.5 252 ALA B O 1
ATOM 5681 N N . THR B 1 253 ? 4.762 28.578 10.555 1 98.38 253 THR B N 1
ATOM 5682 C CA . THR B 1 253 ? 5.082 28.547 9.125 1 98.38 253 THR B CA 1
ATOM 5683 C C . THR B 1 253 ? 4.234 29.562 8.359 1 98.38 253 THR B C 1
ATOM 5685 O O . THR B 1 253 ? 4.758 30.312 7.539 1 98.38 253 THR B O 1
ATOM 5688 N N . GLN B 1 254 ? 2.965 29.609 8.719 1 97.94 254 GLN B N 1
ATOM 5689 C CA . GLN B 1 254 ? 2.049 30.547 8.078 1 97.94 254 GLN B CA 1
ATOM 5690 C C . GLN B 1 254 ? 2.455 31.984 8.359 1 97.94 254 GLN B C 1
ATOM 5692 O O . GLN B 1 254 ? 2.504 32.812 7.449 1 97.94 254 GLN B O 1
ATOM 5697 N N . THR B 1 255 ? 2.762 32.281 9.602 1 97.38 255 THR B N 1
ATOM 5698 C CA . THR B 1 255 ? 3.199 33.594 10 1 97.38 255 THR B CA 1
ATOM 5699 C C . THR B 1 255 ? 4.473 34 9.258 1 97.38 255 THR B C 1
ATOM 5701 O O . THR B 1 255 ? 4.609 35.125 8.805 1 97.38 255 THR B O 1
ATOM 5704 N N . SER B 1 256 ? 5.344 33.062 9.102 1 97.81 256 SER B N 1
ATOM 5705 C CA . SER B 1 256 ? 6.613 33.312 8.422 1 97.81 256 SER B CA 1
ATOM 5706 C C . SER B 1 256 ? 6.402 33.625 6.949 1 97.81 256 SER B C 1
ATOM 5708 O O . SER B 1 256 ? 7.191 34.375 6.359 1 97.81 256 SER B O 1
ATOM 5710 N N . LEU B 1 257 ? 5.355 33.188 6.371 1 96.19 257 LEU B N 1
ATOM 5711 C CA . LEU B 1 257 ? 5.09 33.344 4.949 1 96.19 257 LEU B CA 1
ATOM 5712 C C . LEU B 1 257 ? 4.406 34.688 4.68 1 96.19 257 LEU B C 1
ATOM 5714 O O . LEU B 1 257 ? 4.473 35.219 3.561 1 96.19 257 LEU B O 1
ATOM 5718 N N . ARG B 1 258 ? 3.771 35.25 5.633 1 93.44 258 ARG B N 1
ATOM 5719 C CA . ARG B 1 258 ? 2.963 36.438 5.445 1 93.44 258 ARG B CA 1
ATOM 5720 C C . ARG B 1 258 ? 3.84 37.656 5.117 1 93.44 258 ARG B C 1
ATOM 5722 O O . ARG B 1 258 ? 4.84 37.906 5.797 1 93.44 258 ARG B O 1
ATOM 5729 N N . ALA B 1 259 ? 3.414 38.406 4.207 1 90.19 259 ALA B N 1
ATOM 5730 C CA . ALA B 1 259 ? 4.219 39.531 3.717 1 90.19 259 ALA B CA 1
ATOM 5731 C C . ALA B 1 259 ? 4.316 40.625 4.766 1 90.19 259 ALA B C 1
ATOM 5733 O O . ALA B 1 259 ? 5.355 41.281 4.898 1 90.19 259 ALA B O 1
ATOM 5734 N N . ASP B 1 260 ? 3.295 40.844 5.543 1 91.88 260 ASP B N 1
ATOM 5735 C CA . ASP B 1 260 ? 3.221 42 6.422 1 91.88 260 ASP B CA 1
ATOM 5736 C C . ASP B 1 260 ? 3.74 41.656 7.82 1 91.88 260 ASP B C 1
ATOM 5738 O O . ASP B 1 260 ? 3.754 42.5 8.703 1 91.88 260 ASP B O 1
ATOM 5742 N N . THR B 1 261 ? 4.129 40.438 8 1 93.25 261 THR B N 1
ATOM 5743 C CA . THR B 1 261 ? 4.676 40.062 9.297 1 93.25 261 THR B CA 1
ATOM 5744 C C . THR B 1 261 ? 6.051 40.719 9.508 1 93.25 261 THR B C 1
ATOM 5746 O O . THR B 1 261 ? 6.941 40.562 8.672 1 93.25 261 THR B O 1
ATOM 5749 N N . PRO B 1 262 ? 6.215 41.375 10.648 1 94.25 262 PRO B N 1
ATOM 5750 C CA . PRO B 1 262 ? 7.555 41.875 10.953 1 94.25 262 PRO B CA 1
ATOM 5751 C C . PRO B 1 262 ? 8.586 40.781 11.109 1 94.25 262 PRO B C 1
ATOM 5753 O O . PRO B 1 262 ? 8.266 39.688 11.625 1 94.25 262 PRO B O 1
ATOM 5756 N N . GLU B 1 263 ? 9.742 41.062 10.703 1 90.5 263 GLU B N 1
ATOM 5757 C CA . GLU B 1 263 ? 10.805 40.062 10.695 1 90.5 263 GLU B CA 1
ATOM 5758 C C . GLU B 1 263 ? 11.031 39.469 12.086 1 90.5 263 GLU B C 1
ATOM 5760 O O . GLU B 1 263 ? 11.289 38.281 12.234 1 90.5 263 GLU B O 1
ATOM 5765 N N . GLU B 1 264 ? 10.883 40.312 13.109 1 90.81 264 GLU B N 1
ATOM 5766 C CA . GLU B 1 264 ? 11.148 39.906 14.477 1 90.81 264 GLU B CA 1
ATOM 5767 C C . GLU B 1 264 ? 10.109 38.906 14.961 1 90.81 264 GLU B C 1
ATOM 5769 O O . GLU B 1 264 ? 10.328 38.188 15.938 1 90.81 264 GLU B O 1
ATOM 5774 N N . GLU B 1 265 ? 9.039 38.875 14.234 1 92.75 265 GLU B N 1
ATOM 5775 C CA . GLU B 1 265 ? 7.941 38 14.625 1 92.75 265 GLU B CA 1
ATOM 5776 C C . GLU B 1 265 ? 7.961 36.688 13.82 1 92.75 265 GLU B C 1
ATOM 5778 O O . GLU B 1 265 ? 7.215 35.75 14.125 1 92.75 265 GLU B O 1
ATOM 5783 N N . ARG B 1 266 ? 8.852 36.625 12.906 1 96.19 266 ARG B N 1
ATOM 5784 C CA . ARG B 1 266 ? 8.945 35.469 12.062 1 96.19 266 ARG B CA 1
ATOM 5785 C C . ARG B 1 266 ? 9.766 34.375 12.734 1 96.19 266 ARG B C 1
ATOM 5787 O O . ARG B 1 266 ? 10.797 34.656 13.352 1 96.19 266 ARG B O 1
ATOM 5794 N N . PHE B 1 267 ? 9.18 33.188 12.688 1 97.88 267 PHE B N 1
ATOM 5795 C CA . PHE B 1 267 ? 9.914 32.031 13.141 1 97.88 267 PHE B CA 1
ATOM 5796 C C . PHE B 1 267 ? 11.039 31.672 12.172 1 97.88 267 PHE B C 1
ATOM 5798 O O . PHE B 1 267 ? 12.148 31.344 12.586 1 97.88 267 PHE B O 1
ATOM 5805 N N . LEU B 1 268 ? 10.727 31.672 10.883 1 98.44 268 LEU B N 1
ATOM 5806 C CA . LEU B 1 268 ? 11.648 31.578 9.758 1 98.44 268 LEU B CA 1
ATOM 5807 C C . LEU B 1 268 ? 11.594 32.844 8.898 1 98.44 268 LEU B C 1
ATOM 5809 O O . LEU B 1 268 ? 10.523 33.406 8.695 1 98.44 268 LEU B O 1
ATOM 5813 N N . PRO B 1 269 ? 12.789 33.312 8.438 1 97.94 269 PRO B N 1
ATOM 5814 C CA . PRO B 1 269 ? 12.688 34.344 7.395 1 97.94 269 PRO B CA 1
ATOM 5815 C C . PRO B 1 269 ? 11.75 33.938 6.254 1 97.94 269 PRO B C 1
ATOM 5817 O O . PRO B 1 269 ? 11.68 32.75 5.906 1 97.94 269 PRO B O 1
ATOM 5820 N N . ARG B 1 270 ? 11.109 34.906 5.688 1 97.19 270 ARG B N 1
ATOM 5821 C CA . ARG B 1 270 ? 10.062 34.625 4.711 1 97.19 270 ARG B CA 1
ATOM 5822 C C . ARG B 1 270 ? 10.594 33.812 3.549 1 97.19 270 ARG B C 1
ATOM 5824 O O . ARG B 1 270 ? 9.938 32.844 3.107 1 97.19 270 ARG B O 1
ATOM 5831 N N . GLU B 1 271 ? 11.742 34.094 3.059 1 96.44 271 GLU B N 1
ATOM 5832 C CA . GLU B 1 271 ? 12.305 33.375 1.908 1 96.44 271 GLU B CA 1
ATOM 5833 C C . GLU B 1 271 ? 12.609 31.922 2.244 1 96.44 271 GLU B C 1
ATOM 5835 O O . GLU B 1 271 ? 12.469 31.047 1.395 1 96.44 271 GLU B O 1
ATOM 5840 N N . VAL B 1 272 ? 13.031 31.672 3.48 1 98 272 VAL B N 1
ATOM 5841 C CA . VAL B 1 272 ? 13.32 30.312 3.932 1 98 272 VAL B CA 1
ATOM 5842 C C . VAL B 1 272 ? 12.023 29.516 4.055 1 98 272 VAL B C 1
ATOM 5844 O O . VAL B 1 272 ? 11.953 28.359 3.645 1 98 272 VAL B O 1
ATOM 5847 N N . ALA B 1 273 ? 11.008 30.172 4.602 1 98.06 273 ALA B N 1
ATOM 5848 C CA . ALA B 1 273 ? 9.703 29.531 4.699 1 98.06 273 ALA B CA 1
ATOM 5849 C C . ALA B 1 273 ? 9.141 29.219 3.316 1 98.06 273 ALA B C 1
ATOM 5851 O O . ALA B 1 273 ? 8.562 28.156 3.105 1 98.06 273 ALA B O 1
ATOM 5852 N N . LYS B 1 274 ? 9.297 30.156 2.396 1 97.19 274 LYS B N 1
ATOM 5853 C CA . LYS B 1 274 ? 8.852 29.922 1.024 1 97.19 274 LYS B CA 1
ATOM 5854 C C . LYS B 1 274 ? 9.578 28.734 0.405 1 97.19 274 LYS B C 1
ATOM 5856 O O . LYS B 1 274 ? 8.953 27.891 -0.231 1 97.19 274 LYS B O 1
ATOM 5861 N N . GLU B 1 275 ? 10.844 28.656 0.593 1 97.81 275 GLU B N 1
ATOM 5862 C CA . GLU B 1 275 ? 11.633 27.547 0.064 1 97.81 275 GLU B CA 1
ATOM 5863 C C . GLU B 1 275 ? 11.188 26.219 0.667 1 97.81 275 GLU B C 1
ATOM 5865 O O . GLU B 1 275 ? 11.125 25.203 -0.03 1 97.81 275 GLU B O 1
ATOM 5870 N N . MET B 1 276 ? 10.891 26.203 1.92 1 98.31 276 MET B N 1
ATOM 5871 C CA . MET B 1 276 ? 10.469 25 2.639 1 98.31 276 MET B CA 1
ATOM 5872 C C . MET B 1 276 ? 9.203 24.422 2.025 1 98.31 276 MET B C 1
ATOM 5874 O O . MET B 1 276 ? 9.023 23.203 2.02 1 98.31 276 MET B O 1
ATOM 5878 N N . LEU B 1 277 ? 8.344 25.297 1.427 1 98.06 277 LEU B N 1
ATOM 5879 C CA . LEU B 1 277 ? 7.055 24.828 0.928 1 98.06 277 LEU B CA 1
ATOM 5880 C C . LEU B 1 277 ? 7.043 24.781 -0.596 1 98.06 277 LEU B C 1
ATOM 5882 O O . LEU B 1 277 ? 6 24.547 -1.207 1 98.06 277 LEU B O 1
ATOM 5886 N N . THR B 1 278 ? 8.18 25.047 -1.188 1 96.94 278 THR B N 1
ATOM 5887 C CA . THR B 1 278 ? 8.258 24.938 -2.641 1 96.94 278 THR B CA 1
ATOM 5888 C C . THR B 1 278 ? 8.367 23.484 -3.074 1 96.94 278 THR B C 1
ATOM 5890 O O . THR B 1 278 ? 9.242 22.75 -2.615 1 96.94 278 THR B O 1
ATOM 5893 N N . GLU B 1 279 ? 7.469 23.062 -3.906 1 96.44 279 GLU B N 1
ATOM 5894 C CA . GLU B 1 279 ? 7.441 21.688 -4.387 1 96.44 279 GLU B CA 1
ATOM 5895 C C . GLU B 1 279 ? 8.758 21.312 -5.059 1 96.44 279 GLU B C 1
ATOM 5897 O O . GLU B 1 279 ? 9.266 22.062 -5.898 1 96.44 279 GLU B O 1
ATOM 5902 N N . VAL B 1 280 ? 9.297 20.203 -4.648 1 96.31 280 VAL B N 1
ATOM 5903 C CA . VAL B 1 280 ? 10.508 19.672 -5.277 1 96.31 280 VAL B CA 1
ATOM 5904 C C . VAL B 1 280 ? 10.117 18.703 -6.383 1 96.31 280 VAL B C 1
ATOM 5906 O O . VAL B 1 280 ? 10.602 18.812 -7.512 1 96.31 280 VAL B O 1
ATOM 5909 N N . LYS B 1 281 ? 9.328 17.766 -6.008 1 92.12 281 LYS B N 1
ATOM 5910 C CA . LYS B 1 281 ? 8.906 16.75 -6.969 1 92.12 281 LYS B CA 1
ATOM 5911 C C . LYS B 1 281 ? 7.637 16.047 -6.5 1 92.12 281 LYS B C 1
ATOM 5913 O O . LYS B 1 281 ? 7.578 15.555 -5.371 1 92.12 281 LYS B O 1
ATOM 5918 N N . LYS B 1 282 ? 6.617 15.992 -7.348 1 91.5 282 LYS B N 1
ATOM 5919 C CA . LYS B 1 282 ? 5.398 15.211 -7.156 1 91.5 282 LYS B CA 1
ATOM 5920 C C . LYS B 1 282 ? 4.734 15.555 -5.824 1 91.5 282 LYS B C 1
ATOM 5922 O O . LYS B 1 282 ? 4.402 14.656 -5.047 1 91.5 282 LYS B O 1
ATOM 5927 N N . GLY B 1 283 ? 4.645 16.797 -5.488 1 93.38 283 GLY B N 1
ATOM 5928 C CA . GLY B 1 283 ? 3.842 17.25 -4.363 1 93.38 283 GLY B CA 1
ATOM 5929 C C . GLY B 1 283 ? 4.621 17.312 -3.064 1 93.38 283 GLY B C 1
ATOM 5930 O O . GLY B 1 283 ? 4.098 17.766 -2.043 1 93.38 283 GLY B O 1
ATOM 5931 N N . ILE B 1 284 ? 5.91 16.875 -3.107 1 96.69 284 ILE B N 1
ATOM 5932 C CA . ILE B 1 284 ? 6.727 16.969 -1.902 1 96.69 284 ILE B CA 1
ATOM 5933 C C . ILE B 1 284 ? 7.57 18.234 -1.953 1 96.69 284 ILE B C 1
ATOM 5935 O O . ILE B 1 284 ? 8.078 18.609 -3.014 1 96.69 284 ILE B O 1
ATOM 5939 N N . ALA B 1 285 ? 7.633 18.938 -0.938 1 97.94 285 ALA B N 1
ATOM 5940 C CA . ALA B 1 285 ? 8.562 20.047 -0.718 1 97.94 285 ALA B CA 1
ATOM 5941 C C . ALA B 1 285 ? 9.695 19.625 0.222 1 97.94 285 ALA B C 1
ATOM 5943 O O . ALA B 1 285 ? 10.344 18.609 0.006 1 97.94 285 ALA B O 1
ATOM 5944 N N . ILE B 1 286 ? 10 20.484 1.177 1 98.44 286 ILE B N 1
ATOM 5945 C CA . ILE B 1 286 ? 10.961 20.062 2.188 1 98.44 286 ILE B CA 1
ATOM 5946 C C . ILE B 1 286 ? 10.227 19.391 3.35 1 98.44 286 ILE B C 1
ATOM 5948 O O . ILE B 1 286 ? 9.938 20.047 4.359 1 98.44 286 ILE B O 1
ATOM 5952 N N . SER B 1 287 ? 9.922 18.141 3.168 1 96.5 287 SER B N 1
ATOM 5953 C CA . SER B 1 287 ? 9.305 17.141 4.035 1 96.5 287 SER B CA 1
ATOM 5954 C C . SER B 1 287 ? 7.84 17.469 4.301 1 96.5 287 SER B C 1
ATOM 5956 O O . SER B 1 287 ? 7.145 16.703 4.98 1 96.5 287 SER B O 1
ATOM 5958 N N . TRP B 1 288 ? 7.328 18.625 3.812 1 98.12 288 TRP B N 1
ATOM 5959 C CA . TRP B 1 288 ? 5.895 18.891 3.748 1 98.12 288 TRP B CA 1
ATOM 5960 C C . TRP B 1 288 ? 5.32 18.484 2.396 1 98.12 288 TRP B C 1
ATOM 5962 O O . TRP B 1 288 ? 5.957 18.672 1.358 1 98.12 288 TRP B O 1
ATOM 5972 N N . PHE B 1 289 ? 4.156 17.984 2.469 1 97.88 289 PHE B N 1
ATOM 5973 C CA . PHE B 1 289 ? 3.402 17.812 1.231 1 97.88 289 PHE B CA 1
ATOM 5974 C C . PHE B 1 289 ? 2.604 19.062 0.906 1 97.88 289 PHE B C 1
ATOM 5976 O O . PHE B 1 289 ? 2.088 19.734 1.807 1 97.88 289 PHE B O 1
ATOM 5983 N N . VAL B 1 290 ? 2.508 19.359 -0.354 1 97 290 VAL B N 1
ATOM 5984 C CA . VAL B 1 290 ? 1.714 20.484 -0.828 1 97 290 VAL B CA 1
ATOM 5985 C C . VAL B 1 290 ? 0.673 20 -1.834 1 97 290 VAL B C 1
ATOM 5987 O O . VAL B 1 290 ? 0.938 19.078 -2.615 1 97 290 VAL B O 1
ATOM 5990 N N . SER B 1 291 ? -0.514 20.547 -1.724 1 94.44 291 SER B N 1
ATOM 5991 C CA . SER B 1 291 ? -1.551 20.172 -2.678 1 94.44 291 SER B CA 1
ATOM 5992 C C . SER B 1 291 ? -1.177 20.594 -4.098 1 94.44 291 SER B C 1
ATOM 5994 O O . SER B 1 291 ? -0.875 21.75 -4.344 1 94.44 291 SER B O 1
ATOM 5996 N N . ARG B 1 292 ? -1.265 19.656 -4.961 1 91.19 292 ARG B N 1
ATOM 5997 C CA . ARG B 1 292 ? -0.843 19.922 -6.328 1 91.19 292 ARG B CA 1
ATOM 5998 C C . ARG B 1 292 ? -1.999 20.469 -7.16 1 91.19 292 ARG B C 1
ATOM 6000 O O . ARG B 1 292 ? -1.804 21.359 -7.996 1 91.19 292 ARG B O 1
ATOM 6007 N N . ASN B 1 293 ? -3.141 20 -6.902 1 88.19 293 ASN B N 1
ATOM 6008 C CA . ASN B 1 293 ? -4.293 20.391 -7.715 1 88.19 293 ASN B CA 1
ATOM 6009 C C . ASN B 1 293 ? -4.793 21.781 -7.359 1 88.19 293 ASN B C 1
ATOM 6011 O O . ASN B 1 293 ? -5.078 22.594 -8.25 1 88.19 293 ASN B O 1
ATOM 6015 N N . LYS B 1 294 ? -4.809 22.094 -6.109 1 90.81 294 LYS B N 1
ATOM 6016 C CA . LYS B 1 294 ? -5.387 23.359 -5.688 1 90.81 294 LYS B CA 1
ATOM 6017 C C . LYS B 1 294 ? -4.305 24.328 -5.234 1 90.81 294 LYS B C 1
ATOM 6019 O O . LYS B 1 294 ? -4.492 25.547 -5.301 1 90.81 294 LYS B O 1
ATOM 6024 N N . GLY B 1 295 ? -3.221 23.797 -4.691 1 94.12 295 GLY B N 1
ATOM 6025 C CA . GLY B 1 295 ? -2.098 24.609 -4.258 1 94.12 295 GLY B CA 1
ATOM 6026 C C . GLY B 1 295 ? -2.396 25.422 -3.012 1 94.12 295 GLY B C 1
ATOM 6027 O O . GLY B 1 295 ? -1.661 26.359 -2.684 1 94.12 295 GLY B O 1
ATOM 6028 N N . ASN B 1 296 ? -3.445 25.109 -2.256 1 95.81 296 ASN B N 1
ATOM 6029 C CA . ASN B 1 296 ? -3.922 26.016 -1.218 1 95.81 296 ASN B CA 1
ATOM 6030 C C . ASN B 1 296 ? -3.572 25.5 0.177 1 95.81 296 ASN B C 1
ATOM 6032 O O . ASN B 1 296 ? -3.816 26.188 1.172 1 95.81 296 ASN B O 1
ATOM 6036 N N . VAL B 1 297 ? -3.029 24.297 0.27 1 97.31 297 VAL B N 1
ATOM 6037 C CA . VAL B 1 297 ? -2.727 23.766 1.597 1 97.31 297 VAL B CA 1
ATOM 6038 C C . VAL B 1 297 ? -1.372 23.062 1.576 1 97.31 297 VAL B C 1
ATOM 6040 O O . VAL B 1 297 ? -0.885 22.672 0.513 1 97.31 297 VAL B O 1
ATOM 6043 N N . PHE B 1 298 ? -0.76 22.938 2.723 1 98.06 298 PHE B N 1
ATOM 6044 C CA . PHE B 1 298 ? 0.383 22.078 3.004 1 98.06 298 PHE B CA 1
ATOM 6045 C C . PHE B 1 298 ? 0.151 21.266 4.273 1 98.06 298 PHE B C 1
ATOM 6047 O O . PHE B 1 298 ? -0.632 21.672 5.137 1 98.06 298 PHE B O 1
ATOM 6054 N N . GLY B 1 299 ? 0.713 20.172 4.375 1 98.31 299 GLY B N 1
ATOM 6055 C CA . GLY B 1 299 ? 0.527 19.328 5.535 1 98.31 299 GLY B CA 1
ATOM 6056 C C . GLY B 1 299 ? 1.353 18.047 5.48 1 98.31 299 GLY B C 1
ATOM 6057 O O . GLY B 1 299 ? 2.322 17.969 4.723 1 98.31 299 GLY B O 1
ATOM 6058 N N . HIS B 1 300 ? 1.106 17.188 6.348 1 98.5 300 HIS B N 1
ATOM 6059 C CA . HIS B 1 300 ? 1.736 15.875 6.422 1 98.5 300 HIS B CA 1
ATOM 6060 C C . HIS B 1 300 ? 0.842 14.883 7.148 1 98.5 300 HIS B C 1
ATOM 6062 O O . HIS B 1 300 ? -0.098 15.273 7.844 1 98.5 300 HIS B O 1
ATOM 6068 N N . PHE B 1 301 ? 1.059 13.656 6.906 1 97.19 301 PHE B N 1
ATOM 6069 C CA . PHE B 1 301 ? 0.348 12.57 7.574 1 97.19 301 PHE B CA 1
ATOM 6070 C C . PHE B 1 301 ? 1.327 11.602 8.219 1 97.19 301 PHE B C 1
ATOM 6072 O O . PHE B 1 301 ? 2.5 11.547 7.84 1 97.19 301 PHE B O 1
ATOM 6079 N N . GLY B 1 302 ? 0.848 10.984 9.242 1 96.94 302 GLY B N 1
ATOM 6080 C CA . GLY B 1 302 ? 1.666 10.016 9.953 1 96.94 302 GLY B CA 1
ATOM 6081 C C . GLY B 1 302 ? 0.927 8.727 10.273 1 96.94 302 GLY B C 1
ATOM 6082 O O . GLY B 1 302 ? -0.274 8.75 10.547 1 96.94 302 GLY B O 1
ATOM 6083 N N . GLY B 1 303 ? 1.559 7.652 10.234 1 97.44 303 GLY B N 1
ATOM 6084 C CA . GLY B 1 303 ? 1.095 6.336 10.648 1 97.44 303 GLY B CA 1
ATOM 6085 C C . GLY B 1 303 ? 2.223 5.406 11.055 1 97.44 303 GLY B C 1
ATOM 6086 O O . GLY B 1 303 ? 3.316 5.465 10.492 1 97.44 303 GLY B O 1
ATOM 6087 N N . ASN B 1 304 ? 1.964 4.602 12.062 1 97.44 304 ASN B N 1
ATOM 6088 C CA . ASN B 1 304 ? 2.998 3.662 12.477 1 97.44 304 ASN B CA 1
ATOM 6089 C C . ASN B 1 304 ? 2.396 2.371 13.023 1 97.44 304 ASN B C 1
ATOM 6091 O O . ASN B 1 304 ? 1.179 2.184 12.984 1 97.44 304 ASN B O 1
ATOM 6095 N N . ASN B 1 305 ? 3.273 1.354 13.227 1 93.69 305 ASN B N 1
ATOM 6096 C CA . ASN B 1 305 ? 2.928 0.193 14.039 1 93.69 305 ASN B CA 1
ATOM 6097 C C . ASN B 1 305 ? 3.146 0.463 15.523 1 93.69 305 ASN B C 1
ATOM 6099 O O . ASN B 1 305 ? 4.086 1.167 15.898 1 93.69 305 ASN B O 1
ATOM 6103 N N . PRO B 1 306 ? 2.25 0.089 16.406 1 93.19 306 PRO B N 1
ATOM 6104 C CA . PRO B 1 306 ? 1.135 -0.795 16.062 1 93.19 306 PRO B CA 1
ATOM 6105 C C . PRO B 1 306 ? -0.055 -0.041 15.477 1 93.19 306 PRO B C 1
ATOM 6107 O O . PRO B 1 306 ? -0.861 -0.625 14.75 1 93.19 306 PRO B O 1
ATOM 6110 N N . SER B 1 307 ? -0.335 1.261 15.977 1 95.06 307 SER B N 1
ATOM 6111 C CA . SER B 1 307 ? -1.444 1.878 15.258 1 95.06 307 SER B CA 1
ATOM 6112 C C . SER B 1 307 ? -1.67 3.314 15.711 1 95.06 307 SER B C 1
ATOM 6114 O O . SER B 1 307 ? -2.678 3.615 16.359 1 95.06 307 SER B O 1
ATOM 6116 N N . PHE B 1 308 ? -0.975 4.281 15.453 1 98.31 308 PHE B N 1
ATOM 6117 C CA . PHE B 1 308 ? -1.246 5.711 15.477 1 98.31 308 PHE B CA 1
ATOM 6118 C C . PHE B 1 308 ? -1.398 6.262 14.07 1 98.31 308 PHE B C 1
ATOM 6120 O O . PHE B 1 308 ? -0.662 5.867 13.156 1 98.31 308 PHE B O 1
ATOM 6127 N N . ARG B 1 309 ? -2.422 7.039 13.875 1 98.5 309 ARG B N 1
ATOM 6128 C CA . ARG B 1 309 ? -2.68 7.723 12.609 1 98.5 309 ARG B CA 1
ATOM 6129 C C . ARG B 1 309 ? -2.967 9.203 12.836 1 98.5 309 ARG B C 1
ATOM 6131 O O . ARG B 1 309 ? -3.773 9.555 13.703 1 98.5 309 ARG B O 1
ATOM 6138 N N . CYS B 1 310 ? -2.229 10.055 12.117 1 98.5 310 CYS B N 1
ATOM 6139 C CA . CYS B 1 310 ? -2.289 11.492 12.344 1 98.5 310 CYS B CA 1
ATOM 6140 C C . CYS B 1 310 ? -2.324 12.25 11.023 1 98.5 310 CYS B C 1
ATOM 6142 O O . CYS B 1 310 ? -1.898 11.727 9.992 1 98.5 310 CYS B O 1
ATOM 6144 N N . PHE B 1 311 ? -2.877 13.398 11.047 1 98.56 311 PHE B N 1
ATOM 6145 C CA . PHE B 1 311 ? -2.938 14.297 9.906 1 98.56 311 PHE B CA 1
ATOM 6146 C C . PHE B 1 311 ? -2.92 15.75 10.359 1 98.56 311 PHE B C 1
ATOM 6148 O O . PHE B 1 311 ? -3.662 16.141 11.266 1 98.56 311 PHE B O 1
ATOM 6155 N N . VAL B 1 312 ? -2.039 16.547 9.844 1 98.81 312 VAL B N 1
ATOM 6156 C CA . VAL B 1 312 ? -1.99 17.984 10.102 1 98.81 312 VAL B CA 1
ATOM 6157 C C . VAL B 1 312 ? -1.934 18.734 8.773 1 98.81 312 VAL B C 1
ATOM 6159 O O . VAL B 1 312 ? -1.22 18.328 7.852 1 98.81 312 VAL B O 1
ATOM 6162 N N . VAL B 1 313 ? -2.758 19.781 8.672 1 98.56 313 VAL B N 1
ATOM 6163 C CA . VAL B 1 313 ? -2.861 20.516 7.414 1 98.56 313 VAL B CA 1
ATOM 6164 C C . VAL B 1 313 ? -3.201 21.969 7.695 1 98.56 313 VAL B C 1
ATOM 6166 O O . VAL B 1 313 ? -3.924 22.281 8.648 1 98.56 313 VAL B O 1
ATOM 6169 N N . GLY B 1 314 ? -2.646 22.891 6.992 1 98.62 314 GLY B N 1
ATOM 6170 C CA . GLY B 1 314 ? -2.92 24.312 7.055 1 98.62 314 GLY B CA 1
ATOM 6171 C C . GLY B 1 314 ? -2.986 24.969 5.691 1 98.62 314 GLY B C 1
ATOM 6172 O O . GLY B 1 314 ? -2.426 24.453 4.719 1 98.62 314 GLY B O 1
ATOM 6173 N N . PHE B 1 315 ? -3.674 26.062 5.613 1 98.25 315 PHE B N 1
ATOM 6174 C CA . PHE B 1 315 ? -3.773 26.828 4.371 1 98.25 315 PHE B CA 1
ATOM 6175 C C . PHE B 1 315 ? -2.467 27.547 4.07 1 98.25 315 PHE B C 1
ATOM 6177 O O . PHE B 1 315 ? -1.814 28.062 4.98 1 98.25 315 PHE B O 1
ATOM 6184 N N . ALA B 1 316 ? -2.076 27.547 2.908 1 97.25 316 ALA B N 1
ATOM 6185 C CA . ALA B 1 316 ? -0.996 28.375 2.373 1 97.25 316 ALA B CA 1
ATOM 6186 C C . ALA B 1 316 ? -1.043 28.422 0.849 1 97.25 316 ALA B C 1
ATOM 6188 O O . ALA B 1 316 ? -1.411 27.438 0.204 1 97.25 316 ALA B O 1
ATOM 6189 N N . ASN B 1 317 ? -0.728 29.547 0.324 1 96.38 317 ASN B N 1
ATOM 6190 C CA . ASN B 1 317 ? -0.534 29.641 -1.118 1 96.38 317 ASN B CA 1
ATOM 6191 C C . ASN B 1 317 ? 0.812 29.062 -1.543 1 96.38 317 ASN B C 1
ATOM 6193 O O . ASN B 1 317 ? 1.806 29.797 -1.632 1 96.38 317 ASN B O 1
ATOM 6197 N N . THR B 1 318 ? 0.87 27.812 -1.872 1 94 318 THR B N 1
ATOM 6198 C CA . THR B 1 318 ? 2.133 27.094 -2.051 1 94 318 THR B CA 1
ATOM 6199 C C . THR B 1 318 ? 2.668 27.297 -3.465 1 94 318 THR B C 1
ATOM 6201 O O . THR B 1 318 ? 3.816 26.953 -3.754 1 94 318 THR B O 1
ATOM 6204 N N . THR B 1 319 ? 1.875 27.922 -4.34 1 92.06 319 THR B N 1
ATOM 6205 C CA . THR B 1 319 ? 2.289 28.094 -5.727 1 92.06 319 THR B CA 1
ATOM 6206 C C . THR B 1 319 ? 2.428 29.578 -6.062 1 92.06 319 THR B C 1
ATOM 6208 O O . THR B 1 319 ? 3.027 29.938 -7.078 1 92.06 319 THR B O 1
ATOM 6211 N N . GLY B 1 320 ? 1.804 30.422 -5.312 1 90.75 320 GLY B N 1
ATOM 6212 C CA . GLY B 1 320 ? 1.786 31.859 -5.578 1 90.75 320 GLY B CA 1
ATOM 6213 C C . GLY B 1 320 ? 0.627 32.281 -6.461 1 90.75 320 GLY B C 1
ATOM 6214 O O . GLY B 1 320 ? 0.423 33.469 -6.688 1 90.75 320 GLY B O 1
ATOM 6215 N N . ASN B 1 321 ? -0.203 31.328 -6.891 1 91.62 321 ASN B N 1
ATOM 6216 C CA . ASN B 1 321 ? -1.244 31.625 -7.867 1 91.62 321 ASN B CA 1
ATOM 6217 C C . ASN B 1 321 ? -2.609 31.125 -7.402 1 91.62 321 ASN B C 1
ATOM 6219 O O . ASN B 1 321 ? -3.492 30.875 -8.227 1 91.62 321 ASN B O 1
ATOM 6223 N N . VAL B 1 322 ? -2.773 31.016 -6.137 1 94.56 322 VAL B N 1
ATOM 6224 C CA . VAL B 1 322 ? -4.035 30.5 -5.617 1 94.56 322 VAL B CA 1
ATOM 6225 C C . VAL B 1 322 ? -5.035 31.641 -5.465 1 94.56 322 VAL B C 1
ATOM 6227 O O . VAL B 1 322 ? -4.68 32.719 -4.996 1 94.56 322 VAL B O 1
ATOM 6230 N N . ASP B 1 323 ? -6.25 31.359 -5.914 1 93.75 323 ASP B N 1
ATOM 6231 C CA . ASP B 1 323 ? -7.328 32.312 -5.703 1 93.75 323 ASP B CA 1
ATOM 6232 C C . ASP B 1 323 ? -7.535 32.594 -4.215 1 93.75 323 ASP B C 1
ATOM 6234 O O . ASP B 1 323 ? -7.594 31.672 -3.41 1 93.75 323 ASP B O 1
ATOM 6238 N N . GLU B 1 324 ? -7.668 33.844 -3.887 1 92.44 324 GLU B N 1
ATOM 6239 C CA . GLU B 1 324 ? -7.812 34.25 -2.492 1 92.44 324 GLU B CA 1
ATOM 6240 C C . GLU B 1 324 ? -9.039 33.625 -1.851 1 92.44 324 GLU B C 1
ATOM 6242 O O . GLU B 1 324 ? -9.039 33.344 -0.649 1 92.44 324 GLU B O 1
ATOM 6247 N N . ASN B 1 325 ? -10 33.344 -2.656 1 92.81 325 ASN B N 1
ATOM 6248 C CA . ASN B 1 325 ? -11.227 32.75 -2.148 1 92.81 325 ASN B CA 1
ATOM 6249 C C . ASN B 1 325 ? -11.008 31.281 -1.751 1 92.81 325 ASN B C 1
ATOM 6251 O O . ASN B 1 325 ? -11.852 30.688 -1.08 1 92.81 325 ASN B O 1
ATOM 6255 N N . GLU B 1 326 ? -9.844 30.75 -2.105 1 95.06 326 GLU B N 1
ATOM 6256 C CA . GLU B 1 326 ? -9.516 29.359 -1.803 1 95.06 326 GLU B CA 1
ATOM 6257 C C . GLU B 1 326 ? -8.57 29.266 -0.607 1 95.06 326 GLU B C 1
ATOM 6259 O O . GLU B 1 326 ? -8.062 28.172 -0.295 1 95.06 326 GLU B O 1
ATOM 6264 N N . LEU B 1 327 ? -8.367 30.391 0.043 1 95.19 327 LEU B N 1
ATOM 6265 C CA . LEU B 1 327 ? -7.414 30.453 1.146 1 95.19 327 LEU B CA 1
ATOM 6266 C C . LEU B 1 327 ? -8.07 31 2.404 1 95.19 327 LEU B C 1
ATOM 6268 O O . LEU B 1 327 ? -9.031 31.766 2.322 1 95.19 327 LEU B O 1
ATOM 6272 N N . GLU B 1 328 ? -7.602 30.547 3.504 1 95.19 328 GLU B N 1
ATOM 6273 C CA . GLU B 1 328 ? -7.887 31.141 4.805 1 95.19 328 GLU B CA 1
ATOM 6274 C C . GLU B 1 328 ? -6.602 31.438 5.574 1 95.19 328 GLU B C 1
ATOM 6276 O O . GLU B 1 328 ? -5.742 30.562 5.711 1 95.19 328 GLU B O 1
ATOM 6281 N N . GLU B 1 329 ? -6.5 32.625 6.02 1 92.12 329 GLU B N 1
ATOM 6282 C CA . GLU B 1 329 ? -5.285 33.031 6.723 1 92.12 329 GLU B CA 1
ATOM 6283 C C . GLU B 1 329 ? -5.227 32.438 8.125 1 92.12 329 GLU B C 1
ATOM 6285 O O . GLU B 1 329 ? -6.207 32.5 8.867 1 92.12 329 GLU B O 1
ATOM 6290 N N . ASP B 1 330 ? -4.125 31.875 8.484 1 95.75 330 ASP B N 1
ATOM 6291 C CA . ASP B 1 330 ? -3.826 31.359 9.812 1 95.75 330 ASP B CA 1
ATOM 6292 C C . ASP B 1 330 ? -4.887 30.359 10.266 1 95.75 330 ASP B C 1
ATOM 6294 O O . ASP B 1 330 ? -5.441 30.484 11.367 1 95.75 330 ASP B O 1
ATOM 6298 N N . CYS B 1 331 ? -5.219 29.484 9.359 1 98.5 331 CYS B N 1
ATOM 6299 C CA . CYS B 1 331 ? -6.18 28.422 9.633 1 98.5 331 CYS B CA 1
ATOM 6300 C C . CYS B 1 331 ? -5.578 27.062 9.336 1 98.5 331 CYS B C 1
ATOM 6302 O O . CYS B 1 331 ? -4.734 26.938 8.445 1 98.5 331 CYS B O 1
ATOM 6304 N N . GLY B 1 332 ? -5.918 26.062 10.062 1 98.62 332 GLY B N 1
ATOM 6305 C CA . GLY B 1 332 ? -5.457 24.703 9.898 1 98.62 332 GLY B CA 1
ATOM 6306 C C . GLY B 1 332 ? -6.102 23.734 10.875 1 98.62 332 GLY B C 1
ATOM 6307 O O . GLY B 1 332 ? -6.867 24.141 11.75 1 98.62 332 GLY B O 1
ATOM 6308 N N . VAL B 1 333 ? -5.883 22.438 10.68 1 98.81 333 VAL B N 1
ATOM 6309 C CA . VAL B 1 333 ? -6.449 21.391 11.508 1 98.81 333 VAL B CA 1
ATOM 6310 C C . VAL B 1 333 ? -5.395 20.312 11.773 1 98.81 333 VAL B C 1
ATOM 6312 O O . VAL B 1 333 ? -4.598 19.984 10.891 1 98.81 333 VAL B O 1
ATOM 6315 N N . ALA B 1 334 ? -5.289 19.844 12.961 1 98.94 334 ALA B N 1
ATOM 6316 C CA . ALA B 1 334 ? -4.516 18.641 13.305 1 98.94 334 ALA B CA 1
ATOM 6317 C C . ALA B 1 334 ? -5.398 17.594 13.984 1 98.94 334 ALA B C 1
ATOM 6319 O O . ALA B 1 334 ? -6.195 17.922 14.867 1 98.94 334 ALA B O 1
ATOM 6320 N N . VAL B 1 335 ? -5.332 16.391 13.523 1 98.94 335 VAL B N 1
ATOM 6321 C CA . VAL B 1 335 ? -6.078 15.273 14.078 1 98.94 335 VAL B CA 1
ATOM 6322 C C . VAL B 1 335 ? -5.125 14.117 14.383 1 98.94 335 VAL B C 1
ATOM 6324 O O . VAL B 1 335 ? -4.332 13.719 13.523 1 98.94 335 VAL B O 1
ATOM 6327 N N . MET B 1 336 ? -5.105 13.602 15.578 1 98.94 336 MET B N 1
ATOM 6328 C CA . MET B 1 336 ? -4.32 12.438 15.977 1 98.94 336 MET B CA 1
ATOM 6329 C C . MET B 1 336 ? -5.215 11.352 16.562 1 98.94 336 MET B C 1
ATOM 6331 O O . MET B 1 336 ? -6.086 11.633 17.391 1 98.94 336 MET B O 1
ATOM 6335 N N . THR B 1 337 ? -5.051 10.109 16.062 1 98.88 337 THR B N 1
ATOM 6336 C CA . THR B 1 337 ? -5.867 8.977 16.484 1 98.88 337 THR B CA 1
ATOM 6337 C C . THR B 1 337 ? -4.988 7.805 16.922 1 98.88 337 THR B C 1
ATOM 6339 O O . THR B 1 337 ? -3.773 7.816 16.688 1 98.88 337 THR B O 1
ATOM 6342 N N . ASN B 1 338 ? -5.551 6.832 17.578 1 98.62 338 ASN B N 1
ATOM 6343 C CA . ASN B 1 338 ? -4.797 5.695 18.094 1 98.62 338 ASN B CA 1
ATOM 6344 C C . ASN B 1 338 ? -5.387 4.367 17.625 1 98.62 338 ASN B C 1
ATOM 6346 O O . ASN B 1 338 ? -5.281 3.357 18.312 1 98.62 338 ASN B O 1
ATOM 6350 N N . GLY B 1 339 ? -6.098 4.391 16.469 1 97.81 339 GLY B N 1
ATOM 6351 C CA . GLY B 1 339 ? -6.656 3.182 15.883 1 97.81 339 GLY B CA 1
ATOM 6352 C C . GLY B 1 3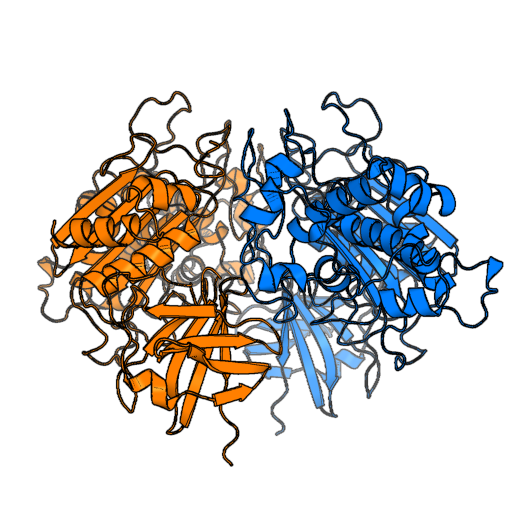39 ? -6.102 2.877 14.508 1 97.81 339 GLY B C 1
ATOM 6353 O O . GLY B 1 339 ? -5.723 3.789 13.766 1 97.81 339 GLY B O 1
ATOM 6354 N N . TRP B 1 340 ? -6.188 1.586 14.094 1 95.62 340 TRP B N 1
ATOM 6355 C CA . TRP B 1 340 ? -5.656 1.099 12.82 1 95.62 340 TRP B CA 1
ATOM 6356 C C . TRP B 1 340 ? -6.32 1.805 11.648 1 95.62 340 TRP B C 1
ATOM 6358 O O . TRP B 1 340 ? -5.672 2.072 10.633 1 95.62 340 TRP B O 1
ATOM 6368 N N . GLU B 1 341 ? -7.543 2.16 11.75 1 96.06 341 GLU B N 1
ATOM 6369 C CA . GLU B 1 341 ? -8.32 2.781 10.68 1 96.06 341 GLU B CA 1
ATOM 6370 C C . GLU B 1 341 ? -8.297 4.301 10.797 1 96.06 341 GLU B C 1
ATOM 6372 O O . GLU B 1 341 ? -9.148 4.984 10.227 1 96.06 341 GLU B O 1
ATOM 6377 N N . GLY B 1 342 ? -7.426 4.832 11.531 1 97.81 342 GLY B N 1
ATOM 6378 C CA . GLY B 1 342 ? -7.445 6.23 11.93 1 97.81 342 GLY B CA 1
ATOM 6379 C C . GLY B 1 342 ? -7.234 7.184 10.766 1 97.81 342 GLY B C 1
ATOM 6380 O O . GLY B 1 342 ? -7.648 8.344 10.828 1 97.81 342 GLY B O 1
ATOM 6381 N N . THR B 1 343 ? -6.547 6.77 9.688 1 97.31 343 THR B N 1
ATOM 6382 C CA . THR B 1 343 ? -6.289 7.664 8.562 1 97.31 343 THR B CA 1
ATOM 6383 C C . THR B 1 343 ? -7.602 8.156 7.949 1 97.31 343 THR B C 1
ATOM 6385 O O . THR B 1 343 ? -7.766 9.352 7.695 1 97.31 343 THR B O 1
ATOM 6388 N N . ASP B 1 344 ? -8.5 7.23 7.73 1 96.5 344 ASP B N 1
ATOM 6389 C CA . ASP B 1 344 ? -9.805 7.594 7.184 1 96.5 344 ASP B CA 1
ATOM 6390 C C . ASP B 1 344 ? -10.531 8.57 8.102 1 96.5 344 ASP B C 1
ATOM 6392 O O . ASP B 1 344 ? -11.148 9.531 7.637 1 96.5 344 ASP B O 1
ATOM 6396 N N . VAL B 1 345 ? -10.453 8.336 9.383 1 98 345 VAL B N 1
ATOM 6397 C CA . VAL B 1 345 ? -11.102 9.18 10.375 1 98 345 VAL B CA 1
ATOM 6398 C C . VAL B 1 345 ? -10.492 10.578 10.352 1 98 345 VAL B C 1
ATOM 6400 O O . VAL B 1 345 ? -11.219 11.578 10.398 1 98 345 VAL B O 1
ATOM 6403 N N . CYS B 1 346 ? -9.188 10.625 10.273 1 98.44 346 CYS B N 1
ATOM 6404 C CA . CYS B 1 346 ? -8.523 11.922 10.188 1 98.44 346 CYS B CA 1
ATOM 6405 C C . CYS B 1 346 ? -9.062 12.742 9.023 1 98.44 346 CYS B C 1
ATOM 6407 O O . CYS B 1 346 ? -9.391 13.922 9.188 1 98.44 346 CYS B O 1
ATOM 6409 N N . CYS B 1 347 ? -9.203 12.148 7.891 1 97.56 347 CYS B N 1
ATOM 6410 C CA . CYS B 1 347 ? -9.672 12.859 6.703 1 97.56 347 CYS B CA 1
ATOM 6411 C C . CYS B 1 347 ? -11.117 13.32 6.883 1 97.56 347 CYS B C 1
ATOM 6413 O O . CYS B 1 347 ? -11.453 14.453 6.539 1 97.56 347 CYS B O 1
ATOM 6415 N N . LYS B 1 348 ? -11.945 12.453 7.422 1 97.94 348 LYS B N 1
ATOM 6416 C CA . LYS B 1 348 ? -13.344 12.797 7.676 1 97.94 348 LYS B CA 1
ATOM 6417 C C . LYS B 1 348 ? -13.453 14.008 8.602 1 97.94 348 LYS B C 1
ATOM 6419 O O . LYS B 1 348 ? -14.281 14.891 8.383 1 97.94 348 LYS B O 1
ATOM 6424 N N . VAL B 1 349 ? -12.617 13.992 9.578 1 98.56 349 VAL B N 1
ATOM 6425 C CA . VAL B 1 349 ? -12.648 15.062 10.57 1 98.56 349 VAL B CA 1
ATOM 6426 C C . VAL B 1 349 ? -12.195 16.375 9.938 1 98.56 349 VAL B C 1
ATOM 6428 O O . VAL B 1 349 ? -12.805 17.422 10.164 1 98.56 349 VAL B O 1
ATOM 6431 N N . VAL B 1 350 ? -11.164 16.344 9.156 1 98.31 350 VAL B N 1
ATOM 6432 C CA . VAL B 1 350 ? -10.672 17.562 8.508 1 98.31 350 VAL B CA 1
ATOM 6433 C C . VAL B 1 350 ? -11.766 18.141 7.602 1 98.31 350 VAL B C 1
ATOM 6435 O O . VAL B 1 350 ? -12 19.344 7.605 1 98.31 350 VAL B O 1
ATOM 6438 N N . HIS B 1 351 ? -12.461 17.281 6.832 1 98.19 351 HIS B N 1
ATOM 6439 C CA . HIS B 1 351 ? -13.586 17.734 6.023 1 98.19 351 HIS B CA 1
ATOM 6440 C C . HIS B 1 351 ? -14.656 18.391 6.891 1 98.19 351 HIS B C 1
ATOM 6442 O O . HIS B 1 351 ? -15.141 19.484 6.57 1 98.19 351 HIS B O 1
ATOM 6448 N N . ALA B 1 352 ? -15 17.766 7.941 1 98.44 352 ALA B N 1
ATOM 6449 C CA . ALA B 1 352 ? -16.078 18.234 8.812 1 98.44 352 ALA B CA 1
ATOM 6450 C C . ALA B 1 352 ? -15.711 19.547 9.469 1 98.44 352 ALA B C 1
ATOM 6452 O O . ALA B 1 352 ? -16.562 20.438 9.617 1 98.44 352 ALA B O 1
ATOM 6453 N N . VAL B 1 353 ? -14.461 19.688 9.898 1 98.62 353 VAL B N 1
ATOM 6454 C CA . VAL B 1 353 ? -14.008 20.922 10.523 1 98.62 353 VAL B CA 1
ATOM 6455 C C . VAL B 1 353 ? -14.094 22.078 9.523 1 98.62 353 VAL B C 1
ATOM 6457 O O . VAL B 1 353 ? -14.641 23.141 9.836 1 98.62 353 VAL B O 1
ATOM 6460 N N . ALA B 1 354 ? -13.523 21.844 8.344 1 98.12 354 ALA B N 1
ATOM 6461 C CA . ALA B 1 354 ? -13.578 22.891 7.32 1 98.12 354 ALA B CA 1
ATOM 6462 C C . ALA B 1 354 ? -15.023 23.297 7.023 1 98.12 354 ALA B C 1
ATOM 6464 O O . ALA B 1 354 ? -15.328 24.469 6.863 1 98.12 354 ALA B O 1
ATOM 6465 N N . HIS B 1 355 ? -15.859 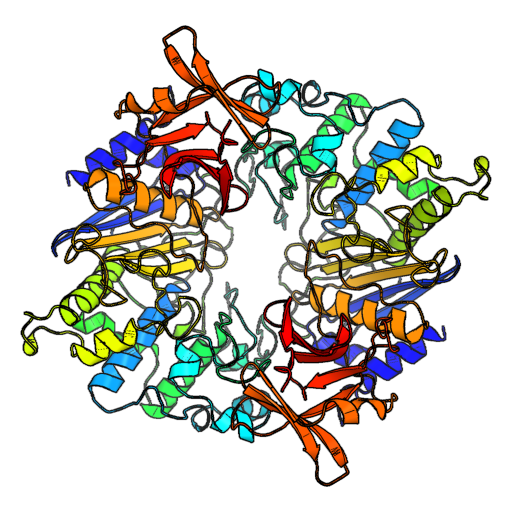22.312 6.949 1 97.5 355 HIS B N 1
ATOM 6466 C CA . HIS B 1 355 ? -17.281 22.547 6.723 1 97.5 355 HIS B CA 1
ATOM 6467 C C . HIS B 1 355 ? -17.906 23.359 7.855 1 97.5 355 HIS B C 1
ATOM 6469 O O . HIS B 1 355 ? -18.594 24.344 7.605 1 97.5 355 HIS B O 1
ATOM 6475 N N . ALA B 1 356 ? -17.656 22.969 9.039 1 96.88 356 ALA B N 1
ATOM 6476 C CA . ALA B 1 356 ? -18.219 23.609 10.219 1 96.88 356 ALA B CA 1
ATOM 6477 C C . ALA B 1 356 ? -17.719 25.047 10.352 1 96.88 356 ALA B C 1
ATOM 6479 O O . ALA B 1 356 ? -18.453 25.922 10.828 1 96.88 356 ALA B O 1
ATOM 6480 N N . LYS B 1 357 ? -16.516 25.344 9.891 1 97.12 357 LYS B N 1
ATOM 6481 C CA . LYS B 1 357 ? -15.906 26.672 10.008 1 97.12 357 LYS B CA 1
ATOM 6482 C C . LYS B 1 357 ? -16.234 27.547 8.805 1 97.12 357 LYS B C 1
ATOM 6484 O O . LYS B 1 357 ? -15.961 28.734 8.805 1 97.12 357 LYS B O 1
ATOM 6489 N N . GLY B 1 358 ? -16.797 26.906 7.766 1 95.88 358 GLY B N 1
ATOM 6490 C CA . GLY B 1 358 ? -17.062 27.625 6.535 1 95.88 358 GLY B CA 1
ATOM 6491 C C . GLY B 1 358 ? -15.812 27.938 5.734 1 95.88 358 GLY B C 1
ATOM 6492 O O . GLY B 1 358 ? -15.734 28.969 5.062 1 95.88 358 GLY B O 1
ATOM 6493 N N . TRP B 1 359 ? -14.758 27.141 5.895 1 97.62 359 TRP B N 1
ATOM 6494 C CA . TRP B 1 359 ? -13.531 27.297 5.121 1 97.62 359 TRP B CA 1
ATOM 6495 C C . TRP B 1 359 ? -13.703 26.75 3.709 1 97.62 359 TRP B C 1
ATOM 6497 O O . TRP B 1 359 ? -14.648 26 3.441 1 97.62 359 TRP B O 1
ATOM 6507 N N . PRO B 1 360 ? -12.812 27.172 2.793 1 96.31 360 PRO B N 1
ATOM 6508 C CA . PRO B 1 360 ? -12.797 26.516 1.482 1 96.31 360 PRO B CA 1
ATOM 6509 C C . PRO B 1 360 ? -12.43 25.031 1.567 1 96.31 360 PRO B C 1
ATOM 6511 O O . PRO B 1 360 ? -11.844 24.594 2.559 1 96.31 360 PRO B O 1
ATOM 6514 N N . TYR B 1 361 ? -12.836 24.344 0.505 1 95.56 361 TYR B N 1
ATOM 6515 C CA . TYR B 1 361 ? -12.484 22.938 0.39 1 95.56 361 TYR B CA 1
ATOM 6516 C C . TYR B 1 361 ? -10.977 22.75 0.393 1 95.56 361 TYR B C 1
ATOM 6518 O O . TYR B 1 361 ? -10.273 23.25 -0.486 1 95.56 361 TYR B O 1
ATOM 6526 N N . MET B 1 362 ? -10.453 21.984 1.36 1 94 362 MET B N 1
ATOM 6527 C CA . MET B 1 362 ? -9.016 21.766 1.501 1 94 362 MET B CA 1
ATOM 6528 C C . MET B 1 362 ? -8.57 20.578 0.661 1 94 362 MET B C 1
ATOM 6530 O O . MET B 1 362 ? -7.398 20.484 0.283 1 94 362 MET B O 1
ATOM 6534 N N . GLY B 1 363 ? -9.562 19.656 0.359 1 89.94 363 GLY B N 1
ATOM 6535 C CA . GLY B 1 363 ? -9.188 18.406 -0.285 1 89.94 363 GLY B CA 1
ATOM 6536 C C . GLY B 1 363 ? -8.383 17.5 0.614 1 89.94 363 GLY B C 1
ATOM 6537 O O . GLY B 1 363 ? -8.484 17.562 1.841 1 89.94 363 GLY B O 1
ATOM 6538 N N . THR B 1 364 ? -7.82 16.484 0.046 1 89.56 364 THR B N 1
ATOM 6539 C CA . THR B 1 364 ? -6.805 15.633 0.657 1 89.56 364 THR B CA 1
ATOM 6540 C C . THR B 1 364 ? -5.441 15.867 0.015 1 89.56 364 THR B C 1
ATOM 6542 O O . THR B 1 364 ? -5.348 16.5 -1.037 1 89.56 364 THR B O 1
ATOM 6545 N N . LEU B 1 365 ? -4.312 15.602 0.702 1 90.88 365 LEU B N 1
ATOM 6546 C CA . LEU B 1 365 ? -2.996 15.625 0.074 1 90.88 365 LEU B CA 1
ATOM 6547 C C . LEU B 1 365 ? -2.834 14.461 -0.898 1 90.88 365 LEU B C 1
ATOM 6549 O O . LEU B 1 365 ? -2.9 13.297 -0.496 1 90.88 365 LEU B O 1
ATOM 6553 N N . GLU B 1 366 ? -2.721 14.75 -2.141 1 88.19 366 GLU B N 1
ATOM 6554 C CA . GLU B 1 366 ? -2.811 13.805 -3.244 1 88.19 366 GLU B CA 1
ATOM 6555 C C . GLU B 1 366 ? -1.742 12.719 -3.129 1 88.19 366 GLU B C 1
ATOM 6557 O O . GLU B 1 366 ? -1.894 11.625 -3.684 1 88.19 366 GLU B O 1
ATOM 6562 N N . GLN B 1 367 ? -0.66 12.953 -2.52 1 81.81 367 GLN B N 1
ATOM 6563 C CA . GLN B 1 367 ? 0.395 11.961 -2.371 1 81.81 367 GLN B CA 1
ATOM 6564 C C . GLN B 1 367 ? -0.076 10.781 -1.522 1 81.81 367 GLN B C 1
ATOM 6566 O O . GLN B 1 367 ? 0.468 9.68 -1.622 1 81.81 367 GLN B O 1
ATOM 6571 N N . PHE B 1 368 ? -1.029 11.008 -0.819 1 78.5 368 PHE B N 1
ATOM 6572 C CA . PHE B 1 368 ? -1.544 9.984 0.083 1 78.5 368 PHE B CA 1
ATOM 6573 C C . PHE B 1 368 ? -2.803 9.344 -0.488 1 78.5 368 PHE B C 1
ATOM 6575 O O . PHE B 1 368 ? -2.828 8.133 -0.748 1 78.5 368 PHE B O 1
ATOM 6582 N N . ARG B 1 369 ? -3.746 10.094 -0.705 1 86.69 369 ARG B N 1
ATOM 6583 C CA . ARG B 1 369 ? -4.992 9.688 -1.344 1 86.69 369 ARG B CA 1
ATOM 6584 C C . ARG B 1 369 ? -5.648 10.859 -2.068 1 86.69 369 ARG B C 1
ATOM 6586 O O . ARG B 1 369 ? -5.605 11.992 -1.59 1 86.69 369 ARG B O 1
ATOM 6593 N N . ASP B 1 370 ? -6.348 10.461 -3.17 1 88.25 370 ASP B N 1
ATOM 6594 C CA . ASP B 1 370 ? -6.977 11.523 -3.947 1 88.25 370 ASP B CA 1
ATOM 6595 C C . ASP B 1 370 ? -8.219 12.062 -3.24 1 88.25 370 ASP B C 1
ATOM 6597 O O . ASP B 1 370 ? -8.477 13.266 -3.264 1 88.25 370 ASP B O 1
ATOM 6601 N N . VAL B 1 371 ? -8.883 11.016 -2.641 1 93.06 371 VAL B N 1
ATOM 6602 C CA . VAL B 1 371 ? -10.117 11.438 -1.99 1 93.06 371 VAL B CA 1
ATOM 6603 C C . VAL B 1 371 ? -10.359 10.586 -0.745 1 93.06 371 VAL B C 1
ATOM 6605 O O . VAL B 1 371 ? -9.812 9.492 -0.614 1 93.06 371 VAL B O 1
ATOM 6608 N N . ALA B 1 372 ? -11.109 11.109 0.133 1 95.25 372 ALA B N 1
ATOM 6609 C CA . ALA B 1 372 ? -11.719 10.43 1.271 1 95.25 372 ALA B CA 1
ATOM 6610 C C . ALA B 1 372 ? -13.219 10.719 1.35 1 95.25 372 ALA B C 1
ATOM 6612 O O . ALA B 1 372 ? -13.648 11.852 1.111 1 95.25 372 ALA B O 1
ATOM 6613 N N . ILE B 1 373 ? -13.977 9.719 1.67 1 97.94 373 ILE B N 1
ATOM 6614 C CA . ILE B 1 373 ? -15.43 9.891 1.717 1 97.94 373 ILE B CA 1
ATOM 6615 C C . ILE B 1 373 ? -15.82 10.625 2.998 1 97.94 373 ILE B C 1
ATOM 6617 O O . ILE B 1 373 ? -15.508 10.172 4.102 1 97.94 373 ILE B O 1
ATOM 6621 N N . PRO B 1 374 ? -16.453 11.75 2.889 1 98.25 374 PRO B N 1
ATOM 6622 C CA . PRO B 1 374 ? -16.891 12.492 4.078 1 98.25 374 PRO B CA 1
ATOM 6623 C C . PRO B 1 374 ? -18.031 11.797 4.82 1 98.25 374 PRO B C 1
ATOM 6625 O O . PRO B 1 374 ? -18.516 10.758 4.375 1 98.25 374 PRO B O 1
ATOM 6628 N N . ILE B 1 375 ? -18.344 12.352 5.988 1 98.12 375 ILE B N 1
ATOM 6629 C CA . ILE B 1 375 ? -19.516 11.875 6.719 1 98.12 375 ILE B CA 1
ATOM 6630 C C . ILE B 1 375 ? -20.734 12.703 6.34 1 98.12 375 ILE B C 1
ATOM 6632 O O . ILE B 1 375 ? -20.609 13.75 5.699 1 98.12 375 ILE B O 1
ATOM 6636 N N . ARG B 1 376 ? -21.859 12.211 6.77 1 97.19 376 ARG B N 1
ATOM 6637 C CA . ARG B 1 376 ? -23.141 12.867 6.512 1 97.19 376 ARG B CA 1
ATOM 6638 C C . ARG B 1 376 ? -23.297 14.117 7.367 1 97.19 376 ARG B C 1
ATOM 6640 O O . ARG B 1 376 ? -22.844 14.148 8.523 1 97.19 376 ARG B O 1
ATOM 6647 N N . ASP B 1 377 ? -23.812 15.117 6.789 1 96.5 377 ASP B N 1
ATOM 6648 C CA . ASP B 1 377 ? -24.328 16.219 7.59 1 96.5 377 ASP B CA 1
ATOM 6649 C C . ASP B 1 377 ? -25.844 16.125 7.742 1 96.5 377 ASP B C 1
ATOM 6651 O O . ASP B 1 377 ? -26.594 16.562 6.867 1 96.5 377 ASP B O 1
ATOM 6655 N N . PRO B 1 378 ? -26.281 15.695 8.852 1 89.88 378 PRO B N 1
ATOM 6656 C CA . PRO B 1 378 ? -27.719 15.461 9.031 1 89.88 378 PRO B CA 1
ATOM 6657 C C . PRO B 1 378 ? -28.531 16.75 9.055 1 89.88 378 PRO B C 1
ATOM 6659 O O . PRO B 1 378 ? -29.75 16.719 8.898 1 89.88 378 PRO B O 1
ATOM 6662 N N . THR B 1 379 ? -27.984 17.875 9.203 1 88.88 379 THR B N 1
ATOM 6663 C CA . THR B 1 379 ? -28.703 19.125 9.344 1 88.88 379 THR B CA 1
ATOM 6664 C C . THR B 1 379 ? -28.734 19.875 8.008 1 88.88 379 THR B C 1
ATOM 6666 O O . THR B 1 379 ? -29.438 20.875 7.875 1 88.88 379 THR B O 1
ATOM 6669 N N . ARG B 1 380 ? -28 19.391 7.133 1 90.69 380 ARG B N 1
ATOM 6670 C CA . ARG B 1 380 ? -27.938 20.062 5.84 1 90.69 380 ARG B CA 1
ATOM 6671 C C . ARG B 1 380 ? -29.016 19.547 4.898 1 90.69 380 ARG B C 1
ATOM 6673 O O . ARG B 1 380 ? -29.203 18.328 4.766 1 90.69 380 ARG B O 1
ATOM 6680 N N . SER B 1 381 ? -29.719 20.5 4.258 1 92.19 381 SER B N 1
ATOM 6681 C CA . SER B 1 381 ? -30.688 20.125 3.238 1 92.19 381 SER B CA 1
ATOM 6682 C C . SER B 1 381 ? -30.016 19.922 1.885 1 92.19 381 SER B C 1
ATOM 6684 O O . SER B 1 381 ? -29 20.547 1.59 1 92.19 381 SER B O 1
ATOM 6686 N N . VAL B 1 382 ? -30.594 19.078 1.142 1 93.56 382 VAL B N 1
ATOM 6687 C CA . VAL B 1 382 ? -30.094 18.859 -0.208 1 93.56 382 VAL B CA 1
ATOM 6688 C C . VAL B 1 382 ? -30.344 20.109 -1.062 1 93.56 382 VAL B C 1
ATOM 6690 O O . VAL B 1 382 ? -31.438 20.656 -1.051 1 93.56 382 VAL B O 1
ATOM 6693 N N . ASP B 1 383 ? -29.328 20.531 -1.728 1 92.81 383 ASP B N 1
ATOM 6694 C CA . ASP B 1 383 ? -29.5 21.625 -2.688 1 92.81 383 ASP B CA 1
ATOM 6695 C C . ASP B 1 383 ? -30.438 21.219 -3.82 1 92.81 383 ASP B C 1
ATOM 6697 O O . ASP B 1 383 ? -30.234 20.188 -4.461 1 92.81 383 ASP B O 1
ATOM 6701 N N . ASP B 1 384 ? -31.359 22.062 -4.176 1 94.38 384 ASP B N 1
ATOM 6702 C CA . ASP B 1 384 ? -32.375 21.734 -5.176 1 94.38 384 ASP B CA 1
ATOM 6703 C C . ASP B 1 384 ? -31.75 21.641 -6.57 1 94.38 384 ASP B C 1
ATOM 6705 O O . ASP B 1 384 ? -32.344 21.031 -7.473 1 94.38 384 ASP B O 1
ATOM 6709 N N . GLY B 1 385 ? -30.625 22.188 -6.715 1 95.19 385 GLY B N 1
ATOM 6710 C CA . GLY B 1 385 ? -29.938 22.141 -7.996 1 95.19 385 GLY B CA 1
ATOM 6711 C C . GLY B 1 385 ? -29.625 20.734 -8.461 1 95.19 385 GLY B C 1
ATOM 6712 O O . GLY B 1 385 ? -29.359 20.516 -9.641 1 95.19 385 GLY B O 1
ATOM 6713 N N . TRP B 1 386 ? -29.719 19.75 -7.539 1 97.12 386 TRP B N 1
ATOM 6714 C CA . TRP B 1 386 ? -29.375 18.375 -7.887 1 97.12 386 TRP B CA 1
ATOM 6715 C C . TRP B 1 386 ? -30.312 17.844 -8.969 1 97.12 386 TRP B C 1
ATOM 6717 O O . TRP B 1 386 ? -29.953 16.906 -9.695 1 97.12 386 TRP B O 1
ATOM 6727 N N . GLU B 1 387 ? -31.469 18.406 -9.125 1 97.31 387 GLU B N 1
ATOM 6728 C CA . GLU B 1 387 ? -32.469 17.906 -10.039 1 97.31 387 GLU B CA 1
ATOM 6729 C C . GLU B 1 387 ? -32 17.969 -11.492 1 97.31 387 GLU B C 1
ATOM 6731 O O . GLU B 1 387 ? -32.438 17.203 -12.336 1 97.31 387 GLU B O 1
ATOM 6736 N N . ALA B 1 388 ? -31.156 18.891 -11.734 1 95.62 388 ALA B N 1
ATOM 6737 C CA . ALA B 1 388 ? -30.594 19.031 -13.078 1 95.62 388 ALA B CA 1
ATOM 6738 C C . ALA B 1 388 ? -29.812 17.781 -13.484 1 95.62 388 ALA B C 1
ATOM 6740 O O . ALA B 1 388 ? -29.516 17.594 -14.664 1 95.62 388 ALA B O 1
ATOM 6741 N N . TRP B 1 389 ? -29.469 16.891 -12.547 1 97.31 389 TRP B N 1
ATOM 6742 C CA . TRP B 1 389 ? -28.641 15.727 -12.812 1 97.31 389 TRP B CA 1
ATOM 6743 C C . TRP B 1 389 ? -29.469 14.453 -12.836 1 97.31 389 TRP B C 1
ATOM 6745 O O . TRP B 1 389 ? -28.938 13.344 -12.945 1 97.31 389 TRP B O 1
ATOM 6755 N N . VAL B 1 390 ? -30.766 14.547 -12.727 1 97.75 390 VAL B N 1
ATOM 6756 C CA . VAL B 1 390 ? -31.625 13.375 -12.812 1 97.75 390 VAL B CA 1
ATOM 6757 C C . VAL B 1 390 ? -31.484 12.727 -14.188 1 97.75 390 VAL B C 1
ATOM 6759 O O . VAL B 1 390 ? -31.547 13.414 -15.211 1 97.75 390 VAL B O 1
ATOM 6762 N N . GLY B 1 391 ? -31.234 11.398 -14.227 1 96.88 391 GLY B N 1
ATOM 6763 C CA . GLY B 1 391 ? -31.094 10.672 -15.477 1 96.88 391 GLY B CA 1
ATOM 6764 C C . GLY B 1 391 ? -30.078 9.539 -15.406 1 96.88 391 GLY B C 1
ATOM 6765 O O . GLY B 1 391 ? -29.688 9.117 -14.312 1 96.88 391 GLY B O 1
ATOM 6766 N N . GLU B 1 392 ? -29.781 9.023 -16.594 1 96.69 392 GLU B N 1
ATOM 6767 C CA . GLU B 1 392 ? -28.812 7.941 -16.703 1 96.69 392 GLU B CA 1
ATOM 6768 C C . GLU B 1 392 ? -27.406 8.477 -16.969 1 96.69 392 GLU B C 1
ATOM 6770 O O . GLU B 1 392 ? -27.234 9.445 -17.703 1 96.69 392 GLU B O 1
ATOM 6775 N N . TRP B 1 393 ? -26.547 7.883 -16.406 1 97.31 393 TRP B N 1
ATOM 6776 C CA . TRP B 1 393 ? -25.141 8.25 -16.547 1 97.31 393 TRP B CA 1
ATOM 6777 C C . TRP B 1 393 ? -24.297 7.051 -16.969 1 97.31 393 TRP B C 1
ATOM 6779 O O . TRP B 1 393 ? -24.75 5.902 -16.859 1 97.31 393 TRP B O 1
ATOM 6789 N N . PRO B 1 394 ? -23.125 7.27 -17.547 1 95 394 PRO B N 1
ATOM 6790 C CA . PRO B 1 394 ? -22.25 6.164 -17.969 1 95 394 PRO B CA 1
ATOM 6791 C C . PRO B 1 394 ? -21.953 5.199 -16.812 1 95 394 PRO B C 1
ATOM 6793 O O . PRO B 1 394 ? -22.141 5.543 -15.648 1 95 394 PRO B O 1
ATOM 6796 N N . SER B 1 395 ? -21.547 4.004 -17.172 1 93.5 395 SER B N 1
ATOM 6797 C CA . SER B 1 395 ? -21.078 2.967 -16.266 1 93.5 395 SER B CA 1
ATOM 6798 C C . SER B 1 395 ? -22.219 2.43 -15.406 1 93.5 395 SER B C 1
ATOM 6800 O O . SER B 1 395 ? -21.984 1.945 -14.297 1 93.5 395 SER B O 1
ATOM 6802 N N . GLY B 1 396 ? -23.453 2.699 -15.852 1 95.56 396 GLY B N 1
ATOM 6803 C CA . GLY B 1 396 ? -24.594 2.025 -15.25 1 95.56 396 GLY B CA 1
ATOM 6804 C C . GLY B 1 396 ? -25.25 2.826 -14.141 1 95.56 396 GLY B C 1
ATOM 6805 O O . GLY B 1 396 ? -26.109 2.318 -13.43 1 95.56 396 GLY B O 1
ATOM 6806 N N . TRP B 1 397 ? -24.875 4.039 -13.953 1 97.75 397 TRP B N 1
ATOM 6807 C CA . TRP B 1 397 ? -25.391 4.848 -12.852 1 97.75 397 TRP B CA 1
ATOM 6808 C C . TRP B 1 397 ? -26.672 5.57 -13.25 1 97.75 397 TRP B C 1
ATOM 6810 O O . TRP B 1 397 ? -26.828 5.973 -14.406 1 97.75 397 TRP B O 1
ATOM 6820 N N . LYS B 1 398 ? -27.578 5.734 -12.312 1 97.81 398 LYS B N 1
ATOM 6821 C CA . LYS B 1 398 ? -28.828 6.492 -12.477 1 97.81 398 LYS B CA 1
ATOM 6822 C C . LYS B 1 398 ? -29.094 7.359 -11.25 1 97.81 398 LYS B C 1
ATOM 6824 O O . LYS B 1 398 ? -28.922 6.922 -10.117 1 97.81 398 LYS B O 1
ATOM 6829 N N . ILE B 1 399 ? -29.422 8.555 -11.461 1 98.38 399 ILE B N 1
ATOM 6830 C CA . ILE B 1 399 ? -29.906 9.469 -10.422 1 98.38 399 ILE B CA 1
ATOM 6831 C C . ILE B 1 399 ? -31.375 9.766 -10.633 1 98.38 399 ILE B C 1
ATOM 6833 O O . ILE B 1 399 ? -31.812 10.031 -11.758 1 98.38 399 ILE B O 1
ATOM 6837 N N . GLY B 1 400 ? -32.125 9.688 -9.578 1 98.25 400 GLY B N 1
ATOM 6838 C CA . GLY B 1 400 ? -33.531 9.93 -9.68 1 98.25 400 GLY B CA 1
ATOM 6839 C C . GLY B 1 400 ? -34.156 10.414 -8.391 1 98.25 400 GLY B C 1
ATOM 6840 O O . GLY B 1 400 ? -33.469 11 -7.547 1 98.25 400 GLY B O 1
ATOM 6841 N N . LYS B 1 401 ? -35.5 10.305 -8.344 1 98 401 LYS B N 1
ATOM 6842 C CA . LYS B 1 401 ? -36.281 10.719 -7.184 1 98 401 LYS B CA 1
ATOM 6843 C C . LYS B 1 401 ? -37.031 9.531 -6.574 1 98 401 LYS B C 1
ATOM 6845 O O . LYS B 1 401 ? -37.531 8.664 -7.293 1 98 401 LYS B O 1
ATOM 6850 N N . ASP B 1 402 ? -37 9.484 -5.289 1 96.88 402 ASP B N 1
ATOM 6851 C CA . ASP B 1 402 ? -37.844 8.492 -4.652 1 96.88 402 ASP B CA 1
ATOM 6852 C C . ASP B 1 402 ? -39.281 8.992 -4.551 1 96.88 402 ASP B C 1
ATOM 6854 O O . ASP B 1 402 ? -39.625 10.008 -5.156 1 96.88 402 ASP B O 1
ATOM 6858 N N . GLU B 1 403 ? -40.156 8.242 -3.824 1 96.56 403 GLU B N 1
ATOM 6859 C CA . GLU B 1 403 ? -41.594 8.555 -3.738 1 96.56 403 GLU B CA 1
ATOM 6860 C C . GLU B 1 403 ? -41.812 9.922 -3.088 1 96.56 403 GLU B C 1
ATOM 6862 O O . GLU B 1 403 ? -42.812 10.602 -3.393 1 96.56 403 GLU B O 1
ATOM 6867 N N . SER B 1 404 ? -40.938 10.336 -2.246 1 95.5 404 SER B N 1
ATOM 6868 C CA . SER B 1 404 ? -41.062 11.609 -1.541 1 95.5 404 SER B CA 1
ATOM 6869 C C . SER B 1 404 ? -40.438 12.742 -2.332 1 95.5 404 SER B C 1
ATOM 6871 O O . SER B 1 404 ? -40.5 13.906 -1.92 1 95.5 404 SER B O 1
ATOM 6873 N N . GLY B 1 405 ? -39.781 12.414 -3.391 1 95.94 405 GLY B N 1
ATOM 6874 C CA . GLY B 1 405 ? -39.125 13.422 -4.203 1 95.94 405 GLY B CA 1
ATOM 6875 C C . GLY B 1 405 ? -37.656 13.617 -3.828 1 95.94 405 GLY B C 1
ATOM 6876 O O . GLY B 1 405 ? -36.969 14.469 -4.41 1 95.94 405 GLY B O 1
ATOM 6877 N N . ALA B 1 406 ? -37.219 12.898 -2.873 1 96.38 406 ALA B N 1
ATOM 6878 C CA . ALA B 1 406 ? -35.812 13 -2.42 1 96.38 406 ALA B CA 1
ATOM 6879 C C . ALA B 1 406 ? -34.875 12.328 -3.406 1 96.38 406 ALA B C 1
ATOM 6881 O O . ALA B 1 406 ? -35.281 11.398 -4.121 1 96.38 406 ALA B O 1
ATOM 6882 N N . PRO B 1 407 ? -33.656 12.766 -3.5 1 98.25 407 PRO B N 1
ATOM 6883 C CA . PRO B 1 407 ? -32.719 12.203 -4.457 1 98.25 407 PRO B CA 1
ATOM 6884 C C . PRO B 1 407 ? -32.281 10.781 -4.086 1 98.25 407 PRO B C 1
ATOM 6886 O O . PRO B 1 407 ? -32.062 10.492 -2.908 1 98.25 407 PRO B O 1
ATOM 6889 N N . VAL B 1 408 ? -32.156 9.898 -5.059 1 98.56 408 VAL B N 1
ATOM 6890 C CA . VAL B 1 408 ? -31.625 8.539 -4.934 1 98.56 408 VAL B CA 1
ATOM 6891 C C . VAL B 1 408 ? -30.688 8.234 -6.102 1 98.56 408 VAL B C 1
ATOM 6893 O O . VAL B 1 408 ? -30.734 8.914 -7.129 1 98.56 408 VAL B O 1
ATOM 6896 N N . ALA B 1 409 ? -29.875 7.301 -5.922 1 98.5 409 ALA B N 1
ATOM 6897 C CA . ALA B 1 409 ? -29.016 6.801 -6.988 1 98.5 409 ALA B CA 1
ATOM 6898 C C . ALA B 1 409 ? -28.984 5.273 -6.996 1 98.5 409 ALA B C 1
ATOM 6900 O O . ALA B 1 409 ? -29.125 4.641 -5.945 1 98.5 409 ALA B O 1
ATOM 6901 N N . SER B 1 410 ? -28.828 4.73 -8.141 1 97.94 410 SER B N 1
ATOM 6902 C CA . SER B 1 410 ? -28.688 3.287 -8.297 1 97.94 410 SER B CA 1
ATOM 6903 C C . SER B 1 410 ? -27.609 2.938 -9.305 1 97.94 410 SER B C 1
ATOM 6905 O O . SER B 1 410 ? -27.125 3.807 -10.039 1 97.94 410 SER B O 1
ATOM 6907 N N . PHE B 1 411 ? -27.172 1.748 -9.266 1 97.94 411 PHE B N 1
ATOM 6908 C CA . PHE B 1 411 ? -26.188 1.156 -10.156 1 97.94 411 PHE B CA 1
ATOM 6909 C C . PHE B 1 411 ? -26.75 -0.078 -10.852 1 97.94 411 PHE B C 1
ATOM 6911 O O . PHE B 1 411 ? -27.234 -0.996 -10.188 1 97.94 411 PHE B O 1
ATOM 6918 N N . ASP B 1 412 ? -26.656 0.008 -12.18 1 96.12 412 ASP B N 1
ATOM 6919 C CA . ASP B 1 412 ? -27.25 -1.045 -13 1 96.12 412 ASP B CA 1
ATOM 6920 C C . ASP B 1 412 ? -28.703 -1.302 -12.609 1 96.12 412 ASP B C 1
ATOM 6922 O O . ASP B 1 412 ? -29.5 -0.368 -12.531 1 96.12 412 ASP B O 1
ATOM 6926 N N . ASP B 1 413 ? -29.109 -2.596 -12.422 1 95.81 413 ASP B N 1
ATOM 6927 C CA . ASP B 1 413 ? -30.5 -2.93 -12.117 1 95.81 413 ASP B CA 1
ATOM 6928 C C . ASP B 1 413 ? -30.688 -3.139 -10.617 1 95.81 413 ASP B C 1
ATOM 6930 O O . ASP B 1 413 ? -31.672 -3.764 -10.195 1 95.81 413 ASP B O 1
ATOM 6934 N N . LEU B 1 414 ? -29.812 -2.6 -9.82 1 97.69 414 LEU B N 1
ATOM 6935 C CA . LEU B 1 414 ? -29.906 -2.768 -8.375 1 97.69 414 LEU B CA 1
ATOM 6936 C C . LEU B 1 414 ? -30.812 -1.699 -7.758 1 97.69 414 LEU B C 1
ATOM 6938 O O . LEU B 1 414 ? -31.109 -0.692 -8.406 1 97.69 414 LEU B O 1
ATOM 6942 N N . ALA B 1 415 ? -31.188 -1.973 -6.551 1 97.5 415 ALA B N 1
ATOM 6943 C CA . ALA B 1 415 ? -32.062 -1.053 -5.828 1 97.5 415 ALA B CA 1
ATOM 6944 C C . ALA B 1 415 ? -31.375 0.296 -5.613 1 97.5 415 ALA B C 1
ATOM 6946 O O . ALA B 1 415 ? -30.172 0.357 -5.367 1 97.5 415 ALA B O 1
ATOM 6947 N N . ALA B 1 416 ? -32.188 1.323 -5.68 1 98.12 416 ALA B N 1
ATOM 6948 C CA . ALA B 1 416 ? -31.656 2.672 -5.457 1 98.12 416 ALA B CA 1
ATOM 6949 C C . ALA B 1 416 ? -31.422 2.928 -3.971 1 98.12 416 ALA B C 1
ATOM 6951 O O . ALA B 1 416 ? -32.125 2.367 -3.117 1 98.12 416 ALA B O 1
ATOM 6952 N N . LEU B 1 417 ? -30.484 3.756 -3.717 1 98.25 417 LEU B N 1
ATOM 6953 C CA . LEU B 1 417 ? -30.172 4.184 -2.355 1 98.25 417 LEU B CA 1
ATOM 6954 C C . LEU B 1 417 ? -30.359 5.691 -2.207 1 98.25 417 LEU B C 1
ATOM 6956 O O . LEU B 1 417 ? -30.125 6.441 -3.158 1 98.25 417 LEU B O 1
ATOM 6960 N N . LYS B 1 418 ? -30.75 6.086 -1.025 1 96.94 418 LYS B N 1
ATOM 6961 C CA . LYS B 1 418 ? -30.938 7.504 -0.734 1 96.94 418 LYS B CA 1
ATOM 6962 C C . LYS B 1 418 ? -29.625 8.273 -0.858 1 96.94 418 LYS B C 1
ATOM 6964 O O . LYS B 1 418 ? -28.562 7.73 -0.574 1 96.94 418 LYS B O 1
ATOM 6969 N N . LEU B 1 419 ? -29.688 9.516 -1.282 1 98.25 419 LEU B N 1
ATOM 6970 C CA . LEU B 1 419 ? -28.547 10.422 -1.343 1 98.25 419 LEU B CA 1
ATOM 6971 C C . LEU B 1 419 ? -28.641 11.477 -0.245 1 98.25 419 LEU B C 1
ATOM 6973 O O . LEU B 1 419 ? -29.672 12.117 -0.074 1 98.25 419 LEU B O 1
ATOM 6977 N N . ASP B 1 420 ? -27.578 11.625 0.525 1 97.19 420 ASP B N 1
ATOM 6978 C CA . ASP B 1 420 ? -27.578 12.555 1.646 1 97.19 420 ASP B CA 1
ATOM 6979 C C . ASP B 1 420 ? -26.453 13.578 1.513 1 97.19 420 ASP B C 1
ATOM 6981 O O . ASP B 1 420 ? -25.344 13.234 1.065 1 97.19 420 ASP B O 1
ATOM 6985 N N . PRO B 1 421 ? -26.688 14.789 1.908 1 97.75 421 PRO B N 1
ATOM 6986 C CA . PRO B 1 421 ? -25.609 15.781 1.892 1 97.75 421 PRO B CA 1
ATOM 6987 C C . PRO B 1 421 ? -24.469 15.438 2.848 1 97.75 421 PRO B C 1
ATOM 6989 O O . PRO B 1 421 ? -24.688 14.703 3.818 1 97.75 421 PRO B O 1
ATOM 6992 N N . VAL B 1 422 ? -23.328 16.031 2.604 1 98.25 422 VAL B N 1
ATOM 6993 C CA . VAL B 1 422 ? -22.141 15.648 3.357 1 98.25 422 VAL B CA 1
ATOM 6994 C C . VAL B 1 422 ? -21.656 16.828 4.199 1 98.25 422 VAL B C 1
ATOM 6996 O O . VAL B 1 422 ? -22.031 17.984 3.936 1 98.25 422 VAL B O 1
ATOM 6999 N N . ALA B 1 423 ? -20.891 16.531 5.23 1 98.19 423 ALA B N 1
ATOM 7000 C CA . ALA B 1 423 ? -20.203 17.531 6.039 1 98.19 423 ALA B CA 1
ATOM 7001 C C . ALA B 1 423 ? -18.828 17.859 5.441 1 98.19 423 ALA B C 1
ATOM 7003 O O . ALA B 1 423 ? -17.797 17.594 6.059 1 98.19 423 ALA B O 1
ATOM 7004 N N . MET B 1 424 ? -18.75 18.453 4.332 1 97.88 424 MET B N 1
ATOM 7005 C CA . MET B 1 424 ? -17.578 18.875 3.582 1 97.88 424 MET B CA 1
ATOM 7006 C C . MET B 1 424 ? -17.859 20.141 2.777 1 97.88 424 MET B C 1
ATOM 7008 O O . MET B 1 424 ? -18.953 20.297 2.232 1 97.88 424 MET B O 1
ATOM 7012 N N . PRO B 1 425 ? -16.922 21.078 2.715 1 97.19 425 PRO B N 1
ATOM 7013 C CA . PRO B 1 425 ? -17.156 22.25 1.871 1 97.19 425 PRO B CA 1
ATOM 7014 C C . PRO B 1 425 ? -17.344 21.891 0.399 1 97.19 425 PRO B C 1
ATOM 7016 O O . PRO B 1 425 ? -16.656 21 -0.116 1 97.19 425 PRO B O 1
ATOM 7019 N N . ALA B 1 426 ? -18.266 22.594 -0.205 1 96.06 426 ALA B N 1
ATOM 7020 C CA . ALA B 1 426 ? -18.453 22.422 -1.644 1 96.06 426 ALA B CA 1
ATOM 7021 C C . ALA B 1 426 ? -17.25 22.953 -2.414 1 96.06 426 ALA B C 1
ATOM 7023 O O . ALA B 1 426 ? -16.578 23.891 -1.969 1 96.06 426 ALA B O 1
ATOM 7024 N N . GLU B 1 427 ? -16.984 22.281 -3.441 1 94.38 427 GLU B N 1
ATOM 7025 C CA . GLU B 1 427 ? -15.977 22.828 -4.355 1 94.38 427 GLU B CA 1
ATOM 7026 C C . GLU B 1 427 ? -16.547 23.969 -5.188 1 94.38 427 GLU B C 1
ATOM 7028 O O . GLU B 1 427 ? -17.672 23.906 -5.656 1 94.38 427 GLU B O 1
ATOM 7033 N N . ARG B 1 428 ? -15.75 24.969 -5.316 1 91.69 428 ARG B N 1
ATOM 7034 C CA . ARG B 1 428 ? -16.156 26.078 -6.176 1 91.69 428 ARG B CA 1
ATOM 7035 C C . ARG B 1 428 ? -16.062 25.688 -7.648 1 91.69 428 ARG B C 1
ATOM 7037 O O . ARG B 1 428 ? -15.109 25.016 -8.055 1 91.69 428 ARG B O 1
ATOM 7044 N N . GLY B 1 429 ? -17.109 26.047 -8.383 1 87.69 429 GLY B N 1
ATOM 7045 C CA . GLY B 1 429 ? -17.109 25.672 -9.781 1 87.69 429 GLY B CA 1
ATOM 7046 C C . GLY B 1 429 ? -17.531 26.812 -10.703 1 87.69 429 GLY B C 1
ATOM 7047 O O . GLY B 1 429 ? -17.828 27.906 -10.242 1 87.69 429 GLY B O 1
ATOM 7048 N N . GLU B 1 430 ? -17.516 26.531 -11.992 1 86.19 430 GLU B N 1
ATOM 7049 C CA . GLU B 1 430 ? -17.812 27.469 -13.062 1 86.19 430 GLU B CA 1
ATOM 7050 C C . GLU B 1 430 ? -19.234 28 -12.977 1 86.19 430 GLU B C 1
ATOM 7052 O O . GLU B 1 430 ? -19.484 29.172 -13.242 1 86.19 430 GLU B O 1
ATOM 7057 N N . ARG B 1 431 ? -20.141 27.172 -12.609 1 88.88 431 ARG B N 1
ATOM 7058 C CA . ARG B 1 431 ? -21.562 27.531 -12.586 1 88.88 431 ARG B CA 1
ATOM 7059 C C . ARG B 1 431 ? -22.125 27.375 -11.18 1 88.88 431 ARG B C 1
ATOM 7061 O O . ARG B 1 431 ? -23.266 26.938 -11.016 1 88.88 431 ARG B O 1
ATOM 7068 N N . GLY B 1 432 ? -21.25 27.625 -10.227 1 91.06 432 GLY B N 1
ATOM 7069 C CA . GLY B 1 432 ? -21.688 27.5 -8.844 1 91.06 432 GLY B CA 1
ATOM 7070 C C . GLY B 1 432 ? -20.984 26.375 -8.094 1 91.06 432 GLY B C 1
ATOM 7071 O O . GLY B 1 432 ? -20.156 25.672 -8.664 1 91.06 432 GLY B O 1
ATOM 7072 N N . PRO B 1 433 ? -21.281 26.25 -6.859 1 94.94 433 PRO B N 1
ATOM 7073 C CA . PRO B 1 433 ? -20.625 25.234 -6.031 1 94.94 433 PRO B CA 1
ATOM 7074 C C . PRO B 1 433 ? -21.094 23.812 -6.363 1 94.94 433 PRO B C 1
ATOM 7076 O O . PRO B 1 433 ? -22.188 23.625 -6.879 1 94.94 433 PRO B O 1
ATOM 7079 N N . SER B 1 434 ? -20.266 22.906 -6.117 1 97.06 434 SER B N 1
ATOM 7080 C CA . SER B 1 434 ? -20.625 21.5 -6.297 1 97.06 434 SER B CA 1
ATOM 7081 C C . SER B 1 434 ? -21.719 21.078 -5.332 1 97.06 434 SER B C 1
ATOM 7083 O O . SER B 1 434 ? -21.938 21.719 -4.305 1 97.06 434 SER B O 1
ATOM 7085 N N . ILE B 1 435 ? -22.453 20.094 -5.711 1 97.94 435 ILE B N 1
ATOM 7086 C CA . ILE B 1 435 ? -23.391 19.391 -4.84 1 97.94 435 ILE B CA 1
ATOM 7087 C C . ILE B 1 435 ? -22.859 18 -4.516 1 97.94 435 ILE B C 1
ATOM 7089 O O . ILE B 1 435 ? -22.719 17.156 -5.41 1 97.94 435 ILE B O 1
ATOM 7093 N N . ASP B 1 436 ? -22.562 17.75 -3.281 1 98.5 436 ASP B N 1
ATOM 7094 C CA . ASP B 1 436 ? -21.906 16.516 -2.85 1 98.5 436 ASP B CA 1
ATOM 7095 C C . ASP B 1 436 ? -22.859 15.641 -2.045 1 98.5 436 ASP B C 1
ATOM 7097 O O . ASP B 1 436 ? -23.359 16.047 -1 1 98.5 436 ASP B O 1
ATOM 7101 N N . LEU B 1 437 ? -23.078 14.398 -2.545 1 98.69 437 LEU B N 1
ATOM 7102 C CA . LEU B 1 437 ? -24.109 13.539 -1.958 1 98.69 437 LEU B CA 1
ATOM 7103 C C . LEU B 1 437 ? -23.547 12.141 -1.685 1 98.69 437 LEU B C 1
ATOM 7105 O O . LEU B 1 437 ? -23.016 11.5 -2.586 1 98.69 437 LEU B O 1
ATOM 7109 N N . LEU B 1 438 ? -23.688 11.641 -0.468 1 98.12 438 LEU B N 1
ATOM 7110 C CA . LEU B 1 438 ? -23.328 10.273 -0.088 1 98.12 438 LEU B CA 1
ATOM 7111 C C . LEU B 1 438 ? -24.344 9.281 -0.633 1 98.12 438 LEU B C 1
ATOM 7113 O O . LEU B 1 438 ? -25.547 9.539 -0.604 1 98.12 438 LEU B O 1
ATOM 7117 N N . VAL B 1 439 ? -23.922 8.164 -1.006 1 98.19 439 VAL B N 1
ATOM 7118 C CA . VAL B 1 439 ? -24.812 7.121 -1.524 1 98.19 439 VAL B CA 1
ATOM 7119 C C . VAL B 1 439 ? -25.141 6.125 -0.414 1 98.19 439 VAL B C 1
ATOM 7121 O O . VAL B 1 439 ? -24.391 5.176 -0.175 1 98.19 439 VAL B O 1
ATOM 7124 N N . GLY B 1 440 ? -26.312 6.309 0.189 1 96 440 GLY B N 1
ATOM 7125 C CA . GLY B 1 440 ? -26.703 5.438 1.286 1 96 440 GLY B CA 1
ATOM 7126 C C . GLY B 1 440 ? -25.656 5.359 2.387 1 96 440 GLY B C 1
ATOM 7127 O O . GLY B 1 440 ? -25.172 6.391 2.855 1 96 440 GLY B O 1
ATOM 7128 N N . ASP B 1 441 ? -25.406 4.164 2.875 1 94.75 441 ASP B N 1
ATOM 7129 C CA . ASP B 1 441 ? -24.391 3.922 3.893 1 94.75 441 ASP B CA 1
ATOM 7130 C C . ASP B 1 441 ? -23.125 3.332 3.275 1 94.75 441 ASP B C 1
ATOM 7132 O O . ASP B 1 441 ? -22.297 2.752 3.98 1 94.75 441 ASP B O 1
ATOM 7136 N N . LEU B 1 442 ? -23.016 3.428 1.949 1 97.31 442 LEU B N 1
ATOM 7137 C CA . LEU B 1 442 ? -21.812 2.949 1.265 1 97.31 442 LEU B CA 1
ATOM 7138 C C . LEU B 1 442 ? -20.672 3.941 1.415 1 97.31 442 LEU B C 1
ATOM 7140 O O . LEU B 1 442 ? -20.828 4.988 2.049 1 97.31 442 LEU B O 1
ATOM 7144 N N . GLN B 1 443 ? -19.531 3.582 0.976 1 97.69 443 GLN B N 1
ATOM 7145 C CA . GLN B 1 443 ? -18.375 4.473 0.898 1 97.69 443 GLN B CA 1
ATOM 7146 C C . GLN B 1 443 ? -18.219 5.055 -0.504 1 97.69 443 GLN B C 1
ATOM 7148 O O . GLN B 1 443 ? -17.156 4.938 -1.119 1 97.69 443 GLN B O 1
ATOM 7153 N N . LEU B 1 444 ? -19.328 5.66 -0.943 1 98.25 444 LEU B N 1
ATOM 7154 C CA . LEU B 1 444 ? -19.422 6.316 -2.242 1 98.25 444 LEU B CA 1
ATOM 7155 C C . LEU B 1 444 ? -20.031 7.707 -2.105 1 98.25 444 LEU B C 1
ATOM 7157 O O . LEU B 1 444 ? -20.969 7.91 -1.315 1 98.25 444 LEU B O 1
ATOM 7161 N N . MET B 1 445 ? -19.484 8.57 -2.879 1 98.62 445 MET B N 1
ATOM 7162 C CA . MET B 1 445 ? -20.047 9.914 -2.967 1 98.62 445 MET B CA 1
ATOM 7163 C C . MET B 1 445 ? -20.141 10.375 -4.418 1 98.62 445 MET B C 1
ATOM 7165 O O . MET B 1 445 ? -19.234 10.117 -5.211 1 98.62 445 MET B O 1
ATOM 7169 N N . LEU B 1 446 ? -21.219 11.039 -4.727 1 98.56 446 LEU B N 1
ATOM 7170 C CA . LEU B 1 446 ? -21.391 11.711 -6.012 1 98.56 446 LEU B CA 1
ATOM 7171 C C . LEU B 1 446 ? -21.188 13.219 -5.867 1 98.56 446 LEU B C 1
ATOM 7173 O O . LEU B 1 446 ? -21.906 13.875 -5.105 1 98.56 446 LEU B O 1
ATOM 7177 N N . ARG B 1 447 ? -20.25 13.727 -6.52 1 98.25 447 ARG B N 1
ATOM 7178 C CA . ARG B 1 447 ? -20.125 15.172 -6.664 1 98.25 447 ARG B CA 1
ATOM 7179 C C . ARG B 1 447 ? -20.734 15.648 -7.984 1 98.25 447 ARG B C 1
ATOM 7181 O O . ARG B 1 447 ? -20.266 15.258 -9.055 1 98.25 447 ARG B O 1
ATOM 7188 N N . LEU B 1 448 ? -21.766 16.422 -7.887 1 97.88 448 LEU B N 1
ATOM 7189 C CA . LEU B 1 448 ? -22.438 17.016 -9.039 1 97.88 448 LEU B CA 1
ATOM 7190 C C . LEU B 1 448 ? -21.906 18.406 -9.32 1 97.88 448 LEU B C 1
ATOM 7192 O O . LEU B 1 448 ? -22 19.297 -8.477 1 97.88 448 LEU B O 1
ATOM 7196 N N . HIS B 1 449 ? -21.328 18.562 -10.445 1 96.69 449 HIS B N 1
ATOM 7197 C CA . HIS B 1 449 ? -20.781 19.875 -10.789 1 96.69 449 HIS B CA 1
ATOM 7198 C C . HIS B 1 449 ? -20.609 20.031 -12.297 1 96.69 449 HIS B C 1
ATOM 7200 O O . HIS B 1 449 ? -20.891 19.094 -13.055 1 96.69 449 HIS B O 1
ATOM 7206 N N . THR B 1 450 ? -20.328 21.25 -12.711 1 94.12 450 THR B N 1
ATOM 7207 C CA . THR B 1 450 ? -20.094 21.562 -14.117 1 94.12 450 THR B CA 1
ATOM 7208 C C . THR B 1 450 ? -18.609 21.656 -14.414 1 94.12 450 THR B C 1
ATOM 7210 O O . THR B 1 450 ? -17.875 22.359 -13.711 1 94.12 450 THR B O 1
ATOM 7213 N N . VAL B 1 451 ? -18.156 20.906 -15.375 1 93.19 451 VAL B N 1
ATOM 7214 C CA . VAL B 1 451 ? -16.766 20.922 -15.82 1 93.19 451 VAL B CA 1
ATOM 7215 C C . VAL B 1 451 ? -16.703 21.25 -17.312 1 93.19 451 VAL B C 1
ATOM 7217 O O . VAL B 1 451 ? -17.297 20.531 -18.125 1 93.19 451 VAL B O 1
ATOM 7220 N N . GLU B 1 452 ? -16.047 22.281 -17.641 1 91.19 452 GLU B N 1
ATOM 7221 C CA . GLU B 1 452 ? -15.914 22.734 -19.016 1 91.19 452 GLU B CA 1
ATOM 7222 C C . GLU B 1 452 ? -17.281 22.875 -19.688 1 91.19 452 GLU B C 1
ATOM 7224 O O . GLU B 1 452 ? -17.5 22.359 -20.781 1 91.19 452 GLU B O 1
ATOM 7229 N N . GLY B 1 453 ? -18.219 23.344 -18.984 1 89.56 453 GLY B N 1
ATOM 7230 C CA . GLY B 1 453 ? -19.531 23.672 -19.516 1 89.56 453 GLY B CA 1
ATOM 7231 C C . GLY B 1 453 ? -20.5 22.5 -19.5 1 89.56 453 GLY B C 1
ATOM 7232 O O . GLY B 1 453 ? -21.672 22.656 -19.797 1 89.56 453 GLY B O 1
ATOM 7233 N N . ASN B 1 454 ? -19.984 21.328 -19.109 1 92.81 454 ASN B N 1
ATOM 7234 C CA . ASN B 1 454 ? -20.828 20.125 -19.141 1 92.81 454 ASN B CA 1
ATOM 7235 C C . ASN B 1 454 ? -21.141 19.641 -17.734 1 92.81 454 ASN B C 1
ATOM 7237 O O . ASN B 1 454 ? -20.312 19.719 -16.828 1 92.81 454 ASN B O 1
ATOM 7241 N N . ARG B 1 455 ? -22.391 19.156 -17.609 1 94 455 ARG B N 1
ATOM 7242 C CA . ARG B 1 455 ? -22.734 18.5 -16.359 1 94 455 ARG B CA 1
ATOM 7243 C C . ARG B 1 455 ? -21.969 17.188 -16.188 1 94 455 ARG B C 1
ATOM 7245 O O . ARG B 1 455 ? -21.922 16.375 -17.109 1 94 455 ARG B O 1
ATOM 7252 N N . GLN B 1 456 ? -21.391 17.062 -15.055 1 96.56 456 GLN B N 1
ATOM 7253 C CA . GLN B 1 456 ? -20.578 15.883 -14.758 1 96.56 456 GLN B CA 1
ATOM 7254 C C . GLN B 1 456 ? -20.891 15.344 -13.367 1 96.56 456 GLN B C 1
ATOM 7256 O O . GLN B 1 456 ? -21.188 16.109 -12.445 1 96.56 456 GLN B O 1
ATOM 7261 N N . VAL B 1 457 ? -20.984 14.039 -13.297 1 98.19 457 VAL B N 1
ATOM 7262 C CA . VAL B 1 457 ? -21 13.367 -12 1 98.19 457 VAL B CA 1
ATOM 7263 C C . VAL B 1 457 ? -19.609 12.797 -11.703 1 98.19 457 VAL B C 1
ATOM 7265 O O . VAL B 1 457 ? -19.094 11.953 -12.453 1 98.19 457 VAL B O 1
ATOM 7268 N N . GLU B 1 458 ? -18.984 13.328 -10.734 1 97.56 458 GLU B N 1
ATOM 7269 C CA . GLU B 1 458 ? -17.734 12.742 -10.266 1 97.56 458 GLU B CA 1
ATOM 7270 C C . GLU B 1 458 ? -17.969 11.734 -9.148 1 97.56 458 GLU B C 1
ATOM 7272 O O . GLU B 1 458 ? -18.438 12.094 -8.07 1 97.56 458 GLU B O 1
ATOM 7277 N N . LEU B 1 459 ? -17.719 10.523 -9.406 1 98.06 459 LEU B N 1
ATOM 7278 C CA . LEU B 1 459 ? -17.906 9.445 -8.438 1 98.06 459 LEU B CA 1
ATOM 7279 C C . LEU B 1 459 ? -16.656 9.266 -7.574 1 98.06 459 LEU B C 1
ATOM 7281 O O . LEU B 1 459 ? -15.57 8.977 -8.094 1 98.06 459 LEU B O 1
ATOM 7285 N N . TRP B 1 460 ? -16.797 9.484 -6.266 1 97.81 460 TRP B N 1
ATOM 7286 C CA . TRP B 1 460 ? -15.742 9.203 -5.297 1 97.81 460 TRP B CA 1
ATOM 7287 C C . TRP B 1 460 ? -15.906 7.797 -4.719 1 97.81 460 TRP B C 1
ATOM 7289 O O . TRP B 1 460 ? -17 7.41 -4.301 1 97.81 460 TRP B O 1
ATOM 7299 N N . ASN B 1 461 ? -14.875 7.047 -4.707 1 97.19 461 ASN B N 1
ATOM 7300 C CA . ASN B 1 461 ? -14.906 5.684 -4.184 1 97.19 461 ASN B CA 1
ATOM 7301 C C . ASN B 1 461 ? -13.969 5.52 -2.992 1 97.19 461 ASN B C 1
ATOM 7303 O O . ASN B 1 461 ? -12.75 5.668 -3.129 1 97.19 461 ASN B O 1
ATOM 7307 N N . GLY B 1 462 ? -14.523 5.16 -1.851 1 96.31 462 GLY B N 1
ATOM 7308 C CA . GLY B 1 462 ? -13.766 5.07 -0.612 1 96.31 462 GLY B CA 1
ATOM 7309 C C . GLY B 1 462 ? -12.953 3.793 -0.499 1 96.31 462 GLY B C 1
ATOM 7310 O O . GLY B 1 462 ? -12.148 3.645 0.421 1 96.31 462 GLY B O 1
ATOM 7311 N N . LEU B 1 463 ? -13.148 2.869 -1.392 1 95.31 463 LEU B N 1
ATOM 7312 C CA . LEU B 1 463 ? -12.375 1.637 -1.392 1 95.31 463 LEU B CA 1
ATOM 7313 C C . LEU B 1 463 ? -11.117 1.786 -2.244 1 95.31 463 LEU B C 1
ATOM 7315 O O . LEU B 1 463 ? -10.078 1.193 -1.94 1 95.31 463 LEU B O 1
ATOM 7319 N N . THR B 1 464 ? -11.219 2.582 -3.314 1 93.94 464 THR B N 1
ATOM 7320 C CA . THR B 1 464 ? -10.086 2.754 -4.211 1 93.94 464 THR B CA 1
ATOM 7321 C C . THR B 1 464 ? -9.391 4.09 -3.957 1 93.94 464 THR B C 1
ATOM 7323 O O . THR B 1 464 ? -8.273 4.316 -4.43 1 93.94 464 THR B O 1
ATOM 7326 N N . TRP B 1 465 ? -10.062 4.996 -3.246 1 95.25 465 TRP B N 1
ATOM 7327 C CA .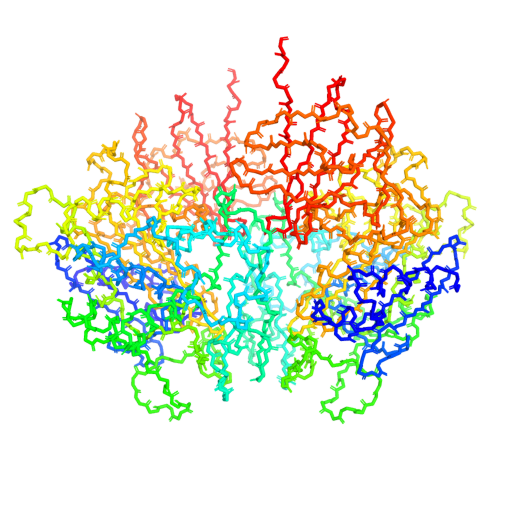 TRP B 1 465 ? -9.602 6.352 -2.959 1 95.25 465 TRP B CA 1
ATOM 7328 C C . TRP B 1 465 ? -9.383 7.137 -4.25 1 95.25 465 TRP B C 1
ATOM 7330 O O . TRP B 1 465 ? -8.492 7.992 -4.316 1 95.25 465 TRP B O 1
ATOM 7340 N N . LYS B 1 466 ? -10.102 6.773 -5.289 1 94.5 466 LYS B N 1
ATOM 7341 C CA . LYS B 1 466 ? -10.016 7.43 -6.594 1 94.5 466 LYS B CA 1
ATOM 7342 C C . LYS B 1 466 ? -11.375 7.996 -7.012 1 94.5 466 LYS B C 1
ATOM 7344 O O . LYS B 1 466 ? -12.398 7.68 -6.406 1 94.5 466 LYS B O 1
ATOM 7349 N N . THR B 1 467 ? -11.328 8.852 -7.988 1 95.56 467 THR B N 1
ATOM 7350 C CA . THR B 1 467 ? -12.547 9.398 -8.57 1 95.56 467 THR B CA 1
ATOM 7351 C C . THR B 1 467 ? -12.719 8.914 -10.008 1 95.56 467 THR B C 1
ATOM 7353 O O . THR B 1 467 ? -11.758 8.484 -10.648 1 95.56 467 THR B O 1
ATOM 7356 N N . GLN B 1 468 ? -13.875 8.875 -10.398 1 96.06 468 GLN B N 1
ATOM 7357 C CA . GLN B 1 468 ? -14.242 8.609 -11.789 1 96.06 468 GLN B CA 1
ATOM 7358 C C . GLN B 1 468 ? -15.234 9.641 -12.305 1 96.06 468 GLN B C 1
ATOM 7360 O O . GLN B 1 468 ? -16.266 9.898 -11.68 1 96.06 468 GLN B O 1
ATOM 7365 N N . ALA B 1 469 ? -14.914 10.211 -13.391 1 96.75 469 ALA B N 1
ATOM 7366 C CA . ALA B 1 469 ? -15.812 11.188 -14.008 1 96.75 469 ALA B CA 1
ATOM 7367 C C . ALA B 1 469 ? -16.828 10.5 -14.914 1 96.75 469 ALA B C 1
ATOM 7369 O O . ALA B 1 469 ? -16.453 9.758 -15.82 1 96.75 469 ALA B O 1
ATOM 7370 N N . LEU B 1 470 ? -18.094 10.734 -14.602 1 96.56 470 LEU B N 1
ATOM 7371 C CA . LEU B 1 470 ? -19.188 10.312 -15.461 1 96.56 470 LEU B CA 1
ATOM 7372 C C . LEU B 1 470 ? -19.75 11.484 -16.25 1 96.56 470 LEU B C 1
ATOM 7374 O O . LEU B 1 470 ? -20.406 12.359 -15.695 1 96.56 470 LEU B O 1
ATOM 7378 N N . THR B 1 471 ? -19.391 11.523 -17.5 1 91.19 471 THR B N 1
ATOM 7379 C CA . THR B 1 471 ? -19.828 12.633 -18.344 1 91.19 471 THR B CA 1
ATOM 7380 C C . THR B 1 471 ? -20.938 12.188 -19.297 1 91.19 471 THR B C 1
ATOM 7382 O O . THR B 1 471 ? -20.812 11.156 -19.953 1 91.19 471 THR B O 1
ATOM 7385 N N . ALA B 1 472 ? -22.062 12.867 -19.219 1 77.56 472 ALA B N 1
ATOM 7386 C CA . ALA B 1 472 ? -23.188 12.531 -20.094 1 77.56 472 ALA B CA 1
ATOM 7387 C C . ALA B 1 472 ? -22.797 12.695 -21.562 1 77.56 472 ALA B C 1
ATOM 7389 O O . ALA B 1 472 ? -22.016 13.586 -21.906 1 77.56 472 ALA B O 1
ATOM 7390 N N . LYS B 1 473 ? -23.016 11.578 -22.297 1 59.69 473 LYS B N 1
ATOM 7391 C CA . LYS B 1 473 ? -22.844 11.703 -23.734 1 59.69 473 LYS B CA 1
ATOM 7392 C C . LYS B 1 473 ? -23.688 12.852 -24.297 1 59.69 473 LYS B C 1
ATOM 7394 O O . LYS B 1 473 ? -24.828 13.047 -23.875 1 59.69 473 LYS B O 1
ATOM 7399 N N . GLN B 1 474 ? -23.156 13.945 -24.781 1 48.34 474 GLN B N 1
ATOM 7400 C CA . GLN B 1 474 ? -23.969 14.922 -25.484 1 48.34 474 GLN B CA 1
ATOM 7401 C C . GLN B 1 474 ? -24.953 14.242 -26.438 1 48.34 474 GLN B C 1
ATOM 7403 O O . GLN B 1 474 ? -24.562 13.367 -27.219 1 48.34 474 GLN B O 1
ATOM 7408 N N . ALA B 1 475 ? -26.188 14.234 -26.234 1 33.41 475 ALA B N 1
ATOM 7409 C CA . ALA B 1 475 ? -27.031 13.969 -27.391 1 33.41 475 ALA B CA 1
ATOM 7410 C C . ALA B 1 475 ? -26.656 14.883 -28.562 1 33.41 475 ALA B C 1
ATOM 7412 O O . ALA B 1 475 ? -26.297 16.047 -28.359 1 33.41 475 ALA B O 1
#

Radius of gyration: 28.14 Å; Cα contacts (8 Å, |Δi|>4): 2344; chains: 2; bounding box: 79×81×69 Å

Solvent-accessible surface area (backbone atoms only — not comparable to full-atom values): 48103 Å² total; per-residue (Å²): 112,67,61,58,53,52,48,38,52,38,41,13,42,67,47,95,69,62,57,47,35,30,54,44,46,14,73,57,14,18,32,35,43,31,36,16,40,33,54,71,73,43,78,50,69,48,36,43,36,73,77,74,56,45,68,79,34,25,39,58,34,16,38,43,18,31,33,54,45,41,47,28,51,49,50,35,33,71,66,68,75,45,53,55,77,38,57,50,55,82,54,40,60,63,74,57,50,66,57,28,51,63,62,76,53,49,62,66,38,24,45,46,27,36,42,36,21,13,41,23,52,60,40,53,68,75,65,56,27,81,65,86,71,42,52,43,68,30,35,46,57,40,35,77,74,21,66,42,68,49,44,32,45,30,46,59,63,72,73,48,70,47,72,32,29,50,36,28,35,48,48,36,51,27,52,20,59,76,65,71,43,60,50,71,56,52,38,38,65,58,41,29,58,77,57,62,20,81,65,49,45,70,75,77,78,70,96,74,78,68,74,62,60,63,59,17,17,37,17,49,83,21,69,42,91,60,44,56,44,44,44,60,33,43,29,29,35,22,31,33,23,30,30,59,42,54,44,42,54,49,45,37,50,43,49,10,55,41,84,84,50,55,72,89,74,32,76,39,57,43,69,58,38,48,54,39,47,35,65,72,48,89,36,24,8,44,45,30,35,34,28,73,89,67,18,28,31,37,30,44,56,16,58,43,48,72,12,27,12,26,33,38,39,29,39,38,64,53,72,77,74,48,59,69,82,51,50,49,72,46,28,34,42,18,29,40,26,24,3,59,44,13,56,62,51,35,51,26,48,53,33,34,50,32,31,70,70,66,41,54,55,76,80,49,55,58,85,77,34,61,46,75,62,60,46,57,23,75,83,52,74,71,66,76,72,57,63,80,60,54,42,75,40,60,96,44,32,34,34,45,62,47,98,86,62,47,50,26,38,28,52,64,93,45,65,67,30,50,47,39,30,45,28,46,40,53,46,82,44,87,83,47,61,35,47,52,29,30,43,53,84,35,38,33,32,40,35,39,38,51,55,94,88,34,68,31,39,35,37,38,34,50,88,76,26,43,73,44,80,33,57,59,76,78,127,113,67,61,59,52,52,48,37,51,38,44,13,40,69,46,95,70,60,57,47,34,30,56,44,44,14,73,58,14,17,32,34,44,30,37,16,40,31,55,71,72,42,78,50,69,48,36,43,35,72,77,73,58,45,67,79,32,28,40,59,35,16,38,41,19,30,33,53,44,40,48,30,50,50,52,35,34,72,68,67,76,45,51,57,77,37,56,49,54,80,55,41,59,64,74,58,48,65,58,28,51,61,62,78,52,50,62,66,38,25,46,46,27,35,43,36,20,14,41,23,51,60,39,52,70,75,63,54,28,81,64,85,70,42,52,42,67,32,35,47,58,38,35,78,74,21,65,39,68,51,45,32,46,30,47,61,62,71,71,49,71,46,73,30,30,51,37,29,36,48,47,37,52,28,52,22,59,76,66,72,41,61,50,71,56,51,39,37,65,58,41,29,58,78,60,63,20,81,64,49,45,68,76,78,79,70,95,75,77,67,75,61,62,64,59,17,15,37,18,49,84,22,68,42,91,60,45,55,45,42,44,59,32,43,30,30,36,23,30,32,24,32,31,59,43,55,42,42,55,48,44,37,49,43,49,10,55,42,84,84,50,53,73,91,74,33,76,40,59,42,70,58,39,48,54,38,49,36,65,73,50,91,36,25,10,44,46,32,37,35,27,74,89,67,19,27,30,35,31,46,56,17,58,44,49,70,11,28,12,26,35,37,40,28,39,38,63,53,72,76,75,48,60,69,83,52,51,49,71,47,27,34,42,17,29,40,26,25,3,58,44,14,58,63,50,35,49,27,47,53,33,33,50,30,31,72,69,67,42,54,53,76,80,49,57,56,85,78,34,61,45,70,63,60,45,56,23,76,84,51,75,73,66,75,72,57,63,79,61,53,42,74,41,59,95,42,31,34,34,44,61,48,98,86,63,47,50,27,37,27,53,64,93,46,68,66,32,51,47,39,32,44,28,45,40,53,46,84,45,86,84,46,60,35,46,51,30,30,42,52,84,35,36,33,32,39,36,39,38,50,54,96,89,35,67,30,41,35,37,39,34,50,86,77,26,43,72,46,81,34,57,59,76,79,126

InterPro domains:
  IPR001466 Beta-lactamase-related [PF00144] (22-342)
  IPR012338 Beta-lactamase/transpeptidase-like [G3DSA:3.40.710.10] (17-350)
  IPR012338 Beta-lactamase/transpeptidase-like [SSF56601] (17-325)
  IPR050491 Beta-lactamase AmpC-like [PTHR46825] (15-341)